Protein AF-D0IJY6-F1 (afdb_monomer_lite)

Secondary structure (DSSP, 8-state):
------S------EEEB--STT---SS--EEEEEEEE----SEEEEE---TTSTT---EEEEEPS--TTS-TT-EEEES----SSHHHHHHHHHHHHHHHTTTSEEEEEEE--TT--TT-EEEEES-SSGGGSSEEEEEEEEEEEE-TTSSTTS---S--EEEEEEEEEETTSPP-PPPPPPP---S-EEEEEE--TT-S--B-TTS-BEEE-TT-SS--SSTTSS--BEEP-SEE-SS-EE--PPPTT-EEEEEEGGG-TT-EEEEEE---SSS--SS-TTTTTTEEEEEEEPTTSS-EEEEEEE--TTS-EEEEE-SS------SS------SS------SS------SS------SS------SS------SS------SS------SS------SS------SS-EEEEETTEEEEEETTEEEEESS---SSSS----------PPPPPPPPPPPPP--PPPP----HHHHHHHHHTT-S-PPPPP----------------------------------------PPP-----PPPPPPP-EESS-EEEEEEEEEEEEEEEETT--SEEEEEEETTS-EEEEEEEEEEEEE----GGG--S---TTEEEEEEEEEEPPEETT-HHHHHHHHHHHHHHHHHHHHHHHHSTTBPPP--B-TTS-EEEEES--S-EEEETTS-SSS---PPPEEEEEEEEEEEEEEGGGTTS--SHHHHHHHT-TT--TTHHHHHHHHTTTS--S-HHHHHHHHHHHHHHHHHHHHHHHHHT--BTTB-GGGGT----SSSTTSHHHHHTTSEEE-S-GGGGGGGS-TTHHHHHHHHHHHHHHTTS-HHHHHHHHHHHHTT--SSSS---S-EEEETTEEEEEEEEEESS--TTTTTTS--PPPSS-----TTTTS-HHHHHHHHHHHHHHHHTTTTHHHHHHHHHHHHTT----TTHHHHS-HHHHHHHHHHH-HHHHHHHT-

Radius of gyration: 45.67 Å; chains: 1; bounding box: 125×81×156 Å

Structure (mmCIF, N/CA/C/O backbone):
data_AF-D0IJY6-F1
#
_entry.id   AF-D0IJY6-F1
#
loop_
_atom_site.group_PDB
_atom_site.id
_atom_site.type_symbol
_atom_site.label_atom_id
_atom_site.label_alt_id
_atom_site.label_comp_id
_atom_site.label_asym_id
_atom_site.label_entity_id
_atom_site.label_seq_id
_atom_site.pdbx_PDB_ins_code
_atom_site.Cartn_x
_atom_site.Cartn_y
_atom_site.Cartn_z
_atom_site.occupancy
_atom_site.B_iso_or_equiv
_atom_site.auth_seq_id
_atom_site.auth_comp_id
_atom_site.auth_asym_id
_atom_site.auth_atom_id
_atom_site.pdbx_PDB_model_num
ATOM 1 N N . MET A 1 1 ? 62.208 -6.677 -21.156 1.00 32.03 1 MET A N 1
ATOM 2 C CA . MET A 1 1 ? 63.082 -6.923 -22.325 1.00 32.03 1 MET A CA 1
ATOM 3 C C . MET A 1 1 ? 62.900 -5.742 -23.278 1.00 32.03 1 MET A C 1
ATOM 5 O O . MET A 1 1 ? 61.769 -5.513 -23.678 1.00 32.03 1 MET A O 1
ATOM 9 N N . ARG A 1 2 ? 63.928 -4.919 -23.541 1.00 29.22 2 ARG A N 1
ATOM 10 C CA . ARG A 1 2 ? 63.845 -3.768 -24.471 1.00 29.22 2 ARG A CA 1
ATOM 11 C C . ARG A 1 2 ? 64.694 -4.073 -25.705 1.00 29.22 2 ARG A C 1
ATOM 13 O O . ARG A 1 2 ? 65.908 -4.158 -25.560 1.00 29.22 2 ARG A O 1
ATOM 20 N N . LEU A 1 3 ? 64.082 -4.208 -26.882 1.00 25.38 3 LEU A N 1
ATOM 21 C CA . LEU A 1 3 ? 64.797 -4.351 -28.154 1.00 25.38 3 LEU A CA 1
ATOM 22 C C . LEU A 1 3 ? 64.101 -3.563 -29.277 1.00 25.38 3 LEU A C 1
ATOM 24 O O . LEU A 1 3 ? 63.063 -3.975 -29.777 1.00 25.38 3 LEU A O 1
ATOM 28 N N . TRP A 1 4 ? 64.708 -2.424 -29.623 1.00 24.73 4 TRP A N 1
ATOM 29 C CA . TRP A 1 4 ? 64.919 -1.929 -30.989 1.00 24.73 4 TRP A CA 1
ATOM 30 C C . TRP A 1 4 ? 63.857 -2.267 -32.056 1.00 24.73 4 TRP A C 1
ATOM 32 O O . TRP A 1 4 ? 64.030 -3.213 -32.816 1.00 24.73 4 TRP A O 1
ATOM 42 N N . TRP A 1 5 ? 62.834 -1.412 -32.178 1.00 24.69 5 TRP A N 1
ATOM 43 C CA . TRP A 1 5 ? 62.071 -1.194 -33.421 1.00 24.69 5 TRP A CA 1
ATOM 44 C C . TRP A 1 5 ? 61.737 0.301 -33.563 1.00 24.69 5 TRP A C 1
ATOM 46 O O . TRP A 1 5 ? 60.619 0.753 -33.330 1.00 24.69 5 TRP A O 1
ATOM 56 N N . SER A 1 6 ? 62.756 1.076 -33.921 1.00 28.02 6 SER A N 1
ATOM 57 C CA . SER A 1 6 ? 62.674 2.471 -34.366 1.00 28.02 6 SER A CA 1
ATOM 58 C C . SER A 1 6 ? 63.582 2.624 -35.589 1.00 28.02 6 SER A C 1
ATOM 60 O O . SER A 1 6 ? 64.562 1.893 -35.686 1.00 28.02 6 SER A O 1
ATOM 62 N N . GLU A 1 7 ? 63.265 3.556 -36.495 1.00 25.03 7 GLU A N 1
ATOM 63 C CA . GLU A 1 7 ? 64.001 3.797 -37.759 1.00 25.03 7 GLU A CA 1
ATOM 64 C C . GLU A 1 7 ? 63.821 2.721 -38.859 1.00 25.03 7 GLU A C 1
ATOM 66 O O . GLU A 1 7 ? 64.775 2.282 -39.490 1.00 25.03 7 GLU A O 1
ATOM 71 N N . ALA A 1 8 ? 62.566 2.332 -39.143 1.00 26.33 8 ALA A N 1
ATOM 72 C CA . ALA A 1 8 ? 62.206 1.530 -40.331 1.00 26.33 8 ALA A CA 1
ATOM 73 C C . ALA A 1 8 ? 60.798 1.845 -40.908 1.00 26.33 8 ALA A C 1
ATOM 75 O O . ALA A 1 8 ? 60.154 0.981 -41.496 1.00 26.33 8 ALA A O 1
ATOM 76 N N . LEU A 1 9 ? 60.286 3.068 -40.704 1.00 31.89 9 LEU A N 1
ATOM 77 C CA . LEU A 1 9 ? 58.928 3.503 -41.104 1.00 31.89 9 LEU A CA 1
ATOM 78 C C . LEU A 1 9 ? 58.935 4.809 -41.926 1.00 31.89 9 LEU A C 1
ATOM 80 O O . LEU A 1 9 ? 58.017 5.620 -41.837 1.00 31.89 9 LEU A O 1
ATOM 84 N N . ALA A 1 10 ? 59.999 5.027 -42.702 1.00 28.86 10 ALA A N 1
ATOM 85 C CA . ALA A 1 10 ? 60.221 6.246 -43.488 1.00 28.86 10 ALA A CA 1
ATOM 86 C C . ALA A 1 10 ? 60.391 5.992 -44.998 1.00 28.86 10 ALA A C 1
ATOM 88 O O . ALA A 1 10 ? 60.820 6.889 -45.716 1.00 28.86 10 ALA A O 1
ATOM 89 N N . ASP A 1 11 ? 60.020 4.803 -45.479 1.00 33.25 11 ASP A N 1
ATOM 90 C CA . ASP A 1 11 ? 59.832 4.540 -46.905 1.00 33.25 11 ASP A CA 1
ATOM 91 C C . ASP A 1 11 ? 58.396 4.048 -47.124 1.00 33.25 11 ASP A C 1
ATOM 93 O O . ASP A 1 11 ? 57.991 3.008 -46.594 1.00 33.25 11 ASP A O 1
ATOM 97 N N . ARG A 1 12 ? 57.590 4.851 -47.827 1.00 40.41 12 ARG A N 1
ATOM 98 C CA . ARG A 1 12 ? 56.222 4.479 -48.199 1.00 40.41 12 ARG A CA 1
ATOM 99 C C . ARG A 1 12 ? 56.287 3.804 -49.560 1.00 40.41 12 ARG A C 1
ATOM 101 O O . ARG A 1 12 ? 56.181 4.488 -50.574 1.00 40.41 12 ARG A O 1
ATOM 108 N N . SER A 1 13 ? 56.425 2.483 -49.597 1.00 47.72 13 SER A N 1
ATOM 109 C CA . SER A 1 13 ? 56.353 1.734 -50.855 1.00 47.72 13 SER A CA 1
ATOM 110 C C . SER A 1 13 ? 55.023 2.020 -51.562 1.00 47.72 13 SER A C 1
ATOM 112 O O . SER A 1 13 ? 53.955 1.683 -51.045 1.00 47.72 13 SER A O 1
ATOM 114 N N . HIS A 1 14 ? 55.091 2.673 -52.721 1.00 51.72 14 HIS A N 1
ATOM 115 C CA . HIS A 1 14 ? 53.935 2.927 -53.576 1.00 51.72 14 HIS A CA 1
ATOM 116 C C . HIS A 1 14 ? 53.610 1.631 -54.327 1.00 51.72 14 HIS A C 1
ATOM 118 O O . HIS A 1 14 ? 54.481 1.100 -55.015 1.00 51.72 14 HIS A O 1
ATOM 124 N N . SER A 1 15 ? 52.384 1.117 -54.209 1.00 53.22 15 SER A N 1
ATOM 125 C CA . SER A 1 15 ? 51.953 -0.071 -54.961 1.00 53.22 15 SER A CA 1
ATOM 126 C C . SER A 1 15 ? 51.129 0.354 -56.185 1.00 53.22 15 SER A C 1
ATOM 128 O O . SER A 1 15 ? 49.984 0.787 -56.003 1.00 53.22 15 SER A O 1
ATOM 130 N N . PRO A 1 16 ? 51.672 0.255 -57.416 1.00 57.25 16 PRO A N 1
ATOM 131 C CA . PRO A 1 16 ? 50.938 0.596 -58.630 1.00 57.25 16 PRO A CA 1
ATOM 132 C C . PRO A 1 16 ? 49.857 -0.448 -58.943 1.00 57.25 16 PRO A C 1
ATOM 134 O O . PRO A 1 16 ? 49.920 -1.605 -58.505 1.00 57.25 16 PRO A O 1
ATOM 137 N N . THR A 1 17 ? 48.862 -0.044 -59.734 1.00 50.62 17 THR A N 1
ATOM 138 C CA . THR A 1 17 ? 47.753 -0.909 -60.164 1.00 50.62 17 THR A CA 1
ATOM 139 C C . THR A 1 17 ? 47.715 -1.064 -61.682 1.00 50.62 17 THR A C 1
ATOM 141 O O . THR A 1 17 ? 47.723 -0.089 -62.430 1.00 50.62 17 THR A O 1
ATOM 144 N N . ALA A 1 18 ? 47.644 -2.307 -62.163 1.00 54.22 18 ALA A N 1
ATOM 145 C CA . ALA A 1 18 ? 47.592 -2.588 -63.597 1.00 54.22 18 ALA A CA 1
ATOM 146 C C . ALA A 1 18 ? 46.153 -2.503 -64.116 1.00 54.22 18 ALA A C 1
ATOM 148 O O . ALA A 1 18 ? 45.382 -3.456 -64.027 1.00 54.22 18 ALA A O 1
ATOM 149 N N . SER A 1 19 ? 45.790 -1.344 -64.660 1.00 49.22 19 SER A N 1
ATOM 150 C CA . SER A 1 19 ? 44.410 -1.017 -65.038 1.00 49.22 19 SER A CA 1
ATOM 151 C C . SER A 1 19 ? 44.080 -1.163 -66.533 1.00 49.22 19 SER A C 1
ATOM 153 O O . SER A 1 19 ? 42.944 -0.920 -66.941 1.00 49.22 19 SER A O 1
ATOM 155 N N . LEU A 1 20 ? 45.043 -1.594 -67.358 1.00 50.59 20 LEU A N 1
ATOM 156 C CA . LEU A 1 20 ? 44.884 -1.796 -68.803 1.00 50.59 20 LEU A CA 1
ATOM 157 C C . LEU A 1 20 ? 45.208 -3.239 -69.210 1.00 50.59 20 LEU A C 1
ATOM 159 O O . LEU A 1 20 ? 46.328 -3.719 -69.030 1.00 50.59 20 LEU A O 1
ATOM 163 N N . ALA A 1 21 ? 44.238 -3.917 -69.826 1.00 45.28 21 ALA A N 1
ATOM 164 C CA . ALA A 1 21 ? 44.430 -5.259 -70.366 1.00 45.28 21 ALA A CA 1
ATOM 165 C C . ALA A 1 21 ? 45.408 -5.237 -71.557 1.00 45.28 21 ALA A C 1
ATOM 167 O O . ALA A 1 21 ? 45.096 -4.681 -72.609 1.00 45.28 21 ALA A O 1
ATOM 168 N N . GLY A 1 22 ? 46.577 -5.867 -71.393 1.00 53.00 22 GLY A N 1
ATOM 169 C CA . GLY A 1 22 ? 47.596 -6.018 -72.443 1.00 53.00 22 GLY A CA 1
ATOM 170 C C . GLY A 1 22 ? 48.906 -5.249 -72.228 1.00 53.00 22 GLY A C 1
ATOM 171 O O . GLY A 1 22 ? 49.776 -5.316 -73.093 1.00 53.00 22 GLY A O 1
ATOM 172 N N . GLY A 1 23 ? 49.078 -4.541 -71.107 1.00 55.69 23 GLY A N 1
ATOM 173 C CA . GLY A 1 23 ? 50.369 -3.952 -70.729 1.00 55.69 23 GLY A CA 1
ATOM 174 C C . GLY A 1 23 ? 51.334 -4.979 -70.119 1.00 55.69 23 GLY A C 1
ATOM 175 O O . GLY A 1 23 ? 50.926 -5.796 -69.297 1.00 55.69 23 GLY A O 1
ATOM 176 N N . ALA A 1 24 ? 52.616 -4.910 -70.487 1.00 57.75 24 ALA A N 1
ATOM 177 C CA . ALA A 1 24 ? 53.706 -5.540 -69.739 1.00 57.75 24 ALA A CA 1
ATOM 178 C C . ALA A 1 24 ? 54.240 -4.545 -68.693 1.00 57.75 24 ALA A C 1
ATOM 180 O O . ALA A 1 24 ? 54.409 -3.365 -69.003 1.00 57.75 24 ALA A O 1
ATOM 181 N N . ILE A 1 25 ? 54.467 -5.015 -67.464 1.00 66.50 25 ILE A N 1
ATOM 182 C CA . ILE A 1 25 ? 54.899 -4.207 -66.315 1.00 66.50 25 ILE A CA 1
ATOM 183 C C . ILE A 1 25 ? 55.995 -4.989 -65.582 1.00 66.50 25 ILE A C 1
ATOM 185 O O . ILE A 1 25 ? 55.752 -6.112 -65.139 1.00 66.50 25 ILE A O 1
ATOM 189 N N . ASP A 1 26 ? 57.184 -4.393 -65.463 1.00 71.50 26 ASP A N 1
ATOM 190 C CA . ASP A 1 26 ? 58.387 -5.048 -64.918 1.00 71.50 26 ASP A CA 1
ATOM 191 C C . ASP A 1 26 ? 58.531 -4.919 -63.384 1.00 71.50 26 ASP A C 1
ATOM 193 O O . ASP A 1 26 ? 59.413 -5.528 -62.780 1.00 71.50 26 ASP A O 1
ATOM 197 N N . THR A 1 27 ? 57.670 -4.130 -62.735 1.00 79.19 27 THR A N 1
ATOM 198 C CA . THR A 1 27 ? 57.577 -3.992 -61.270 1.00 79.19 27 THR A CA 1
ATOM 199 C C . THR A 1 27 ? 56.429 -4.836 -60.711 1.00 79.19 27 THR A C 1
ATOM 201 O O . THR A 1 27 ? 55.465 -5.068 -61.437 1.00 79.19 27 THR A O 1
ATOM 204 N N . PRO A 1 28 ? 56.438 -5.245 -59.428 1.00 83.50 28 PRO A N 1
ATOM 205 C CA . PRO A 1 28 ? 55.251 -5.815 -58.793 1.00 83.50 28 PRO A CA 1
ATOM 206 C C . PRO A 1 28 ? 54.063 -4.838 -58.809 1.00 83.50 28 PRO A C 1
ATOM 208 O O . PRO A 1 28 ? 54.247 -3.620 -58.777 1.00 83.50 28 PRO A O 1
ATOM 211 N N . TYR A 1 29 ? 52.843 -5.370 -58.879 1.00 84.12 29 TYR A N 1
ATOM 212 C CA . TYR A 1 29 ? 51.612 -4.591 -58.992 1.00 84.12 29 TYR A CA 1
ATOM 213 C C . TYR A 1 29 ? 50.399 -5.323 -58.411 1.00 84.12 29 TYR A C 1
ATOM 215 O O . TYR A 1 29 ? 50.330 -6.556 -58.360 1.00 84.12 29 TYR A O 1
ATOM 223 N N . ILE A 1 30 ? 49.395 -4.544 -58.008 1.00 89.06 30 ILE A N 1
ATOM 224 C CA . ILE A 1 30 ? 48.069 -5.063 -57.661 1.00 89.06 30 ILE A CA 1
ATOM 225 C C . ILE A 1 30 ? 47.267 -5.192 -58.962 1.00 89.06 30 ILE A C 1
ATOM 227 O O . ILE A 1 30 ? 47.068 -4.217 -59.690 1.00 89.06 30 ILE A O 1
ATOM 231 N N . HIS A 1 31 ? 46.854 -6.420 -59.279 1.00 85.00 31 HIS A N 1
ATOM 232 C CA . HIS A 1 31 ? 46.244 -6.795 -60.564 1.00 85.00 31 HIS A CA 1
ATOM 233 C C . HIS A 1 31 ? 44.737 -7.062 -60.472 1.00 85.00 31 HIS A C 1
ATOM 235 O O . HIS A 1 31 ? 44.071 -7.274 -61.483 1.00 85.00 31 HIS A O 1
ATOM 241 N N . GLY A 1 32 ? 44.191 -7.060 -59.259 1.00 88.31 32 GLY A N 1
ATOM 242 C CA . GLY A 1 32 ? 42.760 -7.067 -59.001 1.00 88.31 32 GLY A CA 1
ATOM 243 C C . GLY A 1 32 ? 42.481 -6.447 -57.640 1.00 88.31 32 GLY A C 1
ATOM 244 O O . GLY A 1 32 ? 43.182 -6.744 -56.673 1.00 88.31 32 GLY A O 1
ATOM 245 N N . LEU A 1 33 ? 41.468 -5.588 -57.564 1.00 92.44 33 LEU A N 1
ATOM 246 C CA . LEU A 1 33 ? 40.976 -5.012 -56.318 1.00 92.44 33 LEU A CA 1
ATOM 247 C C . LEU A 1 33 ? 39.461 -4.817 -56.425 1.00 92.44 33 LEU A C 1
ATOM 249 O O . LEU A 1 33 ? 38.979 -4.191 -57.366 1.00 92.44 33 LEU A O 1
ATOM 253 N N . THR A 1 34 ? 38.720 -5.337 -55.451 1.00 93.81 34 THR A N 1
ATOM 254 C CA . THR A 1 34 ? 37.261 -5.226 -55.373 1.00 93.81 34 THR A CA 1
ATOM 255 C C . THR A 1 34 ? 36.879 -4.712 -53.993 1.00 93.81 34 THR A C 1
ATOM 257 O O . THR A 1 34 ? 37.037 -5.409 -52.987 1.00 93.81 34 THR A O 1
ATOM 260 N N . TYR A 1 35 ? 36.378 -3.481 -53.943 1.00 93.69 35 TYR A N 1
ATOM 261 C CA . TYR A 1 35 ? 35.873 -2.863 -52.721 1.00 93.69 35 TYR A CA 1
ATOM 262 C C . TYR A 1 35 ? 34.444 -3.326 -52.422 1.00 93.69 35 TYR A C 1
ATOM 264 O O . TYR A 1 35 ? 33.606 -3.413 -53.318 1.00 93.69 35 TYR A O 1
ATOM 272 N N . HIS A 1 36 ? 34.179 -3.607 -51.152 1.00 94.00 36 HIS A N 1
ATOM 273 C CA . HIS A 1 36 ? 32.912 -4.100 -50.637 1.00 94.00 36 HIS A CA 1
ATOM 274 C C . HIS A 1 36 ? 32.486 -3.243 -49.442 1.00 94.00 36 HIS A C 1
ATOM 276 O O . HIS A 1 36 ? 33.235 -3.085 -48.473 1.00 94.00 36 HIS A O 1
ATOM 282 N N . THR A 1 37 ? 31.257 -2.735 -49.490 1.00 93.62 37 THR A N 1
ATOM 283 C CA . THR A 1 37 ? 30.569 -2.181 -48.323 1.00 93.62 37 THR A CA 1
ATOM 284 C C . THR A 1 37 ? 29.449 -3.118 -47.891 1.00 93.62 37 THR A C 1
ATOM 286 O O . THR A 1 37 ? 28.717 -3.659 -48.721 1.00 93.62 37 THR A O 1
ATOM 289 N N . GLN A 1 38 ? 29.315 -3.317 -46.582 1.00 93.56 38 GLN A N 1
ATOM 290 C CA . GLN A 1 38 ? 28.288 -4.166 -45.979 1.00 93.56 38 GLN A CA 1
ATOM 291 C C . GLN A 1 38 ? 27.545 -3.372 -44.908 1.00 93.56 38 GLN A C 1
ATOM 293 O O . GLN A 1 38 ? 28.162 -2.683 -44.098 1.00 93.56 38 GLN A O 1
ATOM 298 N N . ALA A 1 39 ? 26.213 -3.457 -44.906 1.00 93.56 39 ALA A N 1
ATOM 299 C CA . ALA A 1 39 ? 25.389 -2.812 -43.893 1.00 93.56 39 ALA A CA 1
ATOM 300 C C . ALA A 1 39 ? 25.590 -3.504 -42.535 1.00 93.56 39 ALA A C 1
ATOM 302 O O . ALA A 1 39 ? 25.070 -4.592 -42.303 1.00 93.56 39 ALA A O 1
ATOM 303 N N . GLU A 1 40 ? 26.337 -2.847 -41.652 1.00 94.94 40 GLU A N 1
ATOM 304 C CA . GLU A 1 40 ? 26.637 -3.316 -40.298 1.00 94.94 40 GLU A CA 1
ATOM 305 C C . GLU A 1 40 ? 25.925 -2.462 -39.243 1.00 94.94 40 GLU A C 1
ATOM 307 O O . GLU A 1 40 ? 25.188 -1.524 -39.560 1.00 94.94 40 GLU A O 1
ATOM 312 N N . VAL A 1 41 ? 26.150 -2.768 -37.966 1.00 96.25 41 VAL A N 1
ATOM 313 C CA . VAL A 1 41 ? 25.686 -1.955 -36.832 1.00 96.25 41 VAL A CA 1
ATOM 314 C C . VAL A 1 41 ? 26.032 -0.475 -37.054 1.00 96.25 41 VAL A C 1
ATOM 316 O O . VAL A 1 41 ? 27.183 -0.128 -37.332 1.00 96.25 41 VAL A O 1
ATOM 319 N N . SER A 1 42 ? 25.031 0.404 -36.958 1.00 94.69 42 SER A N 1
ATOM 320 C CA . SER A 1 42 ? 25.189 1.858 -37.102 1.00 94.69 42 SER A CA 1
ATOM 321 C C . SER A 1 42 ? 25.430 2.572 -35.775 1.00 94.69 42 SER A C 1
ATOM 323 O O . SER A 1 42 ? 25.972 3.668 -35.778 1.00 94.69 42 SER A O 1
ATOM 325 N N . GLU A 1 43 ? 25.032 1.970 -34.655 1.00 95.94 43 GLU A N 1
ATOM 326 C CA . GLU A 1 43 ? 25.121 2.554 -33.314 1.00 95.94 43 GLU A CA 1
ATOM 327 C C . GLU A 1 43 ? 25.336 1.448 -32.276 1.00 95.94 43 GLU A C 1
ATOM 329 O O . GLU A 1 43 ? 24.656 0.425 -32.327 1.00 95.94 43 GLU A O 1
ATOM 334 N N . VAL A 1 44 ? 26.231 1.659 -31.312 1.00 97.19 44 VAL A N 1
ATOM 335 C CA . VAL A 1 44 ? 26.341 0.818 -30.110 1.00 97.19 44 VAL A CA 1
ATOM 336 C C . VAL A 1 44 ? 25.827 1.593 -28.906 1.00 97.19 44 VAL A C 1
ATOM 338 O O . VAL A 1 44 ? 26.271 2.714 -28.663 1.00 97.19 44 VAL A O 1
ATOM 341 N N . GLN A 1 45 ? 24.945 0.965 -28.130 1.00 96.81 45 GLN A N 1
ATOM 342 C CA . GLN A 1 45 ? 24.578 1.388 -26.781 1.00 96.81 45 GLN A CA 1
ATOM 343 C C . GLN A 1 45 ? 24.993 0.317 -25.771 1.00 96.81 45 GLN A C 1
ATOM 345 O O . GLN A 1 45 ? 24.479 -0.803 -25.797 1.00 96.81 45 GLN A O 1
ATOM 350 N N . LEU A 1 46 ? 25.904 0.658 -24.862 1.00 96.12 46 LEU A N 1
ATOM 351 C CA . LEU A 1 46 ? 26.195 -0.156 -23.682 1.00 96.12 46 LEU A CA 1
ATOM 352 C C . LEU A 1 46 ? 25.515 0.459 -22.458 1.00 96.12 46 LEU A C 1
ATOM 354 O O . LEU A 1 46 ? 25.434 1.684 -22.335 1.00 96.12 46 LEU A O 1
ATOM 358 N N . LYS A 1 47 ? 25.029 -0.380 -21.537 1.00 94.44 47 LYS A N 1
ATOM 359 C CA . LYS A 1 47 ? 24.468 0.086 -20.262 1.00 94.44 47 LYS A CA 1
ATOM 360 C C . LYS A 1 47 ? 24.910 -0.771 -19.084 1.00 94.44 47 LYS A C 1
ATOM 362 O O . LYS A 1 47 ? 24.922 -1.996 -19.164 1.00 94.44 47 LYS A O 1
ATOM 367 N N . ASP A 1 48 ? 25.235 -0.133 -17.967 1.00 93.44 48 ASP A N 1
ATOM 368 C CA . ASP A 1 48 ? 25.576 -0.801 -16.707 1.00 93.44 48 ASP A CA 1
ATOM 369 C C . ASP A 1 48 ? 24.858 -0.130 -15.513 1.00 93.44 48 ASP A C 1
ATOM 371 O O . ASP A 1 48 ? 23.996 0.730 -15.685 1.00 93.44 48 ASP A O 1
ATOM 375 N N . TYR A 1 49 ? 25.170 -0.551 -14.290 1.00 91.88 49 TYR A N 1
ATOM 376 C CA . TYR A 1 49 ? 24.620 -0.038 -13.040 1.00 91.88 49 TYR A CA 1
ATOM 377 C C . TYR A 1 49 ? 25.702 0.038 -11.952 1.00 91.88 49 TYR A C 1
ATOM 379 O O . TYR A 1 49 ? 26.591 -0.817 -11.859 1.00 91.88 49 TYR A O 1
ATOM 387 N N . SER A 1 50 ? 25.591 1.034 -11.069 1.00 90.25 50 SER A N 1
ATOM 388 C CA . SER A 1 50 ? 26.370 1.115 -9.832 1.00 90.25 50 SER A CA 1
ATOM 389 C C . SER A 1 50 ? 25.495 1.576 -8.673 1.00 90.25 50 SER A C 1
ATOM 391 O O . SER A 1 50 ? 24.923 2.663 -8.708 1.00 90.25 50 SER A O 1
ATOM 393 N N . PHE A 1 51 ? 25.456 0.788 -7.597 1.00 90.12 51 PHE A N 1
ATOM 394 C CA . PHE A 1 51 ? 24.688 1.123 -6.394 1.00 90.12 51 PHE A CA 1
ATOM 395 C C . PHE A 1 51 ? 25.209 2.377 -5.668 1.00 90.12 51 PHE A C 1
ATOM 397 O O . PHE A 1 51 ? 24.462 2.983 -4.910 1.00 90.12 51 PHE A O 1
ATOM 404 N N . LYS A 1 52 ? 26.460 2.801 -5.929 1.00 89.25 52 LYS A N 1
ATOM 405 C CA . LYS A 1 52 ? 27.023 4.069 -5.427 1.00 89.25 52 LYS A CA 1
ATOM 406 C C . LYS A 1 52 ? 26.603 5.302 -6.244 1.00 89.25 52 LYS A C 1
ATOM 408 O O . LYS A 1 52 ? 26.837 6.421 -5.804 1.00 89.25 52 LYS A O 1
ATOM 413 N N . LYS A 1 53 ? 25.999 5.119 -7.424 1.00 89.69 53 LYS A N 1
ATOM 414 C CA . LYS A 1 53 ? 25.431 6.187 -8.270 1.00 89.69 53 LYS A CA 1
ATOM 415 C C . LYS A 1 53 ? 24.115 5.699 -8.916 1.00 89.69 53 LYS A C 1
ATOM 417 O O . LYS A 1 53 ? 24.033 5.639 -10.139 1.00 89.69 53 LYS A O 1
ATOM 422 N N . PRO A 1 54 ? 23.086 5.314 -8.136 1.00 86.19 54 PRO A N 1
ATOM 423 C CA . PRO A 1 54 ? 21.960 4.518 -8.642 1.00 86.19 54 PRO A CA 1
ATOM 424 C C . PRO A 1 54 ? 21.034 5.278 -9.605 1.00 86.19 54 PRO A C 1
ATOM 426 O O . PRO A 1 54 ? 20.355 4.649 -10.408 1.00 86.19 54 PRO A O 1
ATOM 429 N N . ALA A 1 55 ? 21.020 6.614 -9.544 1.00 85.69 55 ALA A N 1
ATOM 430 C CA . ALA A 1 55 ? 20.300 7.474 -10.486 1.00 85.69 55 ALA A CA 1
ATOM 431 C C . ALA A 1 55 ? 21.106 7.800 -11.763 1.00 85.69 55 ALA A C 1
ATOM 433 O O . ALA A 1 55 ? 20.558 8.366 -12.706 1.00 85.69 55 ALA A O 1
ATOM 434 N N . TYR A 1 56 ? 22.402 7.469 -11.809 1.00 88.38 56 TYR A N 1
ATOM 435 C CA . TYR A 1 56 ? 23.226 7.685 -12.994 1.00 88.38 56 TYR A CA 1
ATOM 436 C C . TYR A 1 56 ? 23.026 6.525 -13.975 1.00 88.38 56 TYR A C 1
ATOM 438 O O . TYR A 1 56 ? 23.174 5.363 -13.605 1.00 88.38 56 TYR A O 1
ATOM 446 N N . SER A 1 57 ? 22.673 6.829 -15.226 1.00 87.56 57 SER A N 1
ATOM 447 C CA . SER A 1 57 ? 22.222 5.802 -16.181 1.00 87.56 57 SER A CA 1
ATOM 448 C C . SER A 1 57 ? 23.336 4.854 -16.649 1.00 87.56 57 SER A C 1
ATOM 450 O O . SER A 1 57 ? 23.017 3.770 -17.127 1.00 87.56 57 SER A O 1
ATOM 452 N N . PHE A 1 58 ? 24.615 5.261 -16.563 1.00 91.56 58 PHE A N 1
ATOM 453 C CA . PHE A 1 58 ? 25.767 4.550 -17.155 1.00 91.56 58 PHE A CA 1
ATOM 454 C C . PHE A 1 58 ? 25.509 4.085 -18.604 1.00 91.56 58 PHE A C 1
ATOM 456 O O . PHE A 1 58 ? 25.984 3.031 -19.023 1.00 91.56 58 PHE A O 1
ATOM 463 N N . LEU A 1 59 ? 24.722 4.855 -19.361 1.00 94.75 59 LEU A N 1
ATOM 464 C CA . LEU A 1 59 ? 24.426 4.601 -20.766 1.00 94.75 59 LEU A CA 1
ATOM 465 C C . LEU A 1 59 ? 25.508 5.274 -21.604 1.00 94.75 59 LEU A C 1
ATOM 467 O O . LEU A 1 59 ? 25.679 6.488 -21.509 1.00 94.75 59 LEU A O 1
ATOM 471 N N . GLN A 1 60 ? 26.217 4.487 -22.403 1.00 95.69 60 GLN A N 1
ATOM 472 C CA . GLN A 1 60 ? 27.271 4.956 -23.293 1.00 95.69 60 GLN A CA 1
ATOM 473 C C . GLN A 1 60 ? 26.872 4.636 -24.733 1.00 95.69 60 GLN A C 1
ATOM 475 O O . GLN A 1 60 ? 26.561 3.489 -25.053 1.00 95.69 60 GLN A O 1
ATOM 480 N N . THR A 1 61 ? 26.840 5.666 -25.580 1.00 95.38 61 THR A N 1
ATOM 481 C CA . THR A 1 61 ? 26.299 5.601 -26.945 1.00 95.38 61 THR A CA 1
ATOM 482 C C . THR A 1 61 ? 27.343 6.084 -27.939 1.00 95.38 61 THR A C 1
ATOM 484 O O . THR A 1 61 ? 27.780 7.230 -27.863 1.00 95.38 61 THR A O 1
ATOM 487 N N . VAL A 1 62 ? 27.707 5.238 -28.903 1.00 95.12 62 VAL A N 1
ATOM 488 C CA . VAL A 1 62 ? 28.703 5.558 -29.937 1.00 95.12 62 VAL A CA 1
ATOM 489 C C . VAL A 1 62 ? 28.108 5.308 -31.322 1.00 95.12 62 VAL A C 1
ATOM 491 O O . VAL A 1 62 ? 27.595 4.224 -31.608 1.00 95.12 62 VAL A O 1
ATOM 494 N N . GLN A 1 63 ? 28.168 6.328 -32.179 1.00 94.31 63 GLN A N 1
ATOM 495 C CA . GLN A 1 63 ? 27.648 6.305 -33.550 1.00 94.31 63 GLN A CA 1
ATOM 496 C C . GLN A 1 63 ? 28.734 5.893 -34.551 1.00 94.31 63 GLN A C 1
ATOM 498 O O . GLN A 1 63 ? 29.887 6.308 -34.443 1.00 94.31 63 GLN A O 1
ATOM 503 N N . GLY A 1 64 ? 28.357 5.100 -35.551 1.00 91.06 64 GLY A N 1
ATOM 504 C CA . GLY A 1 64 ? 29.230 4.695 -36.650 1.00 91.06 64 GLY A CA 1
ATOM 505 C C . GLY A 1 64 ? 29.528 5.834 -37.624 1.00 91.06 64 GLY A C 1
ATOM 506 O O . GLY A 1 64 ? 28.666 6.649 -37.947 1.00 91.06 64 GLY A O 1
ATOM 507 N N . THR A 1 65 ? 30.752 5.859 -38.147 1.00 90.06 65 THR A N 1
ATOM 508 C CA . THR A 1 65 ? 31.163 6.754 -39.235 1.00 90.06 65 THR A CA 1
ATOM 509 C C . THR A 1 65 ? 30.892 6.145 -40.618 1.00 90.06 65 THR A C 1
ATOM 511 O O . THR A 1 65 ? 30.644 4.944 -40.760 1.00 90.06 65 THR A O 1
ATOM 514 N N . GLU A 1 66 ? 30.929 7.006 -41.644 1.00 89.75 66 GLU A N 1
ATOM 515 C CA . GLU A 1 66 ? 30.870 6.658 -43.079 1.00 89.75 66 GLU A CA 1
ATOM 516 C C . GLU A 1 66 ? 29.626 5.866 -43.537 1.00 89.75 66 GLU A C 1
ATOM 518 O O . GLU A 1 66 ? 29.631 5.244 -44.595 1.00 89.75 66 GLU A O 1
ATOM 523 N N . LEU A 1 67 ? 28.515 5.966 -42.799 1.00 91.25 67 LEU A N 1
ATOM 524 C CA . LEU A 1 67 ? 27.258 5.218 -42.986 1.00 91.25 67 LEU A CA 1
ATOM 525 C C . LEU A 1 67 ? 26.500 5.447 -44.321 1.00 91.25 67 LEU A C 1
ATOM 527 O O . LEU A 1 67 ? 25.364 5.006 -44.447 1.00 91.25 67 LEU A O 1
ATOM 531 N N . GLY A 1 68 ? 27.077 6.108 -45.330 1.00 88.50 68 GLY A N 1
ATOM 532 C CA . GLY A 1 68 ? 26.376 6.571 -46.543 1.00 88.50 68 GLY A CA 1
ATOM 533 C C . GLY A 1 68 ? 25.754 5.486 -47.443 1.00 88.50 68 GLY A C 1
ATOM 534 O O . GLY A 1 68 ? 24.921 5.807 -48.284 1.00 88.50 68 GLY A O 1
ATOM 535 N N . TYR A 1 69 ? 26.124 4.216 -47.264 1.00 88.81 69 TYR A N 1
ATOM 536 C CA . TYR A 1 69 ? 25.554 3.049 -47.961 1.00 88.81 69 TYR A CA 1
ATOM 537 C C . TYR A 1 69 ? 24.468 2.318 -47.149 1.00 88.81 69 TYR A C 1
ATOM 539 O O . TYR A 1 69 ? 23.912 1.331 -47.628 1.00 88.81 69 TYR A O 1
ATOM 547 N N . GLN A 1 70 ? 24.172 2.751 -45.919 1.00 91.88 70 GLN A N 1
ATOM 548 C CA . GLN A 1 70 ? 23.244 2.065 -45.018 1.00 91.88 70 GLN A CA 1
ATOM 549 C C . GLN A 1 70 ? 22.301 3.029 -44.284 1.00 91.88 70 GLN A C 1
ATOM 551 O O . GLN A 1 70 ? 22.498 4.238 -44.236 1.00 91.88 70 GLN A O 1
ATOM 556 N N . GLN A 1 71 ? 21.245 2.481 -43.681 1.00 89.19 71 GLN A N 1
ATOM 557 C CA . GLN A 1 71 ? 20.360 3.244 -42.801 1.00 89.19 71 GLN A CA 1
ATOM 558 C C . GLN A 1 71 ? 20.981 3.372 -41.401 1.00 89.19 71 GLN A C 1
ATOM 560 O O . GLN A 1 71 ? 21.515 2.402 -40.858 1.00 89.19 71 GLN A O 1
ATOM 565 N N . THR A 1 72 ? 20.848 4.545 -40.781 1.00 88.69 72 THR A N 1
ATOM 566 C CA . THR A 1 72 ? 21.353 4.871 -39.430 1.00 88.69 72 THR A CA 1
ATOM 567 C C . THR A 1 72 ? 20.431 4.335 -38.321 1.00 88.69 72 THR A C 1
ATOM 569 O O . THR A 1 72 ? 20.089 5.047 -37.381 1.00 88.69 72 THR A O 1
ATOM 572 N N . ARG A 1 73 ? 19.906 3.114 -38.490 1.00 88.19 73 ARG A N 1
ATOM 573 C CA . ARG A 1 73 ? 18.819 2.544 -37.667 1.00 88.19 73 ARG A CA 1
ATOM 574 C C . ARG A 1 73 ? 19.130 1.167 -37.077 1.00 88.19 73 ARG A C 1
ATOM 576 O O . ARG A 1 73 ? 18.276 0.613 -36.389 1.00 88.19 73 ARG A O 1
ATOM 583 N N . TYR A 1 74 ? 20.303 0.600 -37.353 1.00 92.62 74 TYR A N 1
ATOM 584 C CA . TYR A 1 74 ? 20.690 -0.718 -36.851 1.00 92.62 74 TYR A CA 1
ATOM 585 C C . TYR A 1 74 ? 21.523 -0.562 -35.574 1.00 92.62 74 TYR A C 1
ATOM 587 O O . TYR A 1 74 ? 22.752 -0.547 -35.603 1.00 92.62 74 TYR A O 1
ATOM 595 N N . GLN A 1 75 ? 20.826 -0.380 -34.456 1.00 95.19 75 GLN A N 1
ATOM 596 C CA . GLN A 1 75 ? 21.428 -0.248 -33.133 1.00 95.19 75 GLN A CA 1
ATOM 597 C C . GLN A 1 75 ? 21.745 -1.627 -32.534 1.00 95.19 75 GLN A C 1
ATOM 599 O O . GLN A 1 75 ? 20.919 -2.539 -32.585 1.00 95.19 75 GLN A O 1
ATOM 604 N N . HIS A 1 76 ? 22.918 -1.754 -31.916 1.00 96.25 76 HIS A N 1
ATOM 605 C CA . HIS A 1 76 ? 23.302 -2.867 -31.048 1.00 96.25 76 HIS A CA 1
ATOM 606 C C . HIS A 1 76 ? 23.231 -2.409 -29.588 1.00 96.25 76 HIS A C 1
ATOM 608 O O . HIS A 1 76 ? 23.976 -1.511 -29.194 1.00 96.25 76 HIS A O 1
ATOM 614 N N . PHE A 1 77 ? 22.370 -3.032 -28.783 1.00 96.44 77 PHE A N 1
ATOM 615 C CA . PHE A 1 77 ? 22.267 -2.785 -27.340 1.00 96.44 77 PHE A CA 1
ATOM 616 C C . PHE A 1 77 ? 22.823 -3.978 -26.549 1.00 96.44 77 PHE A C 1
ATOM 618 O O . PHE A 1 77 ? 22.525 -5.124 -26.884 1.00 96.44 77 PHE A O 1
ATOM 625 N N . ASP A 1 78 ? 23.608 -3.725 -25.498 1.00 93.44 78 ASP A N 1
ATOM 626 C CA . ASP A 1 78 ? 24.155 -4.771 -24.619 1.00 93.44 78 ASP A CA 1
ATOM 627 C C . ASP A 1 78 ? 24.280 -4.295 -23.157 1.00 93.44 78 ASP A C 1
ATOM 629 O O . ASP A 1 78 ? 24.618 -3.140 -22.877 1.00 93.44 78 ASP A O 1
ATOM 633 N N . ALA A 1 79 ? 24.001 -5.200 -22.219 1.00 92.38 79 ALA A N 1
ATOM 634 C CA . ALA A 1 79 ? 24.044 -4.960 -20.781 1.00 92.38 79 ALA A CA 1
ATOM 635 C C . ALA A 1 79 ? 24.303 -6.278 -20.013 1.00 92.38 79 ALA A C 1
ATOM 637 O O . ALA A 1 79 ? 23.653 -7.282 -20.307 1.00 92.38 79 ALA A O 1
ATOM 638 N N . PRO A 1 80 ? 25.180 -6.294 -18.987 1.00 91.88 80 PRO A N 1
ATOM 639 C CA . PRO A 1 80 ? 25.913 -5.156 -18.432 1.00 91.88 80 PRO A CA 1
ATOM 640 C C . PRO A 1 80 ? 27.124 -4.734 -19.282 1.00 91.88 80 PRO A C 1
ATOM 642 O O . PRO A 1 80 ? 27.898 -5.568 -19.745 1.00 91.88 80 PRO A O 1
ATOM 645 N N . GLY A 1 81 ? 27.340 -3.422 -19.401 1.00 89.69 81 GLY A N 1
ATOM 646 C CA . GLY A 1 81 ? 28.484 -2.819 -20.097 1.00 89.69 81 GLY A CA 1
ATOM 647 C C . GLY A 1 81 ? 29.853 -3.059 -19.436 1.00 89.69 81 GLY A C 1
ATOM 648 O O . GLY A 1 81 ? 30.873 -2.960 -20.113 1.00 89.69 81 GLY A O 1
ATOM 649 N N . ARG A 1 82 ? 29.877 -3.443 -18.149 1.00 89.12 82 ARG A N 1
ATOM 650 C CA . ARG A 1 82 ? 31.065 -3.785 -17.334 1.00 89.12 82 ARG A CA 1
ATOM 651 C C . ARG A 1 82 ? 32.023 -2.615 -17.051 1.00 89.12 82 ARG A C 1
ATOM 653 O O . ARG A 1 82 ? 33.231 -2.812 -16.971 1.00 89.12 82 ARG A O 1
ATOM 660 N N . TYR A 1 83 ? 31.488 -1.419 -16.821 1.00 90.88 83 TYR A N 1
ATOM 661 C CA . TYR A 1 83 ? 32.235 -0.219 -16.411 1.00 90.88 83 TYR A CA 1
ATOM 662 C C . TYR A 1 83 ? 31.478 0.537 -15.310 1.00 90.88 83 TYR A C 1
ATOM 664 O O . TYR A 1 83 ? 30.255 0.449 -15.209 1.00 90.88 83 TYR A O 1
ATOM 672 N N . LYS A 1 84 ? 32.201 1.272 -14.454 1.00 89.38 84 LYS A N 1
ATOM 673 C CA . LYS A 1 84 ? 31.627 2.030 -13.315 1.00 89.38 84 LYS A CA 1
ATOM 674 C C . LYS A 1 84 ? 31.980 3.526 -13.355 1.00 89.38 84 LYS A C 1
ATOM 676 O O . LYS A 1 84 ? 31.754 4.251 -12.384 1.00 89.38 84 LYS A O 1
ATOM 681 N N . ASP A 1 85 ? 32.495 3.966 -14.496 1.00 90.19 85 ASP A N 1
ATOM 682 C CA . ASP A 1 85 ? 32.905 5.317 -14.864 1.00 90.19 85 ASP A CA 1
ATOM 683 C C . ASP A 1 85 ? 32.806 5.472 -16.391 1.00 90.19 85 ASP A C 1
ATOM 685 O O . ASP A 1 85 ? 32.739 4.480 -17.124 1.00 90.19 85 ASP A O 1
ATOM 689 N N . ASP A 1 86 ? 32.794 6.714 -16.862 1.00 89.25 86 ASP A N 1
ATOM 690 C CA . ASP A 1 86 ? 32.511 7.029 -18.263 1.00 89.25 86 ASP A CA 1
ATOM 691 C C . ASP A 1 86 ? 33.730 6.889 -19.181 1.00 89.25 86 ASP A C 1
ATOM 693 O O . ASP A 1 86 ? 33.562 6.585 -20.355 1.00 89.25 86 ASP A O 1
ATOM 697 N N . VAL A 1 87 ? 34.954 7.013 -18.652 1.00 92.38 87 VAL A N 1
ATOM 698 C CA . VAL A 1 87 ? 36.195 6.898 -19.442 1.00 92.38 87 VAL A CA 1
ATOM 699 C C . VAL A 1 87 ? 36.391 5.460 -19.923 1.00 92.38 87 VAL A C 1
ATOM 701 O O . VAL A 1 87 ? 36.672 5.220 -21.098 1.00 92.38 87 VAL A O 1
ATOM 704 N N . ASN A 1 88 ? 36.187 4.483 -19.035 1.00 93.31 88 ASN A N 1
ATOM 705 C CA . ASN A 1 88 ? 36.178 3.072 -19.420 1.00 93.31 88 ASN A CA 1
ATOM 706 C C . ASN A 1 88 ? 34.948 2.725 -20.277 1.00 93.31 88 ASN A C 1
ATOM 708 O O . ASN A 1 88 ? 35.054 1.922 -21.204 1.00 93.31 88 ASN A O 1
ATOM 712 N N . GLY A 1 89 ? 33.791 3.340 -20.006 1.00 93.44 89 GLY A N 1
ATOM 713 C CA . GLY A 1 89 ? 32.552 3.082 -20.741 1.00 93.44 89 GLY A CA 1
ATOM 714 C C . GLY A 1 89 ? 32.562 3.556 -22.197 1.00 93.44 89 GLY A C 1
ATOM 715 O O . GLY A 1 89 ? 32.154 2.804 -23.085 1.00 93.44 89 GLY A O 1
ATOM 716 N N . GLU A 1 90 ? 33.080 4.756 -22.462 1.00 93.50 90 GLU A N 1
ATOM 717 C CA . GLU A 1 90 ? 33.308 5.289 -23.810 1.00 93.50 90 GLU A CA 1
ATOM 718 C C . GLU A 1 90 ? 34.278 4.383 -24.584 1.00 93.50 90 GLU A C 1
ATOM 720 O O . GLU A 1 90 ? 33.955 3.899 -25.673 1.00 93.50 90 GLU A O 1
ATOM 725 N N . ALA A 1 91 ? 35.425 4.049 -23.978 1.00 93.88 91 ALA A N 1
ATOM 726 C CA . ALA A 1 91 ? 36.434 3.183 -24.586 1.00 93.88 91 ALA A CA 1
ATOM 727 C C . ALA A 1 91 ? 35.892 1.780 -24.925 1.00 93.88 91 ALA A C 1
ATOM 729 O O . ALA A 1 91 ? 36.127 1.274 -26.025 1.00 93.88 91 ALA A O 1
ATOM 730 N N . PHE A 1 92 ? 35.137 1.148 -24.019 1.00 94.19 92 PHE A N 1
ATOM 731 C CA . PHE A 1 92 ? 34.540 -0.172 -24.260 1.00 94.19 92 PHE A CA 1
ATOM 732 C C . PHE A 1 92 ? 33.458 -0.123 -25.348 1.00 94.19 92 PHE A C 1
ATOM 734 O O . PHE A 1 92 ? 33.373 -1.041 -26.168 1.00 94.19 92 PHE A O 1
ATOM 741 N N . SER A 1 93 ? 32.674 0.956 -25.400 1.00 95.06 93 SER A N 1
ATOM 742 C CA . SER A 1 93 ? 31.636 1.153 -26.419 1.00 95.06 93 SER A CA 1
ATOM 743 C C . SER A 1 93 ? 32.238 1.378 -27.809 1.00 95.06 93 SER A C 1
ATOM 745 O O . SER A 1 93 ? 31.794 0.751 -28.772 1.00 95.06 93 SER A O 1
ATOM 747 N N . GLN A 1 94 ? 33.310 2.173 -27.916 1.00 95.06 94 GLN A N 1
ATOM 748 C CA . GLN A 1 94 ? 34.051 2.358 -29.169 1.00 95.06 94 GLN A CA 1
ATOM 749 C C . GLN A 1 94 ? 34.705 1.050 -29.637 1.00 95.06 94 GLN A C 1
ATOM 751 O O . GLN A 1 94 ? 34.550 0.673 -30.794 1.00 95.06 94 GLN A O 1
ATOM 756 N N . ILE A 1 95 ? 35.372 0.301 -28.749 1.00 94.81 95 ILE A N 1
ATOM 757 C CA . ILE A 1 95 ? 35.981 -0.996 -29.103 1.00 94.81 95 ILE A CA 1
ATOM 758 C C . ILE A 1 95 ? 34.913 -2.000 -29.569 1.00 94.81 95 ILE A C 1
ATOM 760 O O . ILE A 1 95 ? 35.155 -2.762 -30.509 1.00 94.81 95 ILE A O 1
ATOM 764 N N . ARG A 1 96 ? 33.718 -1.991 -28.960 1.00 95.38 96 ARG A N 1
ATOM 765 C CA . ARG A 1 96 ? 32.587 -2.817 -29.408 1.00 95.38 96 ARG A CA 1
ATOM 766 C C . ARG A 1 96 ? 32.081 -2.393 -30.789 1.00 95.38 96 ARG A C 1
ATOM 768 O O . ARG A 1 96 ? 31.797 -3.269 -31.604 1.00 95.38 96 ARG A O 1
ATOM 775 N N . LEU A 1 97 ? 31.984 -1.093 -31.061 1.00 95.56 97 LEU A N 1
ATOM 776 C CA . LEU A 1 97 ? 31.569 -0.567 -32.364 1.00 95.56 97 LEU A CA 1
ATOM 777 C C . LEU A 1 97 ? 32.590 -0.900 -33.461 1.00 95.56 97 LEU A C 1
ATOM 779 O O . LEU A 1 97 ? 32.193 -1.409 -34.507 1.00 95.56 97 LEU A O 1
ATOM 783 N N . ASP A 1 98 ? 33.886 -0.702 -33.204 1.00 95.06 98 ASP A N 1
ATOM 784 C CA . ASP A 1 98 ? 34.975 -1.083 -34.115 1.00 95.06 98 ASP A CA 1
ATOM 785 C C . ASP A 1 98 ? 34.908 -2.585 -34.458 1.00 95.06 98 ASP A C 1
ATOM 787 O O . ASP A 1 98 ? 35.058 -2.978 -35.613 1.00 95.06 98 ASP A O 1
ATOM 791 N N . TYR A 1 99 ? 34.648 -3.440 -33.458 1.00 95.56 99 TYR A N 1
ATOM 792 C CA . TYR A 1 99 ? 34.483 -4.885 -33.649 1.00 95.56 99 TYR A CA 1
ATOM 793 C C . TYR A 1 99 ? 33.270 -5.232 -34.521 1.00 95.56 99 TYR A C 1
ATOM 795 O O . TYR A 1 99 ? 33.386 -6.042 -35.445 1.00 95.56 99 TYR A O 1
ATOM 803 N N . LEU A 1 100 ? 32.110 -4.630 -34.254 1.00 95.69 100 LEU A N 1
ATOM 804 C CA . LEU A 1 100 ? 30.885 -4.900 -35.010 1.00 95.69 100 LEU A CA 1
ATOM 805 C C . LEU A 1 100 ? 30.967 -4.350 -36.443 1.00 95.69 100 LEU A C 1
ATOM 807 O O . LEU A 1 100 ? 30.484 -4.990 -37.368 1.00 95.69 100 LEU A O 1
ATOM 811 N N . ARG A 1 101 ? 31.651 -3.220 -36.660 1.00 95.00 101 ARG A N 1
ATOM 812 C CA . ARG A 1 101 ? 31.832 -2.601 -37.987 1.00 95.00 101 ARG A CA 1
ATOM 813 C C . ARG A 1 101 ? 33.075 -3.083 -38.748 1.00 95.00 101 ARG A C 1
ATOM 815 O O . ARG A 1 101 ? 33.320 -2.604 -39.853 1.00 95.00 101 ARG A O 1
ATOM 822 N N . ARG A 1 102 ? 33.828 -4.064 -38.229 1.00 94.19 102 ARG A N 1
ATOM 823 C CA . ARG A 1 102 ? 35.107 -4.551 -38.802 1.00 94.19 102 ARG A CA 1
ATOM 824 C C . ARG A 1 102 ? 35.034 -5.087 -40.244 1.00 94.19 102 ARG A C 1
ATOM 826 O O . ARG A 1 102 ? 36.076 -5.260 -40.872 1.00 94.19 102 ARG A O 1
ATOM 833 N N . HIS A 1 103 ? 33.830 -5.377 -40.745 1.00 93.50 103 HIS A N 1
ATOM 834 C CA . HIS A 1 103 ? 33.561 -5.842 -42.113 1.00 93.50 103 HIS A CA 1
ATOM 835 C C . HIS A 1 103 ? 32.800 -4.816 -42.978 1.00 93.50 103 HIS A C 1
ATOM 837 O O . HIS A 1 103 ? 32.616 -5.045 -44.171 1.00 93.50 103 HIS A O 1
ATOM 843 N N . ALA A 1 104 ? 32.397 -3.669 -42.416 1.00 94.25 104 ALA A N 1
ATOM 844 C CA . ALA A 1 104 ? 31.526 -2.694 -43.079 1.00 94.25 104 ALA A CA 1
ATOM 845 C C . ALA A 1 104 ? 32.181 -1.999 -44.291 1.00 94.25 104 ALA A C 1
ATOM 847 O O . ALA A 1 104 ? 31.484 -1.580 -45.214 1.00 94.25 104 ALA A O 1
ATOM 848 N N . HIS A 1 105 ? 33.515 -1.898 -44.288 1.00 94.06 105 HIS A N 1
ATOM 849 C CA . HIS A 1 105 ? 34.344 -1.361 -45.368 1.00 94.06 105 HIS A CA 1
ATOM 850 C C . HIS A 1 105 ? 35.550 -2.278 -45.576 1.00 94.06 105 HIS A C 1
ATOM 852 O O . HIS A 1 105 ? 36.487 -2.243 -44.779 1.00 94.06 105 HIS A O 1
ATOM 858 N N . THR A 1 106 ? 35.556 -3.092 -46.629 1.00 95.81 106 THR A N 1
ATOM 859 C CA . THR A 1 106 ? 36.681 -3.994 -46.931 1.00 95.81 106 THR A CA 1
ATOM 860 C C . THR A 1 106 ? 37.037 -3.959 -48.411 1.00 95.81 106 THR A C 1
ATOM 862 O O . THR A 1 106 ? 36.206 -3.614 -49.246 1.00 95.81 106 THR A O 1
ATOM 865 N N . ALA A 1 107 ? 38.264 -4.327 -48.770 1.00 95.81 107 ALA A N 1
ATOM 866 C CA . ALA A 1 107 ? 38.614 -4.621 -50.159 1.00 95.81 107 ALA A CA 1
ATOM 867 C C . ALA A 1 107 ? 39.274 -5.996 -50.260 1.00 95.81 107 ALA A C 1
ATOM 869 O O . ALA A 1 107 ? 40.182 -6.297 -49.491 1.00 95.81 107 ALA A O 1
ATOM 870 N N . ALA A 1 108 ? 38.835 -6.817 -51.210 1.00 96.50 108 ALA A N 1
ATOM 871 C CA . ALA A 1 108 ? 39.521 -8.050 -51.577 1.00 96.50 108 ALA A CA 1
ATOM 872 C C . ALA A 1 108 ? 40.460 -7.740 -52.747 1.00 96.50 108 ALA A C 1
ATOM 874 O O . ALA A 1 108 ? 40.020 -7.145 -53.731 1.00 96.50 108 ALA A O 1
ATOM 875 N N . GLY A 1 109 ? 41.733 -8.115 -52.655 1.00 93.50 109 GLY A N 1
ATOM 876 C CA . GLY A 1 109 ? 42.715 -7.828 -53.697 1.00 93.50 109 GLY A CA 1
ATOM 877 C C . GLY A 1 109 ? 43.664 -8.982 -53.989 1.00 93.50 109 GLY A C 1
ATOM 878 O O . GLY A 1 109 ? 43.760 -9.949 -53.230 1.00 93.50 109 GLY A O 1
ATOM 879 N N . GLN A 1 110 ? 44.324 -8.879 -55.139 1.00 94.38 110 GLN A N 1
ATOM 880 C CA . GLN A 1 110 ? 45.250 -9.867 -55.681 1.00 94.38 110 GLN A CA 1
ATOM 881 C C . GLN A 1 110 ? 46.480 -9.158 -56.261 1.00 94.38 110 GLN A C 1
ATOM 883 O O . GLN A 1 110 ? 46.351 -8.137 -56.946 1.00 94.38 110 GLN A O 1
ATOM 888 N N . SER A 1 111 ? 47.675 -9.679 -55.980 1.00 92.00 111 SER A N 1
ATOM 889 C CA . SER A 1 111 ? 48.935 -9.101 -56.463 1.00 92.00 111 SER A CA 1
ATOM 890 C C . SER A 1 111 ? 50.034 -10.146 -56.634 1.00 92.00 111 SER A C 1
ATOM 892 O O . SER A 1 111 ? 49.930 -11.269 -56.137 1.00 92.00 111 SER A O 1
ATOM 894 N N . ASN A 1 112 ? 51.128 -9.726 -57.267 1.00 90.25 112 ASN A N 1
ATOM 895 C CA . ASN A 1 112 ? 52.420 -10.411 -57.247 1.00 90.25 112 ASN A CA 1
ATOM 896 C C . ASN A 1 112 ? 53.447 -9.718 -56.317 1.00 90.25 112 ASN A C 1
ATOM 898 O O . ASN A 1 112 ? 54.638 -9.989 -56.431 1.00 90.25 112 ASN A O 1
ATOM 902 N N . GLU A 1 113 ? 53.018 -8.852 -55.388 1.00 90.50 113 GLU A N 1
ATOM 903 C CA . GLU A 1 113 ? 53.898 -8.129 -54.450 1.00 90.50 113 GLU A CA 1
ATOM 904 C C . GLU A 1 113 ? 54.285 -9.008 -53.234 1.00 90.50 113 GLU A C 1
ATOM 906 O O . GLU A 1 113 ? 53.411 -9.370 -52.436 1.00 90.50 113 GLU A O 1
ATOM 911 N N . PRO A 1 114 ? 55.559 -9.422 -53.069 1.00 88.62 114 PRO A N 1
ATOM 912 C CA . PRO A 1 114 ? 55.993 -10.268 -51.952 1.00 88.62 114 PRO A CA 1
ATOM 913 C C . PRO A 1 114 ? 56.029 -9.581 -50.577 1.00 88.62 114 PRO A C 1
ATOM 915 O O . PRO A 1 114 ? 56.059 -10.283 -49.567 1.00 88.62 114 PRO A O 1
ATOM 918 N N . LEU A 1 115 ? 56.039 -8.247 -50.498 1.00 90.12 115 LEU A N 1
ATOM 919 C CA . LEU A 1 115 ? 56.225 -7.505 -49.242 1.00 90.12 115 LEU A CA 1
ATOM 920 C C . LEU A 1 115 ? 54.936 -7.281 -48.432 1.00 90.12 115 LEU A C 1
ATOM 922 O O . LEU A 1 115 ? 55.017 -6.938 -47.247 1.00 90.12 115 LEU A O 1
ATOM 926 N N . LEU A 1 116 ? 53.756 -7.492 -49.030 1.00 91.75 116 LEU A N 1
ATOM 927 C CA . LEU A 1 116 ? 52.477 -7.425 -48.314 1.00 91.75 116 LEU A CA 1
ATOM 928 C C . LEU A 1 116 ? 52.426 -8.478 -47.195 1.00 91.75 116 LEU A C 1
ATOM 930 O O . LEU A 1 116 ? 52.822 -9.623 -47.379 1.00 91.75 116 LEU A O 1
ATOM 934 N N . ARG A 1 117 ? 51.911 -8.102 -46.021 1.00 93.81 117 ARG A N 1
ATOM 935 C CA . ARG A 1 117 ? 51.747 -8.990 -44.855 1.00 93.81 117 ARG A CA 1
ATOM 936 C C . ARG A 1 117 ? 50.617 -8.488 -43.959 1.00 93.81 117 ARG A C 1
ATOM 938 O O . ARG A 1 117 ? 50.339 -7.293 -43.956 1.00 93.81 117 ARG A O 1
ATOM 945 N N . ALA A 1 118 ? 49.979 -9.360 -43.179 1.00 93.88 118 ALA A N 1
ATOM 946 C CA . ALA A 1 118 ? 48.938 -8.933 -42.238 1.00 93.88 118 ALA A CA 1
ATOM 947 C C . ALA A 1 118 ? 49.474 -7.882 -41.238 1.00 93.88 118 ALA A C 1
ATOM 949 O O . ALA A 1 118 ? 50.612 -7.970 -40.775 1.00 93.88 118 ALA A O 1
ATOM 950 N N . GLY A 1 119 ? 48.664 -6.863 -40.945 1.00 91.19 119 GLY A N 1
ATOM 951 C CA . GLY A 1 119 ? 49.043 -5.686 -40.158 1.00 91.19 119 GLY A CA 1
ATOM 952 C C . GLY A 1 119 ? 49.893 -4.645 -40.902 1.00 91.19 119 GLY A C 1
ATOM 953 O O . GLY A 1 119 ? 50.233 -3.621 -40.313 1.00 91.19 119 GLY A O 1
ATOM 954 N N . TYR A 1 120 ? 50.253 -4.869 -42.171 1.00 91.38 120 TYR A N 1
ATOM 955 C CA . TYR A 1 120 ? 50.988 -3.890 -42.978 1.00 91.38 120 TYR A CA 1
ATOM 956 C C . TYR A 1 120 ? 50.072 -2.792 -43.522 1.00 91.38 120 TYR A C 1
ATOM 958 O O . TYR A 1 120 ? 48.907 -3.051 -43.827 1.00 91.38 120 TYR A O 1
ATOM 966 N N . LYS A 1 121 ? 50.617 -1.580 -43.675 1.00 93.62 121 LYS A N 1
ATOM 967 C CA . LYS A 1 121 ? 49.928 -0.408 -44.222 1.00 93.62 121 LYS A CA 1
ATOM 968 C C . LYS A 1 121 ? 50.697 0.136 -45.425 1.00 93.62 121 LYS A C 1
ATOM 970 O O . LYS A 1 121 ? 51.902 0.342 -45.312 1.00 93.62 121 LYS A O 1
ATOM 975 N N . PHE A 1 122 ? 50.005 0.386 -46.534 1.00 91.62 122 PHE A N 1
ATOM 976 C CA . PHE A 1 122 ? 50.588 0.900 -47.780 1.00 91.62 122 PHE A CA 1
ATOM 977 C C . PHE A 1 122 ? 49.654 1.911 -48.463 1.00 91.62 122 PHE A C 1
ATOM 979 O O . PHE A 1 122 ? 48.457 1.943 -48.169 1.00 91.62 122 PHE A O 1
ATOM 986 N N . ASP A 1 123 ? 50.202 2.717 -49.375 1.00 92.31 123 ASP A N 1
ATOM 987 C CA . ASP A 1 123 ? 49.443 3.672 -50.190 1.00 92.31 123 ASP A CA 1
ATOM 988 C C . ASP A 1 123 ? 49.219 3.074 -51.595 1.00 92.31 123 ASP A C 1
ATOM 990 O O . ASP A 1 123 ? 50.182 2.773 -52.309 1.00 92.31 123 ASP A O 1
ATOM 994 N N . LEU A 1 124 ? 47.955 2.893 -51.996 1.00 90.56 124 LEU A N 1
ATOM 995 C CA . LEU A 1 124 ? 47.578 2.448 -53.345 1.00 90.56 124 LEU A CA 1
ATOM 996 C C . LEU A 1 124 ? 47.598 3.633 -54.315 1.00 90.56 124 LEU A C 1
ATOM 998 O O . LEU A 1 124 ? 47.102 4.709 -53.970 1.00 90.56 124 LEU A O 1
ATOM 1002 N N . GLN A 1 125 ? 48.127 3.439 -55.526 1.00 87.25 125 GLN A N 1
ATOM 1003 C CA . GLN A 1 125 ? 48.201 4.493 -56.543 1.00 87.25 125 GLN A CA 1
ATOM 1004 C C . GLN A 1 125 ? 47.837 3.997 -57.957 1.00 87.25 125 GLN A C 1
ATOM 1006 O O . GLN A 1 125 ? 47.737 2.796 -58.227 1.00 87.25 125 GLN A O 1
ATOM 1011 N N . GLU A 1 126 ? 47.625 4.963 -58.857 1.00 85.25 126 GLU A N 1
ATOM 1012 C CA . GLU A 1 126 ? 47.329 4.795 -60.294 1.00 85.25 126 GLU A CA 1
ATOM 1013 C C . GLU A 1 126 ? 46.016 4.056 -60.637 1.00 85.25 126 GLU A C 1
ATOM 1015 O O . GLU A 1 126 ? 45.731 3.773 -61.803 1.00 85.25 126 GLU A O 1
ATOM 1020 N N . HIS A 1 127 ? 45.156 3.816 -59.644 1.00 86.50 127 HIS A N 1
ATOM 1021 C CA . HIS A 1 127 ? 43.867 3.158 -59.835 1.00 86.50 127 HIS A CA 1
ATOM 1022 C C . HIS A 1 127 ? 42.864 4.080 -60.549 1.00 86.50 127 HIS A C 1
ATOM 1024 O O . HIS A 1 127 ? 42.782 5.271 -60.243 1.00 86.50 127 HIS A O 1
ATOM 1030 N N . LEU A 1 128 ? 42.067 3.529 -61.477 1.00 86.94 128 LEU A N 1
ATOM 1031 C CA . LEU A 1 128 ? 41.144 4.307 -62.325 1.00 86.94 128 LEU A CA 1
ATOM 1032 C C . LEU A 1 128 ? 40.003 4.978 -61.550 1.00 86.94 128 LEU A C 1
ATOM 1034 O O . LEU A 1 128 ? 39.543 6.042 -61.955 1.00 86.94 128 LEU A O 1
ATOM 1038 N N . ASP A 1 129 ? 39.550 4.367 -60.454 1.00 88.00 129 ASP A N 1
ATOM 1039 C CA . ASP A 1 129 ? 38.696 5.033 -59.467 1.00 88.00 129 ASP A CA 1
ATOM 1040 C C . ASP A 1 129 ? 39.582 5.780 -58.452 1.00 88.00 129 ASP A C 1
ATOM 1042 O O . ASP A 1 129 ? 40.292 5.112 -57.683 1.00 88.00 129 ASP A O 1
ATOM 1046 N N . PRO A 1 130 ? 39.530 7.130 -58.398 1.00 89.31 130 PRO A N 1
ATOM 1047 C CA . PRO A 1 130 ? 40.292 7.928 -57.443 1.00 89.31 130 PRO A CA 1
ATOM 1048 C C . PRO A 1 130 ? 40.007 7.594 -55.976 1.00 89.31 130 PRO A C 1
ATOM 1050 O O . PRO A 1 130 ? 40.887 7.798 -55.144 1.00 89.31 130 PRO A O 1
ATOM 1053 N N . ALA A 1 131 ? 38.826 7.062 -55.638 1.00 88.31 131 ALA A N 1
ATOM 1054 C CA . ALA A 1 131 ? 38.467 6.725 -54.258 1.00 88.31 131 ALA A CA 1
ATOM 1055 C C . ALA A 1 131 ? 39.291 5.559 -53.678 1.00 88.31 131 ALA A C 1
ATOM 1057 O O . ALA A 1 131 ? 39.377 5.420 -52.455 1.00 88.31 131 ALA A O 1
ATOM 1058 N N . MET A 1 132 ? 39.922 4.745 -54.535 1.00 89.94 132 MET A N 1
ATOM 1059 C CA . MET A 1 132 ? 40.808 3.654 -54.112 1.00 89.94 132 MET A CA 1
ATOM 1060 C C . MET A 1 132 ? 42.257 4.104 -53.894 1.00 89.94 132 MET A C 1
ATOM 1062 O O . MET A 1 132 ? 42.993 3.413 -53.189 1.00 89.94 132 MET A O 1
ATOM 1066 N N . ASN A 1 133 ? 42.667 5.246 -54.464 1.00 91.44 133 ASN A N 1
ATOM 1067 C CA . ASN A 1 133 ? 44.029 5.785 -54.365 1.00 91.44 133 ASN A CA 1
ATOM 1068 C C . ASN A 1 133 ? 44.253 6.434 -52.992 1.00 91.44 133 ASN A C 1
ATOM 1070 O O . ASN A 1 133 ? 44.192 7.654 -52.830 1.00 91.44 133 ASN A O 1
ATOM 1074 N N . ARG A 1 134 ? 44.426 5.585 -51.980 1.00 93.19 134 ARG A N 1
ATOM 1075 C CA . ARG A 1 134 ? 44.475 5.943 -50.562 1.00 93.19 134 ARG A CA 1
ATOM 1076 C C . ARG A 1 134 ? 45.340 4.966 -49.773 1.00 93.19 134 ARG A C 1
ATOM 1078 O O . ARG A 1 134 ? 45.849 3.983 -50.310 1.00 93.19 134 ARG A O 1
ATOM 1085 N N . ASP A 1 135 ? 45.450 5.224 -48.480 1.00 95.00 135 ASP A N 1
ATOM 1086 C CA . ASP A 1 135 ? 46.079 4.331 -47.524 1.00 95.00 135 ASP A CA 1
ATOM 1087 C C . ASP A 1 135 ? 45.176 3.131 -47.171 1.00 95.00 135 ASP A C 1
ATOM 1089 O O . ASP A 1 135 ? 43.980 3.281 -46.899 1.00 95.00 135 ASP A O 1
ATOM 1093 N N . TRP A 1 136 ? 45.759 1.933 -47.126 1.00 94.94 136 TRP A N 1
ATOM 1094 C CA . TRP A 1 136 ? 45.076 0.674 -46.802 1.00 94.94 136 TRP A CA 1
ATOM 1095 C C . TRP A 1 136 ? 45.881 -0.158 -45.802 1.00 94.94 136 TRP A C 1
ATOM 1097 O O . TRP A 1 136 ? 47.110 -0.170 -45.851 1.00 94.94 136 TRP A O 1
ATOM 1107 N N . VAL A 1 137 ? 45.195 -0.891 -44.920 1.00 95.94 137 VAL A N 1
ATOM 1108 C CA . VAL A 1 137 ? 45.795 -1.865 -43.989 1.00 95.94 137 VAL A CA 1
ATOM 1109 C C . VAL A 1 137 ? 45.378 -3.281 -44.375 1.00 95.94 137 VAL A C 1
ATOM 1111 O O . VAL A 1 137 ? 44.189 -3.562 -44.509 1.00 95.94 137 VAL A O 1
ATOM 1114 N N . VAL A 1 138 ? 46.349 -4.186 -44.501 1.00 95.69 138 VAL A N 1
ATOM 1115 C CA . VAL A 1 138 ? 46.126 -5.619 -44.743 1.00 95.69 138 VAL A CA 1
ATOM 1116 C C . VAL A 1 138 ? 45.629 -6.285 -43.456 1.00 95.69 138 VAL A C 1
ATOM 1118 O O . VAL A 1 138 ? 46.373 -6.394 -42.483 1.00 95.69 138 VAL A O 1
ATOM 1121 N N . VAL A 1 139 ? 44.391 -6.777 -43.446 1.00 95.25 139 VAL A N 1
ATOM 1122 C CA . VAL A 1 139 ? 43.812 -7.538 -42.320 1.00 95.25 139 VAL A CA 1
ATOM 1123 C C . VAL A 1 139 ? 44.223 -9.007 -42.386 1.00 95.25 139 VAL A C 1
ATOM 1125 O O . VAL A 1 139 ? 44.615 -9.594 -41.381 1.00 95.25 139 VAL A O 1
ATOM 1128 N N . SER A 1 140 ? 44.171 -9.599 -43.578 1.00 95.25 140 SER A N 1
ATOM 1129 C CA . SER A 1 140 ? 44.546 -10.993 -43.828 1.00 95.25 140 SER A CA 1
ATOM 1130 C C . SER A 1 140 ? 45.168 -11.136 -45.209 1.00 95.25 140 SER A C 1
ATOM 1132 O O . SER A 1 140 ? 44.783 -10.421 -46.132 1.00 95.25 140 SER A O 1
ATOM 1134 N N . ILE A 1 141 ? 46.090 -12.083 -45.366 1.00 96.06 141 ILE A N 1
ATOM 1135 C CA . ILE A 1 141 ? 46.718 -12.411 -46.647 1.00 96.06 141 ILE A CA 1
ATOM 1136 C C . ILE A 1 141 ? 47.019 -13.908 -46.718 1.00 96.06 141 ILE A C 1
ATOM 1138 O O . ILE A 1 141 ? 47.370 -14.527 -45.714 1.00 96.06 141 ILE A O 1
ATOM 1142 N N . ASN A 1 142 ? 46.867 -14.475 -47.908 1.00 96.88 142 ASN A N 1
ATOM 1143 C CA . ASN A 1 142 ? 47.298 -15.815 -48.274 1.00 96.88 142 ASN A CA 1
ATOM 1144 C C . ASN A 1 142 ? 48.317 -15.696 -49.417 1.00 96.88 142 ASN A C 1
ATOM 1146 O O . ASN A 1 142 ? 48.096 -14.931 -50.357 1.00 96.88 142 ASN A O 1
ATOM 1150 N N . HIS A 1 143 ? 49.421 -16.436 -49.331 1.00 94.75 143 HIS A N 1
ATOM 1151 C CA . HIS A 1 143 ? 50.539 -16.381 -50.273 1.00 94.75 143 HIS A CA 1
ATOM 1152 C C . HIS A 1 143 ? 50.673 -17.723 -50.994 1.00 94.75 143 HIS A C 1
ATOM 1154 O O . HIS A 1 143 ? 50.769 -18.762 -50.343 1.00 94.75 143 HIS A O 1
ATOM 1160 N N . GLN A 1 144 ? 50.732 -17.702 -52.324 1.00 93.81 144 GLN A N 1
ATOM 1161 C CA . GLN A 1 144 ? 50.871 -18.896 -53.153 1.00 93.81 144 GLN A CA 1
ATOM 1162 C C . GLN A 1 144 ? 52.007 -18.706 -54.163 1.00 93.81 144 GLN A C 1
ATOM 1164 O O . GLN A 1 144 ? 51.939 -17.849 -55.044 1.00 93.81 144 GLN A O 1
ATOM 1169 N N . GLY A 1 145 ? 53.048 -19.528 -54.035 1.00 90.69 145 GLY A N 1
ATOM 1170 C CA . GLY A 1 145 ? 54.131 -19.640 -55.009 1.00 90.69 145 GLY A CA 1
ATOM 1171 C C . GLY A 1 145 ? 54.145 -21.024 -55.649 1.00 90.69 145 GLY A C 1
ATOM 1172 O O . GLY A 1 145 ? 53.904 -22.020 -54.966 1.00 90.69 145 GLY A O 1
ATOM 1173 N N . GLU A 1 146 ? 54.447 -21.085 -56.941 1.00 85.62 146 GLU A N 1
ATOM 1174 C CA . GLU A 1 146 ? 54.579 -22.325 -57.706 1.00 85.62 146 GLU A CA 1
ATOM 1175 C C . GLU A 1 146 ? 55.895 -22.303 -58.495 1.00 85.62 146 GLU A C 1
ATOM 1177 O O . GLU A 1 146 ? 56.221 -21.322 -59.163 1.00 85.62 146 GLU A O 1
ATOM 1182 N N . GLN A 1 147 ? 56.673 -23.386 -58.414 1.00 84.88 147 GLN A N 1
ATOM 1183 C CA . GLN A 1 147 ? 57.971 -23.510 -59.083 1.00 84.88 147 GLN A CA 1
ATOM 1184 C C . GLN A 1 147 ? 58.046 -24.838 -59.858 1.00 84.88 147 GLN A C 1
ATOM 1186 O O . GLN A 1 147 ? 58.589 -25.817 -59.343 1.00 84.88 147 GLN A O 1
ATOM 1191 N N . PRO A 1 148 ? 57.543 -24.891 -61.109 1.00 73.75 148 PRO A N 1
ATOM 1192 C CA . PRO A 1 148 ? 57.506 -26.125 -61.905 1.00 73.75 148 PRO A CA 1
ATOM 1193 C C . PRO A 1 148 ? 58.884 -26.740 -62.203 1.00 73.75 148 PRO A C 1
ATOM 1195 O O . PRO A 1 148 ? 58.980 -27.924 -62.500 1.00 73.75 148 PRO A O 1
ATOM 1198 N N . GLN A 1 149 ? 59.956 -25.946 -62.111 1.00 69.69 149 GLN A N 1
ATOM 1199 C CA . GLN A 1 149 ? 61.332 -26.330 -62.459 1.00 69.69 149 GLN A CA 1
ATOM 1200 C C . GLN A 1 149 ? 62.193 -26.709 -61.233 1.00 69.69 149 GLN A C 1
ATOM 1202 O O . GLN A 1 149 ? 63.418 -26.613 -61.274 1.00 69.69 149 GLN A O 1
ATOM 1207 N N . ALA A 1 150 ? 61.577 -27.086 -60.105 1.00 64.94 150 ALA A N 1
ATOM 1208 C CA . ALA A 1 150 ? 62.295 -27.395 -58.860 1.00 64.94 150 ALA A CA 1
ATOM 1209 C C . ALA A 1 150 ? 63.083 -28.728 -58.884 1.00 64.94 150 ALA A C 1
ATOM 1211 O O . ALA A 1 150 ? 63.945 -28.943 -58.032 1.00 64.94 150 ALA A O 1
ATOM 1212 N N . LEU A 1 151 ? 62.813 -29.610 -59.853 1.00 60.38 151 LEU A N 1
ATOM 1213 C CA . LEU A 1 151 ? 63.519 -30.875 -60.086 1.00 60.38 151 LEU A CA 1
ATOM 1214 C C . LEU A 1 151 ? 64.217 -30.826 -61.451 1.00 60.38 151 LEU A C 1
ATOM 1216 O O . LEU A 1 151 ? 63.575 -30.553 -62.459 1.00 60.38 151 LEU A O 1
ATOM 1220 N N . GLN A 1 152 ? 65.521 -31.118 -61.496 1.00 57.56 152 GLN A N 1
ATOM 1221 C CA . GLN A 1 152 ? 66.318 -31.058 -62.735 1.00 57.56 152 GLN A CA 1
ATOM 1222 C C . GLN A 1 152 ? 66.017 -32.183 -63.742 1.00 57.56 152 GLN A C 1
ATOM 1224 O O . GLN A 1 152 ? 66.458 -32.100 -64.886 1.00 57.56 152 GLN A O 1
ATOM 1229 N N . GLU A 1 153 ? 65.315 -33.236 -63.319 1.00 58.50 153 GLU A N 1
ATOM 1230 C CA . GLU A 1 153 ? 65.118 -34.464 -64.103 1.00 58.50 153 GLU A CA 1
ATOM 1231 C C . GLU A 1 153 ? 63.719 -34.587 -64.732 1.00 58.50 153 GLU A C 1
ATOM 1233 O O . GLU A 1 153 ? 63.511 -35.480 -65.552 1.00 58.50 153 GLU A O 1
ATOM 1238 N N . ASP A 1 154 ? 62.774 -33.698 -64.393 1.00 53.69 154 ASP A N 1
ATOM 1239 C CA . ASP A 1 154 ? 61.405 -33.721 -64.931 1.00 53.69 154 ASP A CA 1
ATOM 1240 C C . ASP A 1 154 ? 61.112 -32.490 -65.808 1.00 53.69 154 ASP A C 1
ATOM 1242 O O . ASP A 1 154 ? 61.559 -31.373 -65.544 1.00 53.69 154 ASP A O 1
ATOM 1246 N N . GLY A 1 155 ? 60.366 -32.700 -66.892 1.00 57.16 155 GLY A N 1
ATOM 1247 C CA . GLY A 1 155 ? 60.191 -31.765 -68.008 1.00 57.16 155 GLY A CA 1
ATOM 1248 C C . GLY A 1 155 ? 59.172 -30.649 -67.760 1.00 57.16 155 GLY A C 1
ATOM 1249 O O . GLY A 1 155 ? 58.359 -30.372 -68.641 1.00 57.16 155 GLY A O 1
ATOM 1250 N N . GLY A 1 156 ? 59.183 -30.035 -66.574 1.00 57.44 156 GLY A N 1
ATOM 1251 C CA . GLY A 1 156 ? 58.175 -29.075 -66.107 1.00 57.44 156 GLY A CA 1
ATOM 1252 C C . GLY A 1 156 ? 58.037 -27.818 -66.976 1.00 57.44 156 GLY A C 1
ATOM 1253 O O . GLY A 1 156 ? 58.712 -26.811 -66.755 1.00 57.44 156 GLY A O 1
ATOM 1254 N N . SER A 1 157 ? 57.117 -27.841 -67.944 1.00 64.19 157 SER A N 1
ATOM 1255 C CA . SER A 1 157 ? 56.829 -26.708 -68.829 1.00 64.19 157 SER A CA 1
ATOM 1256 C C . SER A 1 157 ? 55.958 -25.649 -68.139 1.00 64.19 157 SER A C 1
ATOM 1258 O O . SER A 1 157 ? 54.735 -25.636 -68.284 1.00 64.19 157 SER A O 1
ATOM 1260 N N . GLY A 1 158 ? 56.594 -24.739 -67.406 1.00 66.94 158 GLY A N 1
ATOM 1261 C CA . GLY A 1 158 ? 55.941 -23.591 -66.779 1.00 66.94 158 GLY A CA 1
ATOM 1262 C C . GLY A 1 158 ? 56.947 -22.548 -66.296 1.00 66.94 158 GLY A C 1
ATOM 1263 O O . GLY A 1 158 ? 58.143 -22.827 -66.182 1.00 66.94 158 GLY A O 1
ATOM 1264 N N . ALA A 1 159 ? 56.459 -21.338 -66.027 1.00 73.81 159 ALA A N 1
ATOM 1265 C CA . ALA A 1 159 ? 57.225 -20.299 -65.346 1.00 73.81 159 ALA A CA 1
ATOM 1266 C C . ALA A 1 159 ? 57.108 -20.467 -63.823 1.00 73.81 159 ALA A C 1
ATOM 1268 O O . ALA A 1 159 ? 56.084 -20.937 -63.331 1.00 73.81 159 ALA A O 1
ATOM 1269 N N . THR A 1 160 ? 58.124 -20.037 -63.074 1.00 83.56 160 THR A N 1
ATOM 1270 C CA . THR A 1 160 ? 57.983 -19.822 -61.628 1.00 83.56 160 THR A CA 1
ATOM 1271 C C . THR A 1 160 ? 57.033 -18.650 -61.403 1.00 83.56 160 THR A C 1
ATOM 1273 O O . THR A 1 160 ? 57.268 -17.565 -61.936 1.00 83.56 160 THR A O 1
ATOM 1276 N N . THR A 1 161 ? 55.973 -18.848 -60.624 1.00 86.75 161 THR A N 1
ATOM 1277 C CA . THR A 1 161 ? 54.963 -17.822 -60.344 1.00 86.75 161 THR A CA 1
ATOM 1278 C C . THR A 1 161 ? 54.844 -17.561 -58.848 1.00 86.75 161 THR A C 1
ATOM 1280 O O . THR A 1 161 ? 55.044 -18.440 -58.009 1.00 86.75 161 THR A O 1
ATOM 1283 N N . TYR A 1 162 ? 54.510 -16.320 -58.509 1.00 90.19 162 TYR A N 1
ATOM 1284 C CA . TYR A 1 162 ? 54.112 -15.917 -57.168 1.00 90.19 162 TYR A CA 1
ATOM 1285 C C . TYR A 1 162 ? 52.852 -15.065 -57.273 1.00 90.19 162 TYR A C 1
ATOM 1287 O O . TYR A 1 162 ? 52.742 -14.200 -58.143 1.00 90.19 162 TYR A O 1
ATOM 1295 N N . SER A 1 163 ? 51.911 -15.322 -56.375 1.00 91.94 163 SER A N 1
ATOM 1296 C CA . SER A 1 163 ? 50.676 -14.567 -56.227 1.00 91.94 163 SER A CA 1
ATOM 1297 C C . SER A 1 163 ? 50.263 -14.515 -54.759 1.00 91.94 163 SER A C 1
ATOM 1299 O O . SER A 1 163 ? 50.690 -15.323 -53.929 1.00 91.94 163 SER A O 1
ATOM 1301 N N . ASN A 1 164 ? 49.403 -13.566 -54.427 1.00 94.75 164 ASN A N 1
ATOM 1302 C CA . ASN A 1 164 ? 48.733 -13.516 -53.139 1.00 94.75 164 ASN A CA 1
ATOM 1303 C C . ASN A 1 164 ? 47.290 -13.040 -53.287 1.00 94.75 164 ASN A C 1
ATOM 1305 O O . ASN A 1 164 ? 46.907 -12.431 -54.287 1.00 94.75 164 ASN A O 1
ATOM 1309 N N . GLN A 1 165 ? 46.496 -13.342 -52.265 1.00 96.56 165 GLN A N 1
ATOM 1310 C CA . GLN A 1 165 ? 45.118 -12.888 -52.116 1.00 96.56 165 GLN A CA 1
ATOM 1311 C C . GLN A 1 165 ? 44.971 -12.295 -50.718 1.00 96.56 165 GLN A C 1
ATOM 1313 O O . GLN A 1 165 ? 45.362 -12.931 -49.737 1.00 96.56 165 GLN A O 1
ATOM 1318 N N . PHE A 1 166 ? 44.435 -11.084 -50.607 1.00 95.81 166 PHE A N 1
ATOM 1319 C CA . PHE A 1 166 ? 44.379 -10.350 -49.342 1.00 95.81 166 PHE A CA 1
ATOM 1320 C C . PHE A 1 166 ? 43.063 -9.608 -49.133 1.00 95.81 166 PHE A C 1
ATOM 1322 O O . PHE A 1 166 ? 42.370 -9.240 -50.081 1.00 95.81 166 PHE A O 1
ATOM 1329 N N . SER A 1 167 ? 42.769 -9.344 -47.862 1.00 96.50 167 SER A N 1
ATOM 1330 C CA . SER A 1 167 ? 41.665 -8.498 -47.413 1.00 96.50 167 SER A CA 1
ATOM 1331 C C . SER A 1 167 ? 42.235 -7.237 -46.774 1.00 96.50 167 SER A C 1
ATOM 1333 O O . SER A 1 167 ? 43.056 -7.324 -45.857 1.00 96.50 167 SER A O 1
ATOM 1335 N N . LEU A 1 168 ? 41.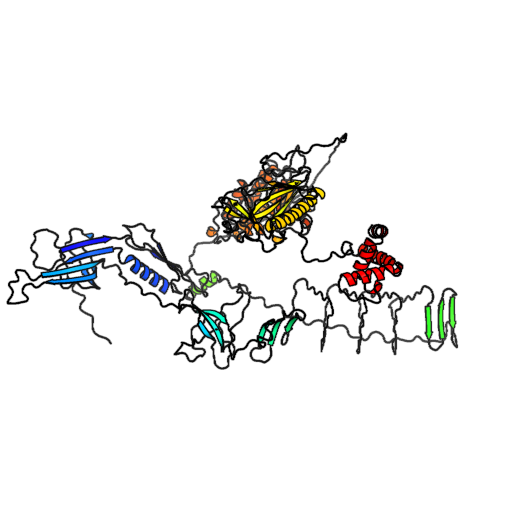790 -6.073 -47.237 1.00 96.25 168 LEU A N 1
ATOM 1336 C CA . LEU A 1 168 ? 42.171 -4.756 -46.734 1.00 96.25 168 LEU A CA 1
ATOM 1337 C C . LEU A 1 168 ? 41.018 -4.092 -45.976 1.00 96.25 168 LEU A C 1
ATOM 1339 O O . LEU A 1 168 ? 39.850 -4.350 -46.272 1.00 96.25 168 LEU A O 1
ATOM 1343 N N . ILE A 1 169 ? 41.356 -3.146 -45.100 1.00 96.00 169 ILE A N 1
ATOM 1344 C CA . ILE A 1 169 ? 40.467 -2.054 -44.673 1.00 96.00 169 ILE A CA 1
ATOM 1345 C C . ILE A 1 169 ? 41.109 -0.691 -44.995 1.00 96.00 169 ILE A C 1
ATOM 1347 O O . ILE A 1 169 ? 42.340 -0.612 -45.087 1.00 96.00 169 ILE A O 1
ATOM 1351 N N . PRO A 1 170 ? 40.321 0.389 -45.158 1.00 95.12 170 PRO A N 1
ATOM 1352 C CA . PRO A 1 170 ? 40.846 1.751 -45.249 1.00 95.12 170 PRO A CA 1
ATOM 1353 C C . PRO A 1 170 ? 41.765 2.098 -44.069 1.00 95.12 170 PRO A C 1
ATOM 1355 O O . PRO A 1 170 ? 41.451 1.796 -42.917 1.00 95.12 170 PRO A O 1
ATOM 1358 N N . GLY A 1 171 ? 42.900 2.741 -44.342 1.00 93.19 171 GLY A N 1
ATOM 1359 C CA . GLY A 1 171 ? 44.005 2.875 -43.388 1.00 93.19 171 GLY A CA 1
ATOM 1360 C C . GLY A 1 171 ? 43.771 3.804 -42.192 1.00 93.19 171 GLY A C 1
ATOM 1361 O O . GLY A 1 171 ? 44.643 3.895 -41.322 1.00 93.19 171 GLY A O 1
ATOM 1362 N N . HIS A 1 172 ? 42.621 4.475 -42.131 1.00 91.75 172 HIS A N 1
ATOM 1363 C CA . HIS A 1 172 ? 42.171 5.317 -41.020 1.00 91.75 172 HIS A CA 1
ATOM 1364 C C . HIS A 1 172 ? 41.134 4.633 -40.109 1.00 91.75 172 HIS A C 1
ATOM 1366 O O . HIS A 1 172 ? 40.762 5.212 -39.090 1.00 91.75 172 HIS A O 1
ATOM 1372 N N . LEU A 1 173 ? 40.661 3.429 -40.457 1.00 91.88 173 LEU A N 1
ATOM 1373 C CA . LEU A 1 173 ? 39.733 2.643 -39.638 1.00 91.88 173 LEU A CA 1
ATOM 1374 C C . LEU A 1 173 ? 40.482 1.659 -38.725 1.00 91.88 173 LEU A C 1
ATOM 1376 O O . LEU A 1 173 ? 41.578 1.193 -39.036 1.00 91.88 173 LEU A O 1
ATOM 1380 N N . HIS A 1 174 ? 39.863 1.301 -37.598 1.00 91.38 174 HIS A N 1
ATOM 1381 C CA . HIS A 1 174 ? 40.384 0.288 -36.681 1.00 91.38 174 HIS A CA 1
ATOM 1382 C C . HIS A 1 174 ? 39.715 -1.069 -36.918 1.00 91.38 174 HIS A C 1
ATOM 1384 O O . HIS A 1 174 ? 38.493 -1.182 -36.876 1.00 91.38 174 HIS A O 1
ATOM 1390 N N . TRP A 1 175 ? 40.519 -2.120 -37.085 1.00 92.50 175 TRP A N 1
ATOM 1391 C CA . TRP A 1 175 ? 40.038 -3.502 -37.052 1.00 92.50 175 TRP A CA 1
ATOM 1392 C C . TRP A 1 175 ? 40.176 -4.084 -35.638 1.00 92.50 175 TRP A C 1
ATOM 1394 O O . TRP A 1 175 ? 41.186 -3.854 -34.968 1.00 92.50 175 TRP A O 1
ATOM 1404 N N . ARG A 1 176 ? 39.192 -4.869 -35.182 1.00 94.56 176 ARG A N 1
ATOM 1405 C CA . ARG A 1 176 ? 39.254 -5.609 -33.908 1.00 94.56 176 ARG A CA 1
ATOM 1406 C C . ARG A 1 176 ? 38.985 -7.094 -34.138 1.00 94.56 176 ARG A C 1
ATOM 1408 O O . ARG A 1 176 ? 38.071 -7.451 -34.879 1.00 94.56 176 ARG A O 1
ATOM 1415 N N . ALA A 1 177 ? 39.751 -7.932 -33.445 1.00 91.62 177 ALA A N 1
ATOM 1416 C CA . ALA A 1 177 ? 39.522 -9.370 -33.373 1.00 91.62 177 ALA A CA 1
ATOM 1417 C C . ALA A 1 177 ? 38.255 -9.709 -32.567 1.00 91.62 177 ALA A C 1
ATOM 1419 O O . ALA A 1 177 ? 37.721 -8.870 -31.841 1.00 91.62 177 ALA A O 1
ATOM 1420 N N . GLU A 1 178 ? 37.798 -10.956 -32.680 1.00 91.44 178 GLU A N 1
ATOM 1421 C CA . GLU A 1 178 ? 36.619 -11.455 -31.974 1.00 91.44 178 GLU A CA 1
ATOM 1422 C C . GLU A 1 178 ? 36.849 -11.570 -30.452 1.00 91.44 178 GLU A C 1
ATOM 1424 O O . GLU A 1 178 ? 37.774 -12.272 -30.021 1.00 91.44 178 GLU A O 1
ATOM 1429 N N . PRO A 1 179 ? 36.034 -10.889 -29.616 1.00 88.81 179 PRO A N 1
ATOM 1430 C CA . PRO A 1 179 ? 36.141 -10.980 -28.165 1.00 88.81 179 PRO A CA 1
ATOM 1431 C C . PRO A 1 179 ? 35.908 -12.408 -27.673 1.00 88.81 179 PRO A C 1
ATOM 1433 O O . PRO A 1 179 ? 34.919 -13.046 -28.025 1.00 88.81 179 PRO A O 1
ATOM 1436 N N . GLN A 1 180 ? 36.794 -12.895 -26.805 1.00 91.38 180 GLN A N 1
ATOM 1437 C CA . GLN A 1 180 ? 36.590 -14.182 -26.145 1.00 91.38 180 GLN A CA 1
ATOM 1438 C C . GLN A 1 180 ? 35.434 -14.098 -25.128 1.00 91.38 180 GLN A C 1
ATOM 1440 O O . GLN A 1 180 ? 35.268 -13.051 -24.489 1.00 91.38 180 GLN A O 1
ATOM 1445 N N . PRO A 1 181 ? 34.653 -15.178 -24.930 1.00 87.44 181 PRO A N 1
ATOM 1446 C CA . PRO A 1 181 ? 33.653 -15.243 -23.868 1.00 87.44 181 PRO A CA 1
ATOM 1447 C C . PRO A 1 181 ? 34.266 -14.947 -22.491 1.00 87.44 181 PRO A C 1
ATOM 1449 O O . PRO A 1 181 ? 35.361 -15.415 -22.173 1.00 87.44 181 PRO A O 1
ATOM 1452 N N . LYS A 1 182 ? 33.558 -14.180 -21.653 1.00 87.94 182 LYS A N 1
ATOM 1453 C CA . LYS A 1 182 ? 33.985 -13.952 -20.264 1.00 87.94 182 LYS A CA 1
ATOM 1454 C C . LYS A 1 182 ? 33.768 -15.241 -19.449 1.00 87.94 182 LYS A C 1
ATOM 1456 O O . LYS A 1 182 ? 32.715 -15.852 -19.624 1.00 87.94 182 LYS A O 1
ATOM 1461 N N . PRO A 1 183 ? 34.687 -15.630 -18.543 1.00 93.44 183 PRO A N 1
ATOM 1462 C CA . PRO A 1 183 ? 34.427 -16.684 -17.565 1.00 93.44 183 PRO A CA 1
ATOM 1463 C C . PRO A 1 183 ? 33.137 -16.423 -16.777 1.00 93.44 183 PRO A C 1
ATOM 1465 O O . PRO A 1 183 ? 32.840 -15.274 -16.441 1.00 93.44 183 PRO A O 1
ATOM 1468 N N . GLN A 1 184 ? 32.395 -17.486 -16.475 1.00 94.31 184 GLN A N 1
ATOM 1469 C CA . GLN A 1 184 ? 31.144 -17.431 -15.718 1.00 94.31 184 GLN A CA 1
ATOM 1470 C C . GLN A 1 184 ? 31.197 -18.369 -14.508 1.00 94.31 184 GLN A C 1
ATOM 1472 O O . GLN A 1 184 ? 32.015 -19.287 -14.461 1.00 94.31 184 GLN A O 1
ATOM 1477 N N . VAL A 1 185 ? 30.318 -18.127 -13.537 1.00 95.31 185 VAL A N 1
ATOM 1478 C CA . VAL A 1 185 ? 30.063 -19.015 -12.398 1.00 95.31 185 VAL A CA 1
ATOM 1479 C C . VAL A 1 185 ? 28.671 -19.627 -12.553 1.00 95.31 185 VAL A C 1
ATOM 1481 O O . VAL A 1 185 ? 27.683 -18.894 -12.595 1.00 95.31 185 VAL A O 1
ATOM 1484 N N . ASP A 1 186 ? 28.592 -20.958 -12.618 1.00 93.00 186 ASP A N 1
ATOM 1485 C CA . ASP A 1 186 ? 27.353 -21.691 -12.937 1.00 93.00 186 ASP A CA 1
ATOM 1486 C C . ASP A 1 186 ? 26.264 -21.607 -11.849 1.00 93.00 186 ASP A C 1
ATOM 1488 O O . ASP A 1 186 ? 25.093 -21.883 -12.108 1.00 93.00 186 ASP A O 1
ATOM 1492 N N . GLY A 1 187 ? 26.625 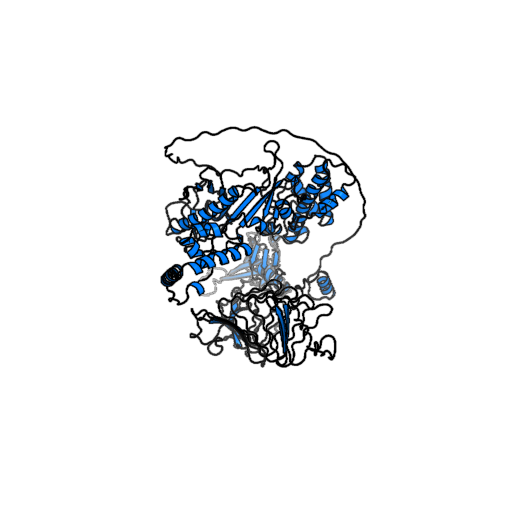-21.233 -10.617 1.00 94.06 187 GLY A N 1
ATOM 1493 C CA . GLY A 1 187 ? 25.688 -21.147 -9.500 1.00 94.06 187 GLY A CA 1
ATOM 1494 C C . GLY A 1 187 ? 26.282 -20.535 -8.226 1.00 94.06 187 GLY A C 1
ATOM 1495 O O . GLY A 1 187 ? 27.449 -20.137 -8.211 1.00 94.06 187 GLY A O 1
ATOM 1496 N N . PRO A 1 188 ? 25.481 -20.423 -7.149 1.00 96.81 188 PRO A N 1
ATOM 1497 C CA . PRO A 1 188 ? 25.935 -19.868 -5.878 1.00 96.81 188 PRO A CA 1
ATOM 1498 C C . PRO A 1 188 ? 27.001 -20.734 -5.192 1.00 96.81 188 PRO A C 1
ATOM 1500 O O . PRO A 1 188 ? 27.002 -21.957 -5.318 1.00 96.81 188 PRO A O 1
ATOM 1503 N N . MET A 1 189 ? 27.875 -20.095 -4.417 1.00 96.19 189 MET A N 1
ATOM 1504 C CA . MET A 1 189 ? 28.973 -20.730 -3.683 1.00 96.19 189 MET A CA 1
ATOM 1505 C C . MET A 1 189 ? 28.917 -20.390 -2.193 1.00 96.19 189 MET A C 1
ATOM 1507 O O . MET A 1 189 ? 28.444 -19.321 -1.816 1.00 96.19 189 MET A O 1
ATOM 1511 N N . ILE A 1 190 ? 29.436 -21.281 -1.349 1.00 96.81 190 ILE A N 1
ATOM 1512 C CA . ILE A 1 190 ? 29.642 -21.008 0.077 1.00 96.81 190 ILE A CA 1
ATOM 1513 C C . ILE A 1 190 ? 30.931 -20.201 0.273 1.00 96.81 190 ILE A C 1
ATOM 1515 O O . ILE A 1 190 ? 31.944 -20.467 -0.378 1.00 96.81 190 ILE A O 1
ATOM 1519 N N . ALA A 1 191 ? 30.892 -19.236 1.189 1.00 96.81 191 ALA A N 1
ATOM 1520 C CA . ALA A 1 191 ? 32.051 -18.510 1.695 1.00 96.81 191 ALA A CA 1
ATOM 1521 C C . ALA A 1 191 ? 31.898 -18.230 3.200 1.00 96.81 191 ALA A C 1
ATOM 1523 O O . ALA A 1 191 ? 30.785 -18.242 3.730 1.00 96.81 191 ALA A O 1
ATOM 1524 N N . THR A 1 192 ? 33.007 -17.931 3.875 1.00 96.31 192 THR A N 1
ATOM 1525 C CA . THR A 1 192 ? 33.020 -17.513 5.287 1.00 96.31 192 THR A CA 1
ATOM 1526 C 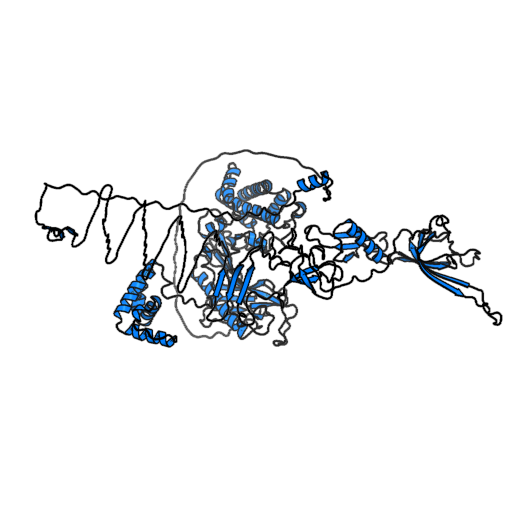C . THR A 1 192 ? 33.240 -16.007 5.376 1.00 96.31 192 THR A C 1
ATOM 1528 O O . THR A 1 192 ? 34.051 -15.461 4.629 1.00 96.31 192 THR A O 1
ATOM 1531 N N . VAL A 1 193 ? 32.536 -15.323 6.275 1.00 97.19 193 VAL A N 1
ATOM 1532 C CA . VAL A 1 193 ? 32.694 -13.880 6.530 1.00 97.19 193 VAL A CA 1
ATOM 1533 C C . VAL A 1 193 ? 33.949 -13.618 7.361 1.00 97.19 193 VAL A C 1
ATOM 1535 O O . VAL A 1 193 ? 34.193 -14.314 8.345 1.00 97.19 193 VAL A O 1
ATOM 1538 N N . VAL A 1 194 ? 34.742 -12.616 6.975 1.00 97.50 194 VAL A N 1
ATOM 1539 C CA . VAL A 1 194 ? 36.072 -12.349 7.553 1.00 97.50 194 VAL A CA 1
ATOM 1540 C C . VAL A 1 194 ? 36.329 -10.859 7.788 1.00 97.50 194 VAL A C 1
ATOM 1542 O O . VAL A 1 194 ? 35.743 -9.995 7.134 1.00 97.50 194 VAL A O 1
ATOM 1545 N N . GLY A 1 195 ? 37.234 -10.566 8.719 1.00 96.81 195 GLY A N 1
ATOM 1546 C CA . GLY A 1 195 ? 37.600 -9.218 9.149 1.00 96.81 195 GLY A CA 1
ATOM 1547 C C . GLY A 1 195 ? 38.845 -9.232 10.047 1.00 96.81 195 GLY A C 1
ATOM 1548 O O . GLY A 1 195 ? 39.602 -10.205 9.988 1.00 96.81 195 GLY A O 1
ATOM 1549 N N . PRO A 1 196 ? 39.095 -8.156 10.815 1.00 96.12 196 PRO A N 1
ATOM 1550 C CA . PRO A 1 196 ? 40.262 -8.041 11.687 1.00 96.12 196 PRO A CA 1
ATOM 1551 C C . PRO A 1 196 ? 40.248 -9.049 12.842 1.00 96.12 196 PRO A C 1
ATOM 1553 O O . PRO A 1 196 ? 39.193 -9.504 13.279 1.00 96.12 196 PRO A O 1
ATOM 1556 N N . GLU A 1 197 ? 41.429 -9.360 13.375 1.00 93.62 197 GLU A N 1
ATOM 1557 C CA . GLU A 1 197 ? 41.559 -10.156 14.598 1.00 93.62 197 GLU A CA 1
ATOM 1558 C C . GLU A 1 197 ? 40.988 -9.391 15.807 1.00 93.62 197 GLU A C 1
ATOM 1560 O O . GLU A 1 197 ? 41.278 -8.211 15.996 1.00 93.62 197 GLU A O 1
ATOM 1565 N N . GLY A 1 198 ? 40.173 -10.069 16.620 1.00 91.75 198 GLY A N 1
ATOM 1566 C CA . GLY A 1 198 ? 39.513 -9.489 17.797 1.00 91.75 198 GLY A CA 1
ATOM 1567 C C . GLY A 1 198 ? 38.182 -8.776 17.525 1.00 91.75 198 GLY A C 1
ATOM 1568 O O . GLY A 1 198 ? 37.499 -8.426 18.483 1.00 91.75 198 GLY A O 1
ATOM 1569 N N . GLU A 1 199 ? 37.782 -8.598 16.262 1.00 94.56 199 GLU A N 1
ATOM 1570 C CA . GLU A 1 199 ? 36.478 -8.028 15.902 1.00 94.56 199 GLU A CA 1
ATOM 1571 C C . GLU A 1 199 ? 35.387 -9.100 15.759 1.00 94.56 199 GLU A C 1
ATOM 1573 O O . GLU A 1 199 ? 35.626 -10.195 15.247 1.00 94.56 199 GLU A O 1
ATOM 1578 N N . GLU A 1 200 ? 34.153 -8.759 16.141 1.00 93.50 200 GLU A N 1
ATOM 1579 C CA . GLU A 1 200 ? 32.965 -9.589 15.875 1.00 93.50 200 GLU A CA 1
ATOM 1580 C C . GLU A 1 200 ? 32.284 -9.213 14.546 1.00 93.50 200 GLU A C 1
ATOM 1582 O O . GLU A 1 200 ? 31.734 -10.072 13.853 1.00 93.50 200 GLU A O 1
ATOM 1587 N N . ILE A 1 201 ? 32.272 -7.923 14.186 1.00 95.75 201 ILE A N 1
ATOM 1588 C CA . ILE A 1 201 ? 31.457 -7.382 13.087 1.00 95.75 201 ILE A CA 1
ATOM 1589 C C . ILE A 1 201 ? 32.294 -6.414 12.252 1.00 95.75 201 ILE A C 1
ATOM 1591 O O . ILE A 1 201 ? 32.620 -5.320 12.696 1.00 95.75 201 ILE A O 1
ATOM 1595 N N . PHE A 1 202 ? 32.587 -6.784 11.003 1.00 96.69 202 PHE A N 1
ATOM 1596 C CA . PHE A 1 202 ? 33.349 -5.938 10.084 1.00 96.69 202 PHE A CA 1
ATOM 1597 C C . PHE A 1 202 ? 32.546 -5.631 8.817 1.00 96.69 202 PHE A C 1
ATOM 1599 O O . PHE A 1 202 ? 32.466 -6.446 7.892 1.00 96.69 202 PHE A O 1
ATOM 1606 N N . CYS A 1 203 ? 31.942 -4.441 8.779 1.00 97.00 203 CYS A N 1
ATOM 1607 C CA . CYS A 1 203 ? 31.184 -3.954 7.631 1.00 97.00 203 CYS A CA 1
ATOM 1608 C C . CYS A 1 203 ? 31.453 -2.478 7.304 1.00 97.00 203 CYS A C 1
ATOM 1610 O O . CYS A 1 203 ? 31.956 -1.728 8.137 1.00 97.00 203 CYS A O 1
ATOM 1612 N N . ASP A 1 204 ? 31.105 -2.059 6.085 1.00 95.44 204 ASP A N 1
ATOM 1613 C CA . ASP A 1 204 ? 31.227 -0.666 5.637 1.00 95.44 204 ASP A CA 1
ATOM 1614 C C . ASP A 1 204 ? 29.926 0.153 5.776 1.00 95.44 204 ASP A C 1
ATOM 1616 O O . ASP A 1 204 ? 28.884 -0.351 6.194 1.00 95.44 204 ASP A O 1
ATOM 1620 N N . GLU A 1 205 ? 29.985 1.422 5.355 1.00 93.56 205 GLU A N 1
ATOM 1621 C CA . GLU A 1 205 ? 28.870 2.387 5.285 1.00 93.56 205 GLU A CA 1
ATOM 1622 C C . GLU A 1 205 ? 27.604 1.881 4.544 1.00 93.56 205 GLU A C 1
ATOM 1624 O O . GLU A 1 205 ? 26.540 2.484 4.665 1.00 93.56 205 GLU A O 1
ATOM 1629 N N . HIS A 1 206 ? 27.704 0.790 3.771 1.00 92.75 206 HIS A N 1
ATOM 1630 C CA . HIS A 1 206 ? 26.610 0.169 3.010 1.00 92.75 206 HIS A CA 1
ATOM 1631 C C . HIS A 1 206 ? 26.210 -1.212 3.566 1.00 92.75 206 HIS A C 1
ATOM 1633 O O . HIS A 1 206 ? 25.504 -1.962 2.887 1.00 92.75 206 HIS A O 1
ATOM 1639 N N . GLY A 1 207 ? 26.702 -1.601 4.748 1.00 94.69 207 GLY A N 1
ATOM 1640 C CA . GLY A 1 207 ? 26.474 -2.927 5.335 1.00 94.69 207 GLY A CA 1
ATOM 1641 C C . GLY A 1 207 ? 27.122 -4.075 4.550 1.00 94.69 207 GLY A C 1
ATOM 1642 O O . GLY A 1 207 ? 26.675 -5.221 4.644 1.00 94.69 207 GLY A O 1
ATOM 1643 N N . ARG A 1 208 ? 28.146 -3.789 3.733 1.00 97.56 208 ARG A N 1
ATOM 1644 C CA . ARG A 1 208 ? 28.907 -4.808 2.991 1.00 97.56 208 ARG A CA 1
ATOM 1645 C C . ARG A 1 208 ? 29.919 -5.461 3.909 1.00 97.56 208 ARG A C 1
ATOM 1647 O O . ARG A 1 208 ? 30.502 -4.776 4.738 1.00 97.56 208 ARG A O 1
ATOM 1654 N N . VAL A 1 209 ? 30.183 -6.746 3.704 1.00 98.25 209 VAL A N 1
ATOM 1655 C CA . VAL A 1 209 ? 31.205 -7.504 4.446 1.00 98.25 209 VAL A CA 1
ATOM 1656 C C . VAL A 1 209 ? 32.303 -7.996 3.506 1.00 98.25 209 VAL A C 1
ATOM 1658 O O . VAL A 1 209 ? 32.160 -7.931 2.280 1.00 98.25 209 VAL A O 1
ATOM 1661 N N . LYS A 1 210 ? 33.398 -8.495 4.076 1.00 98.12 210 LYS A N 1
ATOM 1662 C CA . LYS A 1 210 ? 34.411 -9.266 3.351 1.00 98.12 210 LYS A CA 1
ATOM 1663 C C . LYS A 1 210 ? 34.225 -10.761 3.585 1.00 98.12 210 LYS A C 1
ATOM 1665 O O . LYS A 1 210 ? 33.661 -11.177 4.596 1.00 98.12 210 LYS A O 1
ATOM 1670 N N . ILE A 1 211 ? 34.682 -11.558 2.625 1.00 97.69 211 ILE A N 1
ATOM 1671 C CA . ILE A 1 211 ? 34.549 -13.015 2.620 1.00 97.69 211 ILE A CA 1
ATOM 1672 C C . ILE A 1 211 ? 35.854 -13.716 2.224 1.00 97.69 211 ILE A C 1
ATOM 1674 O O . ILE A 1 211 ? 36.730 -13.137 1.582 1.00 97.69 211 ILE A O 1
ATOM 1678 N N . HIS A 1 212 ? 35.952 -14.993 2.569 1.00 97.44 212 HIS A N 1
ATOM 1679 C CA . HIS A 1 212 ? 36.970 -15.920 2.090 1.00 97.44 212 HIS A CA 1
ATOM 1680 C C . HIS A 1 212 ? 36.273 -17.153 1.494 1.00 97.44 212 HIS A C 1
ATOM 1682 O O . HIS A 1 212 ? 35.403 -17.755 2.130 1.00 97.44 212 HIS A O 1
ATOM 1688 N N . PHE A 1 213 ? 36.612 -17.501 0.250 1.00 96.88 213 PHE A N 1
ATOM 1689 C CA . PHE A 1 213 ? 36.056 -18.664 -0.447 1.00 96.88 213 PHE A CA 1
ATOM 1690 C C . PHE A 1 213 ? 36.923 -19.909 -0.198 1.00 96.88 213 PHE A C 1
ATOM 1692 O O . PHE A 1 213 ? 38.143 -19.784 -0.229 1.00 96.88 213 PHE A O 1
ATOM 1699 N N . PRO A 1 214 ? 36.353 -21.128 -0.107 1.00 94.56 214 PRO A N 1
ATOM 1700 C CA . PRO A 1 214 ? 37.130 -22.371 0.027 1.00 94.56 214 PRO A CA 1
ATOM 1701 C C . PRO A 1 214 ? 38.114 -22.668 -1.122 1.00 94.56 214 PRO A C 1
ATOM 1703 O O . PRO A 1 214 ? 38.952 -23.559 -1.004 1.00 94.56 214 PRO A O 1
ATOM 1706 N N . TRP A 1 215 ? 37.998 -21.958 -2.250 1.00 94.06 215 TRP A N 1
ATOM 1707 C CA . TRP A 1 215 ? 38.909 -22.032 -3.396 1.00 94.06 215 TRP A CA 1
ATOM 1708 C C . TRP A 1 215 ? 39.903 -20.860 -3.476 1.00 94.06 215 TRP A C 1
ATOM 1710 O O . TRP A 1 215 ? 40.743 -20.848 -4.379 1.00 94.06 215 TRP A O 1
ATOM 1720 N N . ASP A 1 216 ? 39.845 -19.885 -2.562 1.00 95.62 216 ASP A N 1
ATOM 1721 C CA . ASP A 1 216 ? 40.854 -18.830 -2.467 1.00 95.62 216 ASP A CA 1
ATOM 1722 C C . ASP A 1 216 ? 42.141 -19.410 -1.868 1.00 95.62 216 ASP A C 1
ATOM 1724 O O . ASP A 1 216 ? 42.231 -19.743 -0.689 1.00 95.62 216 ASP A O 1
ATOM 1728 N N . ARG A 1 217 ? 43.151 -19.557 -2.725 1.00 94.94 217 ARG A N 1
ATOM 1729 C CA . ARG A 1 217 ? 44.440 -20.173 -2.395 1.00 94.94 217 ARG A CA 1
ATOM 1730 C C . ARG A 1 217 ? 45.486 -19.178 -1.886 1.00 94.94 217 ARG A C 1
ATOM 1732 O O . ARG A 1 217 ? 46.629 -19.590 -1.684 1.00 94.94 217 ARG A O 1
ATOM 1739 N N . TYR A 1 218 ? 45.148 -17.891 -1.783 1.00 93.69 218 TYR A N 1
ATOM 1740 C CA . TYR A 1 218 ? 46.136 -16.813 -1.676 1.00 93.69 218 TYR A CA 1
ATOM 1741 C C . TYR A 1 218 ? 45.834 -15.763 -0.598 1.00 93.69 218 TYR A C 1
ATOM 1743 O O . TYR A 1 218 ? 46.770 -15.083 -0.179 1.00 93.69 218 TYR A O 1
ATOM 1751 N N . SER A 1 219 ? 44.586 -15.612 -0.138 1.00 92.56 219 SER A N 1
ATOM 1752 C CA . SER A 1 219 ? 44.283 -14.789 1.045 1.00 92.56 219 SER A CA 1
ATOM 1753 C C . SER A 1 219 ? 44.394 -15.575 2.357 1.00 92.56 219 SER A C 1
ATOM 1755 O O . SER A 1 219 ? 44.247 -16.795 2.392 1.00 92.56 219 SER A O 1
ATOM 1757 N N . ASN A 1 220 ? 44.639 -14.856 3.456 1.00 91.12 220 ASN A N 1
ATOM 1758 C CA . ASN A 1 220 ? 44.852 -15.435 4.788 1.00 91.12 220 ASN A CA 1
ATOM 1759 C C . ASN A 1 220 ? 43.551 -15.636 5.594 1.00 91.12 220 ASN A C 1
ATOM 1761 O O . ASN A 1 220 ? 43.620 -15.913 6.788 1.00 91.12 220 ASN A O 1
ATOM 1765 N N . GLY A 1 221 ? 42.372 -15.428 4.995 1.00 91.69 221 GLY A N 1
ATOM 1766 C CA . GLY A 1 221 ? 41.094 -15.467 5.720 1.00 91.69 221 GLY A CA 1
ATOM 1767 C C . GLY A 1 221 ? 40.874 -14.289 6.683 1.00 91.69 221 GLY A C 1
ATOM 1768 O O . GLY A 1 221 ? 40.071 -14.399 7.602 1.00 91.69 221 GLY A O 1
ATOM 1769 N N . ASN A 1 222 ? 41.577 -13.169 6.484 1.00 93.50 222 ASN A N 1
ATOM 1770 C CA . ASN A 1 222 ? 41.499 -11.952 7.301 1.00 93.50 222 ASN A CA 1
ATOM 1771 C C . ASN A 1 222 ? 40.849 -10.773 6.543 1.00 93.50 222 ASN A C 1
ATOM 1773 O O . ASN A 1 222 ? 40.315 -10.940 5.442 1.00 93.50 222 ASN A O 1
ATOM 1777 N N . GLU A 1 223 ? 40.950 -9.555 7.079 1.00 93.44 223 GLU A N 1
ATOM 1778 C CA . GLU A 1 223 ? 40.383 -8.316 6.530 1.00 93.44 223 GLU A CA 1
ATOM 1779 C C . GLU A 1 223 ? 40.945 -7.878 5.166 1.00 93.44 223 GLU A C 1
ATOM 1781 O O . GLU A 1 223 ? 40.391 -6.970 4.542 1.00 93.44 223 GLU A O 1
ATOM 1786 N N . GLN A 1 224 ? 41.999 -8.520 4.652 1.00 93.50 224 GLN A N 1
ATOM 1787 C CA . GLN A 1 224 ? 42.486 -8.298 3.282 1.00 93.50 224 GLN A CA 1
ATOM 1788 C C . GLN A 1 224 ? 41.847 -9.237 2.246 1.00 93.50 224 GLN A C 1
ATOM 1790 O O . GLN A 1 224 ? 41.951 -8.975 1.049 1.00 93.50 224 GLN A O 1
ATOM 1795 N N . SER A 1 225 ? 41.132 -10.279 2.675 1.00 92.12 225 SER A N 1
ATOM 1796 C CA . SER A 1 225 ? 40.474 -11.243 1.781 1.00 92.12 225 SER A CA 1
ATOM 1797 C C . SER A 1 225 ? 39.298 -10.605 1.037 1.00 92.12 225 SER A C 1
ATOM 1799 O O . SER A 1 225 ? 38.438 -9.975 1.652 1.00 92.12 225 SER A O 1
ATOM 1801 N N . SER A 1 226 ? 39.211 -10.818 -0.279 1.00 95.25 226 SER A N 1
ATOM 1802 C CA . SER A 1 226 ? 38.129 -10.336 -1.159 1.00 95.25 226 SER A CA 1
ATOM 1803 C C . SER A 1 226 ? 37.880 -8.810 -1.203 1.00 95.25 226 SER A C 1
ATOM 1805 O O . SER A 1 226 ? 38.504 -7.989 -0.519 1.00 95.25 226 SER A O 1
ATOM 1807 N N . CYS A 1 227 ? 36.936 -8.428 -2.067 1.00 94.19 227 CYS A N 1
ATOM 1808 C CA . CYS A 1 227 ? 36.354 -7.092 -2.120 1.00 94.19 227 CYS A CA 1
ATOM 1809 C C . CYS A 1 227 ? 35.166 -6.954 -1.143 1.00 94.19 227 CYS A C 1
ATOM 1811 O O . CYS A 1 227 ? 34.707 -7.922 -0.550 1.00 94.19 227 CYS A O 1
ATOM 1813 N N . TRP A 1 228 ? 34.638 -5.739 -0.989 1.00 97.25 228 TRP A N 1
ATOM 1814 C CA . TRP A 1 228 ? 33.441 -5.487 -0.180 1.00 97.25 228 TRP A CA 1
ATOM 1815 C C . TRP A 1 228 ? 32.159 -5.982 -0.876 1.00 97.25 228 TRP A C 1
ATOM 1817 O O . TRP A 1 228 ? 31.629 -5.302 -1.768 1.00 97.25 228 TRP A O 1
ATOM 1827 N N . VAL A 1 229 ? 31.643 -7.134 -0.439 1.00 97.94 229 VAL A N 1
ATOM 1828 C CA . VAL A 1 229 ? 30.480 -7.830 -1.012 1.00 97.94 229 VAL A CA 1
ATOM 1829 C C . VAL A 1 229 ? 29.177 -7.347 -0.370 1.00 97.94 229 VAL A C 1
ATOM 1831 O O . VAL A 1 229 ? 29.058 -7.262 0.852 1.00 97.94 229 VAL A O 1
ATOM 1834 N N . ARG A 1 230 ? 28.169 -7.031 -1.196 1.00 97.19 230 ARG A N 1
ATOM 1835 C CA . ARG A 1 230 ? 26.838 -6.628 -0.707 1.00 97.19 230 ARG A CA 1
ATOM 1836 C C . ARG A 1 230 ? 26.089 -7.805 -0.094 1.00 97.19 230 ARG A C 1
ATOM 1838 O O . ARG A 1 230 ? 26.110 -8.900 -0.648 1.00 97.19 230 ARG A O 1
ATOM 1845 N N . VAL A 1 231 ? 25.392 -7.543 1.008 1.00 97.56 231 VAL A N 1
ATOM 1846 C CA . VAL A 1 231 ? 24.532 -8.506 1.701 1.00 97.56 231 VAL A CA 1
ATOM 1847 C C . VAL A 1 231 ? 23.080 -8.222 1.337 1.00 97.56 231 VAL A C 1
ATOM 1849 O O . VAL A 1 231 ? 22.591 -7.116 1.558 1.00 97.56 231 VAL A O 1
ATOM 1852 N N . SER A 1 232 ? 22.394 -9.212 0.769 1.00 95.75 232 SER A N 1
ATOM 1853 C CA . SER A 1 232 ? 20.949 -9.163 0.557 1.00 95.75 232 SER A CA 1
ATOM 1854 C C . SER A 1 232 ? 20.224 -9.156 1.904 1.00 95.75 232 SER A C 1
ATOM 1856 O O . SER A 1 232 ? 20.599 -9.884 2.825 1.00 95.75 232 SER A O 1
ATOM 1858 N N . GLN A 1 233 ? 19.189 -8.330 2.012 1.00 93.56 233 GLN A N 1
ATOM 1859 C CA . GLN A 1 233 ? 18.375 -8.162 3.214 1.00 93.56 233 GLN A CA 1
ATOM 1860 C C . GLN A 1 233 ? 16.923 -8.527 2.896 1.00 93.56 233 GLN A C 1
ATOM 1862 O O . GLN A 1 233 ? 16.462 -8.288 1.781 1.00 93.56 233 GLN A O 1
ATOM 1867 N N . GLY A 1 234 ? 16.192 -9.077 3.871 1.00 90.38 234 GLY A N 1
ATOM 1868 C CA . GLY A 1 234 ? 14.807 -9.529 3.668 1.00 90.38 234 GLY A CA 1
ATOM 1869 C C . GLY A 1 234 ? 13.831 -8.416 3.259 1.00 90.38 234 GLY A C 1
ATOM 1870 O O . GLY A 1 234 ? 12.843 -8.685 2.585 1.00 90.38 234 GLY A O 1
ATOM 1871 N N . TRP A 1 235 ? 14.126 -7.165 3.626 1.00 92.81 235 TRP A N 1
ATOM 1872 C CA . TRP A 1 235 ? 13.373 -5.979 3.220 1.00 92.81 235 TRP A CA 1
ATOM 1873 C C . TRP A 1 235 ? 14.295 -4.755 3.260 1.00 92.81 235 TRP A C 1
ATOM 1875 O O . TRP A 1 235 ? 14.893 -4.484 4.296 1.00 92.81 235 TRP A O 1
ATOM 1885 N N . ALA A 1 236 ? 14.417 -4.010 2.158 1.00 88.94 236 ALA A N 1
ATOM 1886 C CA . ALA A 1 236 ? 15.257 -2.812 2.079 1.00 88.94 236 ALA A CA 1
ATOM 1887 C C . ALA A 1 236 ? 14.503 -1.657 1.400 1.00 88.94 236 ALA A C 1
ATOM 1889 O O . ALA A 1 236 ? 14.341 -1.638 0.180 1.00 88.94 236 ALA A O 1
ATOM 1890 N N . GLY A 1 237 ? 14.024 -0.708 2.203 1.00 85.12 237 GLY A N 1
ATOM 1891 C CA . GLY A 1 237 ? 13.410 0.545 1.767 1.00 85.12 237 GLY A CA 1
ATOM 1892 C C . GLY A 1 237 ? 14.326 1.754 1.980 1.00 85.12 237 GLY A C 1
ATOM 1893 O O . GLY A 1 237 ? 15.445 1.648 2.482 1.00 85.12 237 GLY A O 1
ATOM 1894 N N . SER A 1 238 ? 13.843 2.940 1.608 1.00 86.00 238 SER A N 1
ATOM 1895 C CA . SER A 1 238 ? 14.568 4.195 1.842 1.00 86.00 238 SER A CA 1
ATOM 1896 C C . SER A 1 238 ? 14.493 4.581 3.321 1.00 86.00 238 SER A C 1
ATOM 1898 O O . SER A 1 238 ? 13.509 5.182 3.735 1.00 86.00 238 SER A O 1
ATOM 1900 N N . GLN A 1 239 ? 15.539 4.257 4.091 1.00 82.62 239 GLN A N 1
ATOM 1901 C CA . GLN A 1 239 ? 15.639 4.477 5.548 1.00 82.62 239 GLN A CA 1
ATOM 1902 C C . GLN A 1 239 ? 14.674 3.630 6.409 1.00 82.62 239 GLN A C 1
ATOM 1904 O O . GLN A 1 239 ? 14.439 3.950 7.568 1.00 82.62 239 GLN A O 1
ATOM 1909 N N . TYR A 1 240 ? 14.151 2.522 5.873 1.00 85.12 240 TYR A N 1
ATOM 1910 C CA . TYR A 1 240 ? 13.347 1.541 6.616 1.00 85.12 240 TYR A CA 1
ATOM 1911 C C . TYR A 1 240 ? 13.545 0.124 6.061 1.00 85.12 240 TYR A C 1
ATOM 1913 O O . TYR A 1 240 ? 14.016 -0.049 4.936 1.00 85.12 240 TYR A O 1
ATOM 1921 N N . GLY A 1 241 ? 13.160 -0.896 6.829 1.00 91.50 241 GLY A N 1
ATOM 1922 C CA . GLY A 1 241 ? 13.232 -2.304 6.433 1.00 91.50 241 GLY A CA 1
ATOM 1923 C C . GLY A 1 241 ? 13.862 -3.175 7.517 1.00 91.50 241 GLY A C 1
ATOM 1924 O O . GLY A 1 241 ? 13.785 -2.862 8.702 1.00 91.50 241 GLY A O 1
ATOM 1925 N N . PHE A 1 242 ? 14.496 -4.266 7.099 1.00 92.81 242 PHE A N 1
ATOM 1926 C CA . PHE A 1 242 ? 15.211 -5.207 7.954 1.00 92.81 242 PHE A CA 1
ATOM 1927 C C . PHE A 1 242 ? 16.705 -5.147 7.636 1.00 92.81 242 PHE A C 1
ATOM 1929 O O . PHE A 1 242 ? 17.090 -5.291 6.477 1.00 92.81 242 PHE A O 1
ATOM 1936 N N . ILE A 1 243 ? 17.553 -4.980 8.651 1.00 93.56 243 ILE A N 1
ATOM 1937 C CA . ILE A 1 243 ? 19.006 -5.057 8.492 1.00 93.56 243 ILE A CA 1
ATOM 1938 C C . ILE A 1 243 ? 19.601 -6.015 9.521 1.00 93.56 243 ILE A C 1
ATOM 1940 O O . ILE A 1 243 ? 19.556 -5.782 10.724 1.00 93.56 243 ILE A O 1
ATOM 1944 N N . ALA A 1 244 ? 20.191 -7.099 9.027 1.00 94.44 244 ALA A N 1
ATOM 1945 C CA . ALA A 1 244 ? 21.060 -7.965 9.807 1.00 94.44 244 ALA A CA 1
ATOM 1946 C C . ALA A 1 244 ? 22.431 -7.998 9.131 1.00 94.44 244 ALA A C 1
ATOM 1948 O O . ALA A 1 244 ? 22.539 -8.365 7.959 1.00 94.44 244 ALA A O 1
ATOM 1949 N N . ILE A 1 245 ? 23.496 -7.663 9.852 1.00 96.06 245 ILE A N 1
ATOM 1950 C CA . ILE A 1 245 ? 24.868 -7.801 9.348 1.00 96.06 245 ILE A CA 1
ATOM 1951 C C . ILE A 1 245 ? 25.367 -9.230 9.655 1.00 96.06 245 ILE A C 1
ATOM 1953 O O . ILE A 1 245 ? 25.017 -9.782 10.701 1.00 96.06 245 ILE A O 1
ATOM 1957 N N . PRO A 1 246 ? 26.088 -9.910 8.747 1.00 95.56 246 PRO A N 1
ATOM 1958 C CA . PRO A 1 246 ? 26.808 -11.140 9.080 1.00 95.56 246 PRO A CA 1
ATOM 1959 C C . PRO A 1 246 ? 27.977 -10.844 10.036 1.00 95.56 246 PRO A C 1
ATOM 1961 O O . PRO A 1 246 ? 28.754 -9.932 9.759 1.00 95.56 246 PRO A O 1
ATOM 1964 N N . ARG A 1 247 ? 28.129 -11.610 11.126 1.00 95.12 247 ARG A N 1
ATOM 1965 C CA . ARG A 1 247 ? 29.326 -11.536 11.986 1.00 95.12 247 ARG A CA 1
ATOM 1966 C C . ARG A 1 247 ? 30.490 -12.300 11.343 1.00 95.12 247 ARG A C 1
ATOM 1968 O O . ARG A 1 247 ? 30.280 -13.123 10.447 1.00 95.12 247 ARG A O 1
ATOM 1975 N N . ILE A 1 248 ? 31.715 -12.029 11.780 1.00 95.50 248 ILE A N 1
ATOM 1976 C CA . ILE A 1 248 ? 32.911 -12.776 11.367 1.00 95.50 248 ILE A CA 1
ATOM 1977 C C . ILE A 1 248 ? 32.737 -14.259 11.742 1.00 95.50 248 ILE A C 1
ATOM 1979 O O . ILE A 1 248 ? 32.120 -14.594 12.750 1.00 95.50 248 ILE A O 1
ATOM 1983 N N . GLY A 1 249 ? 33.198 -15.164 10.877 1.00 92.62 249 GLY A N 1
ATOM 1984 C CA . GLY A 1 249 ? 32.985 -16.609 11.012 1.00 92.62 249 GLY A CA 1
ATOM 1985 C C . GLY A 1 249 ? 31.618 -17.120 10.532 1.00 92.62 249 GLY A C 1
ATOM 1986 O O . GLY A 1 249 ? 31.444 -18.332 10.412 1.00 92.62 249 GLY A O 1
ATOM 1987 N N . HIS A 1 250 ? 30.655 -16.250 10.197 1.00 94.75 250 HIS A N 1
ATOM 1988 C CA . HIS A 1 250 ? 29.380 -16.695 9.623 1.00 94.75 250 HIS A CA 1
ATOM 1989 C C . HIS A 1 250 ? 29.569 -17.311 8.230 1.00 94.75 250 HIS A C 1
ATOM 1991 O O . HIS A 1 250 ? 30.275 -16.765 7.380 1.00 94.75 250 HIS A O 1
ATOM 1997 N N . GLU A 1 251 ? 28.858 -18.408 7.972 1.00 97.06 251 GLU A N 1
ATOM 1998 C CA . GLU A 1 251 ? 28.761 -19.025 6.649 1.00 97.06 251 GLU A CA 1
ATOM 1999 C C . GLU A 1 251 ? 27.686 -18.318 5.805 1.00 97.06 251 GLU A C 1
ATOM 2001 O O . GLU A 1 251 ? 26.557 -18.084 6.259 1.00 97.06 251 GLU A O 1
ATOM 2006 N N . VAL A 1 252 ? 28.042 -17.952 4.573 1.00 97.69 252 VAL A N 1
ATOM 2007 C CA . VAL A 1 252 ? 27.192 -17.191 3.650 1.00 97.69 252 VAL A CA 1
ATOM 2008 C C . VAL A 1 252 ? 27.123 -17.837 2.269 1.00 97.69 252 VAL A C 1
ATOM 2010 O O . VAL A 1 252 ? 28.109 -18.351 1.743 1.00 97.69 252 VAL A O 1
ATOM 2013 N N . ILE A 1 253 ? 25.941 -17.755 1.657 1.00 98.00 253 ILE A N 1
ATOM 2014 C CA . ILE A 1 253 ? 25.699 -18.147 0.266 1.00 98.00 253 ILE A CA 1
ATOM 2015 C C . ILE A 1 253 ? 25.942 -16.918 -0.610 1.00 98.00 253 ILE A C 1
ATOM 2017 O O . ILE A 1 253 ? 25.282 -15.892 -0.436 1.00 98.00 253 ILE A O 1
ATOM 2021 N N . VAL A 1 254 ? 26.872 -17.024 -1.557 1.00 98.25 254 VAL A N 1
ATOM 2022 C CA . VAL A 1 254 ? 27.276 -15.956 -2.479 1.00 98.25 254 VAL A CA 1
ATOM 2023 C C . VAL A 1 254 ? 26.825 -16.302 -3.894 1.00 98.25 254 VAL A C 1
ATOM 2025 O O . VAL A 1 254 ? 27.245 -17.306 -4.464 1.00 98.25 254 VAL A O 1
ATOM 2028 N N . SER A 1 255 ? 25.979 -15.460 -4.476 1.00 97.88 255 SER A N 1
ATOM 2029 C CA . SER A 1 255 ? 25.583 -15.508 -5.886 1.00 97.88 255 SER A CA 1
ATOM 2030 C C . SER A 1 255 ? 26.393 -14.506 -6.714 1.00 97.88 255 SER A C 1
ATOM 2032 O O . SER A 1 255 ? 26.933 -13.539 -6.180 1.00 97.88 255 SER A O 1
ATOM 2034 N N . PHE A 1 256 ? 26.433 -14.700 -8.033 1.00 96.44 256 PHE A N 1
ATOM 2035 C CA . PHE A 1 256 ? 27.166 -13.847 -8.974 1.00 96.44 256 PHE A CA 1
ATOM 2036 C C . PHE A 1 256 ? 26.195 -13.246 -9.997 1.00 96.44 256 PHE A C 1
ATOM 2038 O O . PHE A 1 256 ? 25.468 -13.975 -10.677 1.00 96.44 256 PHE A O 1
ATOM 2045 N N . LEU A 1 257 ? 26.128 -11.915 -10.090 1.00 93.62 257 LEU A N 1
ATOM 2046 C CA . LEU A 1 257 ? 25.147 -11.236 -10.946 1.00 93.62 257 LEU A CA 1
ATOM 2047 C C . LEU A 1 257 ? 25.450 -11.503 -12.427 1.00 93.62 257 LEU A C 1
ATOM 2049 O O . LEU A 1 257 ? 26.547 -11.225 -12.901 1.00 93.62 257 LEU A O 1
ATOM 2053 N N . ASN A 1 258 ? 24.472 -12.035 -13.168 1.00 91.25 258 ASN A N 1
ATOM 2054 C CA . ASN A 1 258 ? 24.638 -12.522 -14.550 1.00 91.25 258 ASN A CA 1
ATOM 2055 C C . ASN A 1 258 ? 25.702 -13.639 -14.698 1.00 91.25 258 ASN A C 1
ATOM 2057 O O . ASN A 1 258 ? 26.280 -13.812 -15.772 1.00 91.25 258 ASN A O 1
ATOM 2061 N N . GLY A 1 259 ? 26.000 -14.362 -13.610 1.00 93.44 259 GLY A N 1
ATOM 2062 C CA . GLY A 1 259 ? 27.096 -15.333 -13.546 1.00 93.44 259 GLY A CA 1
ATOM 2063 C C . GLY A 1 259 ? 28.491 -14.698 -13.587 1.00 93.44 259 GLY A C 1
ATOM 2064 O O . GLY A 1 259 ? 29.463 -15.412 -13.797 1.00 93.44 259 GLY A O 1
ATOM 2065 N N . ASP A 1 260 ? 28.611 -13.376 -13.430 1.00 93.12 260 ASP A N 1
ATOM 2066 C CA . ASP A 1 260 ? 29.872 -12.641 -13.556 1.00 93.12 260 ASP A CA 1
ATOM 2067 C C . ASP A 1 260 ? 30.711 -12.736 -12.257 1.00 93.12 260 ASP A C 1
ATOM 2069 O O . ASP A 1 260 ? 30.264 -12.217 -11.226 1.00 93.12 260 ASP A O 1
ATOM 2073 N N . PRO A 1 261 ? 31.923 -13.339 -12.276 1.00 94.38 261 PRO A N 1
ATOM 2074 C CA . PRO A 1 261 ? 32.784 -13.459 -11.093 1.00 94.38 261 PRO A CA 1
ATOM 2075 C C . PRO A 1 261 ? 33.104 -12.121 -10.410 1.00 94.38 261 PRO A C 1
ATOM 2077 O O . PRO A 1 261 ? 33.278 -12.082 -9.193 1.00 94.38 261 PRO A O 1
ATOM 2080 N N . ASP A 1 262 ? 33.130 -11.020 -11.170 1.00 93.12 262 ASP A N 1
ATOM 2081 C CA . ASP A 1 262 ? 33.444 -9.679 -10.656 1.00 93.12 262 ASP A CA 1
ATOM 2082 C C . ASP A 1 262 ? 32.255 -9.027 -9.922 1.00 93.12 262 ASP A C 1
ATOM 2084 O O . ASP A 1 262 ? 32.373 -7.914 -9.404 1.00 93.12 262 ASP A O 1
ATOM 2088 N N . GLN A 1 263 ? 31.086 -9.681 -9.892 1.00 93.69 263 GLN A N 1
ATOM 2089 C CA . GLN A 1 263 ? 29.846 -9.134 -9.329 1.00 93.69 263 GLN A CA 1
ATOM 2090 C C . GLN A 1 263 ? 29.208 -10.043 -8.253 1.00 93.69 263 GLN A C 1
ATOM 2092 O O . GLN A 1 263 ? 28.036 -10.417 -8.385 1.00 93.69 263 GLN A O 1
ATOM 2097 N N . PRO A 1 264 ? 29.939 -10.387 -7.170 1.00 96.75 264 PRO A N 1
ATOM 2098 C CA . PRO A 1 264 ? 29.407 -11.178 -6.065 1.00 96.75 264 PRO A CA 1
ATOM 2099 C C . PRO A 1 264 ? 28.359 -10.411 -5.243 1.00 96.75 264 PRO A C 1
ATOM 2101 O O . PRO A 1 264 ? 28.450 -9.197 -5.023 1.00 96.75 264 PRO A O 1
ATOM 2104 N N . ILE A 1 265 ? 27.380 -11.148 -4.724 1.00 97.56 265 ILE A N 1
ATOM 2105 C CA . ILE A 1 265 ? 26.374 -10.682 -3.767 1.00 97.56 265 ILE A CA 1
ATOM 2106 C C . ILE A 1 265 ? 25.989 -11.833 -2.828 1.00 97.56 265 ILE A C 1
ATOM 2108 O O . ILE A 1 265 ? 25.672 -12.932 -3.275 1.00 97.56 265 ILE A O 1
ATOM 2112 N N . ILE A 1 266 ? 26.014 -11.596 -1.518 1.00 98.38 266 ILE A N 1
ATOM 2113 C CA . ILE A 1 266 ? 25.561 -12.569 -0.518 1.00 98.38 266 ILE A CA 1
ATOM 2114 C C . ILE A 1 266 ? 24.032 -12.611 -0.552 1.00 98.38 266 ILE A C 1
ATOM 2116 O O . ILE A 1 266 ? 23.383 -11.591 -0.326 1.00 98.38 266 ILE A O 1
ATOM 2120 N N . THR A 1 267 ? 23.456 -13.775 -0.835 1.00 97.25 267 THR A N 1
ATOM 2121 C CA . THR A 1 267 ? 22.008 -13.987 -1.007 1.00 97.25 267 THR A CA 1
ATOM 2122 C C . THR A 1 267 ? 21.365 -14.782 0.125 1.00 97.25 267 THR A C 1
ATOM 2124 O O . THR A 1 267 ? 20.149 -14.718 0.282 1.00 97.25 267 THR A O 1
ATOM 2127 N N . GLY A 1 268 ? 22.154 -15.480 0.947 1.00 95.19 268 GLY A N 1
ATOM 2128 C CA . GLY A 1 268 ? 21.660 -16.283 2.067 1.00 95.19 268 GLY A CA 1
ATOM 2129 C C . GLY A 1 268 ? 22.737 -16.611 3.101 1.00 95.19 268 GLY A C 1
ATOM 2130 O O . GLY A 1 268 ? 23.885 -16.180 2.980 1.00 95.19 268 GLY A O 1
ATOM 2131 N N . ARG A 1 269 ? 22.352 -17.363 4.136 1.00 94.19 269 ARG A N 1
ATOM 2132 C CA . ARG A 1 269 ? 23.206 -17.819 5.249 1.00 94.19 269 ARG A CA 1
ATOM 2133 C C . ARG A 1 269 ? 22.794 -19.226 5.658 1.00 94.19 269 ARG A C 1
ATOM 2135 O O . ARG A 1 269 ? 21.636 -19.594 5.459 1.00 94.19 269 ARG A O 1
ATOM 2142 N N . THR A 1 270 ? 23.706 -19.964 6.273 1.00 92.00 270 THR A N 1
ATOM 2143 C CA . THR A 1 270 ? 23.486 -21.355 6.688 1.00 92.00 270 THR A CA 1
ATOM 2144 C C . THR A 1 270 ? 24.062 -21.620 8.080 1.00 92.00 270 THR A C 1
ATOM 2146 O O . THR A 1 270 ? 25.076 -21.048 8.483 1.00 92.00 270 THR A O 1
ATOM 2149 N N . TYR A 1 271 ? 23.376 -22.486 8.830 1.00 91.88 271 TYR A N 1
ATOM 2150 C CA . TYR A 1 271 ? 23.923 -23.145 10.016 1.00 91.88 271 TYR A CA 1
ATOM 2151 C C . TYR A 1 271 ? 24.682 -24.406 9.578 1.00 91.88 271 TYR A C 1
ATOM 2153 O O . TYR A 1 271 ? 24.274 -25.080 8.631 1.00 91.88 271 TYR A O 1
ATOM 2161 N N . HIS A 1 272 ? 25.761 -24.737 10.282 1.00 87.75 272 HIS A N 1
ATOM 2162 C CA . HIS A 1 272 ? 26.624 -25.889 10.009 1.00 87.75 272 HIS A CA 1
ATOM 2163 C C . HIS A 1 272 ? 27.005 -26.590 11.329 1.00 87.75 272 HIS A C 1
ATOM 2165 O O . HIS A 1 272 ? 26.489 -26.254 12.390 1.00 87.75 272 HIS A O 1
ATOM 2171 N N . ALA A 1 273 ? 27.886 -27.594 11.294 1.00 88.12 273 ALA A N 1
ATOM 2172 C CA . ALA A 1 273 ? 28.139 -28.468 12.451 1.00 88.12 273 ALA A CA 1
ATOM 2173 C C . ALA A 1 273 ? 28.658 -27.756 13.726 1.00 88.12 273 ALA A C 1
ATOM 2175 O O . ALA A 1 273 ? 28.452 -28.266 14.823 1.00 88.12 273 ALA A O 1
ATOM 2176 N N . THR A 1 274 ? 29.322 -26.605 13.584 1.00 87.50 274 THR A N 1
ATOM 2177 C CA . THR A 1 274 ? 29.856 -25.777 14.683 1.00 87.50 274 THR A CA 1
ATOM 2178 C C . THR A 1 274 ? 29.062 -24.491 14.926 1.00 87.50 274 THR A C 1
ATOM 2180 O O . THR A 1 274 ? 28.937 -24.080 16.073 1.00 87.50 274 THR A O 1
ATOM 2183 N N . ASN A 1 275 ? 28.481 -23.878 13.889 1.00 88.81 275 ASN A N 1
ATOM 2184 C CA . ASN A 1 275 ? 27.492 -22.806 14.031 1.00 88.81 275 ASN A CA 1
ATOM 2185 C C . ASN A 1 275 ? 26.079 -23.408 13.995 1.00 88.81 275 ASN A C 1
ATOM 2187 O O . ASN A 1 275 ? 25.504 -23.568 12.917 1.00 88.81 275 ASN A O 1
ATOM 2191 N N . THR A 1 276 ? 25.541 -23.778 15.157 1.00 92.62 276 THR A N 1
ATOM 2192 C CA . THR A 1 276 ? 24.239 -24.453 15.301 1.00 92.62 276 THR A CA 1
ATOM 2193 C C . THR A 1 276 ? 23.074 -23.475 15.522 1.00 92.62 276 THR A C 1
ATOM 2195 O O . THR A 1 276 ? 23.290 -22.382 16.044 1.00 92.62 276 THR A O 1
ATOM 2198 N N . PRO A 1 277 ? 21.821 -23.851 15.189 1.00 94.00 277 PRO A N 1
ATOM 2199 C CA . PRO A 1 277 ? 20.648 -23.017 15.463 1.00 94.00 277 PRO A CA 1
ATOM 2200 C C . PRO A 1 277 ? 20.429 -22.751 16.972 1.00 94.00 277 PRO A C 1
ATOM 2202 O O . PRO A 1 277 ? 20.898 -23.531 17.801 1.00 94.00 277 PRO A O 1
ATOM 2205 N N . PRO A 1 278 ? 19.665 -21.701 17.358 1.00 94.44 278 PRO A N 1
ATOM 2206 C CA . PRO A 1 278 ? 19.532 -21.255 18.757 1.00 94.44 278 PRO A CA 1
ATOM 2207 C C . PRO A 1 278 ? 18.792 -22.217 19.708 1.00 94.44 278 PRO A C 1
ATOM 2209 O O . PRO A 1 278 ? 18.711 -21.943 20.909 1.00 94.44 278 PRO A O 1
ATOM 2212 N N . TYR A 1 279 ? 18.233 -23.302 19.164 1.00 95.38 279 TYR A N 1
ATOM 2213 C CA . TYR A 1 279 ? 17.555 -24.400 19.853 1.00 95.38 279 TYR A CA 1
ATOM 2214 C C . TYR A 1 279 ? 17.893 -25.729 19.162 1.00 95.38 279 TYR A C 1
ATOM 2216 O O . TYR A 1 279 ? 18.143 -25.765 17.954 1.00 95.38 279 TYR A O 1
ATOM 2224 N N . THR A 1 280 ? 17.867 -26.831 19.914 1.00 94.69 280 THR A N 1
ATOM 2225 C CA . THR A 1 280 ? 18.139 -28.184 19.407 1.00 94.69 280 THR A CA 1
ATOM 2226 C C . THR A 1 280 ? 17.110 -28.625 18.362 1.00 94.69 280 THR A C 1
ATOM 2228 O O . THR A 1 280 ? 15.899 -28.562 18.574 1.00 94.69 280 THR A O 1
ATOM 2231 N N . LEU A 1 281 ? 17.592 -29.130 17.224 1.00 94.25 281 LEU A N 1
ATOM 2232 C CA . LEU A 1 281 ? 16.776 -29.771 16.189 1.00 94.25 281 LEU A CA 1
ATOM 2233 C C . LEU A 1 281 ? 17.110 -31.272 16.121 1.00 94.25 281 LEU A C 1
ATOM 2235 O O . LEU A 1 281 ? 18.271 -31.635 16.304 1.00 94.25 281 LEU A O 1
ATOM 2239 N N . PRO A 1 282 ? 16.129 -32.161 15.860 1.00 95.31 282 PRO A N 1
ATOM 2240 C CA . PRO A 1 282 ? 14.744 -31.888 15.454 1.00 95.31 282 PRO A CA 1
ATOM 2241 C C . PRO A 1 282 ? 13.753 -31.681 16.619 1.00 95.31 282 PRO A C 1
ATOM 2243 O O . PRO A 1 282 ? 12.546 -31.721 16.395 1.00 95.31 282 PRO A O 1
ATOM 2246 N N . GLU A 1 283 ? 14.236 -31.498 17.850 1.00 96.56 283 GLU A N 1
ATOM 2247 C CA . GLU A 1 283 ? 13.414 -31.341 19.059 1.00 96.56 283 GLU A CA 1
ATOM 2248 C C . GLU A 1 283 ? 12.479 -30.121 18.975 1.00 96.56 283 GLU A C 1
ATOM 2250 O O . GLU A 1 283 ? 11.260 -30.283 18.988 1.00 96.56 283 GLU A O 1
ATOM 2255 N N . HIS A 1 284 ? 13.028 -28.925 18.751 1.00 96.25 284 HIS A N 1
ATOM 2256 C CA . HIS A 1 284 ? 12.278 -27.668 18.619 1.00 96.25 284 HIS A CA 1
ATOM 2257 C C . HIS A 1 284 ? 11.877 -27.338 17.169 1.00 96.25 284 HIS A C 1
ATOM 2259 O O . HIS A 1 284 ? 11.853 -26.180 16.758 1.00 96.25 284 HIS A O 1
ATOM 2265 N N . LYS A 1 285 ? 11.548 -28.354 16.361 1.00 96.38 285 LYS A N 1
ATOM 2266 C CA . LYS A 1 285 ? 11.169 -28.205 14.936 1.00 96.38 285 LYS A CA 1
ATOM 2267 C C . LYS A 1 285 ? 9.918 -27.346 14.669 1.00 96.38 285 LYS A C 1
ATOM 2269 O O . LYS A 1 285 ? 9.657 -27.022 13.517 1.00 96.38 285 LYS A O 1
ATOM 2274 N N . THR A 1 286 ? 9.125 -27.056 15.699 1.00 97.12 286 THR A N 1
ATOM 2275 C CA . THR A 1 286 ? 7.911 -26.220 15.669 1.00 97.12 286 THR A CA 1
ATOM 2276 C C . THR A 1 286 ? 8.157 -24.793 16.163 1.00 97.12 286 THR A C 1
ATOM 2278 O O . THR A 1 286 ? 7.208 -24.018 16.245 1.00 97.12 286 THR A O 1
ATOM 2281 N N . LYS A 1 287 ? 9.409 -24.430 16.489 1.00 97.44 287 LYS A N 1
ATOM 2282 C CA . LYS A 1 287 ? 9.748 -23.111 17.027 1.00 97.44 287 LYS A CA 1
ATOM 2283 C C . LYS A 1 287 ? 10.415 -22.209 15.981 1.00 97.44 287 LYS A C 1
ATOM 2285 O O . LYS A 1 287 ? 11.535 -22.467 15.542 1.00 97.44 287 LYS A O 1
ATOM 2290 N N . THR A 1 288 ? 9.754 -21.106 15.636 1.00 98.06 288 THR A N 1
ATOM 2291 C CA . THR A 1 288 ? 10.289 -20.028 14.787 1.00 98.06 288 THR A CA 1
ATOM 2292 C C . THR A 1 288 ? 10.953 -18.965 15.665 1.00 98.06 288 THR A C 1
ATOM 2294 O O . THR A 1 288 ? 10.357 -18.516 16.642 1.00 98.06 288 THR A O 1
ATOM 2297 N N . VAL A 1 289 ? 12.192 -18.557 15.358 1.00 97.19 289 VAL A N 1
ATOM 2298 C CA . VAL A 1 289 ? 13.028 -17.759 16.280 1.00 97.19 289 VAL A CA 1
ATOM 2299 C C . VAL A 1 289 ? 13.773 -16.629 15.570 1.00 97.19 289 VAL A C 1
ATOM 2301 O O . VAL A 1 289 ? 14.530 -16.870 14.631 1.00 97.19 289 VAL A O 1
ATOM 2304 N N . LEU A 1 290 ? 13.636 -15.412 16.096 1.00 96.75 290 LEU A N 1
ATOM 2305 C CA . LEU A 1 290 ? 14.504 -14.265 15.838 1.00 96.75 290 LEU A CA 1
ATOM 2306 C C . LEU A 1 290 ? 15.261 -13.938 17.136 1.00 96.75 290 LEU A C 1
ATOM 2308 O O . LEU A 1 290 ? 14.746 -13.221 17.991 1.00 96.75 290 LEU A O 1
ATOM 2312 N N . ARG A 1 291 ? 16.478 -14.478 17.291 1.00 96.62 291 ARG A N 1
ATOM 2313 C CA . ARG A 1 291 ? 17.379 -14.188 18.422 1.00 96.62 291 ARG A CA 1
ATOM 2314 C C . ARG A 1 291 ? 18.573 -13.356 17.949 1.00 96.62 291 ARG A C 1
ATOM 2316 O O . ARG A 1 291 ? 19.161 -13.664 16.914 1.00 96.62 291 ARG A O 1
ATOM 2323 N N . THR A 1 292 ? 18.954 -12.343 18.724 1.00 96.06 292 THR A N 1
ATOM 2324 C CA . THR A 1 292 ? 20.182 -11.550 18.535 1.00 96.06 292 THR A CA 1
ATOM 2325 C C . THR A 1 292 ? 21.076 -11.662 19.763 1.00 96.06 292 THR A C 1
ATOM 2327 O O . THR A 1 292 ? 20.592 -11.499 20.879 1.00 96.06 292 THR A O 1
ATOM 2330 N N . GLU A 1 293 ? 22.368 -11.872 19.556 1.00 94.38 293 GLU A N 1
ATOM 2331 C CA . GLU A 1 293 ? 23.400 -11.953 20.597 1.00 94.38 293 GLU A CA 1
ATOM 2332 C C . GLU A 1 293 ? 23.915 -10.556 20.992 1.00 94.38 293 GLU A C 1
ATOM 2334 O O . GLU A 1 293 ? 24.106 -9.699 20.119 1.00 94.38 293 GLU A O 1
ATOM 2339 N N . THR A 1 294 ? 24.154 -10.322 22.287 1.00 95.69 294 THR A N 1
ATOM 2340 C CA . THR A 1 294 ? 24.826 -9.105 22.779 1.00 95.69 294 THR A CA 1
ATOM 2341 C C . THR A 1 294 ? 26.171 -8.921 22.059 1.00 95.69 294 THR A C 1
ATOM 2343 O O . THR A 1 294 ? 26.906 -9.876 21.837 1.00 95.69 294 THR A O 1
ATOM 2346 N N . HIS A 1 295 ? 26.492 -7.700 21.632 1.00 92.94 295 HIS A N 1
ATOM 2347 C CA . HIS A 1 295 ? 27.806 -7.381 21.060 1.00 92.94 295 HIS A CA 1
ATOM 2348 C C . HIS A 1 295 ? 28.756 -6.975 22.192 1.00 92.94 295 HIS A C 1
ATOM 2350 O O . HIS A 1 295 ? 28.356 -6.169 23.033 1.00 92.94 295 HIS A O 1
ATOM 2356 N N . GLN A 1 296 ? 29.981 -7.514 22.228 1.00 91.69 296 GLN A N 1
ATOM 2357 C CA . GLN A 1 296 ? 30.977 -7.241 23.280 1.00 91.69 296 GLN A CA 1
ATOM 2358 C C . GLN A 1 296 ? 30.482 -7.538 24.715 1.00 91.69 296 GLN A C 1
ATOM 2360 O O . GLN A 1 296 ? 30.888 -6.885 25.678 1.00 91.69 296 GLN A O 1
ATOM 2365 N N . GLY A 1 297 ? 29.602 -8.530 24.880 1.00 90.88 297 GLY A N 1
ATOM 2366 C CA . GLY A 1 297 ? 29.047 -8.922 26.176 1.00 90.88 297 GLY A CA 1
ATOM 2367 C C . GLY A 1 297 ? 28.192 -10.186 26.096 1.00 90.88 297 GLY A C 1
ATOM 2368 O O . GLY A 1 297 ? 27.987 -10.740 25.021 1.00 90.88 297 GLY A O 1
ATOM 2369 N N . GLU A 1 298 ? 27.683 -10.643 27.238 1.00 93.19 298 GLU A N 1
ATOM 2370 C CA . GLU A 1 298 ? 26.841 -11.843 27.321 1.00 93.19 298 GLU A CA 1
ATOM 2371 C C . GLU A 1 298 ? 25.343 -11.517 27.153 1.00 93.19 298 GLU A C 1
ATOM 2373 O O . GLU A 1 298 ? 24.905 -10.374 27.319 1.00 93.19 298 GLU A O 1
ATOM 2378 N N . GLY A 1 299 ? 24.537 -12.533 26.834 1.00 96.06 299 GLY A N 1
ATOM 2379 C CA . GLY A 1 299 ? 23.077 -12.420 26.752 1.00 96.06 299 GLY A CA 1
ATOM 2380 C C . GLY A 1 299 ? 22.504 -12.283 25.337 1.00 96.06 299 GLY A C 1
ATOM 2381 O O . GLY A 1 299 ? 23.213 -12.375 24.331 1.00 96.06 299 GLY A O 1
ATOM 2382 N N . PHE A 1 300 ? 21.179 -12.131 25.256 1.00 97.44 300 PHE A N 1
ATOM 2383 C CA . PHE A 1 300 ? 20.450 -12.087 23.988 1.00 97.44 300 PHE A CA 1
ATOM 2384 C C . PHE A 1 300 ? 19.094 -11.374 24.082 1.00 97.44 300 PHE A C 1
ATOM 2386 O O . PHE A 1 300 ? 18.410 -11.423 25.102 1.00 97.44 300 PHE A O 1
ATOM 2393 N N . ASN A 1 301 ? 18.645 -10.806 22.962 1.00 98.12 301 ASN A N 1
ATOM 2394 C CA . ASN A 1 301 ? 17.236 -10.453 22.750 1.00 98.12 301 ASN A CA 1
ATOM 2395 C C . ASN A 1 301 ? 16.573 -11.536 21.891 1.00 98.12 301 ASN A C 1
ATOM 2397 O O . ASN A 1 301 ? 17.223 -12.101 21.007 1.00 98.12 301 ASN A O 1
ATOM 2401 N N . GLU A 1 302 ? 15.296 -11.833 22.121 1.00 98.12 302 GLU A N 1
ATOM 2402 C CA . GLU A 1 302 ? 14.547 -12.831 21.348 1.00 98.12 302 GLU A CA 1
ATOM 2403 C C . GLU A 1 302 ? 13.094 -12.408 21.123 1.00 98.12 302 GLU A C 1
ATOM 2405 O O . GLU A 1 302 ? 12.408 -12.003 22.056 1.00 98.12 302 GLU A O 1
ATOM 2410 N N . LEU A 1 303 ? 12.610 -12.599 19.895 1.00 98.31 303 LEU A N 1
ATOM 2411 C CA . LEU A 1 303 ? 11.198 -12.824 19.603 1.00 98.31 303 LEU A CA 1
ATOM 2412 C C . LEU A 1 303 ? 11.062 -14.228 19.011 1.00 98.31 303 LEU A C 1
ATOM 2414 O O . LEU A 1 303 ? 11.745 -14.563 18.039 1.00 98.31 303 LEU A O 1
ATOM 2418 N N . SER A 1 304 ? 10.184 -15.056 19.566 1.00 98.12 304 SER A N 1
ATOM 2419 C CA . SER A 1 304 ? 9.934 -16.391 19.029 1.00 98.12 304 SER A CA 1
ATOM 2420 C C . SER A 1 304 ? 8.496 -16.867 19.181 1.00 98.12 304 SER A C 1
ATOM 2422 O O . SER A 1 304 ? 7.736 -16.384 20.018 1.00 98.12 304 SER A O 1
ATOM 2424 N N . PHE A 1 305 ? 8.146 -17.825 18.327 1.00 98.44 305 PHE A N 1
ATOM 2425 C CA . PHE A 1 305 ? 6.826 -18.420 18.178 1.00 98.44 305 PHE A CA 1
ATOM 2426 C C . PHE A 1 305 ? 6.976 -19.938 18.288 1.00 98.44 305 PHE A C 1
ATOM 2428 O O . PHE A 1 305 ? 7.806 -20.519 17.592 1.00 98.44 305 PHE A O 1
ATOM 2435 N N . GLU A 1 306 ? 6.212 -20.570 19.169 1.00 98.00 306 GLU A N 1
ATOM 2436 C CA . GLU A 1 306 ? 6.070 -22.023 19.274 1.00 98.00 306 GLU A CA 1
ATOM 2437 C C . GLU A 1 306 ? 4.703 -22.413 18.706 1.00 98.00 306 GLU A C 1
ATOM 2439 O O . GLU A 1 306 ? 3.676 -22.006 19.250 1.00 98.00 306 GLU A O 1
ATOM 2444 N N . ASP A 1 307 ? 4.699 -23.197 17.627 1.00 97.88 307 ASP A N 1
ATOM 2445 C CA . ASP A 1 307 ? 3.492 -23.594 16.887 1.00 97.88 307 ASP A CA 1
ATOM 2446 C C . ASP A 1 307 ? 2.979 -24.999 17.285 1.00 97.88 307 ASP A C 1
ATOM 2448 O O . ASP A 1 307 ? 2.053 -25.543 16.676 1.00 97.88 307 ASP A O 1
ATOM 2452 N N . GLN A 1 308 ? 3.575 -25.635 18.303 1.00 97.50 308 GLN A N 1
ATOM 2453 C CA . GLN A 1 308 ? 3.119 -26.932 18.808 1.00 97.50 308 GLN A CA 1
ATOM 2454 C C . GLN A 1 308 ? 1.731 -26.825 19.463 1.00 97.50 308 GLN A C 1
ATOM 2456 O O . GLN A 1 308 ? 1.586 -26.335 20.581 1.00 97.50 308 GLN A O 1
ATOM 2461 N N . ALA A 1 309 ? 0.727 -27.399 18.793 1.00 96.81 309 ALA A N 1
ATOM 2462 C CA . ALA A 1 309 ? -0.667 -27.444 19.235 1.00 96.81 309 ALA A CA 1
ATOM 2463 C C . ALA A 1 309 ? -0.844 -27.827 20.720 1.00 96.81 309 ALA A C 1
ATOM 2465 O O . ALA A 1 309 ? -0.313 -28.852 21.169 1.00 96.81 309 ALA A O 1
ATOM 2466 N N . GLY A 1 310 ? -1.615 -27.022 21.458 1.00 95.81 310 GLY A N 1
ATOM 2467 C CA . GLY A 1 310 ? -1.837 -27.136 22.905 1.00 95.81 310 GLY A CA 1
ATOM 2468 C C . GLY A 1 310 ? -0.698 -26.601 23.785 1.00 95.81 310 GLY A C 1
ATOM 2469 O O . GLY A 1 310 ? -0.724 -26.819 24.999 1.00 95.81 310 GLY A O 1
ATOM 2470 N N . LYS A 1 311 ? 0.315 -25.960 23.192 1.00 96.25 311 LYS A N 1
ATOM 2471 C CA . LYS A 1 311 ? 1.483 -25.337 23.843 1.00 96.25 311 LYS A CA 1
ATOM 2472 C C . LYS A 1 311 ? 1.909 -24.034 23.149 1.00 96.25 311 LYS A C 1
ATOM 2474 O O . LYS A 1 311 ? 3.047 -23.599 23.312 1.00 96.25 311 LYS A O 1
ATOM 2479 N N . GLU A 1 312 ? 1.016 -23.441 22.364 1.00 98.12 312 GLU A N 1
ATOM 2480 C CA . GLU A 1 312 ? 1.298 -22.296 21.509 1.00 98.12 312 GLU A CA 1
ATOM 2481 C C . GLU A 1 312 ? 1.770 -21.096 22.343 1.00 98.12 312 GLU A C 1
ATOM 2483 O O . GLU A 1 312 ? 1.103 -20.683 23.296 1.00 98.12 312 GLU A O 1
ATOM 2488 N N . GLN A 1 313 ? 2.926 -20.528 21.997 1.00 97.88 313 GLN A N 1
ATOM 2489 C CA . GLN A 1 313 ? 3.550 -19.448 22.764 1.00 97.88 313 GLN A CA 1
ATOM 2490 C C . GLN A 1 313 ? 4.185 -18.410 21.841 1.00 97.88 313 GLN A C 1
ATOM 2492 O O . GLN A 1 313 ? 4.949 -18.754 20.945 1.00 97.88 313 GLN A O 1
ATOM 2497 N N . ILE A 1 314 ? 3.942 -17.132 22.136 1.00 98.25 314 ILE A N 1
ATOM 2498 C CA . ILE A 1 314 ? 4.814 -16.035 21.708 1.00 98.25 314 ILE A CA 1
ATOM 2499 C C . ILE A 1 314 ? 5.700 -15.689 22.905 1.00 98.25 314 ILE A C 1
ATOM 2501 O O . ILE A 1 314 ? 5.187 -15.431 23.995 1.00 98.25 314 ILE A O 1
ATOM 2505 N N . TYR A 1 315 ? 7.015 -15.708 22.714 1.00 97.94 315 TYR A N 1
ATOM 2506 C CA . TYR A 1 315 ? 7.998 -15.329 23.724 1.00 97.94 315 TYR A CA 1
ATOM 2507 C C . TYR A 1 315 ? 8.764 -14.093 23.253 1.00 97.94 315 TYR A C 1
ATOM 2509 O O . TYR A 1 315 ? 9.255 -14.054 22.125 1.00 97.94 315 TYR A O 1
ATOM 2517 N N . LEU A 1 316 ? 8.851 -13.088 24.124 1.00 98.12 316 LEU A N 1
ATOM 2518 C CA . LEU A 1 316 ? 9.581 -11.845 23.904 1.00 98.12 316 LEU A CA 1
ATOM 2519 C C . LEU A 1 316 ? 10.546 -11.638 25.075 1.00 98.12 316 LEU A C 1
ATOM 2521 O O . LEU A 1 316 ? 10.123 -11.643 26.230 1.00 98.12 316 LEU A O 1
ATOM 2525 N N . HIS A 1 317 ? 11.827 -11.457 24.769 1.00 98.19 317 HIS A N 1
ATOM 2526 C CA . HIS A 1 317 ? 12.894 -11.206 25.733 1.00 98.19 317 HIS A CA 1
ATOM 2527 C C . HIS A 1 317 ? 13.727 -10.007 25.287 1.00 98.19 317 HIS A C 1
ATOM 2529 O O . HIS A 1 317 ? 14.311 -10.024 24.200 1.00 98.19 317 HIS A O 1
ATOM 2535 N N . ALA A 1 318 ? 13.809 -8.997 26.149 1.00 97.62 318 ALA A N 1
ATOM 2536 C CA . ALA A 1 318 ? 14.755 -7.898 26.036 1.00 97.62 318 ALA A CA 1
ATOM 2537 C C . ALA A 1 318 ? 15.824 -8.058 27.122 1.00 97.62 318 ALA A C 1
ATOM 2539 O O . ALA A 1 318 ? 15.501 -8.305 28.281 1.00 97.62 318 ALA A O 1
ATOM 2540 N N . GLN A 1 319 ? 17.097 -7.918 26.755 1.00 97.38 319 GLN A N 1
ATOM 2541 C CA . GLN A 1 319 ? 18.228 -8.172 27.651 1.00 97.38 319 GLN A CA 1
ATOM 2542 C C . GLN A 1 319 ? 18.442 -7.065 28.703 1.00 97.38 319 GLN A C 1
ATOM 2544 O O . GLN A 1 319 ? 19.169 -7.279 29.676 1.00 97.38 319 GLN A O 1
ATOM 2549 N N . LYS A 1 320 ? 17.846 -5.882 28.505 1.00 95.44 320 LYS A N 1
ATOM 2550 C CA . LYS A 1 320 ? 17.961 -4.735 29.416 1.00 95.44 320 LYS A CA 1
ATOM 2551 C C . LYS A 1 320 ? 16.695 -3.872 29.413 1.00 95.44 320 LYS A C 1
ATOM 2553 O O . LYS A 1 320 ? 15.924 -3.935 30.362 1.00 95.44 320 LYS A O 1
ATOM 2558 N N . ASP A 1 321 ? 16.481 -3.099 28.350 1.00 94.25 321 ASP A N 1
ATOM 2559 C CA . ASP A 1 321 ? 15.387 -2.125 28.239 1.00 94.25 321 ASP A CA 1
ATOM 2560 C C . ASP A 1 321 ? 14.345 -2.590 27.206 1.00 94.25 321 ASP A C 1
ATOM 2562 O O . ASP A 1 321 ? 14.697 -3.218 26.204 1.00 94.25 321 ASP A O 1
ATOM 2566 N N . PHE A 1 322 ? 13.067 -2.274 27.431 1.00 95.25 322 PHE A N 1
ATOM 2567 C CA . PHE A 1 322 ? 11.982 -2.494 26.470 1.00 95.25 322 PHE A CA 1
ATOM 2568 C C . PHE A 1 322 ? 11.069 -1.265 26.427 1.00 95.25 322 PHE A C 1
ATOM 2570 O O . PHE A 1 322 ? 10.218 -1.081 27.298 1.00 95.25 322 PHE A O 1
ATOM 2577 N N . ASP A 1 323 ? 11.239 -0.445 25.393 1.00 92.31 323 ASP A N 1
ATOM 2578 C CA . ASP A 1 323 ? 10.457 0.770 25.177 1.00 92.31 323 ASP A CA 1
ATOM 2579 C C . ASP A 1 323 ? 9.353 0.547 24.137 1.00 92.31 323 ASP A C 1
ATOM 2581 O O . ASP A 1 323 ? 9.594 0.063 23.029 1.00 92.31 323 ASP A O 1
ATOM 2585 N N . GLY A 1 324 ? 8.123 0.928 24.490 1.00 91.75 324 GLY A N 1
ATOM 2586 C CA . GLY A 1 324 ? 6.944 0.807 23.633 1.00 91.75 324 GLY A CA 1
ATOM 2587 C C . GLY A 1 324 ? 6.225 2.141 23.465 1.00 91.75 324 GLY A C 1
ATOM 2588 O O . GLY A 1 324 ? 5.357 2.477 24.268 1.00 91.75 324 GLY A O 1
ATOM 2589 N N . LEU A 1 325 ? 6.550 2.884 22.404 1.00 90.62 325 LEU A N 1
ATOM 2590 C CA . LEU A 1 325 ? 5.821 4.094 22.012 1.00 90.62 325 LEU A CA 1
ATOM 2591 C C . LEU A 1 325 ? 4.657 3.734 21.076 1.00 90.62 325 LEU A C 1
ATOM 2593 O O . LEU A 1 325 ? 4.863 3.165 20.005 1.00 90.62 325 LEU A O 1
ATOM 2597 N N . ILE A 1 326 ? 3.432 4.087 21.474 1.00 94.00 326 ILE A N 1
ATOM 2598 C CA . ILE A 1 326 ? 2.223 3.945 20.657 1.00 94.00 326 ILE A CA 1
ATOM 2599 C C . ILE A 1 326 ? 1.633 5.341 20.432 1.00 94.00 326 ILE A C 1
ATOM 2601 O O . ILE A 1 326 ? 1.100 5.948 21.353 1.00 94.00 326 ILE A O 1
ATOM 2605 N N . GLU A 1 327 ? 1.711 5.827 19.192 1.00 86.62 327 GLU A N 1
ATOM 2606 C CA . GLU A 1 327 ? 1.305 7.187 18.780 1.00 86.62 327 GLU A CA 1
ATOM 2607 C C . GLU A 1 327 ? -0.222 7.418 18.733 1.00 86.62 327 GLU A C 1
ATOM 2609 O O . GLU A 1 327 ? -0.674 8.530 18.468 1.00 86.62 327 GLU A O 1
ATOM 2614 N N . ASN A 1 328 ? -1.034 6.373 18.933 1.00 91.12 328 ASN A N 1
ATOM 2615 C CA . ASN A 1 328 ? -2.497 6.456 18.873 1.00 91.12 328 ASN A CA 1
ATOM 2616 C C . ASN A 1 328 ? -3.169 5.564 19.938 1.00 91.12 328 ASN A C 1
ATOM 2618 O O . ASN A 1 328 ? -3.328 5.991 21.075 1.00 91.12 328 ASN A O 1
ATOM 2622 N N . ASP A 1 329 ? -3.521 4.317 19.602 1.00 90.44 329 ASP A N 1
ATOM 2623 C CA . ASP A 1 329 ? -4.307 3.424 20.466 1.00 90.44 329 ASP A CA 1
ATOM 2624 C C . ASP A 1 329 ? -3.541 2.133 20.784 1.00 90.44 329 ASP A C 1
ATOM 2626 O O . ASP A 1 329 ? -3.126 1.409 19.877 1.00 90.44 329 ASP A O 1
ATOM 2630 N N . HIS A 1 330 ? -3.418 1.793 22.071 1.00 95.56 330 HIS A N 1
ATOM 2631 C CA . HIS A 1 330 ? -3.015 0.459 22.521 1.00 95.56 330 HIS A CA 1
ATOM 2632 C C . HIS A 1 330 ? -4.233 -0.293 23.073 1.00 95.56 330 HIS A C 1
ATOM 2634 O O . HIS A 1 330 ? -4.983 0.234 23.891 1.00 95.56 330 HIS A O 1
ATOM 2640 N N . THR A 1 331 ? -4.435 -1.542 22.650 1.00 92.38 331 THR A N 1
ATOM 2641 C CA . THR A 1 331 ? -5.523 -2.407 23.133 1.00 92.38 331 THR A CA 1
ATOM 2642 C C . THR A 1 331 ? -4.999 -3.816 23.382 1.00 92.38 331 THR A C 1
ATOM 2644 O O . THR A 1 331 ? -4.445 -4.441 22.482 1.00 92.38 331 THR A O 1
ATOM 2647 N N . THR A 1 332 ? -5.238 -4.333 24.587 1.00 95.62 332 THR A N 1
ATOM 2648 C CA . THR A 1 332 ? -4.887 -5.698 25.002 1.00 95.62 332 THR A CA 1
ATOM 2649 C C . THR A 1 332 ? -6.147 -6.429 25.466 1.00 95.62 332 THR A C 1
ATOM 2651 O O . THR A 1 332 ? -6.938 -5.884 26.233 1.00 95.62 332 THR A O 1
ATOM 2654 N N . VAL A 1 333 ? -6.350 -7.668 24.999 1.00 93.50 333 VAL A N 1
ATOM 2655 C CA . VAL A 1 333 ? -7.511 -8.507 25.350 1.00 93.50 333 VAL A CA 1
ATOM 2656 C C . VAL A 1 333 ? -7.033 -9.885 25.795 1.00 93.50 333 VAL A C 1
ATOM 2658 O O . VAL A 1 333 ? -6.684 -10.734 24.975 1.00 93.50 333 VAL A O 1
ATOM 2661 N N . ILE A 1 334 ? -7.048 -10.116 27.105 1.00 95.81 334 ILE A N 1
ATOM 2662 C CA . ILE A 1 334 ? -6.611 -11.366 27.733 1.00 95.81 334 ILE A CA 1
ATOM 2663 C C . ILE A 1 334 ? -7.850 -12.196 28.092 1.00 95.81 334 ILE A C 1
ATOM 2665 O O . ILE A 1 334 ? -8.807 -11.684 28.667 1.00 95.81 334 ILE A O 1
ATOM 2669 N N . ARG A 1 335 ? -7.867 -13.474 27.685 1.00 94.81 335 ARG A N 1
ATOM 2670 C CA . ARG A 1 335 ? -9.045 -14.364 27.800 1.00 94.81 335 ARG A CA 1
ATOM 2671 C C . ARG A 1 335 ? -9.043 -15.280 29.028 1.00 94.81 335 ARG A C 1
ATOM 2673 O O . ARG A 1 335 ? -10.054 -15.933 29.273 1.00 94.81 335 ARG A O 1
ATOM 2680 N N . HIS A 1 336 ? -7.920 -15.366 29.736 1.00 94.81 336 HIS A N 1
ATOM 2681 C CA . HIS A 1 336 ? -7.759 -16.160 30.954 1.00 94.81 336 HIS A CA 1
ATOM 2682 C C . HIS A 1 336 ? -7.136 -15.261 32.033 1.00 94.81 336 HIS A C 1
ATOM 2684 O O . HIS A 1 336 ? -7.805 -14.325 32.462 1.00 94.81 336 HIS A O 1
ATOM 2690 N N . ASP A 1 337 ? -5.865 -15.454 32.392 1.00 93.69 337 ASP A N 1
ATOM 2691 C CA . ASP A 1 337 ? -5.179 -14.660 33.417 1.00 93.69 337 ASP A CA 1
ATOM 2692 C C . ASP A 1 337 ? -4.134 -13.706 32.825 1.00 93.69 337 ASP A C 1
ATOM 2694 O O . ASP A 1 337 ? -3.501 -14.002 31.809 1.00 93.69 337 ASP A O 1
ATOM 2698 N N . GLN A 1 338 ? -3.916 -12.581 33.508 1.00 96.12 338 GLN A N 1
ATOM 2699 C CA . GLN A 1 338 ? -2.739 -11.733 33.341 1.00 96.12 338 GLN A CA 1
ATOM 2700 C C . GLN A 1 338 ? -1.902 -11.814 34.618 1.00 96.12 338 GLN A C 1
ATOM 2702 O O . GLN A 1 338 ? -2.408 -11.552 35.709 1.00 96.12 338 GLN A O 1
ATOM 2707 N N . HIS A 1 339 ? -0.617 -12.128 34.478 1.00 94.12 339 HIS A N 1
ATOM 2708 C CA . HIS A 1 339 ? 0.353 -12.029 35.564 1.00 94.12 339 HIS A CA 1
ATOM 2709 C C . HIS A 1 339 ? 1.357 -10.926 35.235 1.00 94.12 339 HIS A C 1
ATOM 2711 O O . HIS A 1 339 ? 1.901 -10.887 34.133 1.00 94.12 339 HIS A O 1
ATOM 2717 N N . LEU A 1 340 ? 1.581 -10.033 36.196 1.00 95.62 340 LEU A N 1
ATOM 2718 C CA . LEU A 1 340 ? 2.594 -8.988 36.148 1.00 95.62 340 LEU A CA 1
ATOM 2719 C C . LEU A 1 340 ? 3.400 -9.075 37.443 1.00 95.62 340 LEU A C 1
ATOM 2721 O O . LEU A 1 340 ? 2.824 -9.052 38.529 1.00 95.62 340 LEU A O 1
ATOM 2725 N N . THR A 1 341 ? 4.719 -9.158 37.307 1.00 93.75 341 THR A N 1
ATOM 2726 C CA . THR A 1 341 ? 5.669 -9.067 38.414 1.00 93.75 341 THR A CA 1
ATOM 2727 C C . THR A 1 341 ? 6.593 -7.899 38.117 1.00 93.75 341 THR A C 1
ATOM 2729 O O . THR A 1 341 ? 7.191 -7.848 37.045 1.00 93.75 341 THR A O 1
ATOM 2732 N N . VAL A 1 342 ? 6.702 -6.971 39.063 1.00 95.75 342 VAL A N 1
ATOM 2733 C CA . VAL A 1 342 ? 7.668 -5.872 39.039 1.00 95.75 342 VAL A CA 1
ATOM 2734 C C . VAL A 1 342 ? 8.449 -5.982 40.344 1.00 95.75 342 VAL A C 1
ATOM 2736 O O . VAL A 1 342 ? 7.848 -5.978 41.415 1.00 95.75 342 VAL A O 1
ATOM 2739 N N . GLU A 1 343 ? 9.766 -6.175 40.261 1.00 93.75 343 GLU A N 1
ATOM 2740 C CA . GLU A 1 343 ? 10.617 -6.396 41.447 1.00 93.75 343 GLU A CA 1
ATOM 2741 C C . GLU A 1 343 ? 11.047 -5.088 42.135 1.00 93.75 343 GLU A C 1
ATOM 2743 O O . GLU A 1 343 ? 11.512 -5.108 43.272 1.00 93.75 343 GLU A O 1
ATOM 2748 N N . ASN A 1 344 ? 10.870 -3.960 41.443 1.00 93.25 344 ASN A N 1
ATOM 2749 C CA . ASN A 1 344 ? 11.119 -2.603 41.923 1.00 93.25 344 ASN A CA 1
ATOM 2750 C C . ASN A 1 344 ? 9.849 -1.743 41.687 1.00 93.25 344 ASN A C 1
ATOM 2752 O O . ASN A 1 344 ? 8.735 -2.222 41.890 1.00 93.25 344 ASN A O 1
ATOM 2756 N N . ASP A 1 345 ? 9.981 -0.489 41.256 1.00 87.69 345 ASP A N 1
ATOM 2757 C CA . ASP A 1 345 ? 8.871 0.455 41.106 1.00 87.69 345 ASP A CA 1
ATOM 2758 C C . ASP A 1 345 ? 8.020 0.237 39.839 1.00 87.69 345 ASP A C 1
ATOM 2760 O O . ASP A 1 345 ? 8.546 0.037 38.742 1.00 87.69 345 ASP A O 1
ATOM 2764 N N . GLN A 1 346 ? 6.696 0.393 39.966 1.00 92.00 346 GLN A N 1
ATOM 2765 C CA . GLN A 1 346 ? 5.780 0.595 38.838 1.00 92.00 346 GLN A CA 1
ATOM 2766 C C . GLN A 1 346 ? 5.247 2.035 38.854 1.00 92.00 346 GLN A C 1
ATOM 2768 O O . GLN A 1 346 ? 4.652 2.475 39.836 1.00 92.00 346 GLN A O 1
ATOM 2773 N N . PHE A 1 347 ? 5.399 2.751 37.738 1.00 87.38 347 PHE A N 1
ATOM 2774 C CA . PHE A 1 347 ? 4.836 4.088 37.534 1.00 87.38 347 PHE A CA 1
ATOM 2775 C C . PHE A 1 347 ? 3.700 4.063 36.496 1.00 87.38 347 PHE A C 1
ATOM 2777 O O . PHE A 1 347 ? 3.694 3.231 35.588 1.00 87.38 347 PHE A O 1
ATOM 2784 N N . THR A 1 348 ? 2.716 4.963 36.606 1.00 90.19 348 THR A N 1
ATOM 2785 C CA . THR A 1 348 ? 1.631 5.128 35.619 1.00 90.19 348 THR A CA 1
ATOM 2786 C C . THR A 1 348 ? 1.060 6.552 35.676 1.00 90.19 348 THR A C 1
ATOM 2788 O O . THR A 1 348 ? 0.521 6.962 36.700 1.00 90.19 348 THR A O 1
ATOM 2791 N N . GLU A 1 349 ? 1.131 7.293 34.566 1.00 87.19 349 GLU A N 1
ATOM 2792 C CA . GLU A 1 349 ? 0.476 8.600 34.384 1.00 87.19 349 GLU A CA 1
ATOM 2793 C C . GLU A 1 349 ? -0.713 8.451 33.422 1.00 87.19 349 GLU A C 1
ATOM 2795 O O . GLU A 1 349 ? -0.570 7.897 32.334 1.00 87.19 349 GLU A O 1
ATOM 2800 N N . ILE A 1 350 ? -1.888 8.974 33.793 1.00 91.44 350 ILE A N 1
ATOM 2801 C CA . ILE A 1 350 ? -3.088 8.975 32.941 1.00 91.44 350 ILE A CA 1
ATOM 2802 C C . ILE A 1 350 ? -3.623 10.407 32.859 1.00 91.44 350 ILE A C 1
ATOM 2804 O O . ILE A 1 350 ? -4.239 10.909 33.792 1.00 91.44 350 ILE A O 1
ATOM 2808 N N . LYS A 1 351 ? -3.394 11.068 31.718 1.00 87.56 351 LYS A N 1
ATOM 2809 C CA . LYS A 1 351 ? -3.668 12.510 31.518 1.00 87.56 351 LYS A CA 1
ATOM 2810 C C . LYS A 1 351 ? -5.152 12.869 31.370 1.00 87.56 351 LYS A C 1
ATOM 2812 O O . LYS A 1 351 ? -5.496 14.049 31.349 1.00 87.56 351 LYS A O 1
ATOM 2817 N N . HIS A 1 352 ? -6.022 11.866 31.248 1.00 90.81 352 HIS A N 1
ATOM 2818 C CA . HIS A 1 352 ? -7.467 12.034 31.083 1.00 90.81 352 HIS A CA 1
ATOM 2819 C C . HIS A 1 352 ? -8.257 11.141 32.050 1.00 90.81 352 HIS A C 1
ATOM 2821 O O . HIS A 1 352 ? -8.409 11.502 33.211 1.00 90.81 352 HIS A O 1
ATOM 2827 N N . ASN A 1 353 ? -8.777 9.996 31.597 1.00 88.31 353 ASN A N 1
ATOM 2828 C CA . ASN A 1 353 ? -9.690 9.163 32.382 1.00 88.31 353 ASN A CA 1
ATOM 2829 C C . ASN A 1 353 ? -9.131 7.751 32.571 1.00 88.31 353 ASN A C 1
ATOM 2831 O O . ASN A 1 353 ? -8.766 7.100 31.595 1.00 88.31 353 ASN A O 1
ATOM 2835 N N . GLN A 1 354 ? -9.153 7.251 33.808 1.00 94.19 354 GLN A N 1
ATOM 2836 C CA . GLN A 1 354 ? -8.993 5.828 34.103 1.00 94.19 354 GLN A CA 1
ATOM 2837 C C . GLN A 1 354 ? -10.357 5.234 34.472 1.00 94.19 354 GLN A C 1
ATOM 2839 O O . GLN A 1 354 ? -11.089 5.785 35.298 1.00 94.19 354 GLN A O 1
ATOM 2844 N N . HIS A 1 355 ? -10.702 4.093 33.877 1.00 86.38 355 HIS A N 1
ATOM 2845 C CA . HIS A 1 355 ? -11.926 3.359 34.190 1.00 86.38 355 HIS A CA 1
ATOM 2846 C C . HIS A 1 355 ? -11.591 1.893 34.463 1.00 86.38 355 HIS A C 1
ATOM 2848 O O . HIS A 1 355 ? -11.253 1.146 33.550 1.00 86.38 355 HIS A O 1
ATOM 2854 N N . LEU A 1 356 ? -11.711 1.484 35.727 1.00 93.31 356 LEU A N 1
ATOM 2855 C CA . LEU A 1 356 ? -11.579 0.094 36.155 1.00 93.31 356 LEU A CA 1
ATOM 2856 C C . LEU A 1 356 ? -12.965 -0.460 36.501 1.00 93.31 356 LEU A C 1
ATOM 2858 O O . LEU A 1 356 ? -13.722 0.159 37.246 1.00 93.31 356 LEU A O 1
ATOM 2862 N N . THR A 1 357 ? -13.304 -1.630 35.965 1.00 87.00 357 THR A N 1
ATOM 2863 C CA . THR A 1 357 ? -14.506 -2.390 36.334 1.00 87.00 357 THR A CA 1
ATOM 2864 C C . THR A 1 357 ? -14.098 -3.826 36.622 1.00 87.00 357 THR A C 1
ATOM 2866 O O . THR A 1 357 ? -13.523 -4.486 35.764 1.00 87.00 357 THR A O 1
ATOM 2869 N N . VAL A 1 358 ? -14.408 -4.307 37.826 1.00 93.62 358 VAL A N 1
ATOM 2870 C CA . VAL A 1 358 ? -14.146 -5.684 38.260 1.00 93.62 358 VAL A CA 1
ATOM 2871 C C . VAL A 1 358 ? -15.487 -6.317 38.621 1.00 93.62 358 VAL A C 1
ATOM 2873 O O . VAL A 1 358 ? -16.130 -5.894 39.577 1.00 93.62 358 VAL A O 1
ATOM 2876 N N . GLU A 1 359 ? -15.932 -7.306 37.842 1.00 90.50 359 GLU A N 1
ATOM 2877 C CA . GLU A 1 359 ? -17.217 -7.993 38.078 1.00 90.50 359 GLU A CA 1
ATOM 2878 C C . GLU A 1 359 ? -17.154 -9.018 39.225 1.00 90.50 359 GLU A C 1
ATOM 2880 O O . GLU A 1 359 ? -18.183 -9.375 39.799 1.00 90.50 359 GLU A O 1
ATOM 2885 N N . GLY A 1 360 ? -15.950 -9.509 39.537 1.00 92.19 360 GLY A N 1
ATOM 2886 C CA . GLY A 1 360 ? -15.687 -10.495 40.583 1.00 92.19 360 GLY A CA 1
ATOM 2887 C C . GLY A 1 360 ? -15.295 -9.856 41.915 1.00 92.19 360 GLY A C 1
ATOM 2888 O O . GLY A 1 360 ? -16.123 -9.289 42.623 1.00 92.19 360 GLY A O 1
ATOM 2889 N N . GLU A 1 361 ? -14.021 -9.989 42.273 1.00 90.50 361 GLU A N 1
ATOM 2890 C CA . GLU A 1 361 ? -13.439 -9.466 43.508 1.00 90.50 361 GLU A CA 1
ATOM 2891 C C . GLU A 1 361 ? -12.154 -8.704 43.171 1.00 90.50 361 GLU A C 1
ATOM 2893 O O . GLU A 1 361 ? -11.360 -9.171 42.357 1.00 90.50 361 GLU A O 1
ATOM 2898 N N . SER A 1 362 ? -11.948 -7.546 43.799 1.00 92.88 362 SER A N 1
ATOM 2899 C CA . SER A 1 362 ? -10.658 -6.852 43.806 1.00 92.88 362 SER A CA 1
ATOM 2900 C C . SER A 1 362 ? -10.081 -6.926 45.216 1.00 92.88 362 SER A C 1
ATOM 2902 O O . SER A 1 362 ? -10.810 -6.704 46.186 1.00 92.88 362 SER A O 1
ATOM 2904 N N . ARG A 1 363 ? -8.791 -7.248 45.332 1.00 90.25 363 ARG A N 1
ATOM 2905 C CA . ARG A 1 363 ? -8.048 -7.238 46.596 1.00 90.25 363 ARG A CA 1
ATOM 2906 C C . ARG A 1 363 ? -6.758 -6.462 46.404 1.00 90.25 363 ARG A C 1
ATOM 2908 O O . ARG A 1 363 ? -5.960 -6.799 45.538 1.00 90.25 363 ARG A O 1
ATOM 2915 N N . GLU A 1 364 ? -6.557 -5.476 47.261 1.00 92.69 364 GLU A N 1
ATOM 2916 C CA . GLU A 1 364 ? -5.320 -4.719 47.389 1.00 92.69 364 GLU A CA 1
ATOM 2917 C C . GLU A 1 364 ? -4.763 -4.973 48.795 1.00 92.69 364 GLU A C 1
ATOM 2919 O O . GLU A 1 364 ? -5.528 -5.097 49.754 1.00 92.69 364 GLU A O 1
ATOM 2924 N N . ALA A 1 365 ? -3.444 -5.110 48.918 1.00 89.25 365 ALA A N 1
ATOM 2925 C CA . ALA A 1 365 ? -2.775 -5.421 50.178 1.00 89.25 365 ALA A CA 1
ATOM 2926 C C . ALA A 1 365 ? -1.466 -4.629 50.279 1.00 89.25 365 ALA A C 1
ATOM 2928 O O . ALA A 1 365 ? -0.384 -5.144 50.003 1.00 89.25 365 ALA A O 1
ATOM 2929 N N . VAL A 1 366 ? -1.579 -3.354 50.653 1.00 90.69 366 VAL A N 1
ATOM 2930 C CA . VAL A 1 366 ? -0.425 -2.476 50.874 1.00 90.69 366 VAL A CA 1
ATOM 2931 C C . VAL A 1 366 ? 0.177 -2.782 52.248 1.00 90.69 366 VAL A C 1
ATOM 2933 O O . VAL A 1 366 ? -0.506 -2.694 53.264 1.00 90.69 366 VAL A O 1
ATOM 2936 N N . THR A 1 367 ? 1.454 -3.167 52.283 1.00 89.38 367 THR A N 1
ATOM 2937 C CA . THR A 1 367 ? 2.202 -3.440 53.528 1.00 89.38 367 THR A CA 1
ATOM 2938 C C . THR A 1 367 ? 2.909 -2.205 54.094 1.00 89.38 367 THR A C 1
ATOM 2940 O O . THR A 1 367 ? 3.298 -2.210 55.261 1.00 89.38 367 THR A O 1
ATOM 2943 N N . GLY A 1 368 ? 3.083 -1.166 53.271 1.00 88.12 368 GLY A N 1
ATOM 2944 C CA . GLY A 1 368 ? 3.577 0.159 53.650 1.00 88.12 368 GLY A CA 1
ATOM 2945 C C . GLY A 1 368 ? 2.447 1.181 53.823 1.00 88.12 368 GLY A C 1
ATOM 2946 O O . GLY A 1 368 ? 1.358 0.852 54.287 1.00 88.12 368 GLY A O 1
ATOM 2947 N N . GLU A 1 369 ? 2.704 2.431 53.437 1.00 86.06 369 GLU A N 1
ATOM 2948 C CA . GLU A 1 369 ? 1.708 3.511 53.436 1.00 86.06 369 GLU A CA 1
ATOM 2949 C C . GLU A 1 369 ? 0.882 3.509 52.135 1.00 86.06 369 GLU A C 1
ATOM 2951 O O . GLU A 1 369 ? 1.430 3.313 51.051 1.00 86.06 369 GLU A O 1
ATOM 2956 N N . GLN A 1 370 ? -0.426 3.775 52.229 1.00 90.00 370 GLN A N 1
ATOM 2957 C CA . GLN A 1 370 ? -1.294 4.050 51.078 1.00 90.00 370 GLN A CA 1
ATOM 2958 C C . GLN A 1 370 ? -1.808 5.494 51.180 1.00 90.00 370 GLN A C 1
ATOM 2960 O O . GLN A 1 370 ? -2.525 5.834 52.122 1.00 90.00 370 GLN A O 1
ATOM 2965 N N . VAL A 1 371 ? -1.456 6.348 50.212 1.00 85.50 371 VAL A N 1
ATOM 2966 C CA . VAL A 1 371 ? -1.853 7.767 50.185 1.00 85.50 371 VAL A CA 1
ATOM 2967 C C . VAL A 1 371 ? -2.828 8.017 49.037 1.00 85.50 371 VAL A C 1
ATOM 2969 O O . VAL A 1 371 ? -2.485 7.824 47.874 1.00 85.50 371 VAL A O 1
ATOM 2972 N N . LEU A 1 372 ? -4.032 8.501 49.355 1.00 88.81 372 LEU A N 1
ATOM 2973 C CA . LEU A 1 372 ? -5.039 8.905 48.370 1.00 88.81 372 LEU A CA 1
ATOM 2974 C C . LEU A 1 372 ? -5.265 10.422 48.438 1.00 88.81 372 LEU A C 1
ATOM 2976 O O . LEU A 1 372 ? -5.900 10.919 49.367 1.00 88.81 372 LEU A O 1
ATOM 2980 N N . SER A 1 373 ? -4.759 11.150 47.440 1.00 85.06 373 SER A N 1
ATOM 2981 C CA . SER A 1 373 ? -4.968 12.596 47.282 1.00 85.06 373 SER A CA 1
ATOM 2982 C C . SER A 1 373 ? -5.918 12.870 46.116 1.00 85.06 373 SER A C 1
ATOM 2984 O O . SER A 1 373 ? -5.728 12.335 45.025 1.00 85.06 373 SER A O 1
ATOM 2986 N N . ILE A 1 374 ? -6.961 13.672 46.346 1.00 86.75 374 ILE A N 1
ATOM 2987 C CA . ILE A 1 374 ? -7.992 14.011 45.354 1.00 86.75 374 ILE A CA 1
ATOM 2988 C C . ILE A 1 374 ? -8.330 15.498 45.501 1.00 86.75 374 ILE A C 1
ATOM 2990 O O . ILE A 1 374 ? -8.924 15.901 46.497 1.00 86.75 374 ILE A O 1
ATOM 2994 N N . GLU A 1 375 ? -7.986 16.306 44.495 1.00 86.69 375 GLU A N 1
ATOM 2995 C CA . GLU A 1 375 ? -8.333 17.740 44.447 1.00 86.69 375 GLU A CA 1
ATOM 2996 C C . GLU A 1 375 ? -9.816 17.985 44.112 1.00 86.69 375 GLU A C 1
ATOM 2998 O O . GLU A 1 375 ? -10.386 19.017 44.465 1.00 86.69 375 GLU A O 1
ATOM 3003 N N . GLY A 1 376 ? -10.435 17.033 43.404 1.00 87.50 376 GLY A N 1
ATOM 3004 C CA . GLY A 1 376 ? -11.840 17.059 43.003 1.00 87.50 376 GLY A CA 1
ATOM 3005 C C . GLY A 1 376 ? -12.791 16.493 44.065 1.00 87.50 376 GLY A C 1
ATOM 3006 O O . GLY A 1 376 ? -12.652 16.731 45.260 1.00 87.50 376 GLY A O 1
ATOM 3007 N N . SER A 1 377 ? -13.800 15.733 43.627 1.00 85.62 377 SER A N 1
ATOM 3008 C CA . SER A 1 377 ? -14.786 15.100 44.519 1.00 85.62 377 SER A CA 1
ATOM 3009 C C . SER A 1 377 ? -14.616 13.582 44.574 1.00 85.62 377 SER A C 1
ATOM 3011 O O . SER A 1 377 ? -14.746 12.901 43.559 1.00 85.62 377 SER A O 1
ATOM 3013 N N . LEU A 1 378 ? -14.391 13.044 45.776 1.00 91.62 378 LEU A N 1
ATOM 3014 C CA . LEU A 1 378 ? -14.435 11.605 46.042 1.00 91.62 378 LEU A CA 1
ATOM 3015 C C . LEU A 1 378 ? -15.881 11.155 46.296 1.00 91.62 378 LEU A C 1
ATOM 3017 O O . LEU A 1 378 ? -16.519 11.597 47.251 1.00 91.62 378 LEU A O 1
ATOM 3021 N N . HIS A 1 379 ? -16.381 10.229 45.477 1.00 85.44 379 HIS A N 1
ATOM 3022 C CA . HIS A 1 379 ? -17.708 9.629 45.633 1.00 85.44 379 HIS A CA 1
ATOM 3023 C C . HIS A 1 379 ? -17.603 8.123 45.907 1.00 85.44 379 HIS A C 1
ATOM 3025 O O . HIS A 1 379 ? -17.454 7.325 44.985 1.00 85.44 379 HIS A O 1
ATOM 3031 N N . VAL A 1 380 ? -17.733 7.719 47.174 1.00 90.62 380 VAL A N 1
ATOM 3032 C CA . VAL A 1 380 ? -17.800 6.301 47.571 1.00 90.62 380 VAL A CA 1
ATOM 3033 C C . VAL A 1 380 ? -19.262 5.867 47.698 1.00 90.62 380 VAL A C 1
ATOM 3035 O O . VAL A 1 380 ? -20.038 6.486 48.425 1.00 90.62 380 VAL A O 1
ATOM 3038 N N . LYS A 1 381 ? -19.649 4.781 47.016 1.00 86.94 381 LYS A N 1
ATOM 3039 C CA . LYS A 1 381 ? -20.994 4.186 47.105 1.00 86.94 381 LYS A CA 1
ATOM 3040 C C . LYS A 1 381 ? -20.917 2.675 47.323 1.00 86.94 381 LYS A C 1
ATOM 3042 O O . LYS A 1 381 ? -20.860 1.903 46.369 1.00 86.94 381 LYS A O 1
ATOM 3047 N N . ALA A 1 382 ? -20.975 2.248 48.581 1.00 88.69 382 ALA A N 1
ATOM 3048 C CA . ALA A 1 382 ? -21.073 0.835 48.935 1.00 88.69 382 ALA A CA 1
ATOM 3049 C C . ALA A 1 382 ? -22.530 0.337 48.871 1.00 88.69 382 ALA A C 1
ATOM 3051 O O . ALA A 1 382 ? -23.446 0.996 49.356 1.00 88.69 382 ALA A O 1
ATOM 3052 N N . GLY A 1 383 ? -22.749 -0.848 48.290 1.00 85.12 383 GLY A N 1
ATOM 3053 C CA . GLY A 1 383 ? -24.087 -1.440 48.129 1.00 85.12 383 GLY A CA 1
ATOM 3054 C C . GLY A 1 383 ? -24.582 -2.304 49.298 1.00 85.12 383 GLY A C 1
ATOM 3055 O O . GLY A 1 383 ? -25.709 -2.789 49.244 1.00 85.12 383 GLY A O 1
ATOM 3056 N N . LYS A 1 384 ? -23.746 -2.549 50.318 1.00 89.19 384 LYS A N 1
ATOM 3057 C CA . LYS A 1 384 ? -24.082 -3.371 51.500 1.00 89.19 384 LYS A CA 1
ATOM 3058 C C . LYS A 1 384 ? -23.469 -2.822 52.787 1.00 89.19 384 LYS A C 1
ATOM 3060 O O . LYS A 1 384 ? -24.196 -2.492 53.712 1.00 89.19 384 LYS A O 1
ATOM 3065 N N . VAL A 1 385 ? -22.138 -2.748 52.839 1.00 85.00 385 VAL A N 1
ATOM 3066 C CA . VAL A 1 385 ? -21.363 -2.306 54.008 1.00 85.00 385 VAL A CA 1
ATOM 3067 C C . VAL A 1 385 ? -20.146 -1.523 53.516 1.00 85.00 385 VAL A C 1
ATOM 3069 O O . VAL A 1 385 ? -19.554 -1.890 52.503 1.00 85.00 385 VAL A O 1
ATOM 3072 N N . TRP A 1 386 ? -19.778 -0.470 54.239 1.00 90.25 386 TRP A N 1
ATOM 3073 C CA . TRP A 1 386 ? -18.490 0.218 54.148 1.00 90.25 386 TRP A CA 1
ATOM 3074 C C . TRP A 1 386 ? -17.880 0.187 55.552 1.00 90.25 386 TRP A C 1
ATOM 3076 O O . TRP A 1 386 ? -18.547 0.590 56.505 1.00 90.25 386 TRP A O 1
ATOM 3086 N N . VAL A 1 387 ? -16.666 -0.345 55.696 1.00 87.81 387 VAL A N 1
ATOM 3087 C CA . VAL A 1 387 ? -15.976 -0.491 56.989 1.00 87.81 387 VAL A CA 1
ATOM 3088 C C . VAL A 1 387 ? -14.691 0.317 56.934 1.00 87.81 387 VAL A C 1
ATOM 3090 O O . VAL A 1 387 ? -13.986 0.274 55.933 1.00 87.81 387 VAL A O 1
ATOM 3093 N N . ASN A 1 388 ? -14.401 1.051 58.004 1.00 89.25 388 ASN A N 1
ATOM 3094 C CA . ASN A 1 388 ? -13.101 1.672 58.231 1.00 89.25 388 ASN A CA 1
ATOM 3095 C C . ASN A 1 388 ? -12.673 1.230 59.629 1.00 89.25 388 ASN A C 1
ATOM 3097 O O . ASN A 1 388 ? -13.398 1.471 60.594 1.00 89.25 388 ASN A O 1
ATOM 3101 N N . GLU A 1 389 ? -11.537 0.553 59.720 1.00 88.38 389 GLU A N 1
ATOM 3102 C CA . GLU A 1 389 ? -10.944 0.081 60.967 1.00 88.38 389 GLU A CA 1
ATOM 3103 C C . GLU A 1 389 ? -9.486 0.537 60.979 1.00 88.38 389 GLU A C 1
ATOM 3105 O O . GLU A 1 389 ? -8.773 0.365 59.993 1.00 88.38 389 GLU A O 1
ATOM 3110 N N . ALA A 1 390 ? -9.058 1.165 62.072 1.00 86.94 390 ALA A N 1
ATOM 3111 C CA . ALA A 1 390 ? -7.703 1.669 62.240 1.00 86.94 390 ALA A CA 1
ATOM 3112 C C . ALA A 1 390 ? -7.249 1.419 63.679 1.00 86.94 390 ALA A C 1
ATOM 3114 O O . ALA A 1 390 ? -8.019 1.616 64.619 1.00 86.94 390 ALA A O 1
ATOM 3115 N N . GLY A 1 391 ? -5.990 1.014 63.859 1.00 86.81 391 GLY A N 1
ATOM 3116 C CA . GLY A 1 391 ? -5.441 0.683 65.179 1.00 86.81 391 GLY A CA 1
ATOM 3117 C C . GLY A 1 391 ? -5.200 1.885 66.103 1.00 86.81 391 GLY A C 1
ATOM 3118 O O . GLY A 1 391 ? -4.882 1.686 67.273 1.00 86.81 391 GLY A O 1
ATOM 3119 N N . THR A 1 392 ? -5.320 3.117 65.595 1.00 87.12 392 THR A N 1
ATOM 3120 C CA . THR A 1 392 ? -4.984 4.358 66.317 1.00 87.12 392 THR A CA 1
ATOM 3121 C C . THR A 1 392 ? -6.043 5.452 66.164 1.00 87.12 392 THR A C 1
ATOM 3123 O O . THR A 1 392 ? -6.610 5.887 67.164 1.00 87.12 392 THR A O 1
ATOM 3126 N N . GLU A 1 393 ? -6.322 5.911 64.940 1.00 84.25 393 GLU A N 1
ATOM 3127 C CA . GLU A 1 393 ? -7.198 7.060 64.673 1.00 84.25 393 GLU A CA 1
ATOM 3128 C C . GLU A 1 393 ? -7.961 6.914 63.343 1.00 84.25 393 GLU A C 1
ATOM 3130 O O . GLU A 1 393 ? -7.419 6.419 62.359 1.00 84.25 393 GLU A O 1
ATOM 3135 N N . ILE A 1 394 ? -9.204 7.412 63.297 1.00 88.62 394 ILE A N 1
ATOM 3136 C CA . ILE A 1 394 ? -9.925 7.730 62.053 1.00 88.62 394 ILE A CA 1
ATOM 3137 C C . ILE A 1 394 ? -10.320 9.211 62.118 1.00 88.62 394 ILE A C 1
ATOM 3139 O O . ILE A 1 394 ? -11.236 9.586 62.852 1.00 88.62 394 ILE A O 1
ATOM 3143 N N . HIS A 1 395 ? -9.623 10.062 61.364 1.00 84.81 395 HIS A N 1
ATOM 3144 C CA . HIS A 1 395 ? -9.784 11.518 61.411 1.00 84.81 395 HIS A CA 1
ATOM 3145 C C . HIS A 1 395 ? -10.599 12.034 60.217 1.00 84.81 395 HIS A C 1
ATOM 3147 O O . HIS A 1 395 ? -10.117 12.069 59.088 1.00 84.81 395 HIS A O 1
ATOM 3153 N N . VAL A 1 396 ? -11.834 12.482 60.466 1.00 87.25 396 VAL A N 1
ATOM 3154 C CA . VAL A 1 396 ? -12.705 13.076 59.436 1.00 87.25 396 VAL A CA 1
ATOM 3155 C C . VAL A 1 396 ? -12.807 14.585 59.654 1.00 87.25 396 VAL A C 1
ATOM 3157 O O . VAL A 1 396 ? -13.473 15.045 60.581 1.00 87.25 396 VAL A O 1
ATOM 3160 N N . LYS A 1 397 ? -12.163 15.365 58.779 1.00 83.94 397 LYS A N 1
ATOM 3161 C CA . LYS A 1 397 ? -12.126 16.834 58.833 1.00 83.94 397 LYS A CA 1
ATOM 3162 C C . LYS A 1 397 ? -12.693 17.440 57.549 1.00 83.94 397 LYS A C 1
ATOM 3164 O O . LYS A 1 397 ? -12.254 17.099 56.458 1.00 83.94 397 LYS A O 1
ATOM 3169 N N . ALA A 1 398 ? -13.613 18.394 57.685 1.00 83.88 398 ALA A N 1
ATOM 3170 C CA . ALA A 1 398 ? -14.130 19.202 56.579 1.00 83.88 398 ALA A CA 1
ATOM 3171 C C . ALA A 1 398 ? -14.024 20.697 56.914 1.00 83.88 398 ALA A C 1
ATOM 3173 O O . ALA A 1 398 ? -14.178 21.086 58.070 1.00 83.88 398 ALA A O 1
ATOM 3174 N N . GLY A 1 399 ? -13.779 21.543 55.908 1.00 82.75 399 GLY A N 1
ATOM 3175 C CA . GLY A 1 399 ? -13.521 22.976 56.117 1.00 82.75 399 GLY A CA 1
ATOM 3176 C C . GLY A 1 399 ? -14.738 23.824 56.516 1.00 82.75 399 GLY A C 1
ATOM 3177 O O . GLY A 1 399 ? -14.558 24.917 57.039 1.00 82.75 399 GLY A O 1
ATOM 3178 N N . GLN A 1 400 ? -15.964 23.342 56.274 1.00 87.12 400 GLN A N 1
ATOM 3179 C CA . GLN A 1 400 ? -17.205 24.062 56.612 1.00 87.12 400 GLN A CA 1
ATOM 3180 C C . GLN A 1 400 ? -18.289 23.171 57.230 1.00 87.12 400 GLN A C 1
ATOM 3182 O O . GLN A 1 400 ? -18.947 23.578 58.183 1.00 87.12 400 GLN A O 1
ATOM 3187 N N . LYS A 1 401 ? -18.520 21.972 56.677 1.00 82.12 401 LYS A N 1
ATOM 3188 C CA . LYS A 1 401 ? -19.648 21.116 57.063 1.00 82.12 401 LYS A CA 1
ATOM 3189 C C . LYS A 1 401 ? -19.289 19.638 56.945 1.00 82.12 401 LYS A C 1
ATOM 3191 O O . LYS A 1 401 ? -18.792 19.214 55.908 1.00 82.12 401 LYS A O 1
ATOM 3196 N N . VAL A 1 402 ? -19.625 18.863 57.972 1.00 88.12 402 VAL A N 1
ATOM 3197 C CA . VAL A 1 402 ? -19.795 17.406 57.888 1.00 88.12 402 VAL A CA 1
ATOM 3198 C C . VAL A 1 402 ? -21.296 17.123 57.974 1.00 88.12 402 VAL A C 1
ATOM 3200 O O . VAL A 1 402 ? -22.006 17.787 58.730 1.00 88.12 402 VAL A O 1
ATOM 3203 N N . VAL A 1 403 ? -21.792 16.167 57.190 1.00 84.12 403 VAL A N 1
ATOM 3204 C CA . VAL A 1 403 ? -23.162 15.645 57.296 1.00 84.12 403 VAL A CA 1
ATOM 3205 C C . VAL A 1 403 ? -23.067 14.134 57.411 1.00 84.12 403 VAL A C 1
ATOM 3207 O O . VAL A 1 403 ? -22.386 13.502 56.610 1.00 84.12 403 VAL A O 1
ATOM 3210 N N . ILE A 1 404 ? -23.752 13.572 58.402 1.00 88.12 404 ILE A N 1
ATOM 3211 C CA . ILE A 1 404 ? -23.953 12.134 58.551 1.00 88.12 404 ILE A CA 1
ATOM 3212 C C . ILE A 1 404 ? -25.464 11.938 58.628 1.00 88.12 404 ILE A C 1
ATOM 3214 O O . ILE A 1 404 ? -26.124 12.548 59.467 1.00 88.12 404 ILE A O 1
ATOM 3218 N N . GLU A 1 405 ? -26.001 11.128 57.725 1.00 82.06 405 GLU A N 1
ATOM 3219 C CA . GLU A 1 405 ? -27.428 10.842 57.602 1.00 82.06 405 GLU A CA 1
ATOM 3220 C C . GLU A 1 405 ? -27.605 9.331 57.432 1.00 82.06 405 GLU A C 1
ATOM 3222 O O . GLU A 1 405 ? -26.844 8.689 56.707 1.00 82.06 405 GLU A O 1
ATOM 3227 N N . ALA A 1 406 ? -28.598 8.759 58.109 1.00 83.62 406 ALA A N 1
ATOM 3228 C CA . ALA A 1 406 ? -28.970 7.358 57.974 1.00 83.62 406 ALA A CA 1
ATOM 3229 C C . ALA A 1 406 ? -30.490 7.223 58.108 1.00 83.62 406 ALA A C 1
ATOM 3231 O O . ALA A 1 406 ? -31.099 7.858 58.966 1.00 83.62 406 ALA A O 1
ATOM 3232 N N . GLY A 1 407 ? -31.104 6.375 57.280 1.00 83.00 407 GLY A N 1
ATOM 3233 C CA . GLY A 1 407 ? -32.565 6.253 57.211 1.00 83.00 407 GLY A CA 1
ATOM 3234 C C . GLY A 1 407 ? -33.234 5.549 58.401 1.00 83.00 407 GLY A C 1
ATOM 3235 O O . GLY A 1 407 ? -34.459 5.476 58.432 1.00 83.00 407 GLY A O 1
ATOM 3236 N N . SER A 1 408 ? -32.467 5.002 59.351 1.00 88.75 408 SER A N 1
ATOM 3237 C CA . SER A 1 408 ? -33.000 4.228 60.485 1.00 88.75 408 SER A CA 1
ATOM 3238 C C . SER A 1 408 ? -32.260 4.436 61.809 1.00 88.75 408 SER A C 1
ATOM 3240 O O . SER A 1 408 ? -32.916 4.518 62.842 1.00 88.75 408 SER A O 1
ATOM 3242 N N . GLU A 1 409 ? -30.927 4.513 61.814 1.00 89.12 409 GLU A N 1
ATOM 3243 C CA . GLU A 1 409 ? -30.147 4.721 63.039 1.00 89.12 409 GLU A CA 1
ATOM 3244 C C . GLU A 1 409 ? -28.788 5.378 62.747 1.00 89.12 409 GLU A C 1
ATOM 3246 O O . GLU A 1 409 ? -28.072 4.950 61.842 1.00 89.12 409 GLU A O 1
ATOM 3251 N N . ILE A 1 410 ? -28.400 6.366 63.559 1.00 91.31 410 ILE A N 1
ATOM 3252 C CA . ILE A 1 410 ? -27.006 6.815 63.713 1.00 91.31 410 ILE A CA 1
ATOM 3253 C C . ILE A 1 410 ? -26.587 6.521 65.153 1.00 91.31 410 ILE A C 1
ATOM 3255 O O . ILE A 1 410 ? -27.216 7.019 66.083 1.00 91.31 410 ILE A O 1
ATOM 3259 N N . THR A 1 411 ? -25.510 5.759 65.349 1.00 88.75 411 THR A N 1
ATOM 3260 C CA . THR A 1 411 ? -25.015 5.375 66.681 1.00 88.75 411 THR A CA 1
ATOM 3261 C C . THR A 1 411 ? -23.511 5.611 66.795 1.00 88.75 411 THR A C 1
ATOM 3263 O O . THR A 1 411 ? -22.728 5.064 66.022 1.00 88.75 411 THR A O 1
ATOM 3266 N N . VAL A 1 412 ? -23.105 6.384 67.803 1.00 88.06 412 VAL A N 1
ATOM 3267 C CA . VAL A 1 412 ? -21.708 6.657 68.176 1.00 88.06 412 VAL A CA 1
ATOM 3268 C C . VAL A 1 412 ? -21.459 6.070 69.566 1.00 88.06 412 VAL A C 1
ATOM 3270 O O . VAL A 1 412 ? -22.223 6.331 70.495 1.00 88.06 412 VAL A O 1
ATOM 3273 N N . LYS A 1 413 ? -20.403 5.265 69.722 1.00 84.38 413 LYS A N 1
ATOM 3274 C CA . LYS A 1 413 ? -20.064 4.552 70.968 1.00 84.38 413 LYS A CA 1
ATOM 3275 C C . LYS A 1 413 ? -18.609 4.801 71.353 1.00 84.38 413 LYS A C 1
ATOM 3277 O O . LYS A 1 413 ? -17.733 4.681 70.505 1.00 84.38 413 LYS A O 1
ATOM 3282 N N . ALA A 1 414 ? -18.353 5.089 72.628 1.00 83.94 414 ALA A N 1
ATOM 3283 C CA . ALA A 1 414 ? -17.005 5.249 73.176 1.00 83.94 414 ALA A CA 1
ATOM 3284 C C . ALA A 1 414 ? -16.986 4.894 74.673 1.00 83.94 414 ALA A C 1
ATOM 3286 O O . ALA A 1 414 ? -17.830 5.365 75.432 1.00 83.94 414 ALA A O 1
ATOM 3287 N N . GLY A 1 415 ? -16.035 4.060 75.112 1.00 78.19 415 GLY A N 1
ATOM 3288 C CA . GLY A 1 415 ? -15.816 3.769 76.541 1.00 78.19 415 GLY A CA 1
ATOM 3289 C C . GLY A 1 415 ? -17.043 3.247 77.309 1.00 78.19 415 GLY A C 1
ATOM 3290 O O . GLY A 1 415 ? -17.210 3.566 78.481 1.00 78.19 415 GLY A O 1
ATOM 3291 N N . GLY A 1 416 ? -17.945 2.514 76.647 1.00 78.75 416 GLY A N 1
ATOM 3292 C CA . GLY A 1 416 ? -19.214 2.044 77.227 1.00 78.75 416 GLY A CA 1
ATOM 3293 C C . GLY A 1 416 ? -20.353 3.077 77.248 1.00 78.75 416 GLY A C 1
ATOM 3294 O O . GLY A 1 416 ? -21.491 2.707 77.525 1.00 78.75 416 GLY A O 1
ATOM 3295 N N . SER A 1 417 ? -20.080 4.338 76.903 1.00 87.00 417 SER A N 1
ATOM 3296 C CA . SER A 1 417 ? -21.091 5.386 76.698 1.00 87.00 417 SER A CA 1
ATOM 3297 C C . SER A 1 417 ? -21.521 5.452 75.226 1.00 87.00 417 SER A C 1
ATOM 3299 O O . SER A 1 417 ? -20.776 5.029 74.333 1.00 87.00 417 SER A O 1
ATOM 3301 N N . PHE A 1 418 ? -22.718 5.977 74.949 1.00 88.38 418 PHE A N 1
ATOM 3302 C CA . PHE A 1 418 ? -23.223 6.124 73.583 1.00 88.38 418 PHE A CA 1
ATOM 3303 C C . PHE A 1 418 ? -24.142 7.331 73.362 1.00 88.38 418 PHE A C 1
ATOM 3305 O O . PHE A 1 418 ? -24.868 7.775 74.254 1.00 88.38 418 PHE A O 1
ATOM 3312 N N . VAL A 1 419 ? -24.141 7.791 72.111 1.00 88.50 419 VAL A N 1
ATOM 3313 C CA . VAL A 1 419 ? -25.157 8.657 71.507 1.00 88.50 419 VAL A CA 1
ATOM 3314 C C . VAL A 1 419 ? -25.831 7.846 70.408 1.00 88.50 419 VAL A C 1
ATOM 3316 O O . VAL A 1 419 ? -25.143 7.293 69.550 1.00 88.50 419 VAL A O 1
ATOM 3319 N N . LYS A 1 420 ? -27.160 7.766 70.415 1.00 90.00 420 LYS A N 1
ATOM 3320 C CA . LYS A 1 420 ? -27.940 7.118 69.356 1.00 90.00 420 LYS A CA 1
ATOM 3321 C C . LYS A 1 420 ? -29.070 8.040 68.895 1.00 90.00 420 LYS A C 1
ATOM 3323 O O . LYS A 1 420 ? -29.730 8.659 69.722 1.00 90.00 420 LYS A O 1
ATOM 3328 N N . VAL A 1 421 ? -29.317 8.091 67.592 1.00 89.44 421 VAL A N 1
ATOM 3329 C CA . VAL A 1 421 ? -30.431 8.809 66.960 1.00 89.44 421 VAL A CA 1
ATOM 3330 C C . VAL A 1 421 ? -31.227 7.819 66.117 1.00 89.44 421 VAL A C 1
ATOM 3332 O O . VAL A 1 421 ? -30.650 7.158 65.255 1.00 89.44 421 VAL A O 1
ATOM 3335 N N . ASP A 1 422 ? -32.529 7.700 66.368 1.00 91.00 422 ASP A N 1
ATOM 3336 C CA . ASP A 1 422 ? -33.462 6.841 65.623 1.00 91.00 422 ASP A CA 1
ATOM 3337 C C . ASP A 1 422 ? -34.873 7.479 65.557 1.00 91.00 422 ASP A C 1
ATOM 3339 O O . ASP A 1 422 ? -35.076 8.562 66.115 1.00 91.00 422 ASP A O 1
ATOM 3343 N N . PRO A 1 423 ? -35.875 6.859 64.898 1.00 90.25 423 PRO A N 1
ATOM 3344 C CA . PRO A 1 423 ? -37.236 7.399 64.829 1.00 90.25 423 PRO A CA 1
ATOM 3345 C C . PRO A 1 423 ? -37.963 7.581 66.174 1.00 90.25 423 PRO A C 1
ATOM 3347 O O . PRO A 1 423 ? -39.032 8.189 66.185 1.00 90.25 423 PRO A O 1
ATOM 3350 N N . ALA A 1 424 ? -37.429 7.074 67.293 1.00 88.62 424 ALA A N 1
ATOM 3351 C CA . ALA A 1 424 ? -37.956 7.334 68.633 1.00 88.62 424 ALA A CA 1
ATOM 3352 C C . ALA A 1 424 ? -37.288 8.544 69.319 1.00 88.62 424 ALA A C 1
ATOM 3354 O O . ALA A 1 424 ? -37.828 9.049 70.303 1.00 88.62 424 ALA A O 1
ATOM 3355 N N . GLY A 1 425 ? -36.153 9.038 68.806 1.00 88.19 425 GLY A N 1
ATOM 3356 C CA . GLY A 1 425 ? -35.528 10.289 69.238 1.00 88.19 425 GLY A CA 1
ATOM 3357 C C . GLY A 1 425 ? -34.004 10.229 69.365 1.00 88.19 425 GLY A C 1
ATOM 3358 O O . GLY A 1 425 ? -33.323 9.450 68.698 1.00 88.19 425 GLY A O 1
ATOM 3359 N N . VAL A 1 426 ? -33.467 11.090 70.235 1.00 91.19 426 VAL A N 1
ATOM 3360 C CA . VAL A 1 426 ? -32.041 11.139 70.589 1.00 91.19 426 VAL A CA 1
ATOM 3361 C C . VAL A 1 426 ? -31.851 10.519 71.971 1.00 91.19 426 VAL A C 1
ATOM 3363 O O . VAL A 1 426 ? -32.377 11.018 72.964 1.00 91.19 426 VAL A O 1
ATOM 3366 N N . HIS A 1 427 ? -31.071 9.446 72.030 1.00 87.94 427 HIS A N 1
ATOM 3367 C CA . HIS A 1 427 ? -30.789 8.662 73.228 1.00 87.94 427 HIS A CA 1
ATOM 3368 C C . HIS A 1 427 ? -29.339 8.897 73.659 1.00 87.94 427 HIS A C 1
ATOM 3370 O O . HIS A 1 427 ? -28.412 8.747 72.858 1.00 87.94 427 HIS A O 1
ATOM 3376 N N . LEU A 1 428 ? -29.140 9.249 74.929 1.00 87.88 428 LEU A N 1
ATOM 3377 C CA . LEU A 1 428 ? -27.833 9.520 75.533 1.00 87.88 428 LEU A CA 1
ATOM 3378 C C . LEU A 1 428 ? -27.641 8.598 76.737 1.00 87.88 428 LEU A C 1
ATOM 3380 O O . LEU A 1 428 ? -28.515 8.534 77.601 1.00 87.88 428 LEU A O 1
ATOM 3384 N N . SER A 1 429 ? -26.511 7.894 76.807 1.00 85.38 429 SER A N 1
ATOM 3385 C CA . SER A 1 429 ? -26.212 6.985 77.918 1.00 85.38 429 SER A CA 1
ATOM 3386 C C . SER A 1 429 ? -24.724 6.970 78.254 1.00 85.38 429 SER A C 1
ATOM 3388 O O . SER A 1 429 ? -23.877 6.905 77.364 1.00 85.38 429 SER A O 1
ATOM 3390 N N . GLY A 1 430 ? -24.408 7.019 79.545 1.00 85.00 430 GLY A N 1
ATOM 3391 C CA . GLY A 1 430 ? -23.052 7.034 80.088 1.00 85.00 430 GLY A CA 1
ATOM 3392 C C . GLY A 1 430 ? -23.080 7.227 81.605 1.00 85.00 430 GLY A C 1
ATOM 3393 O O . GLY A 1 430 ? -24.129 7.525 82.175 1.00 85.00 430 GLY A O 1
ATOM 3394 N N . ALA A 1 431 ? -21.934 7.064 82.272 1.00 81.06 431 ALA A N 1
ATOM 3395 C CA . ALA A 1 431 ? -21.842 7.196 83.733 1.00 81.06 431 ALA A CA 1
ATOM 3396 C C . ALA A 1 431 ? -22.095 8.633 84.240 1.00 81.06 431 ALA A C 1
ATOM 3398 O O . ALA A 1 431 ? -22.493 8.826 85.387 1.00 81.06 431 ALA A O 1
ATOM 3399 N N . LEU A 1 432 ? -21.873 9.633 83.382 1.00 79.06 432 LEU A N 1
ATOM 3400 C CA . LEU A 1 432 ? -22.197 11.038 83.609 1.00 79.06 432 LEU A CA 1
ATOM 3401 C C . LEU A 1 432 ? -22.531 11.678 82.251 1.00 79.06 432 LEU A C 1
ATOM 3403 O O . LEU A 1 432 ? -21.836 11.415 81.270 1.00 79.06 432 LEU A O 1
ATOM 3407 N N . VAL A 1 433 ? -23.578 12.505 82.179 1.00 81.44 433 VAL A N 1
ATOM 3408 C CA . VAL A 1 433 ? -24.004 13.180 80.938 1.00 81.44 433 VAL A CA 1
ATOM 3409 C C . VAL A 1 433 ? -24.003 14.689 81.169 1.00 81.44 433 VAL A C 1
ATOM 3411 O O . VAL A 1 433 ? -24.983 15.263 81.644 1.00 81.44 433 VAL A O 1
ATOM 3414 N N . ASN A 1 434 ? -22.883 15.338 80.848 1.00 75.19 434 ASN A N 1
ATOM 3415 C CA . ASN A 1 434 ? -22.739 16.783 81.004 1.00 75.19 434 ASN A CA 1
ATOM 3416 C C . ASN A 1 434 ? -23.328 17.511 79.789 1.00 75.19 434 ASN A C 1
ATOM 3418 O O . ASN A 1 434 ? -22.730 17.538 78.715 1.00 75.19 434 ASN A O 1
ATOM 3422 N N . LEU A 1 435 ? -24.487 18.145 79.962 1.00 75.06 435 LEU A N 1
ATOM 3423 C CA . LEU A 1 435 ? -25.029 19.077 78.975 1.00 75.06 435 LEU A CA 1
ATOM 3424 C C . LEU A 1 435 ? -24.475 20.485 79.250 1.00 75.06 435 LEU A C 1
ATOM 3426 O O . LEU A 1 435 ? -24.551 20.983 80.373 1.00 75.06 435 LEU A O 1
ATOM 3430 N N . ASN A 1 436 ? -23.913 21.122 78.219 1.00 65.88 436 ASN A N 1
ATOM 3431 C CA . ASN A 1 436 ? -23.414 22.508 78.225 1.00 65.88 436 ASN A CA 1
ATOM 3432 C C . ASN A 1 436 ? -22.357 22.857 79.302 1.00 65.88 436 ASN A C 1
ATOM 3434 O O . ASN A 1 436 ? -22.198 24.026 79.651 1.00 65.88 436 ASN A O 1
ATOM 3438 N N . SER A 1 437 ? -21.610 21.880 79.826 1.00 66.06 437 SER A N 1
ATOM 3439 C CA . SER A 1 437 ? -20.505 22.119 80.770 1.00 66.06 437 SER A CA 1
ATOM 3440 C C . SER A 1 437 ? -19.452 21.002 80.734 1.00 66.06 437 SER A C 1
ATOM 3442 O O . SER A 1 437 ? -19.747 19.884 80.329 1.00 66.06 437 SER A O 1
ATOM 3444 N N . GLY A 1 438 ? -18.220 21.303 81.160 1.00 58.25 438 GLY A N 1
ATOM 3445 C CA . GLY A 1 438 ? -17.193 20.303 81.492 1.00 58.25 438 GLY A CA 1
ATOM 3446 C C . GLY A 1 438 ? -16.712 19.393 80.351 1.00 58.25 438 GLY A C 1
ATOM 3447 O O . GLY A 1 438 ? -17.035 18.207 80.342 1.00 58.25 438 GLY A O 1
ATOM 3448 N N . GLY A 1 439 ? -15.868 19.917 79.454 1.00 63.19 439 GLY A N 1
ATOM 3449 C CA . GLY A 1 439 ? -15.127 19.127 78.463 1.00 63.19 439 GLY A CA 1
ATOM 3450 C C . GLY A 1 439 ? -14.223 19.980 77.563 1.00 63.19 439 GLY A C 1
ATOM 3451 O O . GLY A 1 439 ? -14.457 21.176 77.401 1.00 63.19 439 GLY A O 1
ATOM 3452 N N . SER A 1 440 ? -13.199 19.362 76.971 1.00 69.75 440 SER A N 1
ATOM 3453 C CA . SER A 1 440 ? -12.316 19.955 75.954 1.00 69.75 440 SER A CA 1
ATOM 3454 C C . SER A 1 440 ? -12.300 19.074 74.705 1.00 69.75 440 SER A C 1
ATOM 3456 O O . SER A 1 440 ? -12.247 17.851 74.829 1.00 69.75 440 SER A O 1
ATOM 3458 N N . ALA A 1 441 ? -12.324 19.673 73.513 1.00 69.62 441 ALA A N 1
ATOM 3459 C CA . ALA A 1 441 ? -12.243 18.920 72.263 1.00 69.62 441 ALA A CA 1
ATOM 3460 C C . ALA A 1 441 ? -10.870 18.240 72.095 1.00 69.62 441 ALA A C 1
ATOM 3462 O O . ALA A 1 441 ? -9.845 18.801 72.482 1.00 69.62 441 ALA A O 1
ATOM 3463 N N . GLY A 1 442 ? -10.861 17.050 71.491 1.00 70.62 442 GLY A N 1
ATOM 3464 C CA . GLY A 1 442 ? -9.640 16.421 70.988 1.00 70.62 442 GLY A CA 1
ATOM 3465 C C . GLY A 1 442 ? -9.220 17.013 69.638 1.00 70.62 442 GLY A C 1
ATOM 3466 O O . GLY A 1 442 ? -10.063 17.503 68.885 1.00 70.62 442 GLY A O 1
ATOM 3467 N N . SER A 1 443 ? -7.927 16.933 69.329 1.00 78.38 443 SER A N 1
ATOM 3468 C CA . SER A 1 443 ? -7.349 17.343 68.043 1.00 78.38 443 SER A CA 1
ATOM 3469 C C . SER A 1 443 ? -6.843 16.116 67.296 1.00 78.38 443 SER A C 1
ATOM 3471 O O . SER A 1 443 ? -6.065 15.354 67.866 1.00 78.38 443 SER A O 1
ATOM 3473 N N . GLY A 1 444 ? -7.262 15.942 66.041 1.00 79.56 444 GLY A N 1
ATOM 3474 C CA . GLY A 1 444 ? -6.782 14.853 65.192 1.00 79.56 444 GLY A CA 1
ATOM 3475 C C . GLY A 1 444 ? -5.475 15.170 64.464 1.00 79.56 444 GLY A C 1
ATOM 3476 O O . GLY A 1 444 ? -5.142 16.341 64.256 1.00 79.56 444 GLY A O 1
ATOM 3477 N N . SER A 1 445 ? -4.743 14.127 64.069 1.00 82.75 445 SER A N 1
ATOM 3478 C CA . SER A 1 445 ? -3.356 14.203 63.561 1.00 82.75 445 SER A CA 1
ATOM 3479 C C . SER A 1 445 ? -3.156 15.046 62.291 1.00 82.75 445 SER A C 1
ATOM 3481 O O . SER A 1 445 ? -2.125 15.700 62.140 1.00 82.75 445 SER A O 1
ATOM 3483 N N . GLY A 1 446 ? -4.149 15.087 61.401 1.00 77.81 446 GLY A N 1
ATOM 3484 C CA . GLY A 1 446 ? -4.096 15.836 60.136 1.00 77.81 446 GLY A CA 1
ATOM 3485 C C . GLY A 1 446 ? -3.690 14.980 58.932 1.00 77.81 446 GLY A C 1
ATOM 3486 O O . GLY A 1 446 ? -3.923 13.778 58.928 1.00 77.81 446 GLY A O 1
ATOM 3487 N N . PHE A 1 447 ? -3.141 15.613 57.892 1.00 79.19 447 PHE A N 1
ATOM 3488 C CA . PHE A 1 447 ? -2.561 14.934 56.727 1.00 79.19 447 PHE A CA 1
ATOM 3489 C C . PHE A 1 447 ? -1.039 15.102 56.760 1.00 79.19 447 PHE A C 1
ATOM 3491 O O . PHE A 1 447 ? -0.565 16.217 56.984 1.00 79.19 447 PHE A O 1
ATOM 3498 N N . GLY A 1 448 ? -0.295 14.018 56.530 1.00 76.06 448 GLY A N 1
ATOM 3499 C CA . GLY A 1 448 ? 1.174 14.010 56.573 1.00 76.06 448 GLY A CA 1
ATOM 3500 C C . GLY A 1 448 ? 1.863 13.159 55.501 1.00 76.06 448 GLY A C 1
ATOM 3501 O O . GLY A 1 448 ? 3.079 13.016 55.567 1.00 76.06 448 GLY A O 1
ATOM 3502 N N . GLY A 1 449 ? 1.113 12.603 54.543 1.00 76.62 449 GLY A N 1
ATOM 3503 C CA . GLY A 1 449 ? 1.662 11.761 53.475 1.00 76.62 449 GLY A CA 1
ATOM 3504 C C . GLY A 1 449 ? 2.377 12.564 52.380 1.00 76.62 449 GLY A C 1
ATOM 3505 O O . GLY A 1 449 ? 2.148 13.766 52.209 1.00 76.62 449 GLY A O 1
ATOM 3506 N N . ALA A 1 450 ? 3.234 11.895 51.609 1.00 76.06 450 ALA A N 1
ATOM 3507 C CA . ALA A 1 450 ? 3.908 12.492 50.455 1.00 76.06 450 ALA A CA 1
ATOM 3508 C C . ALA A 1 450 ? 2.971 12.641 49.236 1.00 76.06 450 ALA A C 1
ATOM 3510 O O . ALA A 1 450 ? 1.963 11.946 49.117 1.00 76.06 450 ALA A O 1
ATOM 3511 N N . MET A 1 451 ? 3.314 13.544 48.312 1.00 76.12 451 MET A N 1
ATOM 3512 C CA . MET A 1 451 ? 2.653 13.653 47.001 1.00 76.12 451 MET A CA 1
ATOM 3513 C C . MET A 1 451 ? 3.341 12.753 45.955 1.00 76.12 451 MET A C 1
ATOM 3515 O O . MET A 1 451 ? 4.536 12.484 46.101 1.00 76.12 451 MET A O 1
ATOM 3519 N N . PRO A 1 452 ? 2.633 12.314 44.894 1.00 69.50 452 PRO A N 1
ATOM 3520 C CA . PRO A 1 452 ? 3.220 11.515 43.817 1.00 69.50 452 PRO A CA 1
ATOM 3521 C C . PRO A 1 452 ? 4.406 12.197 43.119 1.00 69.50 452 PRO A C 1
ATOM 3523 O O . PRO A 1 452 ? 4.430 13.418 42.953 1.00 69.50 452 PRO A O 1
ATOM 3526 N N . ALA A 1 453 ? 5.371 11.392 42.672 1.00 69.88 453 ALA A N 1
ATOM 3527 C CA . ALA A 1 453 ? 6.499 11.851 41.864 1.00 69.88 453 ALA A CA 1
ATOM 3528 C C . ALA A 1 453 ? 6.102 12.086 40.392 1.00 69.88 453 ALA A C 1
ATOM 3530 O O . ALA A 1 453 ? 5.112 11.541 39.904 1.00 69.88 453 ALA A O 1
ATOM 3531 N N . LEU A 1 454 ? 6.902 12.884 39.678 1.00 62.00 454 LEU A N 1
ATOM 3532 C CA . LEU A 1 454 ? 6.761 13.103 38.234 1.00 62.00 454 LEU A CA 1
ATOM 3533 C C . LEU A 1 454 ? 7.485 12.004 37.428 1.00 62.00 454 LEU A C 1
ATOM 3535 O O . LEU A 1 454 ? 8.504 11.493 37.899 1.00 62.00 454 LEU A O 1
ATOM 3539 N N . PRO A 1 455 ? 7.011 11.666 36.213 1.00 63.03 455 PRO A N 1
ATOM 3540 C CA . PRO A 1 455 ? 7.675 10.692 35.350 1.00 63.03 455 PRO A CA 1
ATOM 3541 C C . PRO A 1 455 ? 9.051 11.164 34.864 1.00 63.03 455 PRO A C 1
ATOM 3543 O O . PRO A 1 455 ? 9.257 12.344 34.571 1.00 63.03 455 PRO A O 1
ATOM 3546 N N . GLY A 1 456 ? 9.961 10.206 34.670 1.00 60.53 456 GLY A N 1
ATOM 3547 C CA . GLY A 1 456 ? 11.082 10.373 33.746 1.00 60.53 456 GLY A CA 1
ATOM 3548 C C . GLY A 1 456 ? 10.579 10.353 32.299 1.00 60.53 456 GLY A C 1
ATOM 3549 O O . GLY A 1 456 ? 9.686 9.577 31.964 1.00 60.53 456 GLY A O 1
ATOM 3550 N N . GLY A 1 457 ? 11.122 11.221 31.445 1.00 53.81 457 GLY A N 1
ATOM 3551 C CA . GLY A 1 457 ? 10.793 11.231 30.018 1.00 53.81 457 GLY A CA 1
ATOM 3552 C C . GLY A 1 457 ? 11.547 10.142 29.252 1.00 53.81 457 GLY A C 1
ATOM 3553 O O . GLY A 1 457 ? 12.728 9.925 29.509 1.00 53.81 457 GLY A O 1
ATOM 3554 N N . LEU A 1 458 ? 10.875 9.503 28.292 1.00 55.16 458 LEU A N 1
ATOM 3555 C CA . LEU A 1 458 ? 11.527 8.666 27.280 1.00 55.16 458 LEU A CA 1
ATOM 3556 C C . LEU A 1 458 ? 12.320 9.547 26.303 1.00 55.16 458 LEU A C 1
ATOM 3558 O O . LEU A 1 458 ? 11.884 10.659 25.983 1.00 55.16 458 LEU A O 1
ATOM 3562 N N . GLU A 1 459 ? 13.448 9.052 25.791 1.00 55.16 459 GLU A N 1
ATOM 3563 C CA . GLU A 1 459 ? 14.125 9.726 24.680 1.00 55.16 459 GLU A CA 1
ATOM 3564 C C . GLU A 1 459 ? 13.290 9.584 23.391 1.00 55.16 459 GLU A C 1
ATOM 3566 O O . GLU A 1 459 ? 12.803 8.491 23.085 1.00 55.16 459 GLU A O 1
ATOM 3571 N N . PRO A 1 460 ? 13.079 10.669 22.623 1.00 49.34 460 PRO A N 1
ATOM 3572 C CA . PRO A 1 460 ? 12.315 10.602 21.385 1.00 49.34 460 PRO A CA 1
ATOM 3573 C C . PRO A 1 460 ? 13.075 9.801 20.323 1.00 49.34 460 PRO A C 1
ATOM 3575 O O . PRO A 1 460 ? 14.296 9.912 20.201 1.00 49.34 460 PRO A O 1
ATOM 3578 N N . ALA A 1 461 ? 12.340 9.039 19.508 1.00 51.91 461 ALA A N 1
ATOM 3579 C CA . ALA A 1 461 ? 12.918 8.266 18.413 1.00 51.91 461 ALA A CA 1
ATOM 3580 C C . ALA A 1 461 ? 13.791 9.152 17.506 1.00 51.91 461 ALA A C 1
ATOM 3582 O O . ALA A 1 461 ? 13.377 10.239 17.097 1.00 51.91 461 ALA A O 1
ATOM 3583 N N . VAL A 1 462 ? 15.003 8.683 17.189 1.00 64.25 462 VAL A N 1
ATOM 3584 C CA . VAL A 1 462 ? 15.991 9.456 16.424 1.00 64.25 462 VAL A CA 1
ATOM 3585 C C . VAL A 1 462 ? 15.418 9.837 15.060 1.00 64.25 462 VAL A C 1
ATOM 3587 O O . VAL A 1 462 ? 15.279 8.994 14.173 1.00 64.25 462 VAL A O 1
ATOM 3590 N N . THR A 1 463 ? 15.123 11.125 14.877 1.00 54.28 463 THR A N 1
ATOM 3591 C CA . THR A 1 463 ? 14.662 11.675 13.601 1.00 54.28 463 THR A CA 1
ATOM 3592 C C . THR A 1 463 ? 15.756 11.513 12.552 1.00 54.28 463 THR A C 1
ATOM 3594 O O . THR A 1 463 ? 16.688 12.317 12.474 1.00 54.28 463 THR A O 1
ATOM 3597 N N . LEU A 1 464 ? 15.646 10.465 11.734 1.00 57.00 464 LEU A N 1
ATOM 3598 C CA . LEU A 1 464 ? 16.542 10.248 10.606 1.00 57.00 464 LEU A CA 1
ATOM 3599 C C . LEU A 1 464 ? 16.458 11.459 9.674 1.00 57.00 464 LEU A C 1
ATOM 3601 O O . LEU A 1 464 ? 15.381 11.815 9.191 1.00 57.00 464 LEU A O 1
ATOM 3605 N N . ALA A 1 465 ? 17.599 12.104 9.426 1.00 52.91 465 ALA A N 1
ATOM 3606 C CA . ALA A 1 465 ? 17.658 13.203 8.476 1.00 52.91 465 ALA A CA 1
ATOM 3607 C C . ALA A 1 465 ? 17.175 12.699 7.101 1.00 52.91 465 ALA A C 1
ATOM 3609 O O . ALA A 1 465 ? 17.642 11.640 6.665 1.00 52.91 465 ALA A O 1
ATOM 3610 N N . PRO A 1 466 ? 16.269 13.419 6.408 1.00 51.09 466 PRO A N 1
ATOM 3611 C CA . PRO A 1 466 ? 15.795 12.997 5.095 1.00 51.09 466 PRO A CA 1
ATOM 3612 C C . PRO A 1 466 ? 16.991 12.821 4.149 1.00 51.09 466 PRO A C 1
ATOM 3614 O O . PRO A 1 466 ? 17.965 13.577 4.257 1.00 51.09 466 PRO A O 1
ATOM 3617 N N . PRO A 1 467 ? 16.954 11.832 3.235 1.00 43.94 467 PRO A N 1
ATOM 3618 C CA . PRO A 1 467 ? 18.114 11.468 2.432 1.00 43.94 467 PRO A CA 1
ATOM 3619 C C . PRO A 1 467 ? 18.596 12.695 1.658 1.00 43.94 467 PRO A C 1
ATOM 3621 O O . PRO A 1 467 ? 17.822 13.301 0.911 1.00 43.94 467 PRO A O 1
ATOM 3624 N N . GLN A 1 468 ? 19.858 13.088 1.874 1.00 42.03 468 GLN A N 1
ATOM 3625 C CA . GLN A 1 468 ? 20.383 14.341 1.337 1.00 42.03 468 GLN A CA 1
ATOM 3626 C C . GLN A 1 468 ? 20.336 14.329 -0.190 1.00 42.03 468 GLN A C 1
ATOM 3628 O O . GLN A 1 468 ? 21.193 13.767 -0.873 1.00 42.03 468 GLN A O 1
ATOM 3633 N N . THR A 1 469 ? 19.319 14.997 -0.726 1.00 44.16 469 THR A N 1
ATOM 3634 C CA . THR A 1 469 ? 19.223 15.306 -2.145 1.00 44.16 469 THR A CA 1
ATOM 3635 C C . THR A 1 469 ? 20.291 16.354 -2.421 1.00 44.16 469 THR A C 1
ATOM 3637 O O . THR A 1 469 ? 20.137 17.508 -2.020 1.00 44.16 469 THR A O 1
ATOM 3640 N N . ILE A 1 470 ? 21.407 15.934 -3.029 1.00 51.97 470 ILE A N 1
ATOM 3641 C CA . ILE A 1 470 ? 22.554 16.807 -3.305 1.00 51.97 470 ILE A CA 1
ATOM 3642 C C . ILE A 1 470 ? 22.047 18.023 -4.079 1.00 51.97 470 ILE A C 1
ATOM 3644 O O . ILE A 1 470 ? 21.523 17.893 -5.186 1.00 51.97 470 ILE A O 1
ATOM 3648 N N . SER A 1 471 ? 22.166 19.207 -3.478 1.00 50.09 471 SER A N 1
ATOM 3649 C CA . SER A 1 471 ? 21.622 20.415 -4.082 1.00 50.09 471 SER A CA 1
ATOM 3650 C C . SER A 1 471 ? 22.420 20.799 -5.328 1.00 50.09 471 SER A C 1
ATOM 3652 O O . SER A 1 471 ? 23.628 20.577 -5.426 1.00 50.09 471 SER A O 1
ATOM 3654 N N . TYR A 1 472 ? 21.750 21.453 -6.273 1.00 56.03 472 TYR A N 1
ATOM 3655 C CA . TYR A 1 472 ? 22.388 22.025 -7.459 1.00 56.03 472 TYR A CA 1
ATOM 3656 C C . TYR A 1 472 ? 23.531 22.998 -7.098 1.00 56.03 472 TYR A C 1
ATOM 3658 O O . TYR A 1 472 ? 24.547 23.057 -7.784 1.00 56.03 472 TYR A O 1
ATOM 3666 N N . GLN A 1 473 ? 23.419 23.697 -5.961 1.00 58.84 473 GLN A N 1
ATOM 3667 C CA . GLN A 1 473 ? 24.490 24.538 -5.419 1.00 58.84 473 GLN A CA 1
ATOM 3668 C C . GLN A 1 473 ? 25.683 23.728 -4.884 1.00 58.84 473 GLN A C 1
ATOM 3670 O O . GLN A 1 473 ? 26.819 24.154 -5.071 1.00 58.84 473 GLN A O 1
ATOM 3675 N N . ALA A 1 474 ? 25.461 22.558 -4.276 1.00 56.38 474 ALA A N 1
ATOM 3676 C CA . ALA A 1 474 ? 26.544 21.671 -3.847 1.00 56.38 474 ALA A CA 1
ATOM 3677 C C . ALA A 1 474 ? 27.297 21.060 -5.045 1.00 56.38 474 ALA A C 1
ATOM 3679 O O . ALA A 1 474 ? 28.519 20.940 -5.000 1.00 56.38 474 ALA A O 1
ATOM 3680 N N . LEU A 1 475 ? 26.596 20.750 -6.145 1.00 56.44 475 LEU A N 1
ATOM 3681 C CA . LEU A 1 475 ? 27.226 20.349 -7.412 1.00 56.44 475 LEU A CA 1
ATOM 3682 C C . LEU A 1 475 ? 28.095 21.477 -7.994 1.00 56.44 475 LEU A C 1
ATOM 3684 O O . LEU A 1 475 ? 29.257 21.240 -8.315 1.00 56.44 475 LEU A O 1
ATOM 3688 N N . LEU A 1 476 ? 27.580 22.712 -8.036 1.00 56.97 476 LEU A N 1
ATOM 3689 C CA . LEU A 1 476 ? 28.340 23.894 -8.471 1.00 56.97 476 LEU A CA 1
ATOM 3690 C C . LEU A 1 476 ? 29.568 24.181 -7.586 1.00 56.97 476 LEU A C 1
ATOM 3692 O O . LEU A 1 476 ? 30.616 24.571 -8.096 1.00 56.97 476 LEU A O 1
ATOM 3696 N N . GLN A 1 477 ? 29.474 23.974 -6.268 1.00 61.19 477 GLN A N 1
ATOM 3697 C CA . GLN A 1 477 ? 30.620 24.116 -5.362 1.00 61.19 477 GLN A CA 1
ATOM 3698 C C . GLN A 1 477 ? 31.659 23.002 -5.551 1.00 61.19 477 GLN A C 1
ATOM 3700 O O . GLN A 1 477 ? 32.854 23.284 -5.503 1.00 61.19 477 GLN A O 1
ATOM 3705 N N . ALA A 1 478 ? 31.238 21.762 -5.822 1.00 54.12 478 ALA A N 1
ATOM 3706 C CA . ALA A 1 478 ? 32.153 20.670 -6.157 1.00 54.12 478 ALA A CA 1
ATOM 3707 C C . ALA A 1 478 ? 32.891 20.921 -7.487 1.00 54.12 478 ALA A C 1
ATOM 3709 O O . ALA A 1 478 ? 34.100 20.697 -7.564 1.00 54.12 478 ALA A O 1
ATOM 3710 N N . GLU A 1 479 ? 32.193 21.460 -8.494 1.00 55.78 479 GLU A N 1
ATOM 3711 C CA . GLU A 1 479 ? 32.774 21.892 -9.774 1.00 55.78 479 GLU A CA 1
ATOM 3712 C C . GLU A 1 479 ? 33.812 23.014 -9.572 1.00 55.78 479 GLU A C 1
ATOM 3714 O O . GLU A 1 479 ? 34.929 22.919 -10.080 1.00 55.78 479 GLU A O 1
ATOM 3719 N N . GLN A 1 480 ? 33.512 24.029 -8.750 1.00 61.00 480 GLN A N 1
ATOM 3720 C CA . GLN A 1 480 ? 34.471 25.092 -8.397 1.00 61.00 480 GLN A CA 1
ATOM 3721 C C . GLN A 1 480 ? 35.667 24.595 -7.567 1.00 61.00 480 GLN A C 1
ATOM 3723 O O . GLN A 1 480 ? 36.764 25.140 -7.689 1.00 61.00 480 GLN A O 1
ATOM 3728 N N . ALA A 1 481 ? 35.482 23.558 -6.747 1.00 56.41 481 ALA A N 1
ATOM 3729 C CA . ALA A 1 481 ? 36.546 22.921 -5.969 1.00 56.41 481 ALA A CA 1
ATOM 3730 C C . ALA A 1 481 ? 37.390 21.914 -6.780 1.00 56.41 481 ALA A C 1
ATOM 3732 O O . ALA A 1 481 ? 38.315 21.316 -6.230 1.00 56.41 481 ALA A O 1
ATOM 3733 N N . ASN A 1 482 ? 37.086 21.719 -8.072 1.00 49.44 482 ASN A N 1
ATOM 3734 C CA . ASN A 1 482 ? 37.735 20.750 -8.964 1.00 49.44 482 ASN A CA 1
ATOM 3735 C C . ASN A 1 482 ? 37.672 19.291 -8.445 1.00 49.44 482 ASN A C 1
ATOM 3737 O O . ASN A 1 482 ? 38.545 18.466 -8.723 1.00 49.44 482 ASN A O 1
ATOM 3741 N N . VAL A 1 483 ? 36.626 18.980 -7.673 1.00 45.88 483 VAL A N 1
ATOM 3742 C CA . VAL A 1 483 ? 36.269 17.629 -7.212 1.00 45.88 483 VAL A CA 1
ATOM 3743 C C . VAL A 1 483 ? 35.473 16.948 -8.338 1.00 45.88 483 VAL A C 1
ATOM 3745 O O . VAL A 1 483 ? 34.668 17.627 -8.974 1.00 45.88 483 VAL A O 1
ATOM 3748 N N . PRO A 1 484 ? 35.650 15.639 -8.624 1.00 41.59 484 PRO A N 1
ATOM 3749 C CA . PRO A 1 484 ? 35.018 14.980 -9.776 1.00 41.59 484 PRO A CA 1
ATOM 3750 C C . PRO A 1 484 ? 33.485 14.841 -9.648 1.00 41.59 484 PRO A C 1
ATOM 3752 O O . PRO A 1 484 ? 32.953 13.786 -9.292 1.00 41.59 484 PRO A O 1
ATOM 3755 N N . ALA A 1 485 ? 32.784 15.921 -9.988 1.00 43.09 485 ALA A N 1
ATOM 3756 C CA . ALA A 1 485 ? 31.337 16.051 -10.126 1.00 43.09 485 ALA A CA 1
ATOM 3757 C C . ALA A 1 485 ? 30.959 16.438 -11.572 1.00 43.09 485 ALA A C 1
ATOM 3759 O O . ALA A 1 485 ? 31.812 16.804 -12.380 1.00 43.09 485 ALA A O 1
ATOM 3760 N N . VAL A 1 486 ? 29.675 16.309 -11.923 1.00 41.97 486 VAL A N 1
ATOM 3761 C CA . VAL A 1 486 ? 29.193 16.519 -13.300 1.00 41.97 486 VAL A CA 1
ATOM 3762 C C . VAL A 1 486 ? 29.041 18.011 -13.614 1.00 41.97 486 VAL A C 1
ATOM 3764 O O . VAL A 1 486 ? 28.456 18.756 -12.834 1.00 41.97 486 VAL A O 1
ATOM 3767 N N . LYS A 1 487 ? 29.545 18.402 -14.789 1.00 33.88 487 LYS A N 1
ATOM 3768 C CA . LYS A 1 487 ? 29.583 19.771 -15.321 1.00 33.88 487 LYS A CA 1
ATOM 3769 C C . LYS A 1 487 ? 28.187 20.388 -15.481 1.00 33.88 487 LYS A C 1
ATOM 3771 O O . LYS A 1 487 ? 27.298 19.738 -16.034 1.00 33.88 487 LYS A O 1
ATOM 3776 N N . VAL A 1 488 ? 28.000 21.642 -15.069 1.00 40.56 488 VAL A N 1
ATOM 3777 C CA . VAL A 1 488 ? 26.678 22.298 -15.061 1.00 40.56 488 VAL A CA 1
ATOM 3778 C C . VAL A 1 488 ? 26.443 23.185 -16.299 1.00 40.56 488 VAL A C 1
ATOM 3780 O O . VAL A 1 488 ? 27.307 23.962 -16.702 1.00 40.56 488 VAL A O 1
ATOM 3783 N N . CYS A 1 489 ? 25.251 23.100 -16.908 1.00 35.31 489 CYS A N 1
ATOM 3784 C CA . CYS A 1 489 ? 24.839 23.939 -18.047 1.00 35.31 489 CYS A CA 1
ATOM 3785 C C . CYS A 1 489 ? 23.954 25.130 -17.602 1.00 35.31 489 CYS A C 1
ATOM 3787 O O . CYS A 1 489 ? 22.957 24.900 -16.919 1.00 35.31 489 CYS A O 1
ATOM 3789 N N . PRO A 1 490 ? 24.260 26.386 -17.994 1.00 44.09 490 PRO A N 1
ATOM 3790 C CA . PRO A 1 490 ? 23.534 27.573 -17.525 1.00 44.09 490 PRO A CA 1
ATOM 3791 C C . PRO A 1 490 ? 22.550 28.167 -18.553 1.00 44.09 490 PRO A C 1
ATOM 3793 O O . PRO A 1 490 ? 22.894 28.267 -19.729 1.00 44.09 490 PRO A O 1
ATOM 3796 N N . LEU A 1 491 ? 21.396 28.697 -18.102 1.00 32.31 491 LEU A N 1
ATOM 3797 C CA . LEU A 1 491 ? 20.691 29.796 -18.797 1.00 32.31 491 LEU A CA 1
ATOM 3798 C C . LEU A 1 491 ? 19.606 30.519 -17.951 1.00 32.31 491 LEU A C 1
ATOM 3800 O O . LEU A 1 491 ? 18.515 29.999 -17.762 1.00 32.31 491 LEU A O 1
ATOM 3804 N N . ALA A 1 492 ? 19.919 31.767 -17.561 1.00 34.28 492 ALA A N 1
ATOM 3805 C CA . ALA A 1 492 ? 19.029 32.902 -17.221 1.00 34.28 492 ALA A CA 1
ATOM 3806 C C . ALA A 1 492 ? 18.012 32.824 -16.041 1.00 34.28 492 ALA A C 1
ATOM 3808 O O . ALA A 1 492 ? 17.637 31.765 -15.552 1.00 34.28 492 ALA A O 1
ATOM 3809 N N . ALA A 1 493 ? 17.597 34.010 -15.561 1.00 35.28 493 ALA A N 1
ATOM 3810 C CA . ALA A 1 493 ? 16.708 34.261 -14.410 1.00 35.28 493 ALA A CA 1
ATOM 3811 C C . ALA A 1 493 ? 15.948 35.614 -14.573 1.00 35.28 493 ALA A C 1
ATOM 3813 O O . ALA A 1 493 ? 16.040 36.194 -15.652 1.00 35.28 493 ALA A O 1
ATOM 3814 N N . GLN A 1 494 ? 15.305 36.120 -13.493 1.00 30.28 494 GLN A N 1
ATOM 3815 C CA . GLN A 1 494 ? 14.560 37.408 -13.302 1.00 30.28 494 GLN A CA 1
ATOM 3816 C C . GLN A 1 494 ? 13.015 37.350 -13.451 1.00 30.28 494 GLN A C 1
ATOM 3818 O O . GLN A 1 494 ? 12.521 36.635 -14.314 1.00 30.28 494 GLN A O 1
ATOM 3823 N N . GLU A 1 495 ? 12.171 38.097 -12.703 1.00 29.91 495 GLU A N 1
ATOM 3824 C CA . GLU A 1 495 ? 12.244 38.691 -11.334 1.00 29.91 495 GLU A CA 1
ATOM 3825 C C . GLU A 1 495 ? 10.804 39.036 -10.814 1.00 29.91 495 GLU A C 1
ATOM 3827 O O . GLU A 1 495 ? 9.836 38.537 -11.386 1.00 29.91 495 GLU A O 1
ATOM 3832 N N . ALA A 1 496 ? 10.609 39.783 -9.705 1.00 29.56 496 ALA A N 1
ATOM 3833 C CA . ALA A 1 496 ? 9.450 39.590 -8.792 1.00 29.56 496 ALA A CA 1
ATOM 3834 C C . ALA A 1 496 ? 8.479 40.782 -8.473 1.00 29.56 496 ALA A C 1
ATOM 3836 O O . ALA A 1 496 ? 8.896 41.935 -8.457 1.00 29.56 496 ALA A O 1
ATOM 3837 N N . MET A 1 497 ? 7.248 40.437 -8.002 1.00 25.84 497 MET A N 1
ATOM 3838 C CA . MET A 1 497 ? 6.355 41.161 -7.026 1.00 25.84 497 MET A CA 1
ATOM 3839 C C . MET A 1 497 ? 5.576 42.464 -7.443 1.00 25.84 497 MET A C 1
ATOM 3841 O O . MET A 1 497 ? 5.872 43.005 -8.503 1.00 25.84 497 MET A O 1
ATOM 3845 N N . PRO A 1 498 ? 4.641 43.065 -6.626 1.00 48.62 498 PRO A N 1
ATOM 3846 C CA . PRO A 1 498 ? 3.537 42.509 -5.771 1.00 48.62 498 PRO A CA 1
ATOM 3847 C C . PRO A 1 498 ? 2.192 43.346 -5.620 1.00 48.62 498 PRO A C 1
ATOM 3849 O O . PRO A 1 498 ? 2.186 44.554 -5.819 1.00 48.62 498 PRO A O 1
ATOM 3852 N N . ALA A 1 499 ? 1.118 42.723 -5.063 1.00 28.14 499 ALA A N 1
ATOM 3853 C CA . ALA A 1 499 ? -0.010 43.271 -4.216 1.00 28.14 499 ALA A CA 1
ATOM 3854 C C . ALA A 1 499 ? -0.968 44.405 -4.771 1.00 28.14 499 ALA A C 1
ATOM 3856 O O . ALA A 1 499 ? -0.769 44.830 -5.899 1.00 28.14 499 ALA A O 1
ATOM 3857 N N . VAL A 1 500 ? -2.094 44.905 -4.175 1.00 28.52 500 VAL A N 1
ATOM 3858 C CA . VAL A 1 500 ? -2.700 45.025 -2.798 1.00 28.52 500 VAL A CA 1
ATOM 3859 C C . VAL A 1 500 ? -4.280 45.134 -2.814 1.00 28.52 500 VAL A C 1
ATOM 3861 O O . VAL A 1 500 ? -4.822 45.660 -3.775 1.00 28.52 500 VAL A O 1
ATOM 3864 N N . ASN A 1 501 ? -4.978 44.676 -1.739 1.00 29.11 501 ASN A N 1
ATOM 3865 C CA . ASN A 1 501 ? -6.301 45.010 -1.072 1.00 29.11 501 ASN A CA 1
ATOM 3866 C C . ASN A 1 501 ? -7.285 46.129 -1.590 1.00 29.11 501 ASN A C 1
ATOM 3868 O O . ASN A 1 501 ? -6.830 47.051 -2.250 1.00 29.11 501 ASN A O 1
ATOM 3872 N N . SER A 1 502 ? -8.587 46.272 -1.200 1.00 28.75 502 SER A N 1
ATOM 3873 C CA . SER A 1 502 ? -9.666 45.461 -0.528 1.00 28.75 502 SER A CA 1
ATOM 3874 C C . SER A 1 502 ? -11.025 46.260 -0.405 1.00 28.75 502 SER A C 1
ATOM 3876 O O . SER A 1 502 ? -11.100 47.369 -0.924 1.00 28.75 502 SER A O 1
ATOM 3878 N N . ILE A 1 503 ? -12.040 45.737 0.341 1.00 28.64 503 ILE A N 1
ATOM 3879 C CA . ILE A 1 503 ? -13.266 46.384 0.950 1.00 28.64 503 ILE A CA 1
ATOM 3880 C C . ILE A 1 503 ? -14.659 46.162 0.270 1.00 28.64 503 ILE A C 1
ATOM 3882 O O . ILE A 1 503 ? -14.782 46.093 -0.946 1.00 28.64 503 ILE A O 1
ATOM 3886 N N . ALA A 1 504 ? -15.709 46.039 1.112 1.00 27.53 504 ALA A N 1
ATOM 3887 C CA . ALA A 1 504 ? -17.164 45.833 0.861 1.00 27.53 504 ALA A CA 1
ATOM 3888 C C . ALA A 1 504 ? -17.984 46.768 1.822 1.00 27.53 504 ALA A C 1
ATOM 3890 O O . ALA A 1 504 ? -17.327 47.644 2.394 1.00 27.53 504 ALA A O 1
ATOM 3891 N N . PRO A 1 505 ? -19.311 46.647 2.143 1.00 47.84 505 PRO A N 1
ATOM 3892 C CA . PRO A 1 505 ? -20.450 45.794 1.701 1.00 47.84 505 PRO A CA 1
ATOM 3893 C C . PRO A 1 505 ? -21.651 46.719 1.242 1.00 47.84 505 PRO A C 1
ATOM 3895 O O . PRO A 1 505 ? -21.325 47.602 0.451 1.00 47.84 505 PRO A O 1
ATOM 3898 N N . PRO A 1 506 ? -22.961 46.714 1.670 1.00 38.28 506 PRO A N 1
ATOM 3899 C CA . PRO A 1 506 ? -23.853 45.758 2.370 1.00 38.28 506 PRO A CA 1
ATOM 3900 C C . PRO A 1 506 ? -25.213 45.364 1.658 1.00 38.28 506 PRO A C 1
ATOM 3902 O O . PRO A 1 506 ? -25.097 44.512 0.781 1.00 38.28 506 PRO A O 1
ATOM 3905 N N . PRO A 1 507 ? -26.481 45.739 2.040 1.00 33.41 507 PRO A N 1
ATOM 3906 C CA . PRO A 1 507 ? -27.502 44.694 2.326 1.00 33.41 507 PRO A CA 1
ATOM 3907 C C . PRO A 1 507 ? -28.931 44.920 1.662 1.00 33.41 507 PRO A C 1
ATOM 3909 O O . PRO A 1 507 ? -28.942 45.453 0.556 1.00 33.41 507 PRO A O 1
ATOM 3912 N N . PRO A 1 508 ? -30.125 44.478 2.180 1.00 41.44 508 PRO A N 1
ATOM 3913 C CA . PRO A 1 508 ? -31.159 43.719 1.407 1.00 41.44 508 PRO A CA 1
ATOM 3914 C C . PRO A 1 508 ? -32.588 44.379 1.495 1.00 41.44 508 PRO A C 1
ATOM 3916 O O . PRO A 1 508 ? -32.598 45.595 1.704 1.00 41.44 508 PRO A O 1
ATOM 3919 N N . PRO A 1 509 ? -33.799 43.725 1.466 1.00 48.59 509 PRO A N 1
ATOM 3920 C CA . PRO A 1 509 ? -34.317 42.371 1.091 1.00 48.59 509 PRO A CA 1
ATOM 3921 C C . PRO A 1 509 ? -35.444 42.506 -0.015 1.00 48.59 509 PRO A C 1
ATOM 3923 O O . PRO A 1 509 ? -35.108 43.174 -0.990 1.00 48.59 509 PRO A O 1
ATOM 3926 N N . PRO A 1 510 ? -36.748 42.057 0.020 1.00 43.00 510 PRO A N 1
ATOM 3927 C CA . PRO A 1 510 ? -37.489 40.943 0.683 1.00 43.00 510 PRO A CA 1
ATOM 3928 C C . PRO A 1 510 ? -38.610 40.162 -0.118 1.00 43.00 510 PRO A C 1
ATOM 3930 O O . PRO A 1 510 ? -39.508 40.756 -0.700 1.00 43.00 510 PRO A O 1
ATOM 3933 N N . ILE A 1 511 ? -38.676 38.826 0.068 1.00 32.88 511 ILE A N 1
ATOM 3934 C CA . ILE A 1 511 ? -39.861 37.993 0.481 1.00 32.88 511 ILE A CA 1
ATOM 3935 C C . ILE A 1 511 ? -41.160 37.843 -0.401 1.00 32.88 511 ILE A C 1
ATOM 3937 O O . ILE A 1 511 ? -42.052 38.680 -0.332 1.00 32.88 511 ILE A O 1
ATOM 3941 N N . ALA A 1 512 ? -41.344 36.624 -0.978 1.00 33.06 512 ALA A N 1
ATOM 3942 C CA . ALA A 1 512 ? -42.566 35.740 -1.029 1.00 33.06 512 ALA A CA 1
ATOM 3943 C C . ALA A 1 512 ? -43.882 36.218 -1.760 1.00 33.06 512 ALA A C 1
ATOM 3945 O O . ALA A 1 512 ? -43.863 37.333 -2.276 1.00 33.06 512 ALA A O 1
ATOM 3946 N N . PRO A 1 513 ? -45.032 35.456 -1.858 1.00 38.47 513 PRO A N 1
ATOM 3947 C CA . PRO A 1 513 ? -45.443 34.162 -1.239 1.00 38.47 513 PRO A CA 1
ATOM 3948 C C . PRO A 1 513 ? -46.210 33.158 -2.224 1.00 38.47 513 PRO A C 1
ATOM 3950 O O . PRO A 1 513 ? -45.770 33.107 -3.369 1.00 38.47 513 PRO A O 1
ATOM 3953 N N . PRO A 1 514 ? -47.197 32.254 -1.879 1.00 47.12 514 PRO A N 1
ATOM 3954 C CA . PRO A 1 514 ? -47.099 30.816 -2.280 1.00 47.12 514 PRO A CA 1
ATOM 3955 C C . PRO A 1 514 ? -48.410 30.016 -2.676 1.00 47.12 514 PRO A C 1
ATOM 3957 O O . PRO A 1 514 ? -49.490 30.581 -2.803 1.00 47.12 514 PRO A O 1
ATOM 3960 N N . MET A 1 515 ? -48.303 28.665 -2.737 1.00 31.91 515 MET A N 1
ATOM 3961 C CA . MET A 1 515 ? -49.321 27.584 -2.494 1.00 31.91 515 MET A CA 1
ATOM 3962 C C . MET A 1 515 ? -50.436 27.172 -3.503 1.00 31.91 515 MET A C 1
ATOM 3964 O O . MET A 1 515 ? -51.299 27.971 -3.843 1.00 31.91 515 MET A O 1
ATOM 3968 N N . ALA A 1 516 ? -50.553 25.842 -3.752 1.00 27.61 516 ALA A N 1
ATOM 3969 C CA . ALA A 1 516 ? -51.810 25.039 -3.811 1.00 27.61 516 ALA A CA 1
ATOM 3970 C C . ALA A 1 516 ? -51.551 23.484 -3.754 1.00 27.61 516 ALA A C 1
ATOM 3972 O O . ALA A 1 516 ? -50.448 23.082 -4.124 1.00 27.61 516 ALA A O 1
ATOM 3973 N N . PRO A 1 517 ? -52.493 22.598 -3.305 1.00 32.88 517 PRO A N 1
ATOM 3974 C CA . PRO A 1 517 ? -52.265 21.143 -3.062 1.00 32.88 517 PRO A CA 1
ATOM 3975 C C . PRO A 1 517 ? -53.186 20.131 -3.847 1.00 32.88 517 PRO A C 1
ATOM 3977 O O . PRO A 1 517 ? -54.059 20.578 -4.589 1.00 32.88 517 PRO A O 1
ATOM 3980 N N . PRO A 1 518 ? -53.017 18.778 -3.724 1.00 53.66 518 PRO A N 1
ATOM 3981 C CA . PRO A 1 518 ? -53.510 17.766 -4.702 1.00 53.66 518 PRO A CA 1
ATOM 3982 C C . PRO A 1 518 ? -54.696 16.833 -4.278 1.00 53.66 518 PRO A C 1
ATOM 3984 O O . PRO A 1 518 ? -55.299 16.999 -3.216 1.00 53.66 518 PRO A O 1
ATOM 3987 N N . GLN A 1 519 ? -55.019 15.819 -5.114 1.00 25.48 519 GLN A N 1
ATOM 3988 C CA . GLN A 1 519 ? -56.041 14.753 -4.918 1.00 25.48 519 GLN A CA 1
ATOM 3989 C C . GLN A 1 519 ? -55.571 13.344 -5.425 1.00 25.48 519 GLN A C 1
ATOM 3991 O O . GLN A 1 519 ? -54.696 13.309 -6.291 1.00 25.48 519 GLN A O 1
ATOM 3996 N N . PRO A 1 520 ? -56.124 12.199 -4.937 1.00 46.22 520 PRO A N 1
ATOM 3997 C CA . PRO A 1 520 ? -55.727 10.805 -5.288 1.00 46.22 520 PRO A CA 1
ATOM 3998 C C . PRO A 1 520 ? -56.855 9.961 -5.963 1.00 46.22 520 PRO A C 1
ATOM 4000 O O . PRO A 1 520 ? -57.904 10.543 -6.219 1.00 46.22 520 PRO A O 1
ATOM 4003 N N . ILE A 1 521 ? -56.688 8.621 -6.185 1.00 27.30 521 ILE A N 1
ATOM 4004 C CA . ILE A 1 521 ? -57.689 7.518 -5.913 1.00 27.30 521 ILE A CA 1
ATOM 4005 C C . ILE A 1 521 ? -57.358 6.079 -6.470 1.00 27.30 521 ILE A C 1
ATOM 4007 O O . ILE A 1 521 ? -57.023 5.921 -7.636 1.00 27.30 521 ILE A O 1
ATOM 4011 N N . MET A 1 522 ? -57.588 5.052 -5.614 1.00 24.92 522 MET A N 1
ATOM 4012 C CA . MET A 1 522 ? -57.939 3.598 -5.794 1.00 24.92 522 MET A CA 1
ATOM 4013 C C . MET A 1 522 ? -57.060 2.490 -6.454 1.00 24.92 522 MET A C 1
ATOM 4015 O O . MET A 1 522 ? -56.411 2.663 -7.475 1.00 24.92 522 MET A O 1
ATOM 4019 N N . ASN A 1 523 ? -57.227 1.277 -5.879 1.00 32.56 523 ASN A N 1
ATOM 4020 C CA . ASN A 1 523 ? -56.886 -0.084 -6.359 1.00 32.56 523 ASN A CA 1
ATOM 4021 C C . ASN A 1 523 ? -58.172 -0.921 -6.610 1.00 32.56 523 ASN A C 1
ATOM 4023 O O . ASN A 1 523 ? -59.217 -0.605 -6.035 1.00 32.56 523 ASN A O 1
ATOM 4027 N N . PRO A 1 524 ? -58.077 -2.064 -7.324 1.00 30.64 524 PRO A N 1
ATOM 4028 C CA . PRO A 1 524 ? -58.782 -3.297 -6.921 1.00 30.64 524 PRO A CA 1
ATOM 4029 C C . PRO A 1 524 ? -57.888 -4.570 -6.932 1.00 30.64 524 PRO A C 1
ATOM 4031 O O . PRO A 1 524 ? -56.689 -4.493 -7.181 1.00 30.64 524 PRO A O 1
ATOM 4034 N N . GLN A 1 525 ? -58.463 -5.735 -6.588 1.00 24.69 525 GLN A N 1
ATOM 4035 C CA . GLN A 1 525 ? -57.753 -6.976 -6.192 1.00 24.69 525 GLN A CA 1
ATOM 4036 C C . GLN A 1 525 ? -58.103 -8.200 -7.119 1.00 24.69 525 GLN A C 1
ATOM 4038 O O . GLN A 1 525 ? -58.495 -7.943 -8.256 1.00 24.69 525 GLN A O 1
ATOM 4043 N N . PRO A 1 526 ? -57.871 -9.504 -6.800 1.00 48.12 526 PRO A N 1
ATOM 4044 C CA . PRO A 1 526 ? -57.054 -10.375 -7.663 1.00 48.12 526 PRO A CA 1
ATOM 4045 C C . PRO A 1 526 ? -57.788 -11.551 -8.355 1.00 48.12 526 PRO A C 1
ATOM 4047 O O . PRO A 1 526 ? -58.875 -11.960 -7.951 1.00 48.12 526 PRO A O 1
ATOM 4050 N N . THR A 1 527 ? -57.121 -12.191 -9.325 1.00 24.06 527 THR A N 1
ATOM 4051 C CA . THR A 1 527 ? -57.464 -13.524 -9.878 1.00 24.06 527 THR A CA 1
ATOM 4052 C C . THR A 1 527 ? -56.201 -14.377 -10.103 1.00 24.06 527 THR A C 1
ATOM 4054 O O . THR A 1 527 ? -55.085 -13.869 -10.007 1.00 24.06 527 THR A O 1
ATOM 4057 N N . ALA A 1 528 ? -56.358 -15.692 -10.314 1.00 27.19 528 ALA A N 1
ATOM 4058 C CA . ALA A 1 528 ? -55.289 -16.689 -10.145 1.00 27.19 528 ALA A CA 1
ATOM 4059 C C . ALA A 1 528 ? -54.915 -17.486 -11.417 1.00 27.19 528 ALA A C 1
ATOM 4061 O O . ALA A 1 528 ? -55.670 -17.537 -12.382 1.00 27.19 528 ALA A O 1
ATOM 4062 N N . ASN A 1 529 ? -53.781 -18.196 -11.321 1.00 31.27 529 ASN A N 1
ATOM 4063 C CA . ASN A 1 529 ? -53.300 -19.295 -12.174 1.00 31.27 529 ASN A CA 1
ATOM 4064 C C . ASN A 1 529 ? -53.003 -19.016 -13.662 1.00 31.27 529 ASN A C 1
ATOM 4066 O O . ASN A 1 529 ? -53.823 -19.273 -14.539 1.00 31.27 529 ASN A O 1
ATOM 4070 N N . ALA A 1 530 ? -51.731 -18.716 -13.951 1.00 23.78 530 ALA A N 1
ATOM 4071 C CA . ALA A 1 530 ? -51.058 -19.149 -15.179 1.00 23.78 530 ALA A CA 1
ATOM 4072 C C . ALA A 1 530 ? -49.549 -19.337 -14.926 1.00 23.78 530 ALA A C 1
ATOM 4074 O O . ALA A 1 530 ? -48.903 -18.436 -14.396 1.00 23.78 530 ALA A O 1
ATOM 4075 N N . GLN A 1 531 ? -48.973 -20.478 -15.324 1.00 36.09 531 GLN A N 1
ATOM 4076 C CA . GLN A 1 531 ? -47.516 -20.637 -15.438 1.00 36.09 531 GLN A CA 1
ATOM 4077 C C . GLN A 1 531 ? -47.048 -20.034 -16.776 1.00 36.09 531 GLN A C 1
ATOM 4079 O O . GLN A 1 531 ? -47.522 -20.490 -17.821 1.00 36.09 531 GLN A O 1
ATOM 4084 N N . PRO A 1 532 ? -46.119 -19.061 -16.805 1.00 31.42 532 PRO A N 1
ATOM 4085 C CA . PRO A 1 532 ? -45.556 -18.559 -18.055 1.00 31.42 532 PRO A CA 1
ATOM 4086 C C . PRO A 1 532 ? -44.328 -19.375 -18.477 1.00 31.42 532 PRO A C 1
ATOM 4088 O O . PRO A 1 532 ? -43.379 -19.529 -17.710 1.00 31.42 532 PRO A O 1
ATOM 4091 N N . ASN A 1 533 ? -44.293 -19.825 -19.734 1.00 30.88 533 ASN A N 1
ATOM 4092 C CA . ASN A 1 533 ? -43.049 -20.285 -20.355 1.00 30.88 533 ASN A CA 1
ATOM 4093 C C . ASN A 1 533 ? -42.040 -19.124 -20.418 1.00 30.88 533 ASN A C 1
ATOM 4095 O O . ASN A 1 533 ? -42.326 -18.096 -21.037 1.00 30.88 533 ASN A O 1
ATOM 4099 N N . LEU A 1 534 ? -40.842 -19.299 -19.853 1.00 31.36 534 LEU A N 1
ATOM 4100 C CA . LEU A 1 534 ? -39.745 -18.336 -19.994 1.00 31.36 534 LEU A CA 1
ATOM 4101 C C . LEU A 1 534 ? -39.119 -18.428 -21.396 1.00 31.36 534 LEU A C 1
ATOM 4103 O O . LEU A 1 534 ? -38.110 -19.092 -21.630 1.00 31.36 534 LEU A O 1
ATOM 4107 N N . GLY A 1 535 ? -39.760 -17.751 -22.350 1.00 26.78 535 GLY A N 1
ATOM 4108 C CA . GLY A 1 535 ? -39.272 -17.605 -23.719 1.00 26.78 535 GLY A CA 1
ATOM 4109 C C . GLY A 1 535 ? -37.906 -16.911 -23.777 1.00 26.78 535 GLY A C 1
ATOM 4110 O O . GLY A 1 535 ? -37.658 -15.921 -23.087 1.00 26.78 535 GLY A O 1
ATOM 4111 N N . ARG A 1 536 ? -37.017 -17.428 -24.632 1.00 35.50 536 ARG A N 1
ATOM 4112 C CA . ARG A 1 536 ? -35.607 -17.022 -24.750 1.00 35.50 536 ARG A CA 1
ATOM 4113 C C . ARG A 1 536 ? -35.441 -15.644 -25.413 1.00 35.50 536 ARG A C 1
ATOM 4115 O O . ARG A 1 536 ? -35.066 -15.550 -26.577 1.00 35.50 536 ARG A O 1
ATOM 4122 N N . SER A 1 537 ? -35.710 -14.579 -24.663 1.00 31.22 537 SER A N 1
ATOM 4123 C CA . SER A 1 537 ? -35.458 -13.189 -25.064 1.00 31.22 537 SER A CA 1
ATOM 4124 C C . SER A 1 537 ? -34.082 -12.724 -24.576 1.00 31.22 537 SER A C 1
ATOM 4126 O O . SER A 1 537 ? -33.829 -12.687 -23.373 1.00 31.22 537 SER A O 1
ATOM 4128 N N . THR A 1 538 ? -33.192 -12.354 -25.500 1.00 36.16 538 THR A N 1
ATOM 4129 C CA . THR A 1 538 ? -31.910 -11.702 -25.187 1.00 36.16 538 THR A CA 1
ATOM 4130 C C . THR A 1 538 ? -32.148 -10.238 -24.827 1.00 36.16 538 THR A C 1
ATOM 4132 O O . THR A 1 538 ? -32.141 -9.365 -25.697 1.00 36.16 538 THR A O 1
ATOM 4135 N N . LYS A 1 539 ? -32.391 -9.973 -23.544 1.00 59.06 539 LYS A N 1
ATOM 4136 C CA . LYS A 1 539 ? -32.547 -8.615 -23.011 1.00 59.06 539 LYS A CA 1
ATOM 4137 C C . LYS A 1 539 ? -31.176 -7.942 -22.915 1.00 59.06 539 LYS A C 1
ATOM 4139 O O . LYS A 1 539 ? -30.207 -8.569 -22.491 1.00 59.06 539 LYS A O 1
ATOM 4144 N N . ALA A 1 540 ? -31.095 -6.666 -23.281 1.00 79.19 540 ALA A N 1
ATOM 4145 C CA . ALA A 1 540 ? -29.944 -5.841 -22.925 1.00 79.19 540 ALA A CA 1
ATOM 4146 C C . ALA A 1 540 ? -29.953 -5.564 -21.411 1.00 79.19 540 ALA A C 1
ATOM 4148 O O . ALA A 1 540 ? -31.016 -5.566 -20.789 1.00 79.19 540 ALA A O 1
ATOM 4149 N N . THR A 1 541 ? -28.790 -5.282 -20.816 1.00 78.31 541 THR A N 1
ATOM 4150 C CA . THR A 1 541 ? -28.762 -4.647 -19.489 1.00 78.31 541 THR A CA 1
ATOM 4151 C C . THR A 1 541 ? -29.427 -3.279 -19.607 1.00 78.31 541 THR A C 1
ATOM 4153 O O . THR A 1 541 ? -28.999 -2.520 -20.482 1.00 78.31 541 THR A O 1
ATOM 4156 N N . PRO A 1 542 ? -30.397 -2.930 -18.748 1.00 86.69 542 PRO A N 1
ATOM 4157 C CA . PRO A 1 542 ? -30.849 -1.551 -18.629 1.00 86.69 542 PRO A CA 1
ATOM 4158 C C . PRO A 1 542 ? -29.670 -0.590 -18.406 1.00 86.69 542 PRO A C 1
ATOM 4160 O O . PRO A 1 542 ? -28.628 -0.962 -17.856 1.00 86.69 542 PRO A O 1
ATOM 4163 N N . ASP A 1 543 ? -29.824 0.658 -18.830 1.00 86.50 543 ASP A N 1
ATOM 4164 C CA . ASP A 1 543 ? -28.912 1.724 -18.423 1.00 86.50 543 ASP A CA 1
ATOM 4165 C C . ASP A 1 543 ? -29.367 2.349 -17.102 1.00 86.50 543 ASP A C 1
ATOM 4167 O O . ASP A 1 543 ? -30.467 2.084 -16.610 1.00 86.50 543 ASP A O 1
ATOM 4171 N N . PHE A 1 544 ? -28.482 3.122 -16.472 1.00 89.62 544 PHE A N 1
ATOM 4172 C CA . PHE A 1 544 ? -28.761 3.691 -15.158 1.00 89.62 544 PHE A CA 1
ATOM 4173 C C . PHE A 1 544 ? -29.931 4.690 -15.212 1.00 89.62 544 PHE A C 1
ATOM 4175 O O . PHE A 1 544 ? -29.975 5.514 -16.128 1.00 89.62 544 PHE A O 1
ATOM 4182 N N . PRO A 1 545 ? -30.849 4.684 -14.224 1.00 90.44 545 PRO A N 1
ATOM 4183 C CA . PRO A 1 545 ? -31.800 5.776 -14.054 1.00 90.44 545 PRO A CA 1
ATOM 4184 C C . PRO A 1 545 ? -31.045 7.091 -13.813 1.00 90.44 545 PRO A C 1
ATOM 4186 O O . PRO A 1 545 ? -30.187 7.181 -12.936 1.00 90.44 545 PRO A O 1
ATOM 4189 N N . THR A 1 546 ? -31.362 8.111 -14.608 1.00 90.75 546 THR A N 1
ATOM 4190 C CA . THR A 1 546 ? -30.632 9.389 -14.659 1.00 90.75 546 THR A CA 1
ATOM 4191 C C . THR A 1 546 ? -31.268 10.510 -13.835 1.00 90.75 546 THR A C 1
ATOM 4193 O O . THR A 1 546 ? -30.787 11.641 -13.890 1.00 90.75 546 THR A O 1
ATOM 4196 N N . HIS A 1 547 ? -32.348 10.245 -13.096 1.00 95.31 547 HIS A N 1
ATOM 4197 C CA . HIS A 1 547 ? -33.076 11.276 -12.358 1.00 95.31 547 HIS A CA 1
ATOM 4198 C C . HIS A 1 547 ? -33.581 10.794 -10.994 1.00 95.31 547 HIS A C 1
ATOM 4200 O O . HIS A 1 547 ? -34.288 9.787 -10.918 1.00 95.31 547 HIS A O 1
ATOM 4206 N N . PHE A 1 548 ? -33.303 11.579 -9.948 1.00 95.06 548 PHE A N 1
ATOM 4207 C CA . PHE A 1 548 ? -33.755 11.357 -8.569 1.00 95.06 548 PHE A CA 1
ATOM 4208 C C . PHE A 1 548 ? -34.270 12.665 -7.941 1.00 95.06 548 PHE A C 1
ATOM 4210 O O . PHE A 1 548 ? -33.715 13.721 -8.211 1.00 95.06 548 PHE A O 1
ATOM 4217 N N . PRO A 1 549 ? -35.288 12.660 -7.066 1.00 91.75 549 PRO A N 1
ATOM 4218 C CA . PRO A 1 549 ? -35.799 13.897 -6.466 1.00 91.75 549 PRO A CA 1
ATOM 4219 C C . PRO A 1 549 ? -34.798 14.579 -5.511 1.00 91.75 549 PRO A C 1
ATOM 4221 O O . PRO A 1 549 ? -34.936 15.769 -5.231 1.00 91.75 549 PRO A O 1
ATOM 4224 N N . LYS A 1 550 ? -33.796 13.844 -5.006 1.00 93.00 550 LYS A N 1
ATOM 4225 C CA . LYS A 1 550 ? -32.756 14.307 -4.068 1.00 93.00 550 LYS A CA 1
ATOM 4226 C C . LYS A 1 550 ? -31.396 13.675 -4.405 1.00 93.00 550 LYS A C 1
ATOM 4228 O O . LYS A 1 550 ? -31.185 13.210 -5.522 1.00 93.00 550 LYS A O 1
ATOM 4233 N N . SER A 1 551 ? -30.481 13.655 -3.434 1.00 96.00 551 SER A N 1
ATOM 4234 C CA . SER A 1 551 ? -29.227 12.912 -3.495 1.00 96.00 551 SER A CA 1
ATOM 4235 C C . SER A 1 551 ? -29.442 11.416 -3.746 1.00 96.00 551 SER A C 1
ATOM 4237 O O . SER A 1 551 ? -30.380 10.794 -3.237 1.00 96.00 551 SER A O 1
ATOM 4239 N N . SER A 1 552 ? -28.545 10.836 -4.539 1.00 97.56 552 SER A N 1
ATOM 4240 C CA . SER A 1 552 ? -28.565 9.428 -4.922 1.00 97.56 552 SER A CA 1
ATOM 4241 C C . SER A 1 552 ? -27.236 8.750 -4.617 1.00 97.56 552 SER A C 1
ATOM 4243 O O . SER A 1 552 ? -26.189 9.394 -4.598 1.00 97.56 552 SER A O 1
ATOM 4245 N N . ILE A 1 553 ? -27.269 7.441 -4.383 1.00 97.56 553 ILE A N 1
ATOM 4246 C CA . ILE A 1 553 ? -26.079 6.616 -4.183 1.00 97.56 553 ILE A CA 1
ATOM 4247 C C . ILE A 1 553 ? -26.127 5.372 -5.066 1.00 97.56 553 ILE A C 1
ATOM 4249 O O . ILE A 1 553 ? -27.154 4.694 -5.170 1.00 97.56 553 ILE A O 1
ATOM 4253 N N . GLY A 1 554 ? -24.990 5.081 -5.689 1.00 96.31 554 GLY A N 1
ATOM 4254 C CA . GLY A 1 554 ? -24.623 3.764 -6.187 1.00 96.31 554 GLY A CA 1
ATOM 4255 C C . GLY A 1 554 ? -23.413 3.225 -5.419 1.00 96.31 554 GLY A C 1
ATOM 4256 O O . GLY A 1 554 ? -22.613 3.989 -4.883 1.00 96.31 554 GLY A O 1
ATOM 4257 N N . ILE A 1 555 ? -23.285 1.905 -5.363 1.00 95.38 555 ILE A N 1
ATOM 4258 C CA . ILE A 1 555 ? -22.137 1.184 -4.813 1.00 95.38 555 ILE A CA 1
ATOM 4259 C C . ILE A 1 555 ? -21.505 0.293 -5.887 1.00 95.38 555 ILE A C 1
ATOM 4261 O O . ILE A 1 555 ? -22.201 -0.264 -6.742 1.00 95.38 555 ILE A O 1
ATOM 4265 N N . GLU A 1 556 ? -20.189 0.165 -5.809 1.00 94.19 556 GLU A N 1
ATOM 4266 C CA . GLU A 1 556 ? -19.307 -0.582 -6.707 1.00 94.19 556 GLU A CA 1
ATOM 4267 C C . GLU A 1 556 ? -18.479 -1.533 -5.826 1.00 94.19 556 GLU A C 1
ATOM 4269 O O . GLU A 1 556 ? -18.044 -1.149 -4.736 1.00 94.19 556 GLU A O 1
ATOM 4274 N N . ASN A 1 557 ? -18.374 -2.810 -6.199 1.00 93.31 557 ASN A N 1
ATOM 4275 C CA . ASN A 1 557 ? -17.933 -3.853 -5.267 1.00 93.31 557 ASN A CA 1
ATOM 4276 C C . ASN A 1 557 ? -17.276 -5.036 -5.995 1.00 93.31 557 ASN A C 1
ATOM 4278 O O . ASN A 1 557 ? -17.968 -5.878 -6.575 1.00 93.31 557 ASN A O 1
ATOM 4282 N N . GLU A 1 558 ? -15.945 -5.079 -5.971 1.00 92.25 558 GLU A N 1
ATOM 4283 C CA . GLU A 1 558 ? -15.128 -6.151 -6.545 1.00 92.25 558 GLU A CA 1
ATOM 4284 C C . GLU A 1 558 ? -15.188 -7.429 -5.685 1.00 92.25 558 GLU A C 1
ATOM 4286 O O . GLU A 1 558 ? -15.049 -7.395 -4.459 1.00 92.25 558 GLU A O 1
ATOM 4291 N N . LEU A 1 559 ? -15.407 -8.576 -6.333 1.00 93.00 559 LEU A N 1
ATOM 4292 C CA . LEU A 1 559 ? -15.521 -9.884 -5.688 1.00 93.00 559 LEU A CA 1
ATOM 4293 C C . LEU A 1 559 ? -14.165 -10.580 -5.573 1.00 93.00 559 LEU A C 1
ATOM 4295 O O . LEU A 1 559 ? -13.477 -10.806 -6.570 1.00 93.00 559 LEU A O 1
ATOM 4299 N N . ALA A 1 560 ? -13.837 -11.038 -4.367 1.00 90.31 560 ALA A N 1
ATOM 4300 C CA . ALA A 1 560 ? -12.676 -11.881 -4.121 1.00 90.31 560 ALA A CA 1
ATOM 4301 C C . ALA A 1 560 ? -13.033 -13.376 -4.213 1.00 90.31 560 ALA A C 1
ATOM 4303 O O . ALA A 1 560 ? -14.068 -13.822 -3.709 1.00 90.31 560 ALA A O 1
ATOM 4304 N N . GLY A 1 561 ? -12.131 -14.162 -4.813 1.00 91.56 561 GLY A N 1
ATOM 4305 C CA . GLY A 1 561 ? -12.205 -15.630 -4.873 1.00 91.56 561 GLY A CA 1
ATOM 4306 C C . GLY A 1 561 ? -12.602 -16.230 -6.229 1.00 91.56 561 GLY A C 1
ATOM 4307 O O . GLY A 1 561 ? -12.575 -17.454 -6.358 1.00 91.56 561 GLY A O 1
ATOM 4308 N N . LEU A 1 562 ? -12.923 -15.411 -7.237 1.00 96.62 562 LEU A N 1
ATOM 4309 C CA . LEU A 1 562 ? -13.229 -15.857 -8.603 1.00 96.62 562 LEU A CA 1
ATOM 4310 C C . LEU A 1 562 ? -12.797 -14.848 -9.678 1.00 96.62 562 LEU A C 1
ATOM 4312 O O . LEU A 1 562 ? -12.507 -13.689 -9.387 1.00 96.62 562 LEU A O 1
ATOM 4316 N N . VAL A 1 563 ? -12.834 -15.291 -10.934 1.00 97.44 563 VAL A N 1
ATOM 4317 C CA . VAL A 1 563 ? -12.723 -14.459 -12.141 1.00 97.44 563 VAL A CA 1
ATOM 4318 C C . VAL A 1 563 ? -13.843 -14.774 -13.131 1.00 97.44 563 VAL A C 1
ATOM 4320 O O . VAL A 1 563 ? -14.372 -15.889 -13.171 1.00 97.44 563 VAL A O 1
ATOM 4323 N N . VAL A 1 564 ? -14.161 -13.806 -13.990 1.00 98.25 564 VAL A N 1
ATOM 4324 C CA . VAL A 1 564 ? -14.910 -14.029 -15.233 1.00 98.25 564 VAL A CA 1
ATOM 4325 C C . VAL A 1 564 ? -13.936 -14.056 -16.407 1.00 98.25 564 VAL A C 1
ATOM 4327 O O . VAL A 1 564 ? -13.083 -13.181 -16.535 1.00 98.25 564 VAL A O 1
ATOM 4330 N N . ALA A 1 565 ? -14.065 -15.035 -17.298 1.00 97.75 565 ALA A N 1
ATOM 4331 C CA . ALA A 1 565 ? -13.379 -15.018 -18.585 1.00 97.75 565 ALA A CA 1
ATOM 4332 C C . ALA A 1 565 ? -14.362 -14.711 -19.720 1.00 97.75 565 ALA A C 1
ATOM 4334 O O . ALA A 1 565 ? -15.459 -15.269 -19.764 1.00 97.75 565 ALA A O 1
ATOM 4335 N N . MET A 1 566 ? -13.957 -13.844 -20.651 1.00 97.06 566 MET A N 1
ATOM 4336 C CA . MET A 1 566 ? -14.729 -13.448 -21.841 1.00 97.06 566 MET A CA 1
ATOM 4337 C C . MET A 1 566 ? -13.811 -13.234 -23.055 1.00 97.06 566 MET A C 1
ATOM 4339 O O . MET A 1 566 ? -12.621 -12.980 -22.868 1.00 97.06 566 MET A O 1
ATOM 4343 N N . PRO A 1 567 ? -14.324 -13.269 -24.302 1.00 97.12 567 PRO A N 1
ATOM 4344 C CA . PRO A 1 567 ? -13.560 -12.861 -25.483 1.00 97.12 567 PRO A CA 1
ATOM 4345 C C . PRO A 1 567 ? -12.954 -11.456 -25.330 1.00 97.12 567 PRO A C 1
ATOM 4347 O O . PRO A 1 567 ? -13.616 -10.556 -24.798 1.00 97.12 567 PRO A O 1
ATOM 4350 N N . ALA A 1 568 ? -11.741 -11.233 -25.845 1.00 89.62 568 ALA A N 1
ATOM 4351 C CA . ALA A 1 568 ? -11.148 -9.897 -25.920 1.00 89.62 568 ALA A CA 1
ATOM 4352 C C . ALA A 1 568 ? -12.098 -8.888 -26.596 1.00 89.62 568 ALA A C 1
ATOM 4354 O O . ALA A 1 568 ? -12.879 -9.237 -27.483 1.00 89.62 568 ALA A O 1
ATOM 4355 N N . ASN A 1 569 ? -12.039 -7.630 -26.154 1.00 89.00 569 ASN A N 1
ATOM 4356 C CA . ASN A 1 569 ? -12.925 -6.535 -26.574 1.00 89.00 569 ASN A CA 1
ATOM 4357 C C . ASN A 1 569 ? -14.435 -6.753 -26.315 1.00 89.00 569 ASN A C 1
ATOM 4359 O O . ASN A 1 569 ? -15.255 -5.978 -26.806 1.00 89.00 569 ASN A O 1
ATOM 4363 N N . SER A 1 570 ? -14.828 -7.744 -25.500 1.00 89.00 570 SER A N 1
ATOM 4364 C CA . SER A 1 570 ? -16.199 -7.817 -24.965 1.00 89.00 570 SER A CA 1
ATOM 4365 C C . SER A 1 570 ? -16.536 -6.578 -24.127 1.00 89.00 570 SER A C 1
ATOM 4367 O O . SER A 1 570 ? -15.665 -6.026 -23.445 1.00 89.00 570 SER A O 1
ATOM 4369 N N . ALA A 1 571 ? -17.814 -6.185 -24.124 1.00 89.00 571 ALA A N 1
ATOM 4370 C CA . ALA A 1 571 ? -18.342 -5.146 -23.240 1.00 89.00 571 ALA A CA 1
ATOM 4371 C C . ALA A 1 571 ? -18.122 -5.492 -21.752 1.00 89.00 571 ALA A C 1
ATOM 4373 O O . ALA A 1 571 ? -17.983 -6.664 -21.399 1.00 89.00 571 ALA A O 1
ATOM 4374 N N . GLN A 1 572 ? -18.101 -4.478 -20.876 1.00 89.06 572 GLN A N 1
ATOM 4375 C CA . GLN A 1 572 ? -17.898 -4.689 -19.435 1.00 89.06 572 GLN A CA 1
ATOM 4376 C C . GLN A 1 572 ? -19.059 -5.474 -18.800 1.00 89.06 572 GLN A C 1
ATOM 4378 O O . GLN A 1 572 ? -18.821 -6.417 -18.052 1.00 89.06 572 GLN A O 1
ATOM 4383 N N . LYS A 1 573 ? -20.308 -5.106 -19.124 1.00 93.69 573 LYS A N 1
ATOM 4384 C CA . LYS A 1 573 ? -21.536 -5.727 -18.600 1.00 93.69 573 LYS A CA 1
ATOM 4385 C C . LYS A 1 573 ? -21.766 -7.108 -19.243 1.00 93.69 573 LYS A C 1
ATOM 4387 O O . LYS A 1 573 ? -21.803 -7.195 -20.472 1.00 93.69 573 LYS A O 1
ATOM 4392 N N . PHE A 1 574 ? -21.993 -8.159 -18.447 1.00 95.31 574 PHE A N 1
ATOM 4393 C CA . PHE A 1 574 ? -22.357 -9.503 -18.949 1.00 95.31 574 PHE A CA 1
ATOM 4394 C C . PHE A 1 574 ? -23.666 -10.079 -18.376 1.00 95.31 574 PHE A C 1
ATOM 4396 O O . PHE A 1 574 ? -24.230 -11.023 -18.939 1.00 95.31 574 PHE A O 1
ATOM 4403 N N . GLY A 1 575 ? -24.196 -9.473 -17.313 1.00 95.75 575 GLY A N 1
ATOM 4404 C CA . GLY A 1 575 ? -25.513 -9.770 -16.752 1.00 95.75 575 GLY A CA 1
ATOM 4405 C C . GLY A 1 575 ? -25.996 -8.658 -15.822 1.00 95.75 575 GLY A C 1
ATOM 4406 O O . GLY A 1 575 ? -25.326 -7.636 -15.660 1.00 95.75 575 GLY A O 1
ATOM 4407 N N . TYR A 1 576 ? -27.155 -8.848 -15.199 1.00 97.19 576 TYR A N 1
ATOM 4408 C CA . TYR A 1 576 ? -27.630 -8.024 -14.085 1.00 97.19 576 TYR A CA 1
ATOM 4409 C C . TYR A 1 576 ? -28.548 -8.825 -13.152 1.00 97.19 576 TYR A C 1
ATOM 4411 O O . TYR A 1 576 ? -29.128 -9.831 -13.561 1.00 97.19 576 TYR A O 1
ATOM 4419 N N . VAL A 1 577 ? -28.686 -8.370 -11.906 1.00 97.38 577 VAL A N 1
ATOM 4420 C CA . VAL A 1 577 ? -29.678 -8.870 -10.944 1.00 97.38 577 VAL A CA 1
ATOM 4421 C C . VAL A 1 577 ? -30.776 -7.832 -10.758 1.00 97.38 577 VAL A C 1
ATOM 4423 O O . VAL A 1 577 ? -30.522 -6.624 -10.703 1.00 97.38 577 VAL A O 1
ATOM 4426 N N . LYS A 1 578 ? -32.010 -8.315 -10.646 1.00 96.00 578 LYS A N 1
ATOM 4427 C CA . LYS A 1 578 ? -33.214 -7.522 -10.388 1.00 96.00 578 LYS A CA 1
ATOM 4428 C C . LYS A 1 578 ? -34.060 -8.132 -9.267 1.00 96.00 578 LYS A C 1
ATOM 4430 O O . LYS A 1 578 ? -33.902 -9.312 -8.946 1.00 96.00 578 LYS A O 1
ATOM 4435 N N . SER A 1 579 ? -34.978 -7.347 -8.711 1.00 95.44 579 SER A N 1
ATOM 4436 C CA . SER A 1 579 ? -36.063 -7.855 -7.868 1.00 95.44 579 SER A CA 1
ATOM 4437 C C . SER A 1 579 ? -37.025 -8.732 -8.687 1.00 95.44 579 SER A C 1
ATOM 4439 O O . SER A 1 579 ? -37.112 -8.623 -9.916 1.00 95.44 579 SER A O 1
ATOM 4441 N N . ALA A 1 580 ? -37.801 -9.578 -8.011 1.00 88.25 580 ALA A N 1
ATOM 4442 C CA . ALA A 1 580 ? -38.905 -10.315 -8.628 1.00 88.25 580 ALA A CA 1
ATOM 4443 C C . ALA A 1 580 ? -40.012 -9.394 -9.179 1.00 88.25 580 ALA A C 1
ATOM 4445 O O . ALA A 1 580 ? -40.719 -9.762 -10.116 1.00 88.25 580 ALA A O 1
ATOM 4446 N N . GLN A 1 581 ? -40.133 -8.187 -8.622 1.00 89.12 581 GLN A N 1
ATOM 4447 C CA . GLN A 1 581 ? -41.041 -7.125 -9.056 1.00 89.12 581 GLN A CA 1
ATOM 4448 C C . GLN A 1 581 ? -40.567 -6.456 -10.361 1.00 89.12 581 GLN A C 1
ATOM 4450 O O . GLN A 1 581 ? -41.387 -5.928 -11.109 1.00 89.12 581 GLN A O 1
ATOM 4455 N N . GLY A 1 582 ? -39.270 -6.550 -10.680 1.00 90.12 582 GLY A N 1
ATOM 4456 C CA . GLY A 1 582 ? -38.669 -6.129 -11.950 1.00 90.12 582 GLY A CA 1
ATOM 4457 C C . GLY A 1 582 ? -37.562 -5.078 -11.826 1.00 90.12 582 GLY A C 1
ATOM 4458 O O . GLY A 1 582 ? -36.860 -4.833 -12.808 1.00 90.12 582 GLY A O 1
ATOM 4459 N N . ASP A 1 583 ? -37.377 -4.493 -10.643 1.00 92.12 583 ASP A N 1
ATOM 4460 C CA . ASP A 1 583 ? -36.442 -3.396 -10.372 1.00 92.12 583 ASP A CA 1
ATOM 4461 C C . ASP A 1 583 ? -34.992 -3.854 -10.539 1.00 92.12 583 ASP A C 1
ATOM 4463 O O . ASP A 1 583 ? -34.545 -4.778 -9.860 1.00 92.12 583 ASP A O 1
ATOM 4467 N N . ALA A 1 584 ? -34.227 -3.209 -11.418 1.00 94.94 584 ALA A N 1
ATOM 4468 C CA . ALA A 1 584 ? -32.814 -3.530 -11.593 1.00 94.94 584 ALA A CA 1
ATOM 4469 C C . ALA A 1 584 ? -32.008 -3.088 -10.353 1.00 94.94 584 ALA A C 1
ATOM 4471 O O . ALA A 1 584 ? -32.070 -1.928 -9.946 1.00 94.94 584 ALA A O 1
ATOM 4472 N N . LEU A 1 585 ? -31.262 -4.017 -9.743 1.00 95.88 585 LEU A N 1
ATOM 4473 C CA . LEU A 1 585 ? -30.550 -3.800 -8.476 1.00 95.88 585 LEU A CA 1
ATOM 4474 C C . LEU A 1 585 ? -29.064 -3.528 -8.711 1.00 95.88 585 LEU A C 1
ATOM 4476 O O . LEU A 1 585 ? -28.546 -2.508 -8.258 1.00 95.88 585 LEU A O 1
ATOM 4480 N N . PHE A 1 586 ? -28.384 -4.396 -9.466 1.00 97.44 586 PHE A N 1
ATOM 4481 C CA . PHE A 1 586 ? -26.985 -4.209 -9.864 1.00 97.44 586 PHE A CA 1
ATOM 4482 C C . PHE A 1 586 ? -26.633 -4.972 -11.148 1.00 97.44 586 PHE A C 1
ATOM 4484 O O . PHE A 1 586 ? -27.302 -5.932 -11.526 1.00 97.44 586 PHE A O 1
ATOM 4491 N N . MET A 1 587 ? -25.587 -4.525 -11.836 1.00 97.19 587 MET A N 1
ATOM 4492 C CA . MET A 1 587 ? -24.990 -5.160 -13.011 1.00 97.19 587 MET A CA 1
ATOM 4493 C C . MET A 1 587 ? -23.876 -6.121 -12.588 1.00 97.19 587 MET A C 1
ATOM 4495 O O . MET A 1 587 ? -23.204 -5.884 -11.588 1.00 97.19 587 MET A O 1
ATOM 4499 N N . LEU A 1 588 ? -23.657 -7.170 -13.379 1.00 97.31 588 LEU A N 1
ATOM 4500 C CA . LEU A 1 588 ? -22.449 -7.989 -13.318 1.00 97.31 588 LEU A CA 1
ATOM 4501 C C . LEU A 1 588 ? -21.481 -7.469 -14.385 1.00 97.31 588 LEU A C 1
ATOM 4503 O O . LEU A 1 588 ? -21.786 -7.543 -15.586 1.00 97.31 588 LEU A O 1
ATOM 4507 N N . THR A 1 589 ? -20.338 -6.945 -13.953 1.00 95.31 589 THR A N 1
ATOM 4508 C CA . THR A 1 589 ? -19.279 -6.419 -14.821 1.00 95.31 589 THR A CA 1
ATOM 4509 C C . THR A 1 589 ? -17.983 -7.205 -14.667 1.00 95.31 589 THR A C 1
ATOM 4511 O O . THR A 1 589 ? -17.702 -7.797 -13.627 1.00 95.31 589 THR A O 1
ATOM 4514 N N . LYS A 1 590 ? -17.178 -7.217 -15.732 1.00 94.62 590 LYS A N 1
ATOM 4515 C CA . LYS A 1 590 ? -15.731 -7.405 -15.604 1.00 94.62 590 LYS A CA 1
ATOM 4516 C C . LYS A 1 590 ? -15.064 -6.072 -15.270 1.00 94.62 590 LYS A C 1
ATOM 4518 O O . LYS A 1 590 ? -15.450 -5.061 -15.863 1.00 94.62 590 LYS A O 1
ATOM 4523 N N . ASP A 1 591 ? -14.035 -6.100 -14.431 1.00 90.94 591 ASP A N 1
ATOM 4524 C CA . ASP A 1 591 ? -13.139 -4.958 -14.221 1.00 90.94 591 ASP A CA 1
ATOM 4525 C C . ASP A 1 591 ? -11.677 -5.302 -14.572 1.00 90.94 591 ASP A C 1
ATOM 4527 O O . ASP A 1 591 ? -11.362 -5.462 -15.761 1.00 90.94 591 ASP A O 1
ATOM 4531 N N . MET A 1 592 ? -10.788 -5.429 -13.583 1.00 85.12 592 MET A N 1
ATOM 4532 C CA . MET A 1 592 ? -9.342 -5.544 -13.770 1.00 85.12 592 MET A CA 1
ATOM 4533 C C . MET A 1 592 ? -8.963 -6.791 -14.582 1.00 85.12 592 MET A C 1
ATOM 4535 O O . MET A 1 592 ? -9.453 -7.889 -14.327 1.00 85.12 592 MET A O 1
ATOM 4539 N N . ASN A 1 593 ? -8.108 -6.624 -15.599 1.00 89.44 593 ASN A N 1
ATOM 4540 C CA . ASN A 1 593 ? -7.664 -7.713 -16.478 1.00 89.44 593 ASN A CA 1
ATOM 4541 C C . ASN A 1 593 ? -6.573 -8.551 -15.787 1.00 89.44 593 ASN A C 1
ATOM 4543 O O . ASN A 1 593 ? -5.486 -8.049 -15.510 1.00 89.44 593 ASN A O 1
ATOM 4547 N N . GLN A 1 594 ? -6.863 -9.836 -15.578 1.00 88.56 594 GLN A N 1
ATOM 4548 C CA . GLN A 1 594 ? -6.014 -10.814 -14.891 1.00 88.56 594 GLN A CA 1
ATOM 4549 C C . GLN A 1 594 ? -5.177 -11.675 -15.862 1.00 88.56 594 GLN A C 1
ATOM 4551 O O . GLN A 1 594 ? -4.544 -12.645 -15.443 1.00 88.56 594 GLN A O 1
ATOM 4556 N N . GLY A 1 595 ? -5.172 -11.344 -17.157 1.00 90.69 595 GLY A N 1
ATOM 4557 C CA . GLY A 1 595 ? -4.377 -11.991 -18.198 1.00 90.69 595 GLY A CA 1
ATOM 4558 C C . GLY A 1 595 ? -5.205 -12.695 -19.276 1.00 90.69 595 GLY A C 1
ATOM 4559 O O . GLY A 1 595 ? -6.401 -12.470 -19.459 1.00 90.69 595 GLY A O 1
ATOM 4560 N N . SER A 1 596 ? -4.545 -13.567 -20.042 1.00 94.81 596 SER A N 1
ATOM 4561 C CA . SER A 1 596 ? -5.211 -14.364 -21.079 1.00 94.81 596 SER A CA 1
ATOM 4562 C C . SER A 1 596 ? -5.772 -15.658 -20.502 1.00 94.81 596 SER A C 1
ATOM 4564 O O . SER A 1 596 ? -5.042 -16.429 -19.882 1.00 94.81 596 SER A O 1
ATOM 4566 N N . TYR A 1 597 ? -7.057 -15.919 -20.745 1.00 96.69 597 TYR A N 1
ATOM 4567 C CA . TYR A 1 597 ? -7.716 -17.130 -20.266 1.00 96.69 597 TYR A CA 1
ATOM 4568 C C . TYR A 1 597 ? -7.186 -18.368 -20.997 1.00 96.69 597 TYR A C 1
ATOM 4570 O O . TYR A 1 597 ? -7.076 -18.377 -22.223 1.00 96.69 597 TYR A O 1
ATOM 4578 N N . GLN A 1 598 ? -6.919 -19.429 -20.238 1.00 93.94 598 GLN A N 1
ATOM 4579 C CA . GLN A 1 598 ? -6.609 -20.755 -20.759 1.00 93.94 598 GLN A CA 1
ATOM 4580 C C . GLN A 1 598 ? -7.645 -21.743 -20.232 1.00 93.94 598 GLN A C 1
ATOM 4582 O O . GLN A 1 598 ? -7.912 -21.800 -19.033 1.00 93.94 598 GLN A O 1
ATOM 4587 N N . ARG A 1 599 ? -8.245 -22.528 -21.131 1.00 96.06 599 ARG A N 1
ATOM 4588 C CA . ARG A 1 599 ? -9.190 -23.580 -20.744 1.00 96.06 599 ARG A CA 1
ATOM 4589 C C . ARG A 1 599 ? -8.404 -24.726 -20.089 1.00 96.06 599 ARG A C 1
ATOM 4591 O O . ARG A 1 599 ? -7.515 -25.256 -20.757 1.00 96.06 599 ARG A O 1
ATOM 4598 N N . PRO A 1 600 ? -8.711 -25.147 -18.846 1.00 95.31 600 PRO A N 1
ATOM 4599 C CA . PRO A 1 600 ? -8.012 -26.271 -18.228 1.00 95.31 600 PRO A CA 1
ATOM 4600 C C . PRO A 1 600 ? -8.152 -27.536 -19.093 1.00 95.31 600 PRO A C 1
ATOM 4602 O O . PRO A 1 600 ? -9.274 -27.828 -19.519 1.00 95.31 600 PRO A O 1
ATOM 4605 N N . PRO A 1 601 ? -7.074 -28.302 -19.363 1.00 92.12 601 PRO A N 1
ATOM 4606 C CA . PRO A 1 601 ? -7.125 -29.432 -20.297 1.00 92.12 601 PRO A CA 1
ATOM 4607 C C . PRO A 1 601 ? -8.164 -30.506 -19.942 1.00 92.12 601 PRO A C 1
ATOM 4609 O O . PRO A 1 601 ? -8.801 -31.060 -20.832 1.00 92.12 601 PRO A O 1
ATOM 4612 N N . SER A 1 602 ? -8.396 -30.752 -18.649 1.00 91.19 602 SER A N 1
ATOM 4613 C CA . SER A 1 602 ? -9.423 -31.681 -18.149 1.00 91.19 602 SER A CA 1
ATOM 4614 C C . SER A 1 602 ? -10.867 -31.208 -18.370 1.00 91.19 602 SER A C 1
ATOM 4616 O O . SER A 1 602 ? -11.786 -32.016 -18.285 1.00 91.19 602 SER A O 1
ATOM 4618 N N . LEU A 1 603 ? -11.081 -29.924 -18.679 1.00 93.25 603 LEU A N 1
ATOM 4619 C CA . LEU A 1 603 ? -12.394 -29.317 -18.931 1.00 93.25 603 LEU A CA 1
ATOM 4620 C C . LEU A 1 603 ? -12.606 -28.958 -20.412 1.00 93.25 603 LEU A C 1
ATOM 4622 O O . LEU A 1 603 ? -13.459 -28.120 -20.730 1.00 93.25 603 LEU A O 1
ATOM 4626 N N . GLN A 1 604 ? -11.820 -29.536 -21.325 1.00 91.81 604 GLN A N 1
ATOM 4627 C CA . GLN A 1 604 ? -11.932 -29.294 -22.763 1.00 91.81 604 GLN A CA 1
ATOM 4628 C C . GLN A 1 604 ? -13.273 -29.824 -23.305 1.00 91.81 604 GLN A C 1
ATOM 4630 O O . GLN A 1 604 ? -13.557 -31.015 -23.257 1.00 91.81 604 GLN A O 1
ATOM 4635 N N . ASP A 1 605 ? -14.104 -28.926 -23.838 1.00 91.06 605 ASP A N 1
ATOM 4636 C CA . ASP A 1 605 ? -15.524 -29.173 -24.141 1.00 91.06 605 ASP A CA 1
ATOM 4637 C C . ASP A 1 605 ? -15.901 -28.901 -25.614 1.00 91.06 605 ASP A C 1
ATOM 4639 O O . ASP A 1 605 ? -17.076 -28.739 -25.953 1.00 91.06 605 ASP A O 1
ATOM 4643 N N . GLY A 1 606 ? -14.892 -28.791 -26.483 1.00 87.00 606 GLY A N 1
ATOM 4644 C CA . GLY A 1 606 ? -15.041 -28.481 -27.907 1.00 87.00 606 GLY A CA 1
ATOM 4645 C C . GLY A 1 606 ? -15.373 -27.018 -28.239 1.00 87.00 606 GLY A C 1
ATOM 4646 O O . GLY A 1 606 ? -15.502 -26.695 -29.421 1.00 87.00 606 GLY A O 1
ATOM 4647 N N . LYS A 1 607 ? -15.505 -26.114 -27.256 1.00 91.75 607 LYS A N 1
ATOM 4648 C CA . LYS A 1 607 ? -15.758 -24.684 -27.511 1.00 91.75 607 LYS A CA 1
ATOM 4649 C C . LYS A 1 607 ? -14.459 -23.911 -27.774 1.00 91.75 607 LYS A C 1
ATOM 4651 O O . LYS A 1 607 ? -13.381 -24.276 -27.312 1.00 91.75 607 LYS A O 1
ATOM 4656 N N . ASN A 1 608 ? -14.570 -22.800 -28.509 1.00 90.31 608 ASN A N 1
ATOM 4657 C CA . ASN A 1 608 ? -13.433 -21.931 -28.812 1.00 90.31 608 ASN A CA 1
ATOM 4658 C C . ASN A 1 608 ? -13.232 -20.846 -27.732 1.00 90.31 608 ASN A C 1
ATOM 4660 O O . ASN A 1 608 ? -14.036 -19.916 -27.622 1.00 90.31 608 ASN A O 1
ATOM 4664 N N . TYR A 1 609 ? -12.121 -20.954 -26.998 1.00 93.81 609 TYR A N 1
ATOM 4665 C CA . TYR A 1 609 ? -11.666 -20.010 -25.968 1.00 93.81 609 TYR A CA 1
ATOM 4666 C C . TYR A 1 609 ? -10.463 -19.143 -26.402 1.00 93.81 609 TYR A C 1
ATOM 4668 O O . TYR A 1 609 ? -9.870 -18.438 -25.587 1.00 93.81 609 TYR A O 1
ATOM 4676 N N . GLN A 1 610 ? -10.087 -19.169 -27.684 1.00 91.06 610 GLN A N 1
ATOM 4677 C CA . GLN A 1 610 ? -8.954 -18.413 -28.220 1.00 91.06 610 GLN A CA 1
ATOM 4678 C C . GLN A 1 610 ? -9.155 -16.898 -28.058 1.00 91.06 610 GLN A C 1
ATOM 4680 O O . GLN A 1 610 ? -10.222 -16.364 -28.361 1.00 91.06 610 GLN A O 1
ATOM 4685 N N . ASN A 1 611 ? -8.109 -16.203 -27.602 1.00 93.00 611 ASN A N 1
ATOM 4686 C CA . ASN A 1 611 ? -8.101 -14.761 -27.319 1.00 93.00 611 ASN A CA 1
ATOM 4687 C C . ASN A 1 611 ? -9.155 -14.315 -26.281 1.00 93.00 611 ASN A C 1
ATOM 4689 O O . ASN A 1 611 ? -9.615 -13.172 -26.312 1.00 93.00 611 ASN A O 1
ATOM 4693 N N . TRP A 1 612 ? -9.556 -15.191 -25.356 1.00 97.69 612 TRP A N 1
ATOM 4694 C CA . TRP A 1 612 ? -10.306 -14.780 -24.167 1.00 97.69 612 TRP A CA 1
ATOM 4695 C C . TRP A 1 612 ? -9.359 -14.155 -23.127 1.00 97.69 612 TRP A C 1
ATOM 4697 O O . TRP A 1 612 ? -8.165 -14.455 -23.083 1.00 97.69 612 TRP A O 1
ATOM 4707 N N . GLN A 1 613 ? -9.883 -13.263 -22.293 1.00 95.44 613 GLN A N 1
ATOM 4708 C CA . GLN A 1 613 ? -9.183 -12.615 -21.181 1.00 95.44 613 GLN A CA 1
ATOM 4709 C C . GLN A 1 613 ? -9.889 -12.972 -19.873 1.00 95.44 613 GLN A C 1
ATOM 4711 O O . GLN A 1 613 ? -11.122 -13.028 -19.849 1.00 95.44 613 GLN A O 1
ATOM 4716 N N . THR A 1 614 ? -9.128 -13.215 -18.809 1.00 96.12 614 THR A N 1
ATOM 4717 C CA . THR A 1 614 ? -9.643 -13.285 -17.436 1.00 96.12 614 THR A CA 1
ATOM 4718 C C . THR A 1 614 ? -9.756 -11.879 -16.863 1.00 96.12 614 THR A C 1
ATOM 4720 O O . THR A 1 614 ? -8.920 -11.017 -17.118 1.00 96.12 614 THR A O 1
ATOM 4723 N N . HIS A 1 615 ? -10.788 -11.641 -16.066 1.00 96.06 615 HIS A N 1
ATOM 4724 C CA . HIS A 1 615 ? -10.992 -10.396 -15.341 1.00 96.06 615 HIS A CA 1
ATOM 4725 C C . HIS A 1 615 ? -11.553 -10.674 -13.946 1.00 96.06 615 HIS A C 1
ATOM 4727 O O . HIS A 1 615 ? -12.256 -11.670 -13.751 1.00 96.06 615 HIS A O 1
ATOM 4733 N N . THR A 1 616 ? -11.311 -9.777 -12.993 1.00 94.56 616 THR A N 1
ATOM 4734 C CA . THR A 1 616 ? -12.089 -9.750 -11.748 1.00 94.56 616 THR A CA 1
ATOM 4735 C C . THR A 1 616 ? -13.555 -9.406 -12.041 1.00 94.56 616 THR A C 1
ATOM 4737 O O . THR A 1 616 ? -13.887 -8.844 -13.094 1.00 94.56 616 THR A O 1
ATOM 4740 N N . VAL A 1 617 ? -14.457 -9.817 -11.144 1.00 96.19 617 VAL A N 1
ATOM 4741 C CA . VAL A 1 617 ? -15.897 -9.534 -11.250 1.00 96.19 617 VAL A CA 1
ATOM 4742 C C . VAL A 1 617 ? -16.251 -8.417 -10.289 1.00 96.19 617 VAL A C 1
ATOM 4744 O O . VAL A 1 617 ? -15.980 -8.518 -9.098 1.00 96.19 617 VAL A O 1
ATOM 4747 N N . GLU A 1 618 ? -16.926 -7.397 -10.797 1.00 96.06 618 GLU A N 1
ATOM 4748 C CA . GLU A 1 618 ? -17.455 -6.293 -10.007 1.00 96.06 618 GLU A CA 1
ATOM 4749 C C . GLU A 1 618 ? -18.990 -6.305 -10.060 1.00 96.06 618 GLU A C 1
ATOM 4751 O O . GLU A 1 618 ? -19.602 -6.649 -11.079 1.00 96.06 618 GLU A O 1
ATOM 4756 N N . LEU A 1 619 ? -19.626 -5.964 -8.937 1.00 97.00 619 LEU A N 1
ATOM 4757 C CA . LEU A 1 619 ? -21.071 -5.773 -8.843 1.00 97.00 619 LEU A CA 1
ATOM 4758 C C . LEU A 1 619 ? -21.385 -4.278 -8.714 1.00 97.00 619 LEU A C 1
ATOM 4760 O O . LEU A 1 619 ? -21.199 -3.682 -7.653 1.00 97.00 619 LEU A O 1
ATOM 4764 N N . VAL A 1 620 ? -21.890 -3.681 -9.795 1.00 96.12 620 VAL A N 1
ATOM 4765 C CA . VAL A 1 620 ? -22.140 -2.231 -9.903 1.00 96.12 620 VAL A CA 1
ATOM 4766 C C . VAL A 1 620 ? -23.631 -1.948 -9.759 1.00 96.12 620 VAL A C 1
ATOM 4768 O O . VAL A 1 620 ? -24.426 -2.314 -10.628 1.00 96.12 620 VAL A O 1
ATOM 4771 N N . SER A 1 621 ? -24.053 -1.317 -8.665 1.00 97.00 621 SER A N 1
ATOM 4772 C CA . SER A 1 621 ? -25.479 -1.080 -8.407 1.00 97.00 621 SER A CA 1
ATOM 4773 C C . SER A 1 621 ? -26.104 -0.077 -9.376 1.00 97.00 621 SER A C 1
ATOM 4775 O O . SER A 1 621 ? -25.482 0.925 -9.726 1.00 97.00 621 SER A O 1
ATOM 4777 N N . TYR A 1 622 ? -27.379 -0.271 -9.715 1.00 95.75 622 TYR A N 1
ATOM 4778 C CA . TYR A 1 622 ? -28.186 0.829 -10.241 1.00 95.75 622 TYR A CA 1
ATOM 4779 C C . TYR A 1 622 ? -28.438 1.818 -9.096 1.00 95.75 622 TYR A C 1
ATOM 4781 O O . TYR A 1 622 ? -28.868 1.367 -8.030 1.00 95.75 622 TYR A O 1
ATOM 4789 N N . PRO A 1 623 ? -28.206 3.131 -9.267 1.00 95.69 623 PRO A N 1
ATOM 4790 C CA . PRO A 1 623 ? -28.340 4.083 -8.170 1.00 95.69 623 PRO A CA 1
ATOM 4791 C C . PRO A 1 623 ? -29.766 4.135 -7.594 1.00 95.69 623 PRO A C 1
ATOM 4793 O O . PRO A 1 623 ? -30.740 3.739 -8.241 1.00 95.69 623 PRO A O 1
ATOM 4796 N N . CYS A 1 624 ? -29.875 4.608 -6.355 1.00 96.00 624 CYS A N 1
ATOM 4797 C CA . CYS A 1 624 ? -31.125 4.799 -5.612 1.00 96.00 624 CYS A CA 1
ATOM 4798 C C . CYS A 1 624 ? -31.062 6.070 -4.751 1.00 96.00 624 CYS A C 1
ATOM 4800 O O . CYS A 1 624 ? -29.984 6.632 -4.570 1.00 96.00 624 CYS A O 1
ATOM 4802 N N . GLU A 1 625 ? -32.203 6.542 -4.243 1.00 96.75 625 GLU A N 1
ATOM 4803 C CA . GLU A 1 625 ? -32.258 7.691 -3.323 1.00 96.75 625 GLU A CA 1
ATOM 4804 C C . GLU A 1 625 ? -31.568 7.349 -1.996 1.00 96.75 625 GLU A C 1
ATOM 4806 O O . GLU A 1 625 ? -31.742 6.248 -1.471 1.00 96.75 625 GLU A O 1
ATOM 4811 N N . MET A 1 626 ? -30.782 8.275 -1.437 1.00 95.06 626 MET A N 1
ATOM 4812 C CA . MET A 1 626 ? -29.980 7.982 -0.238 1.00 95.06 626 MET A CA 1
ATOM 4813 C C . MET A 1 626 ? -30.822 7.732 1.020 1.00 95.06 626 MET A C 1
ATOM 4815 O O . MET A 1 626 ? -30.399 6.988 1.902 1.00 95.06 626 MET A O 1
ATOM 4819 N N . ASP A 1 627 ? -32.025 8.301 1.108 1.00 93.50 627 ASP A N 1
ATOM 4820 C CA . ASP A 1 627 ? -32.963 8.037 2.198 1.00 93.50 627 ASP A CA 1
ATOM 4821 C C . ASP A 1 627 ? -33.914 6.845 1.951 1.00 93.50 627 ASP A C 1
ATOM 4823 O O . ASP A 1 627 ? -34.617 6.432 2.881 1.00 93.50 627 ASP A O 1
ATOM 4827 N N . ASP A 1 628 ? -33.870 6.198 0.775 1.00 95.44 628 ASP A N 1
ATOM 4828 C CA . ASP A 1 628 ? -34.590 4.941 0.518 1.00 95.44 628 ASP A CA 1
ATOM 4829 C C . ASP A 1 628 ? -33.836 3.725 1.085 1.00 95.44 628 ASP A C 1
ATOM 4831 O O . ASP A 1 628 ? -33.141 2.962 0.404 1.00 95.44 628 ASP A O 1
ATOM 4835 N N . LYS A 1 629 ? -34.047 3.510 2.384 1.00 90.94 629 LYS A N 1
ATOM 4836 C CA . LYS A 1 629 ? -33.531 2.350 3.123 1.00 90.94 629 LYS A CA 1
ATOM 4837 C C . LYS A 1 629 ? -33.956 1.006 2.523 1.00 90.94 629 LYS A C 1
ATOM 4839 O O . LYS A 1 629 ? -33.225 0.035 2.700 1.00 90.94 629 LYS A O 1
ATOM 4844 N N . ALA A 1 630 ? -35.104 0.920 1.846 1.00 92.00 630 ALA A N 1
ATOM 4845 C CA . ALA A 1 630 ? -35.567 -0.331 1.253 1.00 92.00 630 ALA A CA 1
ATOM 4846 C C . ALA A 1 630 ? -34.772 -0.642 -0.022 1.00 92.00 630 ALA A C 1
ATOM 4848 O O . ALA A 1 630 ? -34.202 -1.726 -0.130 1.00 92.00 630 ALA A O 1
ATOM 4849 N N . ALA A 1 631 ? -34.633 0.324 -0.934 1.00 93.12 631 ALA A N 1
ATOM 4850 C CA . ALA A 1 631 ? -33.827 0.169 -2.145 1.00 93.12 631 ALA A CA 1
ATOM 4851 C C . ALA A 1 631 ? -32.350 -0.144 -1.846 1.00 93.12 631 ALA A C 1
ATOM 4853 O O . ALA A 1 631 ? -31.757 -0.980 -2.541 1.00 93.12 631 ALA A O 1
ATOM 4854 N N . VAL A 1 632 ? -31.774 0.485 -0.816 1.00 94.31 632 VAL A N 1
ATOM 4855 C CA . VAL A 1 632 ? -30.404 0.223 -0.339 1.00 94.31 632 VAL A CA 1
ATOM 4856 C C . VAL A 1 632 ? -30.278 -1.192 0.234 1.00 94.31 632 VAL A C 1
ATOM 4858 O O . VAL A 1 632 ? -29.414 -1.960 -0.190 1.00 94.31 632 VAL A O 1
ATOM 4861 N N . GLU A 1 633 ? -31.154 -1.582 1.160 1.00 94.31 633 GLU A N 1
ATOM 4862 C CA . GLU A 1 633 ? -31.068 -2.889 1.820 1.00 94.31 633 GLU A CA 1
ATOM 4863 C C . GLU A 1 633 ? -31.349 -4.053 0.852 1.00 94.31 633 GLU A C 1
ATOM 4865 O O . GLU A 1 633 ? -30.649 -5.067 0.880 1.00 94.31 633 GLU A O 1
ATOM 4870 N N . THR A 1 634 ? -32.282 -3.890 -0.093 1.00 95.31 634 THR A N 1
ATOM 4871 C CA . THR A 1 634 ? -32.528 -4.878 -1.157 1.00 95.31 634 THR A CA 1
ATOM 4872 C C . THR A 1 634 ? -31.297 -5.091 -2.047 1.00 95.31 634 THR A C 1
ATOM 4874 O O . THR A 1 634 ? -31.005 -6.234 -2.398 1.00 95.31 634 THR A O 1
ATOM 4877 N N . ARG A 1 635 ? -30.526 -4.039 -2.371 1.00 97.62 635 ARG A N 1
ATOM 4878 C CA . ARG A 1 635 ? -29.260 -4.169 -3.127 1.00 97.62 635 ARG A CA 1
ATOM 4879 C C . ARG A 1 635 ? -28.220 -4.967 -2.349 1.00 97.62 635 ARG A C 1
ATOM 4881 O O . ARG A 1 635 ? -27.648 -5.906 -2.898 1.00 97.62 635 ARG A O 1
ATOM 4888 N N . LYS A 1 636 ? -28.022 -4.637 -1.070 1.00 95.94 636 LYS A N 1
ATOM 4889 C CA . LYS A 1 636 ? -27.070 -5.324 -0.182 1.00 95.94 636 LYS A CA 1
ATOM 4890 C C . LYS A 1 636 ? -27.382 -6.817 -0.072 1.00 95.94 636 LYS A C 1
ATOM 4892 O O . LYS A 1 636 ? -26.499 -7.648 -0.264 1.00 95.94 636 LYS A O 1
ATOM 4897 N N . GLN A 1 637 ? -28.645 -7.164 0.169 1.00 95.06 637 GLN A N 1
ATOM 4898 C CA . GLN A 1 637 ? -29.074 -8.558 0.308 1.00 95.06 637 GLN A CA 1
ATOM 4899 C C . GLN A 1 637 ? -28.989 -9.338 -1.010 1.00 95.06 637 GLN A C 1
ATOM 4901 O O . GLN A 1 637 ? -28.581 -10.497 -0.998 1.00 95.06 637 GLN A O 1
ATOM 4906 N N . ALA A 1 638 ? -29.300 -8.709 -2.148 1.00 96.19 638 ALA A N 1
ATOM 4907 C CA . ALA A 1 638 ? -29.141 -9.329 -3.463 1.00 96.19 638 ALA A CA 1
ATOM 4908 C C . ALA A 1 638 ? -27.663 -9.577 -3.821 1.00 96.19 638 ALA A C 1
ATOM 4910 O O . ALA A 1 638 ? -27.341 -10.596 -4.429 1.00 96.19 638 ALA A O 1
ATOM 4911 N N . MET A 1 639 ? -26.760 -8.666 -3.437 1.00 97.31 639 MET A N 1
ATOM 4912 C CA . MET A 1 639 ? -25.314 -8.829 -3.623 1.00 97.31 639 MET A CA 1
ATOM 4913 C C . MET A 1 639 ? -24.754 -9.980 -2.776 1.00 97.31 639 MET A C 1
ATOM 4915 O O . MET A 1 639 ? -24.015 -10.814 -3.297 1.00 97.31 639 MET A O 1
ATOM 4919 N N . LEU A 1 640 ? -25.149 -10.069 -1.500 1.00 95.06 640 LEU A N 1
ATOM 4920 C CA . LEU A 1 640 ? -24.760 -11.171 -0.611 1.00 95.06 640 LEU A CA 1
ATOM 4921 C C . LEU A 1 640 ? -25.297 -12.519 -1.110 1.00 95.06 640 LEU A C 1
ATOM 4923 O O . LEU A 1 640 ? -24.537 -13.480 -1.200 1.00 95.06 640 LEU A O 1
ATOM 4927 N N . TRP A 1 641 ? -26.570 -12.575 -1.519 1.00 96.50 641 TRP A N 1
ATOM 4928 C CA . TRP A 1 641 ? -27.152 -13.766 -2.144 1.00 96.50 641 TRP A CA 1
ATOM 4929 C C . TRP A 1 641 ? -26.374 -14.204 -3.391 1.00 96.50 641 TRP A C 1
ATOM 4931 O O . TRP A 1 641 ? -26.094 -15.393 -3.551 1.00 96.50 641 TRP A O 1
ATOM 4941 N N . LEU A 1 642 ? -25.979 -13.264 -4.259 1.00 96.94 642 LEU A N 1
ATOM 4942 C CA . LEU A 1 642 ? -25.209 -13.612 -5.451 1.00 96.94 642 LEU A CA 1
ATOM 4943 C C . LEU A 1 642 ? -23.804 -14.128 -5.100 1.00 96.94 642 LEU A C 1
ATOM 4945 O O . LEU A 1 642 ? -23.331 -15.038 -5.770 1.00 96.94 642 LEU A O 1
ATOM 4949 N N . ALA A 1 643 ? -23.154 -13.627 -4.044 1.00 94.94 643 ALA A N 1
ATOM 4950 C CA . ALA A 1 643 ? -21.886 -14.186 -3.563 1.00 94.94 643 ALA A CA 1
ATOM 4951 C C . ALA A 1 643 ? -22.047 -15.638 -3.059 1.00 94.94 643 ALA A C 1
ATOM 4953 O O . ALA A 1 643 ? -21.232 -16.506 -3.387 1.00 94.94 643 ALA A O 1
ATOM 4954 N N . THR A 1 644 ? -23.141 -15.951 -2.352 1.00 93.50 644 THR A N 1
ATOM 4955 C CA . THR A 1 644 ? -23.487 -17.340 -1.997 1.00 93.50 644 THR A CA 1
ATOM 4956 C C . THR A 1 644 ? -23.728 -18.193 -3.247 1.00 93.50 644 THR A C 1
ATOM 4958 O O . THR A 1 644 ? -23.151 -19.271 -3.368 1.00 93.50 644 THR A O 1
ATOM 4961 N N . HIS A 1 645 ? -24.499 -17.697 -4.221 1.00 95.94 645 HIS A N 1
ATOM 4962 C CA . HIS A 1 645 ? -24.751 -18.416 -5.473 1.00 95.94 645 HIS A CA 1
ATOM 4963 C C . HIS A 1 645 ? -23.467 -18.648 -6.288 1.00 95.94 645 HIS A C 1
ATOM 4965 O O . HIS A 1 645 ? -23.249 -19.753 -6.780 1.00 95.94 645 HIS A O 1
ATOM 4971 N N . PHE A 1 646 ? -22.579 -17.652 -6.381 1.00 97.06 646 PHE A N 1
ATOM 4972 C CA . PHE A 1 646 ? -21.264 -17.798 -7.005 1.00 97.06 646 PHE A CA 1
ATOM 4973 C C . PHE A 1 646 ? -20.401 -18.849 -6.300 1.00 97.06 646 PHE A C 1
ATOM 4975 O O . PHE A 1 646 ? -19.715 -19.604 -6.982 1.00 97.06 646 PHE A O 1
ATOM 4982 N N . THR A 1 647 ? -20.457 -18.928 -4.966 1.00 94.44 647 THR A N 1
ATOM 4983 C CA . THR A 1 647 ? -19.748 -19.955 -4.181 1.00 94.44 647 THR A CA 1
ATOM 4984 C C . THR A 1 647 ? -20.205 -21.358 -4.590 1.00 94.44 647 THR A C 1
ATOM 4986 O O . THR A 1 647 ? -19.377 -22.204 -4.916 1.00 94.44 647 THR A O 1
ATOM 4989 N N . THR A 1 648 ? -21.518 -21.594 -4.690 1.00 93.38 648 THR A N 1
ATOM 4990 C CA . THR A 1 648 ? -22.067 -22.860 -5.213 1.00 93.38 648 THR A CA 1
ATOM 4991 C C . THR A 1 648 ? -21.713 -23.086 -6.689 1.00 93.38 648 THR A C 1
ATOM 4993 O O . THR A 1 648 ? -21.432 -24.212 -7.095 1.00 93.38 648 THR A O 1
ATOM 4996 N N . HIS A 1 649 ? -21.688 -22.027 -7.505 1.00 95.75 649 HIS A N 1
ATOM 4997 C CA . HIS A 1 649 ? -21.363 -22.114 -8.933 1.00 95.75 649 HIS A CA 1
ATOM 4998 C C . HIS A 1 649 ? -19.906 -22.515 -9.183 1.00 95.75 649 HIS A C 1
ATOM 5000 O O . HIS A 1 649 ? -19.661 -23.352 -10.046 1.00 95.75 649 HIS A O 1
ATOM 5006 N N . ILE A 1 650 ? -18.931 -21.977 -8.441 1.00 94.56 650 ILE A N 1
ATOM 5007 C CA . ILE A 1 650 ? -17.519 -22.373 -8.609 1.00 94.56 650 ILE A CA 1
ATOM 5008 C 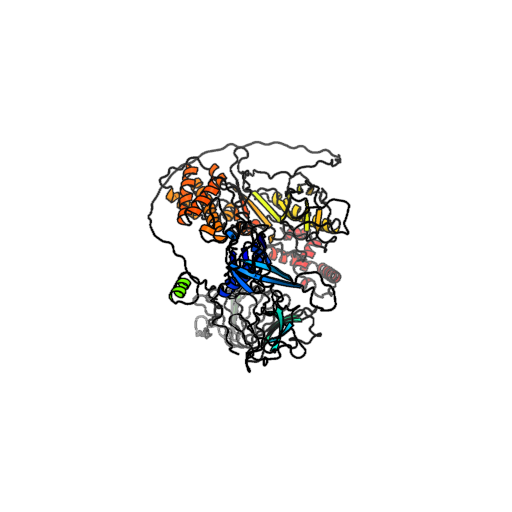C . ILE A 1 650 ? -17.186 -23.742 -7.997 1.00 94.56 650 ILE A C 1
ATOM 5010 O O . ILE A 1 650 ? -16.166 -24.324 -8.353 1.00 94.56 650 ILE A O 1
ATOM 5014 N N . ASP A 1 651 ? -18.040 -24.266 -7.118 1.00 91.06 651 ASP A N 1
ATOM 5015 C CA . ASP A 1 651 ? -17.957 -25.631 -6.590 1.00 91.06 651 ASP A CA 1
ATOM 5016 C C . ASP A 1 651 ? -18.518 -26.653 -7.599 1.00 91.06 651 ASP A C 1
ATOM 5018 O O . ASP A 1 651 ? -17.821 -27.565 -8.039 1.00 91.06 651 ASP A O 1
ATOM 5022 N N . GLN A 1 652 ? -19.759 -26.450 -8.054 1.00 91.56 652 GLN A N 1
ATOM 5023 C CA . GLN A 1 652 ? -20.521 -27.448 -8.823 1.00 91.56 652 GLN A CA 1
ATOM 5024 C C . GLN A 1 652 ? -20.514 -27.215 -10.342 1.00 91.56 652 GLN A C 1
ATOM 5026 O O . GLN A 1 652 ? -20.981 -28.051 -11.116 1.00 91.56 652 GLN A O 1
ATOM 5031 N N . SER A 1 653 ? -20.061 -26.048 -10.800 1.00 94.94 653 SER A N 1
ATOM 5032 C CA . SER A 1 653 ? -20.133 -25.602 -12.201 1.00 94.94 653 SER A CA 1
ATOM 5033 C C . SER A 1 653 ? -18.936 -24.724 -12.592 1.00 94.94 653 SER A C 1
ATOM 5035 O O . SER A 1 653 ? -19.055 -23.798 -13.401 1.00 94.94 653 SER A O 1
ATOM 5037 N N . ASN A 1 654 ? -17.757 -25.037 -12.045 1.00 96.62 654 ASN A N 1
ATOM 5038 C CA . ASN A 1 654 ? -16.524 -24.304 -12.320 1.00 96.62 654 ASN A CA 1
ATOM 5039 C C . ASN A 1 654 ? -16.232 -24.216 -13.833 1.00 96.62 654 ASN A C 1
ATOM 5041 O O . ASN A 1 654 ? -16.430 -25.170 -14.590 1.00 96.62 654 ASN A O 1
ATOM 5045 N N . HIS A 1 655 ? -15.769 -23.052 -14.289 1.00 97.06 655 HIS A N 1
ATOM 5046 C CA . HIS A 1 655 ? -15.583 -22.711 -15.705 1.00 97.06 655 HIS A CA 1
ATOM 5047 C C . HIS A 1 655 ? -16.832 -22.857 -16.602 1.00 97.06 655 HIS A C 1
ATOM 5049 O O . HIS A 1 655 ? -16.700 -23.059 -17.817 1.00 97.06 655 HIS A O 1
ATOM 5055 N N . GLN A 1 656 ? -18.042 -22.709 -16.059 1.00 96.62 656 GLN A N 1
ATOM 5056 C CA . GLN A 1 656 ? -19.283 -22.574 -16.839 1.00 96.62 656 GLN A CA 1
ATOM 5057 C C . GLN A 1 656 ? -19.825 -21.130 -16.784 1.00 96.62 656 GLN A C 1
ATOM 5059 O O . GLN A 1 656 ? -19.510 -20.399 -15.839 1.00 96.62 656 GLN A O 1
ATOM 5064 N N . PRO A 1 657 ? -20.609 -20.670 -17.783 1.00 96.56 657 PRO A N 1
ATOM 5065 C CA . PRO A 1 657 ? -21.375 -19.425 -17.664 1.00 96.56 657 PRO A CA 1
ATOM 5066 C C . PRO A 1 657 ? -22.393 -19.517 -16.522 1.00 96.56 657 PRO A C 1
ATOM 5068 O O . PRO A 1 657 ? -22.939 -20.593 -16.277 1.00 96.56 657 PRO A O 1
ATOM 5071 N N . LEU A 1 658 ? -22.722 -18.387 -15.892 1.00 95.81 658 LEU A N 1
ATOM 5072 C CA . LEU A 1 658 ? -23.921 -18.297 -15.055 1.00 95.81 658 LEU A CA 1
ATOM 5073 C C . LEU A 1 658 ? -25.179 -18.606 -15.875 1.00 95.81 658 LEU A C 1
ATOM 5075 O O . LEU A 1 658 ? -25.301 -18.216 -17.042 1.00 95.81 658 LEU A O 1
ATOM 5079 N N . ALA A 1 659 ? -26.152 -19.236 -15.222 1.00 91.75 659 ALA A N 1
ATOM 5080 C CA . ALA A 1 659 ? -27.502 -19.397 -15.741 1.00 91.75 659 ALA A CA 1
ATOM 5081 C C . ALA A 1 659 ? -28.417 -18.246 -15.266 1.00 91.75 659 ALA A C 1
ATOM 5083 O O . ALA A 1 659 ? -28.271 -17.770 -14.139 1.00 91.75 659 ALA A O 1
ATOM 5084 N N . PRO A 1 660 ? -29.390 -17.799 -16.082 1.00 92.88 660 PRO A N 1
ATOM 5085 C CA . PRO A 1 660 ? -30.426 -16.878 -15.627 1.00 92.88 660 PRO A CA 1
ATOM 5086 C C . PRO A 1 660 ? -31.436 -17.624 -14.738 1.00 92.88 660 PRO A C 1
ATOM 5088 O O . PRO A 1 660 ? -32.328 -18.307 -15.242 1.00 92.88 660 PRO A O 1
ATOM 5091 N N . ILE A 1 661 ? -31.267 -17.519 -13.418 1.00 92.81 661 ILE A N 1
ATOM 5092 C CA . ILE A 1 661 ? -32.107 -18.178 -12.404 1.00 92.81 661 ILE A CA 1
ATOM 5093 C C . ILE A 1 661 ? -32.825 -17.172 -11.495 1.00 92.81 661 ILE A C 1
ATOM 5095 O O . ILE A 1 661 ? -32.471 -15.994 -11.441 1.00 92.81 661 ILE A O 1
ATOM 5099 N N . GLN A 1 662 ? -33.810 -17.663 -10.743 1.00 94.44 662 GLN A N 1
ATOM 5100 C CA . GLN A 1 662 ? -34.423 -16.972 -9.608 1.00 94.44 662 GLN A CA 1
ATOM 5101 C C . GLN A 1 662 ? -33.863 -17.544 -8.293 1.00 94.44 662 GLN A C 1
ATOM 5103 O O . GLN A 1 662 ? -33.494 -18.717 -8.246 1.00 94.44 662 GLN A O 1
ATOM 5108 N N . SER A 1 663 ? -33.783 -16.730 -7.239 1.00 93.31 663 SER A N 1
ATOM 5109 C CA . SER A 1 663 ? -33.403 -17.176 -5.894 1.00 93.31 663 SER A CA 1
ATOM 5110 C C . SER A 1 663 ? -34.440 -18.135 -5.294 1.00 93.31 663 SER A C 1
ATOM 5112 O O . SER A 1 663 ? -35.624 -18.067 -5.621 1.00 93.31 663 SER A O 1
ATOM 5114 N N . GLU A 1 664 ? -34.013 -19.013 -4.382 1.00 89.38 664 GLU A N 1
ATOM 5115 C CA . GLU A 1 664 ? -34.892 -20.005 -3.731 1.00 89.38 664 GLU A CA 1
ATOM 5116 C C . GLU A 1 664 ? -36.012 -19.356 -2.901 1.00 89.38 664 GLU A C 1
ATOM 5118 O O . GLU A 1 664 ? -37.136 -19.850 -2.862 1.00 89.38 664 GLU A O 1
ATOM 5123 N N . ASP A 1 665 ? -35.724 -18.201 -2.293 1.00 87.94 665 ASP A N 1
ATOM 5124 C CA . ASP A 1 665 ? -36.696 -17.356 -1.587 1.00 87.94 665 ASP A CA 1
ATOM 5125 C C . ASP A 1 665 ? -37.590 -16.519 -2.530 1.00 87.94 665 ASP A C 1
ATOM 5127 O O . ASP A 1 665 ? -38.418 -15.725 -2.080 1.00 87.94 665 ASP A O 1
ATOM 5131 N N . GLY A 1 666 ? -37.409 -16.669 -3.844 1.00 91.44 666 GLY A N 1
ATOM 5132 C CA . GLY A 1 666 ? -38.167 -16.000 -4.891 1.00 91.44 666 GLY A CA 1
ATOM 5133 C C . GLY A 1 666 ? -37.867 -14.512 -5.084 1.00 91.44 666 GLY A C 1
ATOM 5134 O O . GLY A 1 666 ? -38.451 -13.928 -5.994 1.00 91.44 666 GLY A O 1
ATOM 5135 N N . ARG A 1 667 ? -37.003 -13.873 -4.283 1.00 92.19 667 ARG A N 1
ATOM 5136 C CA . ARG A 1 667 ? -36.830 -12.404 -4.256 1.00 92.19 667 ARG A CA 1
ATOM 5137 C C . ARG A 1 667 ? -36.006 -11.813 -5.399 1.00 92.19 667 ARG A C 1
ATOM 5139 O O . ARG A 1 667 ? -36.268 -10.673 -5.789 1.00 92.19 667 ARG A O 1
ATOM 5146 N N . PHE A 1 668 ? -35.020 -12.540 -5.916 1.00 97.38 668 PHE A N 1
ATOM 5147 C CA . PHE A 1 668 ? -34.013 -12.022 -6.849 1.00 97.38 668 PHE A CA 1
ATOM 5148 C C . PHE A 1 668 ? -33.963 -12.843 -8.137 1.00 97.38 668 PHE A C 1
ATOM 5150 O O . PHE A 1 668 ? -34.184 -14.051 -8.115 1.00 97.38 668 PHE A O 1
ATOM 5157 N N . VAL A 1 669 ? -33.653 -12.202 -9.265 1.00 95.69 669 VAL A N 1
ATOM 5158 C CA . VAL A 1 669 ? -33.526 -12.863 -10.575 1.00 95.69 669 VAL A CA 1
ATOM 5159 C C . VAL A 1 669 ? -32.253 -12.399 -11.278 1.00 95.69 669 VAL A C 1
ATOM 5161 O O . VAL A 1 669 ? -32.046 -11.196 -11.440 1.00 95.69 669 VAL A O 1
ATOM 5164 N N . ILE A 1 670 ? -31.433 -13.349 -11.733 1.00 96.94 670 ILE A N 1
ATOM 5165 C CA . ILE A 1 670 ? -30.284 -13.123 -12.619 1.00 96.94 670 ILE A CA 1
ATOM 5166 C C . ILE A 1 670 ? -30.774 -13.105 -14.071 1.00 96.94 670 ILE A C 1
ATOM 5168 O O . ILE A 1 670 ? -31.430 -14.035 -14.535 1.00 96.94 670 ILE A O 1
ATOM 5172 N N . GLU A 1 671 ? -30.406 -12.069 -14.818 1.00 95.62 671 GLU A N 1
ATOM 5173 C CA . GLU A 1 671 ? -30.632 -11.951 -16.260 1.00 95.62 671 GLU A CA 1
ATOM 5174 C C . GLU A 1 671 ? -29.267 -11.867 -16.964 1.00 95.62 671 GLU A C 1
ATOM 5176 O O . GLU A 1 671 ? -28.487 -10.938 -16.737 1.00 95.62 671 GLU A O 1
ATOM 5181 N N . ILE A 1 672 ? -28.955 -12.852 -17.812 1.00 96.00 672 ILE A N 1
ATOM 5182 C CA . ILE A 1 672 ? -27.673 -12.941 -18.528 1.00 96.00 672 ILE A CA 1
ATOM 5183 C C . ILE A 1 672 ? -27.798 -12.281 -19.899 1.00 96.00 672 ILE A C 1
ATOM 5185 O O . ILE A 1 672 ? -28.613 -12.689 -20.726 1.00 96.00 672 ILE A O 1
ATOM 5189 N N . THR A 1 673 ? -26.961 -11.275 -20.145 1.00 91.81 673 THR A N 1
ATOM 5190 C CA . THR A 1 673 ? -27.035 -10.413 -21.335 1.00 91.81 673 THR A CA 1
ATOM 5191 C C . THR A 1 673 ? -25.922 -10.725 -22.336 1.00 91.81 673 THR A C 1
ATOM 5193 O O . THR A 1 673 ? -26.131 -10.609 -23.542 1.00 91.81 673 THR A O 1
ATOM 5196 N N . ASN A 1 674 ? -24.777 -11.233 -21.862 1.00 92.38 674 ASN A N 1
ATOM 5197 C CA . ASN A 1 674 ? -23.744 -11.853 -22.688 1.00 92.38 674 ASN A CA 1
ATOM 5198 C C . ASN A 1 674 ? -23.491 -13.304 -22.246 1.00 92.38 674 ASN A C 1
ATOM 5200 O O . ASN A 1 674 ? -22.796 -13.567 -21.267 1.00 92.38 674 ASN A O 1
ATOM 5204 N N . ALA A 1 675 ? -24.001 -14.268 -23.016 1.00 92.31 675 ALA A N 1
ATOM 5205 C CA . ALA A 1 675 ? -23.779 -15.695 -22.766 1.00 92.31 675 ALA A CA 1
ATOM 5206 C C . ALA A 1 675 ? -22.360 -16.194 -23.134 1.00 92.31 675 ALA A C 1
ATOM 5208 O O . ALA A 1 675 ? -22.041 -17.352 -22.876 1.00 92.31 675 ALA A O 1
ATOM 5209 N N . LYS A 1 676 ? -21.498 -15.358 -23.738 1.00 94.62 676 LYS A N 1
ATOM 5210 C CA . LYS A 1 676 ? -20.086 -15.683 -24.012 1.00 94.62 676 LYS A CA 1
ATOM 5211 C C . LYS A 1 676 ? -19.194 -15.274 -22.837 1.00 94.62 676 LYS A C 1
ATOM 5213 O O . LYS A 1 676 ? -18.329 -14.414 -22.982 1.00 94.62 676 LYS A O 1
ATOM 5218 N N . HIS A 1 677 ? -19.420 -15.902 -21.689 1.00 97.62 677 HIS A N 1
ATOM 5219 C CA . HIS A 1 677 ? -18.554 -15.806 -20.518 1.00 97.62 677 HIS A CA 1
ATOM 5220 C C . HIS A 1 677 ? -18.403 -17.179 -19.846 1.00 97.62 677 HIS A C 1
ATOM 5222 O O . HIS A 1 677 ? -19.165 -18.099 -20.138 1.00 97.62 677 HIS A O 1
ATOM 5228 N N . VAL A 1 678 ? -17.433 -17.321 -18.946 1.00 97.62 678 VAL A N 1
ATOM 5229 C CA . VAL A 1 678 ? -17.385 -18.397 -17.940 1.00 97.62 678 VAL A CA 1
ATOM 5230 C C . VAL A 1 678 ? -16.930 -17.814 -16.606 1.00 97.62 678 VAL A C 1
ATOM 5232 O O . VAL A 1 678 ? -16.129 -16.882 -16.597 1.00 97.62 678 VAL A O 1
ATOM 5235 N N . ILE A 1 679 ? -17.426 -18.352 -15.495 1.00 98.19 679 ILE A N 1
ATOM 5236 C CA . ILE A 1 679 ? -16.973 -18.011 -14.139 1.00 98.19 679 ILE A CA 1
ATOM 5237 C C . ILE A 1 679 ? -16.046 -19.117 -13.645 1.00 98.19 679 ILE A C 1
ATOM 5239 O O . ILE A 1 679 ? -16.349 -20.293 -13.852 1.00 98.19 679 ILE A O 1
ATOM 5243 N N . ALA A 1 680 ? -14.928 -18.764 -13.014 1.00 97.00 680 ALA A N 1
ATOM 5244 C CA . ALA A 1 680 ? -13.947 -19.731 -12.532 1.00 97.00 680 ALA A CA 1
ATOM 5245 C C . ALA A 1 680 ? -13.359 -19.360 -11.164 1.00 97.00 680 ALA A C 1
ATOM 5247 O O . ALA A 1 680 ? -13.150 -18.182 -10.880 1.00 97.00 680 ALA A O 1
ATOM 5248 N N . ALA A 1 681 ? -13.065 -20.369 -10.343 1.00 95.62 681 ALA A N 1
ATOM 5249 C CA . ALA A 1 681 ? -12.458 -20.216 -9.022 1.00 95.62 681 ALA A CA 1
ATOM 5250 C C . ALA A 1 681 ? -11.051 -19.588 -9.069 1.00 95.62 681 ALA A C 1
ATOM 5252 O O . ALA A 1 681 ? -10.248 -19.860 -9.970 1.00 95.62 681 ALA A O 1
ATOM 5253 N N . GLY A 1 682 ? -10.727 -18.783 -8.053 1.00 92.75 682 GLY A N 1
ATOM 5254 C CA . GLY A 1 682 ? -9.437 -18.105 -7.921 1.00 92.75 682 GLY A CA 1
ATOM 5255 C C . GLY A 1 682 ? -9.089 -17.296 -9.172 1.00 92.75 682 GLY A C 1
ATOM 5256 O O . GLY A 1 682 ? -9.912 -16.545 -9.680 1.00 92.75 682 GLY A O 1
ATOM 5257 N N . ASN A 1 683 ? -7.880 -17.497 -9.704 1.00 92.94 683 ASN A N 1
ATOM 5258 C CA . ASN A 1 683 ? -7.404 -16.833 -10.925 1.00 92.94 683 ASN A CA 1
ATOM 5259 C C . ASN A 1 683 ? -7.878 -17.508 -12.233 1.00 92.94 683 ASN A C 1
ATOM 5261 O O . ASN A 1 683 ? -7.435 -17.122 -13.314 1.00 92.94 683 ASN A O 1
ATOM 5265 N N . GLY A 1 684 ? -8.735 -18.535 -12.167 1.00 92.00 684 GLY A N 1
ATOM 5266 C CA . GLY A 1 684 ? -9.290 -19.205 -13.349 1.00 92.00 684 GLY A CA 1
ATOM 5267 C C . GLY A 1 684 ? -8.290 -20.026 -14.169 1.00 92.00 684 GLY A C 1
ATOM 5268 O O . GLY A 1 684 ? -8.460 -20.146 -15.382 1.00 92.00 684 GLY A O 1
ATOM 5269 N N . ILE A 1 685 ? -7.260 -20.579 -13.519 1.00 92.44 685 ILE A N 1
ATOM 5270 C CA . ILE A 1 685 ? -6.239 -21.453 -14.132 1.00 92.44 685 ILE A CA 1
ATOM 5271 C C . ILE A 1 685 ? -6.502 -22.937 -13.806 1.00 92.44 685 ILE A C 1
ATOM 5273 O O . ILE A 1 685 ? -6.354 -23.799 -14.672 1.00 92.44 685 ILE A O 1
ATOM 5277 N N . SER A 1 686 ? -6.898 -23.240 -12.567 1.00 92.00 686 SER A N 1
ATOM 5278 C CA . SER A 1 686 ? -7.162 -24.603 -12.084 1.00 92.00 686 SER A CA 1
ATOM 5279 C C . SER A 1 686 ? -8.570 -25.074 -12.443 1.00 92.00 686 SER A C 1
ATOM 5281 O O . SER A 1 686 ? -9.524 -24.328 -12.265 1.00 92.00 686 SER A O 1
ATOM 5283 N N . ALA A 1 687 ? -8.708 -26.334 -12.868 1.00 90.75 687 ALA A N 1
ATOM 5284 C CA . ALA A 1 687 ? -10.002 -26.939 -13.208 1.00 90.75 687 ALA A CA 1
ATOM 5285 C C . ALA A 1 687 ? -10.983 -27.036 -12.023 1.00 90.75 687 ALA A C 1
ATOM 5287 O O . ALA A 1 687 ? -12.196 -26.979 -12.216 1.00 90.75 687 ALA A O 1
ATOM 5288 N N . GLU A 1 688 ? -10.462 -27.168 -10.807 1.00 88.44 688 GLU A N 1
ATOM 5289 C CA . GLU A 1 688 ? -11.220 -27.330 -9.565 1.00 88.44 688 GLU A CA 1
ATOM 5290 C C . GLU A 1 688 ? -11.043 -26.099 -8.665 1.00 88.44 688 GLU A C 1
ATOM 5292 O O . GLU A 1 688 ? -10.060 -25.358 -8.787 1.00 88.44 688 GLU A O 1
ATOM 5297 N N . SER A 1 689 ? -12.007 -25.870 -7.770 1.00 87.62 689 SER A N 1
ATOM 5298 C CA . SER A 1 689 ? -11.891 -24.847 -6.729 1.00 87.62 689 SER A CA 1
ATOM 5299 C C . SER A 1 689 ? -10.950 -25.309 -5.606 1.00 87.62 689 SER A C 1
ATOM 5301 O O . SER A 1 689 ? -10.544 -26.466 -5.536 1.00 87.62 689 SER A O 1
ATOM 5303 N N . GLN A 1 690 ? -10.612 -24.398 -4.695 1.00 82.75 690 GLN A N 1
ATOM 5304 C CA . GLN A 1 690 ? -9.980 -24.725 -3.410 1.00 82.75 690 GLN A CA 1
ATOM 5305 C C . GLN A 1 690 ? -10.987 -24.549 -2.257 1.00 82.75 690 GLN A C 1
ATOM 5307 O O . GLN A 1 690 ? -10.599 -24.203 -1.144 1.00 82.75 690 GLN A O 1
ATOM 5312 N N . GLY A 1 691 ? -12.289 -24.702 -2.536 1.00 80.69 691 GLY A N 1
ATOM 5313 C CA . GLY A 1 691 ? -13.361 -24.427 -1.576 1.00 80.69 691 GLY A CA 1
ATOM 5314 C C . GLY A 1 691 ? -13.503 -22.944 -1.212 1.00 80.69 691 GLY A C 1
ATOM 5315 O O . GLY A 1 691 ? -13.896 -22.629 -0.088 1.00 80.69 691 GLY A O 1
ATOM 5316 N N . GLN A 1 692 ? -13.154 -22.016 -2.115 1.00 85.00 692 GLN A N 1
ATOM 5317 C CA . GLN A 1 692 ? -13.263 -20.582 -1.831 1.00 85.00 692 GLN A CA 1
ATOM 5318 C C . GLN A 1 692 ? -14.721 -20.181 -1.565 1.00 85.00 692 GLN A C 1
ATOM 5320 O O . GLN A 1 692 ? -15.579 -20.311 -2.434 1.00 85.00 692 GLN A O 1
ATOM 5325 N N . THR A 1 693 ? -14.986 -19.597 -0.396 1.00 89.12 693 THR A N 1
ATOM 5326 C CA . THR A 1 693 ? -16.178 -18.757 -0.217 1.00 89.12 693 THR A CA 1
ATOM 5327 C C . THR A 1 693 ? -15.951 -17.451 -0.971 1.00 89.12 693 THR A C 1
ATOM 5329 O O . THR A 1 693 ? -14.910 -16.816 -0.796 1.00 89.12 693 THR A O 1
ATOM 5332 N N . ILE A 1 694 ? -16.902 -17.045 -1.810 1.00 90.44 694 ILE A N 1
ATOM 5333 C CA . ILE A 1 694 ? -16.821 -15.776 -2.540 1.00 90.44 694 ILE A CA 1
ATOM 5334 C C . ILE A 1 694 ? -17.185 -14.641 -1.592 1.00 90.44 694 ILE A C 1
ATOM 5336 O O . ILE A 1 694 ? -18.210 -14.690 -0.912 1.00 90.44 694 ILE A O 1
ATOM 5340 N N . THR A 1 695 ? -16.324 -13.627 -1.521 1.00 88.25 695 THR A N 1
ATOM 5341 C CA . THR A 1 695 ? -16.420 -12.573 -0.504 1.00 88.25 695 THR A CA 1
ATOM 5342 C C . THR A 1 695 ? -16.320 -11.177 -1.105 1.00 88.25 695 THR A C 1
ATOM 5344 O O . THR A 1 695 ? -15.759 -10.963 -2.178 1.00 88.25 695 THR A O 1
ATOM 5347 N N . MET A 1 696 ? -16.886 -10.223 -0.373 1.00 88.06 696 MET A N 1
ATOM 5348 C CA . MET A 1 696 ? -16.821 -8.787 -0.622 1.00 88.06 696 MET A CA 1
ATOM 5349 C C . MET A 1 696 ? -15.969 -8.161 0.480 1.00 88.06 696 MET A C 1
ATOM 5351 O O . MET A 1 696 ? -16.273 -8.355 1.665 1.00 88.06 696 MET A O 1
ATOM 5355 N N . THR A 1 697 ? -14.906 -7.445 0.112 1.00 79.12 697 THR A N 1
ATOM 5356 C CA . THR A 1 697 ? -13.937 -6.863 1.055 1.00 79.12 697 THR A CA 1
ATOM 5357 C C . THR A 1 697 ? -13.930 -5.332 0.966 1.00 79.12 697 THR A C 1
ATOM 5359 O O . THR A 1 697 ? -14.111 -4.791 -0.125 1.00 79.12 697 THR A O 1
ATOM 5362 N N . PRO A 1 698 ? -13.665 -4.597 2.066 1.00 79.38 698 PRO A N 1
ATOM 5363 C CA . PRO A 1 698 ? -13.649 -3.131 2.042 1.00 79.38 698 PRO A CA 1
ATOM 5364 C C . PRO A 1 698 ? -12.652 -2.509 1.052 1.00 79.38 698 PRO A C 1
ATOM 5366 O O . PRO A 1 698 ? -12.845 -1.372 0.639 1.00 79.38 698 PRO A O 1
ATOM 5369 N N . SER A 1 699 ? -11.603 -3.238 0.654 1.00 75.81 699 SER A N 1
ATOM 5370 C CA . SER A 1 699 ? -10.624 -2.797 -0.350 1.00 75.81 699 SER A CA 1
ATOM 5371 C C . SER A 1 699 ? -11.149 -2.826 -1.788 1.00 75.81 699 SER A C 1
ATOM 5373 O O . SER A 1 699 ? -10.634 -2.089 -2.620 1.00 75.81 699 SER A O 1
ATOM 5375 N N . GLY A 1 700 ? -12.147 -3.668 -2.080 1.00 83.75 700 GLY A N 1
ATOM 5376 C CA . GLY A 1 700 ? -12.835 -3.724 -3.376 1.00 83.75 700 GLY A CA 1
ATOM 5377 C C . GLY A 1 700 ? -14.104 -2.864 -3.429 1.00 83.75 700 GLY A C 1
ATOM 5378 O O . GLY A 1 700 ? -14.802 -2.862 -4.441 1.00 83.75 700 GLY A O 1
ATOM 5379 N N . GLN A 1 701 ? -14.436 -2.162 -2.340 1.00 91.94 701 GLN A N 1
ATOM 5380 C CA . GLN A 1 701 ? -15.691 -1.428 -2.181 1.00 91.94 701 GLN A CA 1
ATOM 5381 C C . GLN A 1 701 ? -15.510 0.075 -2.402 1.00 91.94 701 GLN A C 1
ATOM 5383 O O . GLN A 1 701 ? -14.698 0.730 -1.750 1.00 91.94 701 GLN A O 1
ATOM 5388 N N . GLN A 1 702 ? -16.325 0.618 -3.301 1.00 93.81 702 GLN A N 1
ATOM 5389 C CA . GLN A 1 702 ? -16.380 2.022 -3.703 1.00 93.81 702 GLN A CA 1
ATOM 5390 C C . GLN A 1 702 ? -17.847 2.490 -3.658 1.00 93.81 702 GLN A C 1
ATOM 5392 O O . GLN A 1 702 ? -18.782 1.683 -3.710 1.00 93.81 702 GLN A O 1
ATOM 5397 N N . ALA A 1 703 ? -18.073 3.796 -3.520 1.00 96.12 703 ALA A N 1
ATOM 5398 C CA . ALA A 1 703 ? -19.421 4.363 -3.480 1.00 96.12 703 ALA A CA 1
ATOM 5399 C C . ALA A 1 703 ? -19.485 5.657 -4.287 1.00 96.12 703 ALA A C 1
ATOM 5401 O O . ALA A 1 703 ? -18.704 6.575 -4.050 1.00 96.12 703 ALA A O 1
ATOM 5402 N N . THR A 1 704 ? -20.444 5.753 -5.203 1.00 97.31 704 THR A N 1
ATOM 5403 C CA . THR A 1 704 ? -20.658 6.934 -6.038 1.00 97.31 704 THR A CA 1
ATOM 5404 C C . THR A 1 704 ? -21.915 7.678 -5.581 1.00 97.31 704 THR A C 1
ATOM 5406 O O . THR A 1 704 ? -23.029 7.167 -5.699 1.00 97.31 704 THR A O 1
ATOM 5409 N N . VAL A 1 705 ? -21.744 8.897 -5.062 1.00 98.00 705 VAL A N 1
ATOM 5410 C CA . VAL A 1 705 ? -22.819 9.771 -4.558 1.00 98.00 705 VAL A CA 1
ATOM 5411 C C . VAL A 1 705 ? -23.106 10.893 -5.555 1.00 98.00 705 VAL A C 1
ATOM 5413 O O . VAL A 1 705 ? -22.193 11.612 -5.957 1.00 98.00 705 VAL A O 1
ATOM 5416 N N . GLY A 1 706 ? -24.372 11.070 -5.931 1.00 97.44 706 GLY A N 1
ATOM 5417 C CA . GLY A 1 706 ? -24.872 12.177 -6.746 1.00 97.44 706 GLY A CA 1
ATOM 5418 C C . GLY A 1 706 ? -25.622 13.216 -5.916 1.00 97.44 706 GLY A C 1
ATOM 5419 O O . GLY A 1 706 ? -26.466 12.865 -5.094 1.00 97.44 706 GLY A O 1
ATOM 5420 N N . VAL A 1 707 ? -25.348 14.501 -6.148 1.00 97.50 707 VAL A N 1
ATOM 5421 C CA . VAL A 1 707 ? -26.015 15.637 -5.480 1.00 97.50 707 VAL A CA 1
ATOM 5422 C C . VAL A 1 707 ? -26.387 16.740 -6.472 1.00 97.50 707 VAL A C 1
ATOM 5424 O O . VAL A 1 707 ? -25.813 16.837 -7.556 1.00 97.50 707 VAL A O 1
ATOM 5427 N N . ALA A 1 708 ? -27.330 17.608 -6.092 1.00 97.12 708 ALA A N 1
ATOM 5428 C CA . ALA A 1 708 ? -27.673 18.800 -6.868 1.00 97.12 708 ALA A CA 1
ATOM 5429 C C . ALA A 1 708 ? -26.453 19.719 -7.020 1.00 97.12 708 ALA A C 1
ATOM 5431 O O . ALA A 1 708 ? -25.875 20.152 -6.022 1.00 97.12 708 ALA A O 1
ATOM 5432 N N . ALA A 1 709 ? -26.099 20.077 -8.256 1.00 95.50 709 ALA A N 1
ATOM 5433 C CA . ALA A 1 709 ? -24.906 20.871 -8.549 1.00 95.50 709 ALA A CA 1
ATOM 5434 C C . ALA A 1 709 ? -24.905 22.244 -7.856 1.00 95.50 709 ALA A C 1
ATOM 5436 O O . ALA A 1 709 ? -23.881 22.668 -7.326 1.00 95.50 709 ALA A O 1
ATOM 5437 N N . LYS A 1 710 ? -26.076 22.887 -7.750 1.00 94.19 710 LYS A N 1
ATOM 5438 C CA . LYS A 1 710 ? -26.265 24.141 -6.999 1.00 94.19 710 LYS A CA 1
ATOM 5439 C C . LYS A 1 710 ? -26.015 24.029 -5.487 1.00 94.19 710 LYS A C 1
ATOM 5441 O O . LYS A 1 710 ? -25.809 25.043 -4.828 1.00 94.19 710 LYS A O 1
ATOM 5446 N N . GLY A 1 711 ? -26.071 22.816 -4.934 1.00 93.38 711 GLY A N 1
ATOM 5447 C CA . GLY A 1 711 ? -25.904 22.555 -3.505 1.00 93.38 711 GLY A CA 1
ATOM 5448 C C . GLY A 1 711 ? -24.445 22.459 -3.057 1.00 93.38 711 GLY A C 1
ATOM 5449 O O . GLY A 1 711 ? -24.174 22.613 -1.866 1.00 93.38 711 GLY A O 1
ATOM 5450 N N . PHE A 1 712 ? -23.498 22.227 -3.970 1.00 96.19 712 PHE A N 1
ATOM 5451 C CA . PHE A 1 712 ? -22.094 22.031 -3.608 1.00 96.19 712 PHE A CA 1
ATOM 5452 C C . PHE A 1 712 ? -21.475 23.336 -3.076 1.00 96.19 712 PHE A C 1
ATOM 5454 O O . PHE A 1 712 ? -21.405 24.335 -3.790 1.00 96.19 712 PHE A O 1
ATOM 5461 N N . GLY A 1 713 ? -21.026 23.342 -1.817 1.00 92.38 713 GLY A N 1
ATOM 5462 C CA . GLY A 1 713 ? -20.521 24.534 -1.120 1.00 92.38 713 GLY A CA 1
ATOM 5463 C C . GLY A 1 713 ? -21.544 25.227 -0.207 1.00 92.38 713 GLY A C 1
ATOM 5464 O O . GLY A 1 713 ? -21.210 26.235 0.426 1.00 92.38 713 GLY A O 1
ATOM 5465 N N . THR A 1 714 ? -22.778 24.714 -0.121 1.00 94.69 714 THR A N 1
ATOM 5466 C CA . THR A 1 714 ? -23.841 25.229 0.771 1.00 94.69 714 THR A CA 1
ATOM 5467 C C . THR A 1 714 ? -23.868 24.566 2.149 1.00 94.69 714 THR A C 1
ATOM 5469 O O . THR A 1 714 ? -24.484 25.099 3.068 1.00 94.69 714 THR A O 1
ATOM 5472 N N . SER A 1 715 ? -23.241 23.396 2.310 1.00 94.94 715 SER A N 1
ATOM 5473 C CA . SER A 1 715 ? -23.300 22.549 3.511 1.00 94.94 715 SER A CA 1
ATOM 5474 C C . SER A 1 715 ? -24.699 22.112 3.955 1.00 94.94 715 SER A C 1
ATOM 5476 O O . SER A 1 715 ? -24.843 21.676 5.098 1.00 94.94 715 SER A O 1
ATOM 5478 N N . ALA A 1 716 ? -25.732 22.227 3.114 1.00 93.50 716 ALA A N 1
ATOM 5479 C CA . ALA A 1 716 ? -27.122 22.081 3.556 1.00 93.50 716 ALA A CA 1
ATOM 5480 C C . ALA A 1 716 ? -27.433 20.691 4.155 1.00 93.50 716 ALA A C 1
ATOM 5482 O O . ALA A 1 716 ? -28.007 20.592 5.243 1.00 93.50 716 ALA A O 1
ATOM 5483 N N . THR A 1 717 ? -27.001 19.612 3.497 1.00 95.19 717 THR A N 1
ATOM 5484 C CA . THR A 1 717 ? -27.283 18.223 3.905 1.00 95.19 717 THR A CA 1
ATOM 5485 C C . THR A 1 717 ? -26.030 17.502 4.433 1.00 95.19 717 THR A C 1
ATOM 5487 O O . THR A 1 717 ? -24.915 17.981 4.205 1.00 95.19 717 THR A O 1
ATOM 5490 N N . PRO A 1 718 ? -26.164 16.377 5.168 1.00 94.81 718 PRO A N 1
ATOM 5491 C CA . PRO A 1 718 ? -25.017 15.568 5.596 1.00 94.81 718 PRO A CA 1
ATOM 5492 C C . PRO A 1 718 ? -24.129 15.124 4.427 1.00 94.81 718 PRO A C 1
ATOM 5494 O O . PRO A 1 718 ? -22.910 15.242 4.508 1.00 94.81 718 PRO A O 1
ATOM 5497 N N . GLU A 1 719 ? -24.740 14.699 3.323 1.00 93.69 719 GLU A N 1
ATOM 5498 C CA . GLU A 1 719 ? -24.049 14.257 2.102 1.00 93.69 719 GLU A CA 1
ATOM 5499 C C . GLU A 1 719 ? -23.233 15.399 1.482 1.00 93.69 719 GLU A C 1
ATOM 5501 O O . GLU A 1 719 ? -22.064 15.217 1.154 1.00 93.69 719 GLU A O 1
ATOM 5506 N N . LEU A 1 720 ? -23.810 16.605 1.393 1.00 96.31 720 LEU A N 1
ATOM 5507 C CA . LEU A 1 720 ? -23.084 17.793 0.933 1.00 96.31 720 LEU A CA 1
ATOM 5508 C C . LEU A 1 720 ? -21.918 18.148 1.863 1.00 96.31 720 LEU A C 1
ATOM 5510 O O . LEU A 1 720 ? -20.858 18.526 1.379 1.00 96.31 720 LEU A O 1
ATOM 5514 N N . ARG A 1 721 ? -22.066 17.985 3.184 1.00 96.75 721 ARG A N 1
ATOM 5515 C CA . ARG A 1 721 ? -20.965 18.214 4.138 1.00 96.75 721 ARG A CA 1
ATOM 5516 C C . ARG A 1 721 ? -19.839 17.186 3.998 1.00 96.75 721 ARG A C 1
ATOM 5518 O O . ARG A 1 721 ? -18.684 17.586 4.063 1.00 96.75 721 ARG A O 1
ATOM 5525 N N . LEU A 1 722 ? -20.165 15.916 3.746 1.00 96.31 722 LEU A N 1
ATOM 5526 C CA . LEU A 1 722 ? -19.189 14.846 3.494 1.00 96.31 722 LEU A CA 1
ATOM 5527 C C . LEU A 1 722 ? -18.427 15.052 2.169 1.00 96.31 722 LEU A C 1
ATOM 5529 O O . LEU A 1 722 ? -17.227 14.799 2.087 1.00 96.31 722 LEU A O 1
ATOM 5533 N N . LEU A 1 723 ? -19.103 15.564 1.138 1.00 97.00 723 LEU A N 1
ATOM 5534 C CA . LEU A 1 723 ? -18.471 15.936 -0.132 1.00 97.00 723 LEU A CA 1
ATOM 5535 C C . LEU A 1 723 ? -17.628 17.219 -0.015 1.00 97.00 723 LEU A C 1
ATOM 5537 O O . LEU A 1 723 ? -16.555 17.313 -0.606 1.00 97.00 723 LEU A O 1
ATOM 5541 N N . GLU A 1 724 ? -18.067 18.190 0.787 1.00 97.31 724 GLU A N 1
ATOM 5542 C CA . GLU A 1 724 ? -17.312 19.416 1.089 1.00 97.31 724 GLU A CA 1
ATOM 5543 C C . GLU A 1 724 ? -16.120 19.196 2.039 1.00 97.31 724 GLU A C 1
ATOM 5545 O O . GLU A 1 724 ? -15.308 20.108 2.189 1.00 97.31 724 GLU A O 1
ATOM 5550 N N . SER A 1 725 ? -15.979 18.019 2.661 1.00 96.56 725 SER A N 1
ATOM 5551 C CA . SER A 1 725 ? -14.763 17.622 3.393 1.00 96.56 725 SER A CA 1
ATOM 5552 C C . SER A 1 725 ? -13.676 16.987 2.515 1.00 96.56 725 SER A C 1
ATOM 5554 O O . SER A 1 725 ? -12.637 16.593 3.036 1.00 96.56 725 SER A O 1
ATOM 5556 N N . ALA A 1 726 ? -13.872 16.903 1.193 1.00 97.38 726 ALA A N 1
ATOM 5557 C CA . ALA A 1 726 ? -12.844 16.423 0.272 1.00 97.38 726 ALA A CA 1
ATOM 5558 C C . ALA A 1 726 ? -11.550 17.267 0.382 1.00 97.38 726 ALA A C 1
ATOM 5560 O O . ALA A 1 726 ? -11.633 18.489 0.222 1.00 97.38 726 ALA A O 1
ATOM 5561 N N . PRO A 1 727 ? -10.347 16.677 0.561 1.00 96.19 727 PRO A N 1
ATOM 5562 C CA . PRO A 1 727 ? -9.113 17.444 0.805 1.00 96.19 727 PRO A CA 1
ATOM 5563 C C . PRO A 1 727 ? -8.711 18.422 -0.307 1.00 96.19 727 PRO A C 1
ATOM 5565 O O . PRO A 1 727 ? -7.915 19.332 -0.087 1.00 96.19 727 PRO A O 1
ATOM 5568 N N . TRP A 1 728 ? -9.250 18.244 -1.515 1.00 97.50 728 TRP A N 1
ATOM 5569 C CA . TRP A 1 728 ? -9.036 19.144 -2.645 1.00 97.50 728 TRP A CA 1
ATOM 5570 C C . TRP A 1 728 ? -9.996 20.344 -2.684 1.00 97.50 728 TRP A C 1
ATOM 5572 O O . TRP A 1 728 ? -9.701 21.314 -3.386 1.00 97.50 728 TRP A O 1
ATOM 5582 N N . TYR A 1 729 ? -11.125 20.313 -1.964 1.00 98.25 729 TYR A N 1
ATOM 5583 C CA . TYR A 1 729 ? -12.135 21.370 -2.019 1.00 98.25 729 TYR A CA 1
ATOM 5584 C C . TYR A 1 729 ? -11.777 22.560 -1.119 1.00 98.25 729 TYR A C 1
ATOM 5586 O O . TYR A 1 729 ? -11.926 22.550 0.102 1.00 98.25 729 TYR A O 1
ATOM 5594 N N . GLN A 1 730 ? -11.342 23.651 -1.746 1.00 97.31 730 GLN A N 1
ATOM 5595 C CA . GLN A 1 730 ? -10.929 24.870 -1.059 1.00 97.31 730 GLN A CA 1
ATOM 5596 C C . GLN A 1 730 ? -12.134 25.795 -0.855 1.00 97.31 730 GLN A C 1
ATOM 5598 O O . GLN A 1 730 ? -12.359 26.753 -1.593 1.00 97.31 730 GLN A O 1
ATOM 5603 N N . LYS A 1 731 ? -12.922 25.528 0.189 1.00 94.56 731 LYS A N 1
ATOM 5604 C CA . LYS A 1 731 ? -14.139 26.289 0.536 1.00 94.56 731 LYS A CA 1
ATOM 5605 C C . LYS A 1 731 ? -13.927 27.802 0.712 1.00 94.56 731 LYS A C 1
ATOM 5607 O O . LYS A 1 731 ? -14.836 28.590 0.451 1.00 94.56 731 LYS A O 1
ATOM 5612 N N . SER A 1 732 ? -12.718 28.223 1.090 1.00 95.88 732 SER A N 1
ATOM 5613 C CA . SER A 1 732 ? -12.285 29.630 1.153 1.00 95.88 732 SER A CA 1
ATOM 5614 C C . SER A 1 732 ? -12.363 30.365 -0.193 1.00 95.88 732 SER A C 1
ATOM 5616 O O . SER A 1 732 ? -12.486 31.590 -0.222 1.00 95.88 732 SER A O 1
ATOM 5618 N N . LEU A 1 733 ? -12.373 29.644 -1.317 1.00 96.50 733 LEU A N 1
ATOM 5619 C CA . LEU A 1 733 ? -12.541 30.230 -2.644 1.00 96.50 733 LEU A CA 1
ATOM 5620 C C . LEU A 1 733 ? -13.926 30.880 -2.833 1.00 96.50 733 LEU A C 1
ATOM 5622 O O . LEU A 1 733 ? -14.029 31.806 -3.634 1.00 96.50 733 LEU A O 1
ATOM 5626 N N . LYS A 1 734 ? -14.961 30.490 -2.061 1.00 95.00 734 LYS A N 1
ATOM 5627 C CA . LYS A 1 734 ? -16.274 31.175 -2.060 1.00 95.00 734 LYS A CA 1
ATOM 5628 C C . LYS A 1 734 ? -16.137 32.651 -1.662 1.00 95.00 734 LYS A C 1
ATOM 5630 O O . LYS A 1 734 ? -16.595 33.536 -2.382 1.00 95.00 734 LYS A O 1
ATOM 5635 N N . SER A 1 735 ? -15.491 32.930 -0.527 1.00 92.94 735 SER A N 1
ATOM 5636 C CA . SER A 1 735 ? -15.301 34.301 -0.028 1.00 92.94 735 SER A CA 1
ATOM 5637 C C . SER A 1 735 ? -14.230 35.064 -0.807 1.00 92.94 735 SER A C 1
ATOM 5639 O O . SER A 1 735 ? -14.344 36.283 -0.963 1.00 92.94 735 SER A O 1
ATOM 5641 N N . GLN A 1 736 ? -13.239 34.368 -1.378 1.00 95.31 736 GLN A N 1
ATOM 5642 C CA . GLN A 1 736 ? -12.309 34.984 -2.324 1.00 95.31 736 GLN A CA 1
ATOM 5643 C C . GLN A 1 736 ? -13.033 35.460 -3.596 1.00 95.31 736 GLN A C 1
ATOM 5645 O O . GLN A 1 736 ? -12.807 36.593 -4.017 1.00 95.31 736 GLN A O 1
ATOM 5650 N N . PHE A 1 737 ? -13.938 34.660 -4.175 1.00 95.62 737 PHE A N 1
ATOM 5651 C CA . PHE A 1 737 ? -14.724 35.069 -5.346 1.00 95.62 737 PHE A CA 1
ATOM 5652 C C . PHE A 1 737 ? -15.612 36.272 -5.048 1.00 95.62 737 PHE A C 1
ATOM 5654 O O . PHE A 1 737 ? -15.516 37.277 -5.745 1.00 95.62 737 PHE A O 1
ATOM 5661 N N . ALA A 1 738 ? -16.387 36.211 -3.960 1.00 91.38 738 ALA A N 1
ATOM 5662 C CA . ALA A 1 738 ? -17.236 37.319 -3.525 1.00 91.38 738 ALA A CA 1
ATOM 5663 C C . ALA A 1 738 ? -16.450 38.630 -3.330 1.00 91.38 738 ALA A C 1
ATOM 5665 O O . ALA A 1 738 ? -16.976 39.704 -3.603 1.00 91.38 738 ALA A O 1
ATOM 5666 N N . SER A 1 739 ? -15.178 38.541 -2.917 1.00 93.06 739 SER A N 1
ATOM 5667 C CA . SER A 1 739 ? -14.278 39.697 -2.833 1.00 93.06 739 SER A CA 1
ATOM 5668 C C . SER A 1 739 ? -13.872 40.207 -4.223 1.00 93.06 739 SER A C 1
ATOM 5670 O O . SER A 1 739 ? -13.987 41.403 -4.489 1.00 93.06 739 SER A O 1
ATOM 5672 N N . LEU A 1 740 ? -13.442 39.313 -5.122 1.00 92.00 740 LEU A N 1
ATOM 5673 C CA . LEU A 1 740 ? -13.016 39.641 -6.493 1.00 92.00 740 LEU A CA 1
ATOM 5674 C C . LEU A 1 740 ? -14.141 40.275 -7.326 1.00 92.00 740 LEU A C 1
ATOM 5676 O O . LEU A 1 740 ? -13.904 41.243 -8.044 1.00 92.00 740 LEU A O 1
ATOM 5680 N N . THR A 1 741 ? -15.370 39.770 -7.204 1.00 93.06 741 THR A N 1
ATOM 5681 C CA . THR A 1 741 ? -16.535 40.229 -7.977 1.00 93.06 741 THR A CA 1
ATOM 5682 C C . THR A 1 741 ? -17.371 41.287 -7.251 1.00 93.06 741 THR A C 1
ATOM 5684 O O . THR A 1 741 ? -18.527 41.498 -7.613 1.00 93.06 741 THR A O 1
ATOM 5687 N N . SER A 1 742 ? -16.822 41.981 -6.244 1.00 88.19 742 SER A N 1
ATOM 5688 C CA . SER A 1 742 ? -17.556 42.997 -5.458 1.00 88.19 742 SER A CA 1
ATOM 5689 C C . SER A 1 742 ? -18.196 44.093 -6.326 1.00 88.19 742 SER A C 1
ATOM 5691 O O . SER A 1 742 ? -19.283 44.574 -6.012 1.00 88.19 742 SER A O 1
ATOM 5693 N N . ALA A 1 743 ? -17.541 44.458 -7.434 1.00 87.50 743 ALA A N 1
ATOM 5694 C CA . ALA A 1 743 ? -18.011 45.456 -8.398 1.00 87.50 743 ALA A CA 1
ATOM 5695 C C . ALA A 1 743 ? -18.746 44.861 -9.621 1.00 87.50 743 ALA A C 1
ATOM 5697 O O . ALA A 1 743 ? -19.182 45.613 -10.490 1.00 87.50 743 ALA A O 1
ATOM 5698 N N . GLU A 1 744 ? -18.888 43.533 -9.719 1.00 90.56 744 GLU A N 1
ATOM 5699 C CA . GLU A 1 744 ? -19.608 42.883 -10.820 1.00 90.56 744 GLU A CA 1
ATOM 5700 C C . GLU A 1 744 ? -21.067 42.599 -10.418 1.00 90.56 744 GLU A C 1
ATOM 5702 O O . GLU A 1 744 ? -21.371 42.073 -9.340 1.00 90.56 744 GLU A O 1
ATOM 5707 N N . ASN A 1 745 ? -22.006 42.961 -11.296 1.00 90.69 745 ASN A N 1
ATOM 5708 C CA . ASN A 1 745 ? -23.429 42.717 -11.081 1.00 90.69 745 ASN A CA 1
ATOM 5709 C C . ASN A 1 745 ? -23.827 41.339 -11.629 1.00 90.69 745 ASN A C 1
ATOM 5711 O O . ASN A 1 745 ? -24.404 41.243 -12.710 1.00 90.69 745 ASN A O 1
ATOM 5715 N N . LEU A 1 746 ? -23.456 40.299 -10.881 1.00 91.94 746 LEU A N 1
ATOM 5716 C CA . LEU A 1 746 ? -23.850 38.911 -11.142 1.00 91.94 746 LEU A CA 1
ATOM 5717 C C . LEU A 1 746 ? -25.339 38.691 -10.838 1.00 91.94 746 LEU A C 1
ATOM 5719 O O . LEU A 1 746 ? -25.874 39.336 -9.930 1.00 91.94 746 LEU A O 1
ATOM 5723 N N . ASP A 1 747 ? -25.965 37.767 -11.564 1.00 92.44 747 ASP A N 1
ATOM 5724 C CA . ASP A 1 747 ? -27.386 37.425 -11.449 1.00 92.44 747 ASP A CA 1
ATOM 5725 C C . ASP A 1 747 ? -27.671 36.576 -10.190 1.00 92.44 747 ASP A C 1
ATOM 5727 O O . ASP A 1 747 ? -28.614 36.870 -9.456 1.00 92.44 747 ASP A O 1
ATOM 5731 N N . ASP A 1 748 ? -26.819 35.590 -9.876 1.00 94.62 748 ASP A N 1
ATOM 5732 C CA . ASP A 1 748 ? -26.785 34.884 -8.585 1.00 94.62 748 ASP A CA 1
ATOM 5733 C C . ASP A 1 748 ? -25.351 34.820 -8.028 1.00 94.62 748 ASP A C 1
ATOM 5735 O O . ASP A 1 748 ? -24.518 33.985 -8.393 1.00 94.62 748 ASP A O 1
ATOM 5739 N N . LYS A 1 749 ? -25.071 35.718 -7.077 1.00 93.06 749 LYS A N 1
ATOM 5740 C CA . LYS A 1 749 ? -23.752 35.867 -6.445 1.00 93.06 749 LYS A CA 1
ATOM 5741 C C . LYS A 1 749 ? -23.340 34.675 -5.578 1.00 93.06 749 LYS A C 1
ATOM 5743 O O . LYS A 1 749 ? -22.141 34.411 -5.490 1.00 93.06 749 LYS A O 1
ATOM 5748 N N . GLU A 1 750 ? -24.271 33.963 -4.937 1.00 93.19 750 GLU A N 1
ATOM 5749 C CA . GLU A 1 750 ? -23.901 32.796 -4.122 1.00 93.19 750 GLU A CA 1
ATOM 5750 C C . GLU A 1 750 ? -23.704 31.557 -4.996 1.00 93.19 750 GLU A C 1
ATOM 5752 O O . GLU A 1 750 ? -22.722 30.833 -4.811 1.00 93.19 750 GLU A O 1
ATOM 5757 N N . LEU A 1 751 ? -24.558 31.347 -5.998 1.00 95.19 751 LEU A N 1
ATOM 5758 C CA . LEU A 1 751 ? -24.393 30.247 -6.941 1.00 95.19 751 LEU A CA 1
ATOM 5759 C C . LEU A 1 751 ? -23.110 30.403 -7.763 1.00 95.19 751 LEU A C 1
ATOM 5761 O O . LEU A 1 751 ? -22.340 29.449 -7.876 1.00 95.19 751 LEU A O 1
ATOM 5765 N N . ALA A 1 752 ? -22.807 31.611 -8.247 1.00 95.62 752 ALA A N 1
ATOM 5766 C CA . ALA A 1 752 ? -21.541 31.897 -8.917 1.00 95.62 752 ALA A CA 1
ATOM 5767 C C . ALA A 1 752 ? -20.326 31.643 -8.000 1.00 95.62 752 ALA A C 1
ATOM 5769 O O . ALA A 1 752 ? -19.344 31.049 -8.445 1.00 95.62 752 ALA A O 1
ATOM 5770 N N . ALA A 1 753 ? -20.399 31.998 -6.710 1.00 96.00 753 ALA A N 1
ATOM 5771 C CA . ALA A 1 753 ? -19.337 31.710 -5.739 1.00 96.00 753 ALA A CA 1
ATOM 5772 C C . ALA A 1 753 ? -19.178 30.206 -5.438 1.00 96.00 753 ALA A C 1
ATOM 5774 O O . ALA A 1 753 ? -18.047 29.725 -5.336 1.00 96.00 753 ALA A O 1
ATOM 5775 N N . ASN A 1 754 ? -20.280 29.454 -5.334 1.00 96.38 754 ASN A N 1
ATOM 5776 C CA . ASN A 1 754 ? -20.276 27.991 -5.195 1.00 96.38 754 ASN A CA 1
ATOM 5777 C C . ASN A 1 754 ? -19.592 27.330 -6.398 1.00 96.38 754 ASN A C 1
ATOM 5779 O O . ASN A 1 754 ? -18.635 26.569 -6.238 1.00 96.38 754 ASN A O 1
ATOM 5783 N N . VAL A 1 755 ? -20.045 27.673 -7.608 1.00 97.38 755 VAL A N 1
ATOM 5784 C CA . VAL A 1 755 ? -19.542 27.115 -8.869 1.00 97.38 755 VAL A CA 1
ATOM 5785 C C . VAL A 1 755 ? -18.083 27.504 -9.108 1.00 97.38 755 VAL A C 1
ATOM 5787 O O . VAL A 1 755 ? -17.285 26.650 -9.494 1.00 97.38 755 VAL A O 1
ATOM 5790 N N . PHE A 1 756 ? -17.688 28.744 -8.802 1.00 98.06 756 PHE A N 1
ATOM 5791 C CA . PHE A 1 756 ? -16.284 29.157 -8.829 1.00 98.06 756 PHE A CA 1
ATOM 5792 C C . PHE A 1 756 ? -15.423 28.343 -7.865 1.00 98.06 756 PHE A C 1
ATOM 5794 O O . PHE A 1 756 ? -14.361 27.867 -8.264 1.00 98.06 756 PHE A O 1
ATOM 5801 N N . ALA A 1 757 ? -15.853 28.177 -6.610 1.00 97.62 757 ALA A N 1
ATOM 5802 C CA . ALA A 1 757 ? -15.084 27.439 -5.613 1.00 97.62 757 ALA A CA 1
ATOM 5803 C C . ALA A 1 757 ? -14.927 25.966 -6.011 1.00 97.62 757 ALA A C 1
ATOM 5805 O O . ALA A 1 757 ? -13.830 25.420 -5.904 1.00 97.62 757 ALA A O 1
ATOM 5806 N N . TYR A 1 758 ? -15.992 25.347 -6.526 1.00 98.12 758 TYR A N 1
ATOM 5807 C CA . TYR A 1 758 ? -15.984 23.982 -7.050 1.00 98.12 758 TYR A CA 1
ATOM 5808 C C . TYR A 1 758 ? -15.026 23.822 -8.241 1.00 98.12 758 TYR A C 1
ATOM 5810 O O . TYR A 1 758 ? -14.074 23.043 -8.168 1.00 98.12 758 TYR A O 1
ATOM 5818 N N . LEU A 1 759 ? -15.226 24.604 -9.310 1.00 98.06 759 LEU A N 1
ATOM 5819 C CA . LEU A 1 759 ? -14.407 24.531 -10.523 1.00 98.06 759 LEU A CA 1
ATOM 5820 C C . LEU A 1 759 ? -12.942 24.849 -10.236 1.00 98.06 759 LEU A C 1
ATOM 5822 O O . LEU A 1 759 ? -12.065 24.081 -10.618 1.00 98.06 759 LEU A O 1
ATOM 5826 N N . THR A 1 760 ? -12.667 25.939 -9.519 1.00 98.19 760 THR A N 1
ATOM 5827 C CA . THR A 1 760 ? -11.294 26.325 -9.177 1.00 98.19 760 THR A CA 1
ATOM 5828 C C . THR A 1 760 ? -10.617 25.243 -8.340 1.00 98.19 760 THR A C 1
ATOM 5830 O O . THR A 1 760 ? -9.471 24.915 -8.621 1.00 98.19 760 THR A O 1
ATOM 5833 N N . SER A 1 761 ? -11.308 24.625 -7.375 1.00 98.38 761 SER A N 1
ATOM 5834 C CA . SER A 1 761 ? -10.741 23.516 -6.592 1.00 98.38 761 SER A CA 1
ATOM 5835 C C . SER A 1 761 ? -10.339 22.331 -7.477 1.00 98.38 761 SER A C 1
ATOM 5837 O O . SER A 1 761 ? -9.225 21.826 -7.346 1.00 98.38 761 SER A O 1
ATOM 5839 N N . ILE A 1 762 ? -11.193 21.936 -8.431 1.00 98.38 762 ILE A N 1
ATOM 5840 C CA . ILE A 1 762 ? -10.873 20.878 -9.403 1.00 98.38 762 ILE A CA 1
ATOM 5841 C C . ILE A 1 762 ? -9.684 21.285 -10.278 1.00 98.38 762 ILE A C 1
ATOM 5843 O O . ILE A 1 762 ? -8.735 20.521 -10.396 1.00 98.38 762 ILE A O 1
ATOM 5847 N N . TYR A 1 763 ? -9.676 22.495 -10.840 1.00 98.38 763 TYR A N 1
ATOM 5848 C CA . TYR A 1 763 ? -8.599 22.952 -11.725 1.00 98.38 763 TYR A CA 1
ATOM 5849 C C . TYR A 1 763 ? -7.257 23.005 -10.968 1.00 98.38 763 TYR A C 1
ATOM 5851 O O . TYR A 1 763 ? -6.246 22.503 -11.459 1.00 98.38 763 TYR A O 1
ATOM 5859 N N . LEU A 1 764 ? -7.246 23.548 -9.745 1.00 98.38 764 LEU A N 1
ATOM 5860 C CA . LEU A 1 764 ? -6.060 23.592 -8.885 1.00 98.38 764 LEU A CA 1
ATOM 5861 C C . LEU A 1 764 ? -5.561 22.192 -8.513 1.00 98.38 764 LEU A C 1
ATOM 5863 O O . LEU A 1 764 ? -4.350 21.971 -8.536 1.00 98.38 764 LEU A O 1
ATOM 5867 N N . LYS A 1 765 ? -6.461 21.250 -8.199 1.00 98.50 765 LYS A N 1
ATOM 5868 C CA . LYS A 1 765 ? -6.095 19.865 -7.872 1.00 98.50 765 LYS A CA 1
ATOM 5869 C C . LYS A 1 765 ? -5.609 19.093 -9.095 1.00 98.50 765 LYS A C 1
ATOM 5871 O O . LYS A 1 765 ? -4.650 18.339 -8.987 1.00 98.50 765 LYS A O 1
ATOM 5876 N N . THR A 1 766 ? -6.182 19.311 -10.275 1.00 98.19 766 THR A N 1
ATOM 5877 C CA . THR A 1 766 ? -5.670 18.718 -11.518 1.00 98.19 766 THR A CA 1
ATOM 5878 C C . THR A 1 766 ? -4.269 19.228 -11.842 1.00 98.19 766 THR A C 1
ATOM 5880 O O . THR A 1 766 ? -3.423 18.425 -12.217 1.00 98.19 766 THR A O 1
ATOM 5883 N N . ALA A 1 767 ? -3.984 20.518 -11.634 1.00 98.06 767 ALA A N 1
ATOM 5884 C CA . ALA A 1 767 ? -2.631 21.058 -11.775 1.00 98.06 767 ALA A CA 1
ATOM 5885 C C . ALA A 1 767 ? -1.657 20.497 -10.714 1.00 98.06 767 ALA A C 1
ATOM 5887 O O . ALA A 1 767 ? -0.536 20.128 -11.060 1.00 98.06 767 ALA A O 1
ATOM 5888 N N . GLU A 1 768 ? -2.089 20.346 -9.454 1.00 98.38 768 GLU A N 1
ATOM 5889 C CA . GLU A 1 768 ? -1.315 19.676 -8.393 1.00 98.38 768 GLU A CA 1
ATOM 5890 C C . GLU A 1 768 ? -0.947 18.241 -8.802 1.00 98.38 768 GLU A C 1
ATOM 5892 O O . GLU A 1 768 ? 0.220 17.856 -8.762 1.00 98.38 768 GLU A O 1
ATOM 5897 N N . LEU A 1 769 ? -1.936 17.456 -9.237 1.00 97.56 769 LEU A N 1
ATOM 5898 C CA . LEU A 1 769 ? -1.764 16.054 -9.610 1.00 97.56 769 LEU A CA 1
ATOM 5899 C C . LEU A 1 769 ? -0.942 15.899 -10.894 1.00 97.56 769 LEU A C 1
ATOM 5901 O O . LEU A 1 769 ? -0.071 15.034 -10.946 1.00 97.56 769 LEU A O 1
ATOM 5905 N N . ALA A 1 770 ? -1.141 16.762 -11.892 1.00 97.06 770 ALA A N 1
ATOM 5906 C CA . ALA A 1 770 ? -0.312 16.791 -13.094 1.00 97.06 770 ALA A CA 1
ATOM 5907 C C . ALA A 1 770 ? 1.157 17.080 -12.755 1.00 97.06 770 ALA A C 1
ATOM 5909 O O . ALA A 1 770 ? 2.044 16.394 -13.266 1.00 97.06 770 ALA A O 1
ATOM 5910 N N . LYS A 1 771 ? 1.414 18.008 -11.821 1.00 97.06 771 LYS A N 1
ATOM 5911 C CA . LYS A 1 771 ? 2.765 18.325 -11.339 1.00 97.06 771 LYS A CA 1
ATOM 5912 C C . LYS A 1 771 ? 3.371 17.233 -10.445 1.00 97.06 771 LYS A C 1
ATOM 5914 O O . LYS A 1 771 ? 4.573 17.005 -10.497 1.00 97.06 771 LYS A O 1
ATOM 5919 N N . LYS A 1 772 ? 2.556 16.537 -9.647 1.00 96.38 772 LYS A N 1
ATOM 5920 C CA . LYS A 1 772 ? 2.978 15.465 -8.723 1.00 96.38 772 LYS A CA 1
ATOM 5921 C C . LYS A 1 772 ? 3.274 14.136 -9.427 1.00 96.38 772 LYS A C 1
ATOM 5923 O O . LYS A 1 772 ? 4.204 13.429 -9.049 1.00 96.38 772 LYS A O 1
ATOM 5928 N N . PHE A 1 773 ? 2.477 13.791 -10.436 1.00 96.06 773 PHE A N 1
ATOM 5929 C CA . PHE A 1 773 ? 2.538 12.499 -11.127 1.00 96.06 773 PHE A CA 1
ATOM 5930 C C . PHE A 1 773 ? 3.127 12.581 -12.551 1.00 96.06 773 PHE A C 1
ATOM 5932 O O . PHE A 1 773 ? 3.288 11.552 -13.210 1.00 96.06 773 PHE A O 1
ATOM 5939 N N . GLY A 1 774 ? 3.461 13.788 -13.026 1.00 96.19 774 GLY A N 1
ATOM 5940 C CA . GLY A 1 774 ? 4.001 14.034 -14.365 1.00 96.19 774 GLY A CA 1
ATOM 5941 C C . GLY A 1 774 ? 3.012 13.647 -15.464 1.00 96.19 774 GLY A C 1
ATOM 5942 O O . GLY A 1 774 ? 3.308 12.802 -16.305 1.00 96.19 774 GLY A O 1
ATOM 5943 N N . ILE A 1 775 ? 1.809 14.224 -15.421 1.00 96.62 775 ILE A N 1
ATOM 5944 C CA . ILE A 1 775 ? 0.706 13.878 -16.330 1.00 96.62 775 ILE A CA 1
ATOM 5945 C C . ILE A 1 775 ? 0.649 14.878 -17.486 1.00 96.62 775 ILE A C 1
ATOM 5947 O O . ILE A 1 775 ? 0.458 16.064 -17.248 1.00 96.62 775 ILE A O 1
ATOM 5951 N N . TYR A 1 776 ? 0.721 14.404 -18.729 1.00 97.00 776 TYR A N 1
ATOM 5952 C CA . TYR A 1 776 ? 0.459 15.229 -19.912 1.00 97.00 776 TYR A CA 1
ATOM 5953 C C . TYR A 1 776 ? -0.994 15.740 -19.913 1.00 97.00 776 TYR A C 1
ATOM 5955 O O . TYR A 1 776 ? -1.931 14.938 -19.898 1.00 97.00 776 TYR A O 1
ATOM 5963 N N . ILE A 1 777 ? -1.186 17.064 -19.945 1.00 95.38 777 ILE A N 1
ATOM 5964 C CA . ILE A 1 777 ? -2.504 17.725 -20.005 1.00 95.38 777 ILE A CA 1
ATOM 5965 C C . ILE A 1 777 ? -2.521 18.663 -21.214 1.00 95.38 777 ILE A C 1
ATOM 5967 O O . ILE A 1 777 ? -1.807 19.663 -21.220 1.00 95.38 777 ILE A O 1
ATOM 5971 N N . ASN A 1 778 ? -3.338 18.365 -22.230 1.00 95.56 778 ASN A N 1
ATOM 5972 C CA . ASN A 1 778 ? -3.303 19.041 -23.537 1.00 95.56 778 ASN A CA 1
ATOM 5973 C C . ASN A 1 778 ? -1.863 19.153 -24.088 1.00 95.56 778 ASN A C 1
ATOM 5975 O O . ASN A 1 778 ? -1.241 18.134 -24.371 1.00 95.56 778 ASN A O 1
ATOM 5979 N N . GLU A 1 779 ? -1.337 20.370 -24.238 1.00 95.56 779 GLU A N 1
ATOM 5980 C CA . GLU A 1 779 ? 0.003 20.670 -24.759 1.00 95.56 779 GLU A CA 1
ATOM 5981 C C . GLU A 1 779 ? 1.058 20.787 -23.639 1.00 95.56 779 GLU A C 1
ATOM 5983 O O . GLU A 1 779 ? 2.214 21.100 -23.919 1.00 95.56 779 GLU A O 1
ATOM 5988 N N . TRP A 1 780 ? 0.684 20.602 -22.365 1.00 97.44 780 TRP A N 1
ATOM 5989 C CA . TRP A 1 780 ? 1.630 20.674 -21.252 1.00 97.44 780 TRP A CA 1
ATOM 5990 C C . TRP A 1 780 ? 2.440 19.384 -21.141 1.00 97.44 780 TRP A C 1
ATOM 5992 O O . TRP A 1 780 ? 1.914 18.330 -20.773 1.00 97.44 780 TRP A O 1
ATOM 6002 N N . ASP A 1 781 ? 3.733 19.505 -21.432 1.00 95.69 781 ASP A N 1
ATOM 6003 C CA . ASP A 1 781 ? 4.732 18.469 -21.210 1.00 95.69 781 ASP A CA 1
ATOM 6004 C C . ASP A 1 781 ? 5.346 18.605 -19.800 1.00 95.69 781 ASP A C 1
ATOM 6006 O O . ASP A 1 781 ? 6.069 19.578 -19.558 1.00 95.69 781 ASP A O 1
ATOM 6010 N N . PRO A 1 782 ? 5.135 17.653 -18.872 1.00 93.75 782 PRO A N 1
ATOM 6011 C CA . PRO A 1 782 ? 5.781 17.657 -17.557 1.00 93.75 782 PRO A CA 1
ATOM 6012 C C . PRO A 1 782 ? 7.317 17.666 -17.630 1.00 93.75 782 PRO A C 1
ATOM 6014 O O . PRO A 1 782 ? 7.957 18.268 -16.764 1.00 93.75 782 PRO A O 1
ATOM 6017 N N . MET A 1 783 ? 7.930 17.100 -18.679 1.00 91.00 783 MET A N 1
ATOM 6018 C CA . MET A 1 783 ? 9.390 17.126 -18.852 1.00 91.00 783 MET A CA 1
ATOM 6019 C C . MET A 1 783 ? 9.914 18.549 -19.108 1.00 91.00 783 MET A C 1
ATOM 6021 O O . MET A 1 783 ? 11.041 18.867 -18.718 1.00 91.00 783 MET A O 1
ATOM 6025 N N . SER A 1 784 ? 9.087 19.443 -19.666 1.00 90.19 784 SER A N 1
ATOM 6026 C CA . SER A 1 784 ? 9.423 20.866 -19.835 1.00 90.19 784 SER A CA 1
ATOM 6027 C C . SER A 1 784 ? 9.524 21.634 -18.505 1.00 90.19 784 SER A C 1
ATOM 6029 O O . SER A 1 784 ? 10.232 22.637 -18.432 1.00 90.19 784 SER A O 1
ATOM 6031 N N . GLU A 1 785 ? 8.914 21.114 -17.432 1.00 92.56 785 GLU A N 1
ATOM 6032 C CA . GLU A 1 785 ? 9.081 21.554 -16.035 1.00 92.56 785 GLU A CA 1
ATOM 6033 C C . GLU A 1 785 ? 9.954 20.581 -15.207 1.00 92.56 785 GLU A C 1
ATOM 6035 O O . GLU A 1 785 ? 9.935 20.617 -13.978 1.00 92.56 785 GLU A O 1
ATOM 6040 N N . GLN A 1 786 ? 10.735 19.719 -15.874 1.00 92.75 786 GLN A N 1
ATOM 6041 C CA . GLN A 1 786 ? 11.678 18.754 -15.280 1.00 92.75 786 GLN A CA 1
ATOM 6042 C C . GLN A 1 786 ? 11.009 17.706 -14.364 1.00 92.75 786 GLN A C 1
ATOM 6044 O O . GLN A 1 786 ? 11.648 17.127 -13.484 1.00 92.75 786 GLN A O 1
ATOM 6049 N N . ILE A 1 787 ? 9.724 17.427 -14.588 1.00 91.50 787 ILE A N 1
ATOM 6050 C CA . ILE A 1 787 ? 8.942 16.439 -13.842 1.00 91.50 787 ILE A CA 1
ATOM 6051 C C . ILE A 1 787 ? 8.904 15.142 -14.644 1.00 91.50 787 ILE A C 1
ATOM 6053 O O . ILE A 1 787 ? 8.279 15.076 -15.700 1.00 91.50 787 ILE A O 1
ATOM 6057 N N . THR A 1 788 ? 9.527 14.086 -14.126 1.00 90.88 788 THR A N 1
ATOM 6058 C CA . THR A 1 788 ? 9.472 12.756 -14.744 1.00 90.88 788 THR A CA 1
ATOM 6059 C C . THR A 1 788 ? 8.053 12.170 -14.656 1.00 90.88 788 THR A C 1
ATOM 6061 O O . THR A 1 788 ? 7.548 11.999 -13.537 1.00 90.88 788 THR A O 1
ATOM 6064 N N . PRO A 1 789 ? 7.416 11.797 -15.786 1.00 94.75 789 PRO A N 1
ATOM 6065 C CA . PRO A 1 789 ? 6.161 11.052 -15.793 1.00 94.75 789 PRO A CA 1
ATOM 6066 C C . PRO A 1 789 ? 6.249 9.777 -14.960 1.00 94.75 789 PRO A C 1
ATOM 6068 O O . PRO A 1 789 ? 7.127 8.940 -15.172 1.00 94.75 789 PRO A O 1
ATOM 6071 N N . ASN A 1 790 ? 5.327 9.624 -14.011 1.00 92.56 790 ASN A N 1
ATOM 6072 C CA . ASN A 1 790 ? 5.225 8.431 -13.172 1.00 92.56 790 ASN A CA 1
ATOM 6073 C C . ASN A 1 790 ? 3.796 7.854 -13.099 1.00 92.56 790 ASN A C 1
ATOM 6075 O O . ASN A 1 790 ? 3.591 6.801 -12.489 1.00 92.56 790 ASN A O 1
ATOM 6079 N N . ALA A 1 791 ? 2.820 8.474 -13.774 1.00 90.44 791 ALA A N 1
ATOM 6080 C CA . ALA A 1 791 ? 1.467 7.952 -13.975 1.00 90.44 791 ALA A CA 1
ATOM 6081 C C . ALA A 1 791 ? 1.060 7.906 -15.454 1.00 90.44 791 ALA A C 1
ATOM 6083 O O . ALA A 1 791 ? 1.479 8.737 -16.255 1.00 90.44 791 ALA A O 1
ATOM 6084 N N . ASN A 1 792 ? 0.180 6.963 -15.797 1.00 87.75 792 ASN A N 1
ATOM 6085 C CA . ASN A 1 792 ? -0.238 6.698 -17.181 1.00 87.75 792 ASN A CA 1
ATOM 6086 C C . ASN A 1 792 ? -1.287 7.691 -17.730 1.00 87.75 792 ASN A C 1
ATOM 6088 O O . ASN A 1 792 ? -1.748 7.534 -18.859 1.00 87.75 792 ASN A O 1
ATOM 6092 N N . GLY A 1 793 ? -1.712 8.679 -16.937 1.00 90.62 793 GLY A N 1
ATOM 6093 C CA . GLY A 1 793 ? -2.774 9.628 -17.283 1.00 90.62 793 GLY A CA 1
ATOM 6094 C C . GLY A 1 793 ? -3.629 10.019 -16.075 1.00 90.62 793 GLY A C 1
ATOM 6095 O O . GLY A 1 793 ? -3.452 9.489 -14.979 1.00 90.62 793 GLY A O 1
ATOM 6096 N N . LEU A 1 794 ? -4.623 10.890 -16.286 1.00 90.44 794 LEU A N 1
ATOM 6097 C CA . LEU A 1 794 ? -5.651 11.210 -15.277 1.00 90.44 794 LEU A CA 1
ATOM 6098 C C . LEU A 1 794 ? -6.481 9.985 -14.839 1.00 90.44 794 LEU A C 1
ATOM 6100 O O . LEU A 1 794 ? -7.075 9.981 -13.765 1.00 90.44 794 LEU A O 1
ATOM 6104 N N . THR A 1 795 ? -6.526 8.942 -15.670 1.00 89.69 795 THR A N 1
ATOM 6105 C CA . THR A 1 795 ? -7.220 7.672 -15.415 1.00 89.69 795 THR A CA 1
ATOM 6106 C C . THR A 1 795 ? -6.393 6.646 -14.636 1.00 89.69 795 THR A C 1
ATOM 6108 O O . THR A 1 795 ? -6.931 5.591 -14.303 1.00 89.69 795 THR A O 1
ATOM 6111 N N . ASP A 1 796 ? -5.114 6.912 -14.343 1.00 87.25 796 ASP A N 1
ATOM 6112 C CA . ASP A 1 796 ? -4.262 6.005 -13.562 1.00 87.25 796 ASP A CA 1
ATOM 6113 C C . ASP A 1 796 ? -4.860 5.796 -12.149 1.00 87.25 796 ASP A C 1
ATOM 6115 O O . ASP A 1 796 ? -5.183 6.787 -11.481 1.00 87.25 796 ASP A O 1
ATOM 6119 N N . PRO A 1 797 ? -5.009 4.548 -11.656 1.00 85.38 797 PRO A N 1
ATOM 6120 C CA . PRO A 1 797 ? -5.625 4.272 -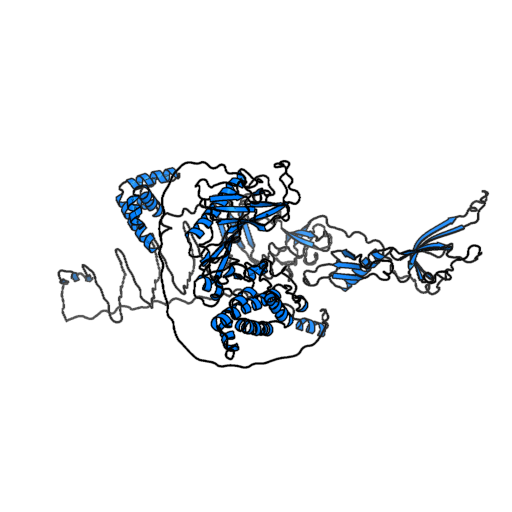10.358 1.00 85.38 797 PRO A CA 1
ATOM 6121 C C . PRO A 1 797 ? -5.028 5.055 -9.183 1.00 85.38 797 PRO A C 1
ATOM 6123 O O . PRO A 1 797 ? -5.773 5.463 -8.292 1.00 85.38 797 PRO A O 1
ATOM 6126 N N . LYS A 1 798 ? -3.718 5.345 -9.172 1.00 87.69 798 LYS A N 1
ATOM 6127 C CA . LYS A 1 798 ? -3.116 6.136 -8.078 1.00 87.69 798 LYS A CA 1
ATOM 6128 C C . LYS A 1 798 ? -3.420 7.632 -8.185 1.00 87.69 798 LYS A C 1
ATOM 6130 O O . LYS A 1 798 ? -3.500 8.305 -7.161 1.00 87.69 798 LYS A O 1
ATOM 6135 N N . VAL A 1 799 ? -3.657 8.138 -9.398 1.00 92.44 799 VAL A N 1
ATOM 6136 C CA . VAL A 1 799 ? -4.116 9.516 -9.632 1.00 92.44 799 VAL A CA 1
ATOM 6137 C C . VAL A 1 799 ? -5.578 9.645 -9.221 1.00 92.44 799 VAL A C 1
ATOM 6139 O O . VAL A 1 799 ? -5.905 10.575 -8.489 1.00 92.44 799 VAL A O 1
ATOM 6142 N N . LYS A 1 800 ? -6.432 8.674 -9.585 1.00 92.56 800 LYS A N 1
ATOM 6143 C CA . LYS A 1 800 ? -7.804 8.564 -9.060 1.00 92.56 800 LYS A CA 1
ATOM 6144 C C . LYS A 1 800 ? -7.824 8.558 -7.529 1.00 92.56 800 LYS A C 1
ATOM 6146 O O . LYS A 1 800 ? -8.513 9.375 -6.927 1.00 92.56 800 LYS A O 1
ATOM 6151 N N . ASN A 1 801 ? -7.050 7.670 -6.900 1.00 92.19 801 ASN A N 1
ATOM 6152 C CA . ASN A 1 801 ? -6.993 7.544 -5.440 1.00 92.19 801 ASN A CA 1
ATOM 6153 C C . ASN A 1 801 ? -6.501 8.835 -4.759 1.00 92.19 801 ASN A C 1
ATOM 6155 O O . ASN A 1 801 ? -6.993 9.167 -3.689 1.00 92.19 801 ASN A O 1
ATOM 6159 N N . ALA A 1 802 ? -5.618 9.612 -5.396 1.00 94.62 802 ALA A N 1
ATOM 6160 C CA . ALA A 1 802 ? -5.135 10.901 -4.886 1.00 94.62 802 ALA A CA 1
ATOM 6161 C C . ALA A 1 802 ? -6.161 12.064 -4.943 1.00 94.62 802 ALA A C 1
ATOM 6163 O O . ALA A 1 802 ? -5.826 13.187 -4.549 1.00 94.62 802 ALA A O 1
ATOM 6164 N N . TRP A 1 803 ? -7.393 11.814 -5.408 1.00 97.19 803 TRP A N 1
ATOM 6165 C CA . TRP A 1 803 ? -8.554 12.683 -5.162 1.00 97.19 803 TRP A CA 1
ATOM 6166 C C . TRP A 1 803 ? -9.331 12.318 -3.890 1.00 97.19 803 TRP A C 1
ATOM 6168 O O . TRP A 1 803 ? -10.028 13.184 -3.368 1.00 97.19 803 TRP A O 1
ATOM 6178 N N . GLU A 1 804 ? -9.238 11.067 -3.418 1.00 94.69 804 GLU A N 1
ATOM 6179 C CA . GLU A 1 804 ? -10.054 10.430 -2.362 1.00 94.69 804 GLU A CA 1
ATOM 6180 C C . GLU A 1 804 ? -11.567 10.412 -2.657 1.00 94.69 804 GLU A C 1
ATOM 6182 O O . GLU A 1 804 ? -12.160 9.345 -2.824 1.00 94.69 804 GLU A O 1
ATOM 6187 N N . ILE A 1 805 ? -12.175 11.589 -2.797 1.00 97.50 805 ILE A N 1
ATOM 6188 C CA . ILE A 1 805 ? -13.533 11.827 -3.295 1.00 97.50 805 ILE A CA 1
ATOM 6189 C C . ILE A 1 805 ? -13.394 12.324 -4.741 1.00 97.50 805 ILE A C 1
ATOM 6191 O O . ILE A 1 805 ? -13.188 13.514 -4.982 1.00 97.50 805 ILE A O 1
ATOM 6195 N N . LEU A 1 806 ? -13.433 11.411 -5.713 1.00 97.75 806 LEU A N 1
ATOM 6196 C CA . LEU A 1 806 ? -13.133 11.686 -7.122 1.00 97.75 806 LEU A CA 1
ATOM 6197 C C . LEU A 1 806 ? -14.355 12.263 -7.866 1.00 97.75 806 LEU A C 1
ATOM 6199 O O . LEU A 1 806 ? -15.366 11.568 -7.969 1.00 97.75 806 LEU A O 1
ATOM 6203 N N . PRO A 1 807 ? -14.292 13.469 -8.465 1.00 97.88 807 PRO A N 1
ATOM 6204 C CA . PRO A 1 807 ? -15.374 13.979 -9.309 1.00 97.88 807 PRO A CA 1
ATOM 6205 C C . PRO A 1 807 ? -15.622 13.101 -10.546 1.00 97.88 807 PRO A C 1
ATOM 6207 O O . PRO A 1 807 ? -14.702 12.786 -11.304 1.00 97.88 807 PRO A O 1
ATOM 6210 N N . ARG A 1 808 ? -16.886 12.733 -10.781 1.00 96.81 808 ARG A N 1
ATOM 6211 C CA . ARG A 1 808 ? -17.327 11.875 -11.897 1.00 96.81 808 ARG A CA 1
ATOM 6212 C C . ARG A 1 808 ? -18.211 12.563 -12.921 1.00 96.81 808 ARG A C 1
ATOM 6214 O O . ARG A 1 808 ? -18.470 11.963 -13.957 1.00 96.81 808 ARG A O 1
ATOM 6221 N N . THR A 1 809 ? -18.627 13.800 -12.685 1.00 95.62 809 THR A N 1
ATOM 6222 C CA . THR A 1 809 ? -19.321 14.621 -13.686 1.00 95.62 809 THR A CA 1
ATOM 6223 C C . THR A 1 809 ? -18.363 15.657 -14.268 1.00 95.62 809 THR A C 1
ATOM 6225 O O . THR A 1 809 ? -17.659 16.350 -13.530 1.00 95.62 809 THR A O 1
ATOM 6228 N N . LYS A 1 810 ? -18.360 15.774 -15.597 1.00 96.31 810 LYS A N 1
ATOM 6229 C CA . LYS A 1 810 ? -17.565 16.715 -16.391 1.00 96.31 810 LYS A CA 1
ATOM 6230 C C . LYS A 1 810 ? -17.648 18.140 -15.833 1.00 96.31 810 LYS A C 1
ATOM 6232 O O . LYS A 1 810 ? -18.748 18.696 -15.814 1.00 96.31 810 LYS A O 1
ATOM 6237 N N . PRO A 1 811 ? -16.526 18.782 -15.454 1.00 96.56 811 PRO A N 1
ATOM 6238 C CA . PRO A 1 811 ? -16.557 20.098 -14.821 1.00 96.56 811 PRO A CA 1
ATOM 6239 C C . PRO A 1 811 ? -17.305 21.163 -15.631 1.00 96.56 811 PRO A C 1
ATOM 6241 O O . PRO A 1 811 ? -18.092 21.908 -15.056 1.00 96.56 811 PRO A O 1
ATOM 6244 N N . SER A 1 812 ? -17.166 21.201 -16.963 1.00 94.81 812 SER A N 1
ATOM 6245 C CA . SER A 1 812 ? -17.859 22.206 -17.786 1.00 94.81 812 SER A CA 1
ATOM 6246 C C . SER A 1 812 ? -19.393 22.141 -17.718 1.00 94.81 812 SER A C 1
ATOM 6248 O O . SER A 1 812 ? -20.037 23.165 -17.936 1.00 94.81 812 SER A O 1
ATOM 6250 N N . LYS A 1 813 ? -19.994 21.001 -17.333 1.00 95.06 813 LYS A N 1
ATOM 6251 C CA . LYS A 1 813 ? -21.452 20.878 -17.148 1.00 95.06 813 LYS A CA 1
ATOM 6252 C C . LYS A 1 813 ? -21.988 21.852 -16.098 1.00 95.06 813 LYS A C 1
ATOM 6254 O O . LYS A 1 813 ? -23.070 22.392 -16.286 1.00 95.06 813 LYS A O 1
ATOM 6259 N N . ILE A 1 814 ? -21.244 22.129 -15.022 1.00 95.00 814 ILE A N 1
ATOM 6260 C CA . ILE A 1 814 ? -21.721 23.017 -13.946 1.00 95.00 814 ILE A CA 1
ATOM 6261 C C . ILE A 1 814 ? -21.768 24.501 -14.353 1.00 95.00 814 ILE A C 1
ATOM 6263 O O . ILE A 1 814 ? -22.344 25.326 -13.653 1.00 95.00 814 ILE A O 1
ATOM 6267 N N . VAL A 1 815 ? -21.233 24.854 -15.524 1.00 93.44 815 VAL A N 1
ATOM 6268 C CA . VAL A 1 815 ? -21.411 26.191 -16.108 1.00 93.44 815 VAL A CA 1
ATOM 6269 C C . VAL A 1 815 ? -22.850 26.380 -16.627 1.00 93.44 815 VAL A C 1
ATOM 6271 O O . VAL A 1 815 ? -23.323 27.509 -16.711 1.00 93.44 815 VAL A O 1
ATOM 6274 N N . GLU A 1 816 ? -23.581 25.295 -16.915 1.00 93.31 816 GLU A N 1
ATOM 6275 C CA . GLU A 1 816 ? -24.963 25.330 -17.426 1.00 93.31 816 GLU A CA 1
ATOM 6276 C C . GLU A 1 816 ? -26.010 25.738 -16.375 1.00 93.31 816 GLU A C 1
ATOM 6278 O O . GLU A 1 816 ? -27.106 26.143 -16.750 1.00 93.31 816 GLU A O 1
ATOM 6283 N N . ILE A 1 817 ? -25.689 25.658 -15.076 1.00 95.06 817 ILE A N 1
ATOM 6284 C CA . ILE A 1 817 ? -26.580 26.124 -13.994 1.00 95.06 817 ILE A CA 1
ATOM 6285 C C . ILE A 1 817 ? -26.403 27.615 -13.659 1.00 95.06 817 ILE A C 1
ATOM 6287 O O . ILE A 1 817 ? -27.064 28.118 -12.756 1.00 95.06 817 ILE A O 1
ATOM 6291 N N . LEU A 1 818 ? -25.516 28.323 -14.365 1.00 95.00 818 LEU A N 1
ATOM 6292 C CA . LEU A 1 818 ? -25.306 29.765 -14.229 1.00 95.00 818 LEU A CA 1
ATOM 6293 C C . LEU A 1 818 ? -25.942 30.534 -15.391 1.00 95.00 818 LEU A C 1
ATOM 6295 O O . LEU A 1 818 ? -26.134 30.012 -16.491 1.00 95.00 818 LEU A O 1
ATOM 6299 N N . SER A 1 819 ? -26.190 31.828 -15.180 1.00 95.12 819 SER A N 1
ATOM 6300 C CA . SER A 1 819 ? -26.506 32.732 -16.286 1.00 95.12 819 SER A CA 1
ATOM 6301 C C . SER A 1 819 ? -25.316 32.853 -17.253 1.00 95.12 819 SER A C 1
ATOM 6303 O O . SER A 1 819 ? -24.157 32.637 -16.895 1.00 95.12 819 SER A O 1
ATOM 6305 N N . LYS A 1 820 ? -25.570 33.292 -18.493 1.00 92.75 820 LYS A N 1
ATOM 6306 C CA . LYS A 1 820 ? -24.505 33.580 -19.475 1.00 92.75 820 LYS A CA 1
ATOM 6307 C C . LYS A 1 820 ? -23.608 34.768 -19.072 1.00 92.75 820 LYS A C 1
ATOM 6309 O O . LYS A 1 820 ? -22.544 34.947 -19.672 1.00 92.75 820 LYS A O 1
ATOM 6314 N N . SER A 1 821 ? -24.032 35.579 -18.100 1.00 92.81 821 SER A N 1
ATOM 6315 C CA . SER A 1 821 ? -23.215 36.618 -17.464 1.00 92.81 821 SER A CA 1
ATOM 6316 C C . SER A 1 821 ? -22.297 35.984 -16.417 1.00 92.81 821 SER A C 1
ATOM 6318 O O . SER A 1 821 ? -21.072 36.041 -16.535 1.00 92.81 821 SER A O 1
ATOM 6320 N N . ASP A 1 822 ? -22.889 35.259 -15.472 1.00 94.50 822 ASP A N 1
ATOM 6321 C CA . ASP A 1 822 ? -22.203 34.680 -14.316 1.00 94.50 822 ASP A CA 1
ATOM 6322 C C . ASP A 1 822 ? -21.211 33.592 -14.724 1.00 94.50 822 ASP A C 1
ATOM 6324 O O . ASP A 1 822 ? -20.083 33.566 -14.238 1.00 94.50 822 ASP A O 1
ATOM 6328 N N . ALA A 1 823 ? -21.567 32.765 -15.708 1.00 93.50 823 ALA A N 1
ATOM 6329 C CA . ALA A 1 823 ? -20.666 31.811 -16.347 1.00 93.50 823 ALA A CA 1
ATOM 6330 C C . ALA A 1 823 ? -19.376 32.477 -16.859 1.00 93.50 823 ALA A C 1
ATOM 6332 O O . ALA A 1 823 ? -18.280 31.947 -16.673 1.00 93.50 823 ALA A O 1
ATOM 6333 N N . LYS A 1 824 ? -19.479 33.663 -17.479 1.00 93.31 824 LYS A N 1
ATOM 6334 C CA . LYS A 1 824 ? -18.302 34.416 -17.940 1.00 93.31 824 LYS A CA 1
ATOM 6335 C C . LYS A 1 824 ? -17.512 34.989 -16.771 1.00 93.31 824 LYS A C 1
ATOM 6337 O O . LYS A 1 824 ? -16.286 34.916 -16.804 1.00 93.31 824 LYS A O 1
ATOM 6342 N N . ALA A 1 825 ? -18.186 35.545 -15.764 1.00 92.56 825 ALA A N 1
ATOM 6343 C CA . ALA A 1 825 ? -17.541 36.096 -14.575 1.00 92.56 825 ALA A CA 1
ATOM 6344 C C . ALA A 1 825 ? -16.762 35.022 -13.801 1.00 92.56 825 ALA A C 1
ATOM 6346 O O . ALA A 1 825 ? -15.597 35.230 -13.467 1.00 92.56 825 ALA A O 1
ATOM 6347 N N . VAL A 1 826 ? -17.353 33.844 -13.594 1.00 95.75 826 VAL A N 1
ATOM 6348 C CA . VAL A 1 826 ? -16.689 32.688 -12.979 1.00 95.75 826 VAL A CA 1
ATOM 6349 C C . VAL A 1 826 ? -15.471 32.271 -13.803 1.00 95.75 826 VAL A C 1
ATOM 6351 O O . VAL A 1 826 ? -14.352 32.333 -13.296 1.00 95.75 826 VAL A O 1
ATOM 6354 N N . MET A 1 827 ? -15.647 31.929 -15.085 1.00 93.62 827 MET A N 1
ATOM 6355 C CA . MET A 1 827 ? -14.549 31.424 -15.926 1.00 93.62 827 MET A CA 1
ATOM 6356 C C . MET A 1 827 ? -13.395 32.432 -16.074 1.00 93.62 827 MET A C 1
ATOM 6358 O O . MET A 1 827 ? -12.230 32.038 -16.026 1.00 93.62 827 MET A O 1
ATOM 6362 N N . LYS A 1 828 ? -13.694 33.736 -16.168 1.00 93.62 828 LYS A N 1
ATOM 6363 C CA . LYS A 1 828 ? -12.707 34.833 -16.183 1.00 93.62 828 LYS A CA 1
ATOM 6364 C C . LYS A 1 828 ? -11.780 34.810 -14.961 1.00 93.62 828 LYS A C 1
ATOM 6366 O O . LYS A 1 828 ? -10.588 35.076 -15.102 1.00 93.62 828 LYS A O 1
ATOM 6371 N N . HIS A 1 829 ? -12.305 34.498 -13.776 1.00 96.38 829 HIS A N 1
ATOM 6372 C CA . HIS A 1 829 ? -11.543 34.551 -12.525 1.00 96.38 829 HIS A CA 1
ATOM 6373 C C . HIS A 1 829 ? -10.821 33.241 -12.168 1.00 96.38 829 HIS A C 1
ATOM 6375 O O . HIS A 1 829 ? -9.949 33.270 -11.299 1.00 96.38 829 HIS A O 1
ATOM 6381 N N . ILE A 1 830 ? -11.123 32.109 -12.821 1.00 96.00 830 ILE A N 1
ATOM 6382 C CA . ILE A 1 830 ? -10.428 30.833 -12.551 1.00 96.00 830 ILE A CA 1
ATOM 6383 C C . ILE A 1 830 ? -8.972 30.884 -13.040 1.00 96.00 830 ILE A C 1
ATOM 6385 O O . ILE A 1 830 ? -8.072 30.467 -12.310 1.00 96.00 830 ILE A O 1
ATOM 6389 N N . LYS A 1 831 ? -8.701 31.417 -14.244 1.00 91.44 831 LYS A N 1
ATOM 6390 C CA . LYS A 1 831 ? -7.336 31.401 -14.811 1.00 91.44 831 LYS A CA 1
ATOM 6391 C C . LYS A 1 831 ? -6.295 32.095 -13.903 1.00 91.44 831 LYS A C 1
ATOM 6393 O O . LYS A 1 831 ? -5.276 31.459 -13.629 1.00 91.44 831 LYS A O 1
ATOM 6398 N N . PRO A 1 832 ? -6.551 33.291 -13.324 1.00 95.38 832 PRO A N 1
ATOM 6399 C CA . PRO A 1 832 ? -5.645 33.905 -12.347 1.00 95.38 832 PRO A CA 1
ATOM 6400 C C . PRO A 1 832 ? -5.326 33.044 -11.113 1.00 95.38 832 PRO A C 1
ATOM 6402 O O . PRO A 1 832 ? -4.242 33.175 -10.553 1.00 95.38 832 PRO A O 1
ATOM 6405 N N . GLN A 1 833 ? -6.231 32.157 -10.680 1.00 96.88 833 GLN A N 1
ATOM 6406 C CA . GLN A 1 833 ? -5.994 31.279 -9.523 1.00 96.88 833 GLN A CA 1
ATOM 6407 C C . GLN A 1 833 ? -4.999 30.158 -9.834 1.00 96.88 833 GLN A C 1
ATOM 6409 O O . GLN A 1 833 ? -4.221 29.779 -8.958 1.00 96.88 833 GLN A O 1
ATOM 6414 N N . LEU A 1 834 ? -5.008 29.646 -11.069 1.00 94.31 834 LEU A N 1
ATOM 6415 C CA . LEU A 1 834 ? -3.970 28.743 -11.566 1.00 94.31 834 LEU A CA 1
ATOM 6416 C C . LEU A 1 834 ? -2.641 29.496 -11.720 1.00 94.31 834 LEU A C 1
ATOM 6418 O O . LEU A 1 834 ? -1.638 29.084 -11.143 1.00 94.31 834 LEU A O 1
ATOM 6422 N N . GLN A 1 835 ? -2.658 30.641 -12.412 1.00 95.19 835 GLN A N 1
ATOM 6423 C CA . GLN A 1 835 ? -1.462 31.441 -12.722 1.00 95.19 835 GLN A CA 1
ATOM 6424 C C . GLN A 1 835 ? -0.724 31.962 -11.474 1.00 95.19 835 GLN A C 1
ATOM 6426 O O . GLN A 1 835 ? 0.474 32.216 -11.538 1.00 95.19 835 GLN A O 1
ATOM 6431 N N . SER A 1 836 ? -1.404 32.114 -10.332 1.00 94.25 836 SER A N 1
ATOM 6432 C CA . SER A 1 836 ? -0.779 32.514 -9.060 1.00 94.25 836 SER A CA 1
ATOM 6433 C C . SER A 1 836 ? -0.136 31.363 -8.271 1.00 94.25 836 SER A C 1
ATOM 6435 O O . SER A 1 836 ? 0.408 31.600 -7.193 1.00 94.25 836 SER A O 1
ATOM 6437 N N . ARG A 1 837 ? -0.216 30.121 -8.771 1.00 96.00 837 ARG A N 1
ATOM 6438 C CA . ARG A 1 837 ? 0.254 28.895 -8.091 1.00 96.00 837 ARG A CA 1
ATOM 6439 C C . ARG A 1 837 ? 1.072 27.958 -8.992 1.00 96.00 837 ARG A C 1
ATOM 6441 O O . ARG A 1 837 ? 1.885 27.189 -8.486 1.00 96.00 837 ARG A O 1
ATOM 6448 N N . TYR A 1 838 ? 0.867 28.017 -10.306 1.00 97.19 838 TYR A N 1
ATOM 6449 C CA . TYR A 1 838 ? 1.465 27.138 -11.314 1.00 97.19 838 TYR A CA 1
ATOM 6450 C C . TYR A 1 838 ? 2.027 27.948 -12.489 1.00 97.19 838 TYR A C 1
ATOM 6452 O O . TYR A 1 838 ? 1.725 29.131 -12.637 1.00 97.19 838 TYR A O 1
ATOM 6460 N N . SER A 1 839 ? 2.837 27.317 -13.348 1.00 96.38 839 SER A N 1
ATOM 6461 C CA . SER A 1 839 ? 3.387 27.979 -14.539 1.00 96.38 839 SER A CA 1
ATOM 6462 C C . SER A 1 839 ? 2.279 28.470 -15.479 1.00 96.38 839 SER A C 1
ATOM 6464 O O . SER A 1 839 ? 1.170 27.929 -15.485 1.00 96.38 839 SER A O 1
ATOM 6466 N N . GLU A 1 840 ? 2.573 29.454 -16.332 1.00 94.69 840 GLU A N 1
ATOM 6467 C CA . GLU A 1 840 ? 1.632 29.890 -17.376 1.00 94.69 840 GLU A CA 1
ATOM 6468 C C . GLU A 1 840 ? 1.266 28.735 -18.326 1.00 94.69 840 GLU A C 1
ATOM 6470 O O . GLU A 1 840 ? 0.114 28.630 -18.740 1.00 94.69 840 GLU A O 1
ATOM 6475 N N . SER A 1 841 ? 2.209 27.828 -18.617 1.00 95.38 841 SER A N 1
ATOM 6476 C CA . SER A 1 841 ? 1.981 26.674 -19.497 1.00 95.38 841 SER A CA 1
ATOM 6477 C C . SER A 1 841 ? 1.001 25.667 -18.886 1.00 95.38 841 SER A C 1
ATOM 6479 O O . SER A 1 841 ? 0.007 25.312 -19.526 1.00 95.38 841 SER A O 1
ATOM 6481 N N . LEU A 1 842 ? 1.216 25.261 -17.628 1.00 96.62 842 LEU A N 1
ATOM 6482 C CA . LEU A 1 842 ? 0.309 24.363 -16.904 1.00 96.62 842 LEU A CA 1
ATOM 6483 C C . LEU A 1 842 ? -1.056 25.033 -16.682 1.00 96.62 842 LEU A C 1
ATOM 6485 O O . LEU A 1 842 ? -2.098 24.418 -16.905 1.00 96.62 842 LEU A O 1
ATOM 6489 N N . SER A 1 843 ? -1.057 26.321 -16.328 1.00 97.00 843 SER A N 1
ATOM 6490 C CA . SER A 1 843 ? -2.272 27.113 -16.101 1.00 97.00 843 SER A CA 1
ATOM 6491 C C . SER A 1 843 ? -3.123 27.266 -17.361 1.00 97.00 843 SER A C 1
ATOM 6493 O O . SER A 1 843 ? -4.335 27.067 -17.301 1.00 97.00 843 SER A O 1
ATOM 6495 N N . LYS A 1 844 ? -2.510 27.587 -18.511 1.00 96.50 844 LYS A N 1
ATOM 6496 C CA . LYS A 1 844 ? -3.183 27.628 -19.820 1.00 96.50 844 LYS A CA 1
ATOM 6497 C C . LYS A 1 844 ? -3.797 26.267 -20.135 1.00 96.50 844 LYS A C 1
ATOM 6499 O O . LYS A 1 844 ? -4.979 26.197 -20.452 1.00 96.50 844 LYS A O 1
ATOM 6504 N N . ASN A 1 845 ? -3.009 25.198 -20.041 1.00 97.75 845 ASN A N 1
ATOM 6505 C CA . ASN A 1 845 ? -3.426 23.874 -20.490 1.00 97.75 845 ASN A CA 1
ATOM 6506 C C . ASN A 1 845 ? -4.512 23.244 -19.613 1.00 97.75 845 ASN A C 1
ATOM 6508 O O . ASN A 1 845 ? -5.484 22.734 -20.161 1.00 97.75 845 ASN A O 1
ATOM 6512 N N . VAL A 1 846 ? -4.414 23.329 -18.283 1.00 97.69 846 VAL A N 1
ATOM 6513 C CA . VAL A 1 846 ? -5.462 22.828 -17.371 1.00 97.69 846 VAL A CA 1
ATOM 6514 C C . VAL A 1 846 ? -6.756 23.632 -17.519 1.00 97.69 846 VAL A C 1
ATOM 6516 O O . VAL A 1 846 ? -7.839 23.047 -17.531 1.00 97.69 846 VAL A O 1
ATOM 6519 N N . PHE A 1 847 ? -6.663 24.957 -17.691 1.00 97.56 847 PHE A N 1
ATOM 6520 C CA . PHE A 1 847 ? -7.838 25.792 -17.947 1.00 97.56 847 PHE A CA 1
ATOM 6521 C C . PHE A 1 847 ? -8.516 25.427 -19.276 1.00 97.56 847 PHE A C 1
ATOM 6523 O O . PHE A 1 847 ? -9.722 25.190 -19.300 1.00 97.56 847 PHE A O 1
ATOM 6530 N N . GLN A 1 848 ? -7.737 25.320 -20.358 1.00 96.31 848 GLN A N 1
ATOM 6531 C CA . GLN A 1 848 ? -8.230 24.957 -21.689 1.00 96.31 848 GLN A CA 1
ATOM 6532 C C . GLN A 1 848 ? -8.841 23.547 -21.701 1.00 96.31 848 GLN A C 1
ATOM 6534 O O . GLN A 1 848 ? -9.942 23.365 -22.212 1.00 96.31 848 GLN A O 1
ATOM 6539 N N . TYR A 1 849 ? -8.176 22.568 -21.074 1.00 97.12 849 TYR A N 1
ATOM 6540 C CA . TYR A 1 849 ? -8.634 21.178 -20.988 1.00 97.12 849 TYR A CA 1
ATOM 6541 C C . TYR A 1 849 ? -10.065 21.080 -20.457 1.00 97.12 849 TYR A C 1
ATOM 6543 O O . TYR A 1 849 ? -10.920 20.461 -21.086 1.00 97.12 849 TYR A O 1
ATOM 6551 N N . PHE A 1 850 ? -10.359 21.728 -19.329 1.00 97.06 850 PHE A N 1
ATOM 6552 C CA . PHE A 1 850 ? -11.707 21.709 -18.765 1.00 97.06 850 PHE A CA 1
ATOM 6553 C C . PHE A 1 850 ? -12.679 22.670 -19.457 1.00 97.06 850 PHE A C 1
ATOM 6555 O O . PHE A 1 850 ? -13.874 22.371 -19.488 1.00 97.06 850 PHE A O 1
ATOM 6562 N N . GLN A 1 851 ? -12.206 23.774 -20.046 1.00 93.38 851 GLN A N 1
ATOM 6563 C CA . GLN A 1 851 ? -13.040 24.663 -20.860 1.00 93.38 851 GLN A CA 1
ATOM 6564 C C . GLN A 1 851 ? -13.610 23.938 -22.090 1.00 93.38 851 GLN A C 1
ATOM 6566 O O . GLN A 1 851 ? -14.804 24.059 -22.364 1.00 93.38 851 GLN A O 1
ATOM 6571 N N . ASP A 1 852 ? -12.796 23.122 -22.763 1.00 93.38 852 ASP A N 1
ATOM 6572 C CA . ASP A 1 852 ? -13.200 22.303 -23.916 1.00 93.38 852 ASP A CA 1
ATOM 6573 C C . ASP A 1 852 ? -13.975 21.031 -23.508 1.00 93.38 852 ASP A C 1
ATOM 6575 O O . ASP A 1 852 ? -14.346 20.204 -24.342 1.00 93.38 852 ASP A O 1
ATOM 6579 N N . GLY A 1 853 ? -14.266 20.868 -22.212 1.00 91.94 853 GLY A N 1
ATOM 6580 C CA . GLY A 1 853 ? -15.039 19.749 -21.685 1.00 91.94 853 GLY A CA 1
ATOM 6581 C C . GLY A 1 853 ? -14.236 18.465 -21.484 1.00 91.94 853 GLY A C 1
ATOM 6582 O O . GLY A 1 853 ? -14.789 17.375 -21.649 1.00 91.94 853 GLY A O 1
ATOM 6583 N N . GLY A 1 854 ? -12.963 18.573 -21.111 1.00 92.81 854 GLY A N 1
ATOM 6584 C CA . GLY A 1 854 ? -12.179 17.482 -20.535 1.00 92.81 854 GLY A CA 1
ATOM 6585 C C . GLY A 1 854 ? -12.815 16.896 -19.267 1.00 92.81 854 GLY A C 1
ATOM 6586 O O . GLY A 1 854 ? -13.646 17.524 -18.608 1.00 92.81 854 GLY A O 1
ATOM 6587 N N . GLU A 1 855 ? -12.436 15.664 -18.939 1.00 95.38 855 GLU A N 1
ATOM 6588 C CA . GLU A 1 855 ? -12.996 14.881 -17.831 1.00 95.38 855 GLU A CA 1
ATOM 6589 C C . GLU A 1 855 ? -11.971 14.743 -16.702 1.00 95.38 855 GLU A C 1
ATOM 6591 O O . GLU A 1 855 ? -10.773 14.675 -16.960 1.00 95.38 855 GLU A O 1
ATOM 6596 N N . VAL A 1 856 ? -12.405 14.633 -15.444 1.00 94.56 856 VAL A N 1
ATOM 6597 C CA . VAL A 1 856 ? -11.450 14.537 -14.321 1.00 94.56 856 VAL A CA 1
ATOM 6598 C C . VAL A 1 856 ? -10.691 13.200 -14.301 1.00 94.56 856 VAL A C 1
ATOM 6600 O O . VAL A 1 856 ? -9.509 13.191 -13.968 1.00 94.56 856 VAL A O 1
ATOM 6603 N N . ALA A 1 857 ? -11.332 12.086 -14.684 1.00 89.81 857 ALA A N 1
ATOM 6604 C CA . ALA A 1 857 ? -10.701 10.760 -14.744 1.00 89.81 857 ALA A CA 1
ATOM 6605 C C . ALA A 1 857 ? -11.459 9.777 -15.667 1.00 89.81 857 ALA A C 1
ATOM 6607 O O . ALA A 1 857 ? -12.080 8.815 -15.210 1.00 89.81 857 ALA A O 1
ATOM 6608 N N . GLY A 1 858 ? -11.402 10.003 -16.983 1.00 84.56 858 GLY A N 1
ATOM 6609 C CA . GLY A 1 858 ? -12.088 9.159 -17.975 1.00 84.56 858 GLY A CA 1
ATOM 6610 C C . GLY A 1 858 ? -13.581 9.482 -18.101 1.00 84.56 858 GLY A C 1
ATOM 6611 O O . GLY A 1 858 ? -14.015 10.543 -17.674 1.00 84.56 858 GLY A O 1
ATOM 6612 N N . HIS A 1 859 ? -14.376 8.603 -18.720 1.00 85.12 859 HIS A N 1
ATOM 6613 C CA . HIS A 1 859 ? -15.769 8.921 -19.072 1.00 85.12 859 HIS A CA 1
ATOM 6614 C C . HIS A 1 859 ? -16.607 9.360 -17.853 1.00 85.12 859 HIS A C 1
ATOM 6616 O O . HIS A 1 859 ? -16.663 8.659 -16.833 1.00 85.12 859 HIS A O 1
ATOM 6622 N N . GLY A 1 860 ? -17.227 10.539 -17.959 1.00 84.25 860 GLY A N 1
ATOM 6623 C CA . GLY A 1 860 ? -18.023 11.150 -16.898 1.00 84.25 860 GLY A CA 1
ATOM 6624 C C . GLY A 1 860 ? -19.512 10.803 -16.968 1.00 84.25 860 GLY A C 1
ATOM 6625 O O . GLY A 1 860 ? -20.088 10.641 -18.045 1.00 84.25 860 GLY A O 1
ATOM 6626 N N . ILE A 1 861 ? -20.161 10.735 -15.805 1.00 92.12 861 ILE A N 1
ATOM 6627 C CA . ILE A 1 861 ? -21.613 10.586 -15.682 1.00 92.12 861 ILE A CA 1
ATOM 6628 C C . ILE A 1 861 ? -22.231 11.984 -15.820 1.00 92.12 861 ILE A C 1
ATOM 6630 O O . ILE A 1 861 ? -22.361 12.745 -14.859 1.00 92.12 861 ILE A O 1
ATOM 6634 N N . ASN A 1 862 ? -22.536 12.334 -17.070 1.00 94.06 862 ASN A N 1
ATOM 6635 C CA . ASN A 1 862 ? -22.789 13.711 -17.520 1.00 94.06 862 ASN A CA 1
ATOM 6636 C C . ASN A 1 862 ? -24.261 14.011 -17.858 1.00 94.06 862 ASN A C 1
ATOM 6638 O O . ASN A 1 862 ? -24.588 15.126 -18.266 1.00 94.06 862 ASN A O 1
ATOM 6642 N N . ASN A 1 863 ? -25.129 13.008 -17.728 1.00 94.00 863 ASN A N 1
ATOM 6643 C CA . ASN A 1 863 ? -26.563 13.043 -18.028 1.00 94.00 863 ASN A CA 1
ATOM 6644 C C . ASN A 1 863 ? -27.448 12.875 -16.777 1.00 94.00 863 ASN A C 1
ATOM 6646 O O . ASN A 1 863 ? -28.664 12.759 -16.908 1.00 94.00 863 ASN A O 1
ATOM 6650 N N . ALA A 1 864 ? -26.847 12.830 -15.585 1.00 94.12 864 ALA A N 1
ATOM 6651 C CA . ALA A 1 864 ? -27.564 12.706 -14.325 1.00 94.12 864 ALA A CA 1
ATOM 6652 C C . ALA A 1 864 ? -28.192 14.044 -13.898 1.00 94.12 864 ALA A C 1
ATOM 6654 O O . ALA A 1 864 ? -27.621 15.120 -14.091 1.00 94.12 864 ALA A O 1
ATOM 6655 N N . THR A 1 865 ? -29.375 13.963 -13.297 1.00 96.31 865 THR A N 1
ATOM 6656 C CA . THR A 1 865 ? -30.199 15.107 -12.902 1.00 96.31 865 THR A CA 1
ATOM 6657 C C . THR A 1 865 ? -30.909 14.856 -11.577 1.00 96.31 865 THR A C 1
ATOM 6659 O O . THR A 1 865 ? -31.066 13.707 -11.157 1.00 96.31 865 THR A O 1
ATOM 6662 N N . VAL A 1 866 ? -31.356 15.927 -10.925 1.00 94.88 866 VAL A N 1
ATOM 6663 C CA . VAL A 1 866 ? -32.166 15.864 -9.704 1.00 94.88 866 VAL A CA 1
ATOM 6664 C C . VAL A 1 866 ? -33.289 16.907 -9.675 1.00 94.88 866 VAL A C 1
ATOM 6666 O O . VAL A 1 866 ? -33.373 17.755 -10.561 1.00 94.88 866 VAL A O 1
ATOM 6669 N N . GLY A 1 867 ? -34.162 16.852 -8.665 1.00 92.44 867 GLY A N 1
ATOM 6670 C CA . GLY A 1 867 ? -35.221 17.843 -8.434 1.00 92.44 867 GLY A CA 1
ATOM 6671 C C . GLY A 1 867 ? -36.573 17.434 -9.025 1.00 92.44 867 GLY A C 1
ATOM 6672 O O . GLY A 1 867 ? -37.060 16.338 -8.759 1.00 92.44 867 GLY A O 1
ATOM 6673 N N . ASP A 1 868 ? -37.212 18.320 -9.795 1.00 91.19 868 ASP A N 1
ATOM 6674 C CA . ASP A 1 868 ? -38.458 18.000 -10.510 1.00 91.19 868 ASP A CA 1
ATOM 6675 C C . ASP A 1 868 ? -38.154 17.283 -11.833 1.00 91.19 868 ASP A C 1
ATOM 6677 O O . ASP A 1 868 ? -37.316 17.720 -12.619 1.00 91.19 868 ASP A O 1
ATOM 6681 N N . LYS A 1 869 ? -38.899 16.214 -12.124 1.00 89.75 869 LYS A N 1
ATOM 6682 C CA . LYS A 1 869 ? -38.839 15.471 -13.391 1.00 89.75 869 LYS A CA 1
ATOM 6683 C C . LYS A 1 869 ? -39.198 16.329 -14.610 1.00 89.75 869 LYS A C 1
ATOM 6685 O O . LYS A 1 869 ? -38.758 16.009 -15.711 1.00 89.75 869 LYS A O 1
ATOM 6690 N N . HIS A 1 870 ? -39.975 17.400 -14.431 1.00 88.88 870 HIS A N 1
ATOM 6691 C CA . HIS A 1 870 ? -40.396 18.306 -15.509 1.00 88.88 870 HIS A CA 1
ATOM 6692 C C . HIS A 1 870 ? -39.476 19.523 -15.683 1.00 88.88 870 HIS A C 1
ATOM 6694 O O . HIS A 1 870 ? -39.491 20.151 -16.740 1.00 88.88 870 HIS A O 1
ATOM 6700 N N . SER A 1 871 ? -38.659 19.835 -14.674 1.00 90.56 871 SER A N 1
ATOM 6701 C CA . SER A 1 871 ? -37.647 20.897 -14.702 1.00 90.56 871 SER A CA 1
ATOM 6702 C C . SER A 1 871 ? -36.346 20.394 -14.051 1.00 90.56 871 SER A C 1
ATOM 6704 O O . SER A 1 871 ? -35.962 20.891 -12.988 1.00 90.56 871 SER A O 1
ATOM 6706 N N . PRO A 1 872 ? -35.691 19.377 -14.645 1.00 94.12 872 PRO A N 1
ATOM 6707 C CA . PRO A 1 872 ? -34.580 18.672 -14.017 1.00 94.12 872 PRO A CA 1
ATOM 6708 C C . PRO A 1 872 ? -33.338 19.554 -13.877 1.00 94.12 872 PRO A C 1
ATOM 6710 O O . PRO A 1 872 ? -32.884 20.188 -14.829 1.00 94.12 872 PRO A O 1
ATOM 6713 N N . GLU A 1 873 ? -32.752 19.541 -12.685 1.00 94.00 873 GLU A N 1
ATOM 6714 C CA . GLU A 1 873 ? -31.529 20.266 -12.348 1.00 94.00 873 GLU A CA 1
ATOM 6715 C C . GLU A 1 873 ? -30.303 19.365 -12.538 1.00 94.00 873 GLU A C 1
ATOM 6717 O O . GLU A 1 873 ? -30.394 18.148 -12.384 1.00 94.00 873 GLU A O 1
ATOM 6722 N N . LEU A 1 874 ? -29.133 19.933 -12.843 1.00 96.69 874 LEU A N 1
ATOM 6723 C CA . LEU A 1 874 ? -27.905 19.147 -13.005 1.00 96.69 874 LEU A CA 1
ATOM 6724 C C . LEU A 1 874 ? -27.525 18.422 -11.701 1.00 96.69 874 LEU A C 1
ATOM 6726 O O . LEU A 1 874 ? -27.410 19.052 -10.644 1.00 96.69 874 LEU A O 1
ATOM 6730 N N . ALA A 1 875 ? -27.236 17.123 -11.799 1.00 96.50 875 ALA A N 1
ATOM 6731 C CA . ALA A 1 875 ? -26.540 16.387 -10.751 1.00 96.50 875 ALA A CA 1
ATOM 6732 C C . ALA A 1 875 ? -25.029 16.367 -11.022 1.00 96.50 875 ALA A C 1
ATOM 6734 O O . ALA A 1 875 ? -24.598 16.216 -12.165 1.00 96.50 875 ALA A O 1
ATOM 6735 N N . VAL A 1 876 ? -24.228 16.469 -9.963 1.00 96.94 876 VAL A N 1
ATOM 6736 C CA . VAL A 1 876 ? -22.787 16.173 -9.986 1.00 96.94 876 VAL A CA 1
ATOM 6737 C C . VAL A 1 876 ? -22.511 14.964 -9.102 1.00 96.94 876 VAL A C 1
ATOM 6739 O O . VAL A 1 876 ? -23.049 14.863 -7.998 1.00 96.94 876 VAL A O 1
ATOM 6742 N N . LEU A 1 877 ? -21.723 14.023 -9.622 1.00 97.88 877 LEU A N 1
ATOM 6743 C CA . LEU A 1 877 ? -21.426 12.747 -8.973 1.00 97.88 877 LEU A CA 1
ATOM 6744 C C . LEU A 1 877 ? -19.973 12.678 -8.496 1.00 97.88 877 LEU A C 1
ATOM 6746 O O . LEU A 1 877 ? -19.077 13.222 -9.145 1.00 97.88 877 LEU A O 1
ATOM 6750 N N . PHE A 1 878 ? -19.748 11.956 -7.397 1.00 97.75 878 PHE A N 1
ATOM 6751 C CA . PHE A 1 878 ? -18.443 11.761 -6.764 1.00 97.75 878 PHE A CA 1
ATOM 6752 C C . PHE A 1 878 ? -18.244 10.311 -6.324 1.00 97.75 878 PHE A C 1
ATOM 6754 O O . PHE A 1 878 ? -19.084 9.763 -5.618 1.00 97.75 878 PHE A O 1
ATOM 6761 N N . GLU A 1 879 ? -17.120 9.721 -6.720 1.00 97.12 879 GLU A N 1
ATOM 6762 C CA . GLU A 1 879 ? -16.695 8.343 -6.450 1.00 97.12 879 GLU A CA 1
ATOM 6763 C C . GLU A 1 879 ? -15.747 8.350 -5.239 1.00 97.12 879 GLU A C 1
ATOM 6765 O O . GLU A 1 879 ? -14.606 8.810 -5.327 1.00 97.12 879 GLU A O 1
ATOM 6770 N N . PHE A 1 880 ? -16.226 7.872 -4.090 1.00 96.88 880 PHE A N 1
ATOM 6771 C CA . PHE A 1 880 ? -15.414 7.639 -2.896 1.00 96.88 880 PHE A CA 1
ATOM 6772 C C . PHE A 1 880 ? -14.502 6.437 -3.156 1.00 96.88 880 PHE A C 1
ATOM 6774 O O . PHE A 1 880 ? -14.957 5.291 -3.168 1.00 96.88 880 PHE A O 1
ATOM 6781 N N . ARG A 1 881 ? -13.210 6.714 -3.369 1.00 91.31 881 ARG A N 1
ATOM 6782 C CA . ARG A 1 881 ? -12.169 5.720 -3.692 1.00 91.31 881 ARG A CA 1
ATOM 6783 C C . ARG A 1 881 ? -11.884 4.753 -2.536 1.00 91.31 881 ARG A C 1
ATOM 6785 O O . ARG A 1 881 ? -11.429 3.643 -2.784 1.00 91.31 881 ARG A O 1
ATOM 6792 N N . THR A 1 882 ? -12.205 5.176 -1.315 1.00 89.94 882 THR A N 1
ATOM 6793 C CA . THR A 1 882 ? -12.326 4.360 -0.100 1.00 89.94 882 THR A CA 1
ATOM 6794 C C . THR A 1 882 ? -13.620 4.787 0.592 1.00 89.94 882 THR A C 1
ATOM 6796 O O . THR A 1 882 ? -13.830 5.986 0.781 1.00 89.94 882 THR A O 1
ATOM 6799 N N . VAL A 1 883 ? -14.505 3.855 0.961 1.00 91.25 883 VAL A N 1
ATOM 6800 C CA . VAL A 1 883 ? -15.835 4.218 1.492 1.00 91.25 883 VAL A CA 1
ATOM 6801 C C . VAL A 1 883 ? -15.776 4.571 2.991 1.00 91.25 883 VAL A C 1
ATOM 6803 O O . VAL A 1 883 ? -15.481 3.687 3.804 1.00 91.25 883 VAL A O 1
ATOM 6806 N N . PRO A 1 884 ? -16.089 5.827 3.380 1.00 91.12 884 PRO A N 1
ATOM 6807 C CA . PRO A 1 884 ? -15.959 6.313 4.754 1.00 91.12 884 PRO A CA 1
ATOM 6808 C C . PRO A 1 884 ? -17.071 5.780 5.670 1.00 91.12 884 PRO A C 1
ATOM 6810 O O . PRO A 1 884 ? -18.090 5.261 5.206 1.00 91.12 884 PRO A O 1
ATOM 6813 N N . ASN A 1 885 ? -16.889 5.925 6.986 1.00 89.69 885 ASN A N 1
ATOM 6814 C CA . ASN A 1 885 ? -17.770 5.366 8.024 1.00 89.69 885 ASN A CA 1
ATOM 6815 C C . ASN A 1 885 ? -19.245 5.779 7.871 1.00 89.69 885 ASN A C 1
ATOM 6817 O O . ASN A 1 885 ? -20.146 4.978 8.113 1.00 89.69 885 ASN A O 1
ATOM 6821 N N . GLU A 1 886 ? -19.494 6.996 7.401 1.00 94.12 886 GLU A N 1
ATOM 6822 C CA . GLU A 1 886 ? -20.808 7.565 7.098 1.00 94.12 886 GLU A CA 1
ATOM 6823 C C . GLU A 1 886 ? -21.562 6.771 6.016 1.00 94.12 886 GLU A C 1
ATOM 6825 O O . GLU A 1 886 ? -22.792 6.699 6.037 1.00 94.12 886 GLU A O 1
ATOM 6830 N N . LEU A 1 887 ? -20.828 6.152 5.084 1.00 94.38 887 LEU A N 1
ATOM 6831 C CA . LEU A 1 887 ? -21.360 5.394 3.948 1.00 94.38 887 LEU A CA 1
ATOM 6832 C C . LEU A 1 887 ? -21.224 3.864 4.115 1.00 94.38 887 LEU A C 1
ATOM 6834 O O . LEU A 1 887 ? -21.814 3.095 3.355 1.00 94.38 887 LEU A O 1
ATOM 6838 N N . GLN A 1 888 ? -20.540 3.395 5.165 1.00 90.44 888 GLN A N 1
ATOM 6839 C CA . GLN A 1 888 ? -20.376 1.972 5.510 1.00 90.44 888 GLN A CA 1
ATOM 6840 C C . GLN A 1 888 ? -21.691 1.218 5.806 1.00 90.44 888 GLN A C 1
ATOM 6842 O O . GLN A 1 888 ? -21.681 -0.007 5.934 1.00 90.44 888 GLN A O 1
ATOM 6847 N N . SER A 1 889 ? -22.821 1.917 5.936 1.00 91.69 889 SER A N 1
ATOM 6848 C CA . SER A 1 889 ? -24.164 1.344 6.119 1.00 91.69 889 SER A CA 1
ATOM 6849 C C . SER A 1 889 ? -24.847 0.933 4.803 1.00 91.69 889 SER A C 1
ATOM 6851 O O . SER A 1 889 ? -25.730 0.066 4.818 1.00 91.69 889 SER A O 1
ATOM 6853 N N . TYR A 1 890 ? -24.421 1.515 3.675 1.00 93.06 890 TYR A N 1
ATOM 6854 C CA . TYR A 1 890 ? -24.966 1.274 2.332 1.00 93.06 890 TYR A CA 1
ATOM 6855 C C . TYR A 1 890 ? -24.310 0.078 1.627 1.00 93.06 890 TYR A C 1
ATOM 6857 O O . TYR A 1 890 ? -24.883 -0.473 0.691 1.00 93.06 890 TYR A O 1
ATOM 6865 N N . LEU A 1 891 ? -23.131 -0.350 2.087 1.00 92.69 891 LEU A N 1
ATOM 6866 C CA . LEU A 1 891 ? -22.402 -1.495 1.542 1.00 92.69 891 LEU A CA 1
ATOM 6867 C C . LEU A 1 891 ? -22.909 -2.836 2.106 1.00 92.69 891 LEU A C 1
ATOM 6869 O O . LEU A 1 891 ? -23.254 -2.915 3.290 1.00 92.69 891 LEU A O 1
ATOM 6873 N N . PRO A 1 892 ? -22.918 -3.921 1.307 1.00 90.38 892 PRO A N 1
ATOM 6874 C CA . PRO A 1 892 ? -23.052 -5.274 1.832 1.00 90.38 892 PRO A CA 1
ATOM 6875 C C . PRO A 1 892 ? -21.792 -5.655 2.614 1.00 90.38 892 PRO A C 1
ATOM 6877 O O . PRO A 1 892 ? -20.679 -5.254 2.267 1.00 90.38 892 PRO A O 1
ATOM 6880 N N . LYS A 1 893 ? -21.964 -6.466 3.657 1.00 84.19 893 LYS A N 1
ATOM 6881 C CA . LYS A 1 893 ? -20.866 -6.978 4.479 1.00 84.19 893 LYS A CA 1
ATOM 6882 C C . LYS A 1 893 ? -20.975 -8.489 4.520 1.00 84.19 893 LYS A C 1
ATOM 6884 O O . LYS A 1 893 ? -21.980 -9.010 4.992 1.00 84.19 893 LYS A O 1
ATOM 6889 N N . THR A 1 894 ? -19.973 -9.170 3.973 1.00 68.50 894 THR A N 1
ATOM 6890 C CA . THR A 1 894 ? -19.907 -10.632 4.024 1.00 68.50 894 THR A CA 1
ATOM 6891 C C . THR A 1 894 ? -19.825 -11.065 5.482 1.00 68.50 894 THR A C 1
ATOM 6893 O O . THR A 1 894 ? -18.981 -10.546 6.216 1.00 68.50 894 THR A O 1
ATOM 6896 N N . GLU A 1 895 ? -20.671 -12.000 5.917 1.00 50.56 895 GLU A N 1
ATOM 6897 C CA . GLU A 1 895 ? -20.491 -12.601 7.239 1.00 50.56 895 GLU A CA 1
ATOM 6898 C C . GLU A 1 895 ? -19.150 -13.340 7.266 1.00 50.56 895 GLU A C 1
ATOM 6900 O O . GLU A 1 895 ? -18.848 -14.156 6.394 1.00 50.56 895 GLU A O 1
ATOM 6905 N N . SER A 1 896 ? -18.315 -13.016 8.253 1.00 36.03 896 SER A N 1
ATOM 6906 C CA . SER A 1 896 ? -17.036 -13.694 8.429 1.00 36.03 896 SER A CA 1
ATOM 6907 C C . SER A 1 896 ? -17.287 -15.147 8.829 1.00 36.03 896 SER A C 1
ATOM 6909 O O . SER A 1 896 ? -18.048 -15.414 9.757 1.00 36.03 896 SER A O 1
ATOM 6911 N N . THR A 1 897 ? -16.631 -16.100 8.166 1.00 31.88 897 THR A N 1
ATOM 6912 C CA . THR A 1 897 ? -16.768 -17.531 8.490 1.00 31.88 897 THR A CA 1
ATOM 6913 C C . THR A 1 897 ? -16.137 -17.907 9.833 1.00 31.88 897 THR A C 1
ATOM 6915 O O . THR A 1 897 ? -16.456 -18.960 10.389 1.00 31.88 897 THR A O 1
ATOM 6918 N N . THR A 1 898 ? -15.349 -17.014 10.445 1.00 29.72 898 THR A N 1
ATOM 6919 C CA . THR A 1 898 ? -15.229 -16.989 11.906 1.00 29.72 898 THR A CA 1
ATOM 6920 C C . THR A 1 898 ? -16.589 -16.669 12.518 1.00 29.72 898 THR A C 1
ATOM 6922 O O . THR A 1 898 ? -16.987 -15.507 12.576 1.00 29.72 898 THR A O 1
ATOM 6925 N N . LYS A 1 899 ? -17.260 -17.693 13.065 1.00 30.95 899 LYS A N 1
ATOM 6926 C CA . LYS A 1 899 ? -18.365 -17.521 14.018 1.00 30.95 899 LYS A CA 1
ATOM 6927 C C . LYS A 1 899 ? -17.882 -16.765 15.264 1.00 30.95 899 LYS A C 1
ATOM 6929 O O . LYS A 1 899 ? -17.669 -17.348 16.326 1.00 30.95 899 LYS A O 1
ATOM 6934 N N . SER A 1 900 ? -17.810 -15.442 15.175 1.00 31.72 900 SER A N 1
ATOM 6935 C CA . SER A 1 900 ? -18.301 -14.627 16.274 1.00 31.72 900 SER A CA 1
ATOM 6936 C C . SER A 1 900 ? -19.793 -14.918 16.375 1.00 31.72 900 SER A C 1
ATOM 6938 O O . SER A 1 900 ? -20.583 -14.394 15.591 1.00 31.72 900 SER A O 1
ATOM 6940 N N . GLU A 1 901 ? -20.187 -15.789 17.306 1.00 37.66 901 GLU A N 1
ATOM 6941 C CA . GLU A 1 901 ? -21.583 -15.823 17.730 1.00 37.66 901 GLU A CA 1
ATOM 6942 C C . GLU A 1 901 ? -21.959 -14.395 18.124 1.00 37.66 901 GLU A C 1
ATOM 6944 O O . GLU A 1 901 ? -21.403 -13.851 19.084 1.00 37.66 901 GLU A O 1
ATOM 6949 N N . VAL A 1 902 ? -22.872 -13.775 17.369 1.00 43.34 902 VAL A N 1
ATOM 6950 C CA . VAL A 1 902 ? -23.477 -12.501 17.758 1.00 43.34 902 VAL A CA 1
ATOM 6951 C C . VAL A 1 902 ? -24.366 -12.812 18.951 1.00 43.34 902 VAL A C 1
ATOM 6953 O O . VAL A 1 902 ? -25.547 -13.141 18.833 1.00 43.34 902 VAL A O 1
ATOM 6956 N N . LYS A 1 903 ? -23.714 -12.797 20.112 1.00 68.56 903 LYS A N 1
ATOM 6957 C CA . LYS A 1 903 ? -24.269 -12.964 21.447 1.00 68.56 903 LYS A CA 1
ATOM 6958 C C . LYS A 1 903 ? -25.594 -12.218 21.512 1.00 68.56 903 LYS A C 1
ATOM 6960 O O . LYS A 1 903 ? -25.666 -11.044 21.163 1.00 68.56 903 LYS A O 1
ATOM 6965 N N . LEU A 1 904 ? -26.649 -12.902 21.952 1.00 76.12 904 LEU A N 1
ATOM 6966 C CA . LEU A 1 904 ? -28.030 -12.419 21.863 1.00 76.12 904 LEU A CA 1
ATOM 6967 C C . LEU A 1 904 ? -28.269 -11.049 22.540 1.00 76.12 904 LEU A C 1
ATOM 6969 O O . LEU A 1 904 ? -29.264 -10.384 22.259 1.00 76.12 904 LEU A O 1
ATOM 6973 N N . LEU A 1 905 ? -27.365 -10.624 23.423 1.00 80.38 905 LEU A N 1
ATOM 6974 C CA . LEU A 1 905 ? -27.379 -9.331 24.103 1.00 80.38 905 LEU A CA 1
ATOM 6975 C C . LEU A 1 905 ? -26.556 -8.231 23.403 1.00 80.38 905 LEU A C 1
ATOM 6977 O O . LEU A 1 905 ? -26.732 -7.057 23.725 1.00 80.38 905 LEU A O 1
ATOM 6981 N N . ASP A 1 906 ? -25.683 -8.572 22.451 1.00 76.88 906 ASP A N 1
ATOM 6982 C CA . ASP A 1 906 ? -24.792 -7.612 21.784 1.00 76.88 906 ASP A CA 1
ATOM 6983 C C . ASP A 1 906 ? -25.522 -6.695 20.787 1.00 76.88 906 ASP A C 1
ATOM 6985 O O . ASP A 1 906 ? -25.040 -5.603 20.496 1.00 76.88 906 ASP A O 1
ATOM 6989 N N . GLN A 1 907 ? -26.732 -7.074 20.360 1.00 74.94 907 GLN A N 1
ATOM 6990 C CA . GLN A 1 907 ? -27.642 -6.238 19.561 1.00 74.94 907 GLN A CA 1
ATOM 6991 C C . GLN A 1 907 ? -28.221 -5.022 20.316 1.00 74.94 907 GLN A C 1
ATOM 6993 O O . GLN A 1 907 ? -28.821 -4.151 19.690 1.00 74.94 907 GLN A O 1
ATOM 6998 N N . PHE A 1 908 ? -28.082 -4.956 21.647 1.00 80.44 908 PHE A N 1
ATOM 6999 C CA . PHE A 1 908 ? -28.601 -3.852 22.461 1.00 80.44 908 PHE A CA 1
ATOM 7000 C C . PHE A 1 908 ? -27.502 -2.848 22.821 1.00 80.44 908 PHE A C 1
ATOM 7002 O O . PHE A 1 908 ? -26.378 -3.234 23.165 1.00 80.44 908 PHE A O 1
ATOM 7009 N N . ASP A 1 909 ? -27.854 -1.560 22.822 1.00 81.62 909 ASP A N 1
ATOM 7010 C CA . ASP A 1 909 ? -27.009 -0.487 23.355 1.00 81.62 909 ASP A CA 1
ATOM 7011 C C . ASP A 1 909 ? -26.687 -0.711 24.851 1.00 81.62 909 ASP A C 1
ATOM 7013 O O . ASP A 1 909 ? -27.428 -1.424 25.534 1.00 81.62 909 ASP A O 1
ATOM 7017 N N . PRO A 1 910 ? -25.613 -0.116 25.405 1.00 73.69 910 PRO A N 1
ATOM 7018 C CA . PRO A 1 910 ? -25.187 -0.390 26.781 1.00 73.69 910 PRO A CA 1
ATOM 7019 C C . PRO A 1 910 ? -26.247 -0.123 27.865 1.00 73.69 910 PRO A C 1
ATOM 7021 O O . PRO A 1 910 ? -26.224 -0.783 28.907 1.00 73.69 910 PRO A O 1
ATOM 7024 N N . MET A 1 911 ? -27.186 0.804 27.636 1.00 74.38 911 MET A N 1
ATOM 7025 C CA . MET A 1 911 ? -28.258 1.123 28.584 1.00 74.38 911 MET A CA 1
ATOM 7026 C C . MET A 1 911 ? -29.383 0.086 28.510 1.00 74.38 911 MET A C 1
ATOM 7028 O O . MET A 1 911 ? -29.698 -0.530 29.532 1.00 74.38 911 MET A O 1
ATOM 7032 N N . LYS A 1 912 ? -29.944 -0.188 27.319 1.00 81.94 912 LYS A N 1
ATOM 7033 C CA . LYS A 1 912 ? -30.958 -1.250 27.153 1.00 81.94 912 LYS A CA 1
ATOM 7034 C C . LYS A 1 912 ? -30.409 -2.618 27.547 1.00 81.94 912 LYS A C 1
ATOM 7036 O O . LYS A 1 912 ? -31.083 -3.354 28.264 1.00 81.94 912 LYS A O 1
ATOM 7041 N N . ARG A 1 913 ? -29.175 -2.945 27.153 1.00 88.94 913 ARG A N 1
ATOM 7042 C CA . ARG A 1 913 ? -28.508 -4.225 27.454 1.00 88.94 913 ARG A CA 1
ATOM 7043 C C . ARG A 1 913 ? -28.501 -4.532 28.949 1.00 88.94 913 ARG A C 1
ATOM 7045 O O . ARG A 1 913 ? -28.807 -5.655 29.340 1.00 88.94 913 ARG A O 1
ATOM 7052 N N . LYS A 1 914 ? -28.203 -3.536 29.791 1.00 84.81 914 LYS A N 1
ATOM 7053 C CA . LYS A 1 914 ? -28.186 -3.687 31.253 1.00 84.81 914 LYS A CA 1
ATOM 7054 C C . LYS A 1 914 ? -29.574 -4.012 31.817 1.00 84.81 914 LYS A C 1
ATOM 7056 O O . LYS A 1 914 ? -29.691 -4.907 32.651 1.00 84.81 914 LYS A O 1
ATOM 7061 N N . THR A 1 915 ? -30.615 -3.346 31.319 1.00 86.38 915 THR A N 1
ATOM 7062 C CA . THR A 1 915 ? -32.018 -3.609 31.688 1.00 86.38 915 THR A CA 1
ATOM 7063 C C . THR A 1 915 ? -32.471 -5.002 31.243 1.00 86.38 915 THR A C 1
ATOM 7065 O O . THR A 1 915 ? -33.017 -5.756 32.050 1.00 86.38 915 THR A O 1
ATOM 7068 N N . VAL A 1 916 ? -32.174 -5.383 29.994 1.00 87.94 916 VAL A N 1
ATOM 7069 C CA . VAL A 1 916 ? -32.481 -6.712 29.435 1.00 87.94 916 VAL A CA 1
ATOM 7070 C C . VAL A 1 916 ? -31.825 -7.817 30.267 1.00 87.94 916 VAL A C 1
ATOM 7072 O O . VAL A 1 916 ? -32.498 -8.774 30.642 1.00 87.94 916 VAL A O 1
ATOM 7075 N N . ILE A 1 917 ? -30.543 -7.670 30.627 1.00 91.12 917 ILE A N 1
ATOM 7076 C CA . ILE A 1 917 ? -29.823 -8.633 31.479 1.00 91.12 917 ILE A CA 1
ATOM 7077 C C . ILE A 1 917 ? -30.514 -8.803 32.837 1.00 91.12 917 ILE A C 1
ATOM 7079 O O . ILE A 1 917 ? -30.732 -9.935 33.262 1.00 91.12 917 ILE A O 1
ATOM 7083 N N . GLN A 1 918 ? -30.906 -7.711 33.501 1.00 89.75 918 GLN A N 1
ATOM 7084 C CA . GLN A 1 918 ? -31.571 -7.777 34.809 1.00 89.75 918 GLN A CA 1
ATOM 7085 C C . GLN A 1 918 ? -32.933 -8.487 34.748 1.00 89.75 918 GLN A C 1
ATOM 7087 O O . GLN A 1 918 ? -33.261 -9.276 35.637 1.00 89.75 918 GLN A O 1
ATOM 7092 N N . GLN A 1 919 ? -33.719 -8.254 33.694 1.00 90.19 919 GLN A N 1
ATOM 7093 C CA . GLN A 1 919 ? -35.019 -8.908 33.510 1.00 90.19 919 GLN A CA 1
ATOM 7094 C C . GLN A 1 919 ? -34.867 -10.396 33.147 1.00 90.19 919 GLN A C 1
ATOM 7096 O O . GLN A 1 919 ? -35.532 -11.247 33.741 1.00 90.19 919 GLN A O 1
ATOM 7101 N N . VAL A 1 920 ? -33.933 -10.729 32.250 1.00 92.38 920 VAL A N 1
ATOM 7102 C CA . VAL A 1 920 ? -33.550 -12.113 31.912 1.00 92.38 920 VAL A CA 1
ATOM 7103 C C . VAL A 1 920 ? -33.075 -12.881 33.147 1.00 92.38 920 VAL A C 1
ATOM 7105 O O . VAL A 1 920 ? -33.493 -14.017 33.368 1.00 92.38 920 VAL A O 1
ATOM 7108 N N . GLU A 1 921 ? -32.220 -12.274 33.970 1.00 91.81 921 GLU A N 1
ATOM 7109 C CA . GLU A 1 921 ? -31.687 -12.919 35.169 1.00 91.81 921 GLU A CA 1
ATOM 7110 C C . GLU A 1 921 ? -32.775 -13.154 36.222 1.00 91.81 921 GLU A C 1
ATOM 7112 O O . GLU A 1 921 ? -32.812 -14.230 36.817 1.00 91.81 921 GLU A O 1
ATOM 7117 N N . SER A 1 922 ? -33.727 -12.228 36.382 1.00 90.25 922 SER A N 1
ATOM 7118 C CA . SER A 1 922 ? -34.915 -12.441 37.221 1.00 90.25 922 SER A CA 1
ATOM 7119 C C . SER A 1 922 ? -35.728 -13.666 36.772 1.00 90.25 922 SER A C 1
ATOM 7121 O O . SER A 1 922 ? -36.067 -14.521 37.594 1.00 90.25 922 SER A O 1
ATOM 7123 N N . LEU A 1 923 ? -35.989 -13.818 35.467 1.00 90.12 923 LEU A N 1
ATOM 7124 C CA . LEU A 1 923 ? -36.695 -14.992 34.933 1.00 90.12 923 LEU A CA 1
ATOM 7125 C C . LEU A 1 923 ? -35.916 -16.296 35.145 1.00 90.12 923 LEU A C 1
ATOM 7127 O O . LEU A 1 923 ? -36.508 -17.309 35.517 1.00 90.12 923 LEU A O 1
ATOM 7131 N N . VAL A 1 924 ? -34.594 -16.279 34.950 1.00 91.44 924 VAL A N 1
ATOM 7132 C CA . VAL A 1 924 ? -33.742 -17.458 35.167 1.00 91.44 924 VAL A CA 1
ATOM 7133 C C . VAL A 1 924 ? -33.652 -17.832 36.647 1.00 91.44 924 VAL A C 1
ATOM 7135 O O . VAL A 1 924 ? -33.701 -19.016 36.968 1.00 91.44 924 VAL A O 1
ATOM 7138 N N . GLN A 1 925 ? -33.585 -16.882 37.582 1.00 89.31 925 GLN A N 1
ATOM 7139 C CA . GLN A 1 925 ? -33.628 -17.227 39.009 1.00 89.31 925 GLN A CA 1
ATOM 7140 C C . GLN A 1 925 ? -34.956 -17.910 39.366 1.00 89.31 925 GLN A C 1
ATOM 7142 O O . GLN A 1 925 ? -34.952 -19.006 39.935 1.00 89.31 925 GLN A O 1
ATOM 7147 N N . ASN A 1 926 ? -36.077 -17.336 38.923 1.00 88.38 926 ASN A N 1
ATOM 7148 C CA . ASN A 1 926 ? -37.430 -17.824 39.202 1.00 88.38 926 ASN A CA 1
ATOM 7149 C C . ASN A 1 926 ? -37.824 -19.126 38.463 1.00 88.38 926 ASN A C 1
ATOM 7151 O O . ASN A 1 926 ? -38.897 -19.665 38.719 1.00 88.38 926 ASN A O 1
ATOM 7155 N N . SER A 1 927 ? -36.975 -19.686 37.592 1.00 87.00 927 SER A N 1
ATOM 7156 C CA . SER A 1 927 ? -37.303 -20.854 36.749 1.00 87.00 927 SER A CA 1
ATOM 7157 C C . SER A 1 927 ? -37.430 -22.210 37.469 1.00 87.00 927 SER A C 1
ATOM 7159 O O . SER A 1 927 ? -37.609 -23.231 36.802 1.00 87.00 927 SER A O 1
ATOM 7161 N N . GLY A 1 928 ? -37.191 -22.285 38.785 1.00 86.12 928 GLY A N 1
ATOM 7162 C CA . GLY A 1 928 ? -36.900 -23.562 39.463 1.00 86.12 928 GLY A CA 1
ATOM 7163 C C . GLY A 1 928 ? -35.746 -24.315 38.778 1.00 86.12 928 GLY A C 1
ATOM 7164 O O . GLY A 1 928 ? -34.892 -23.676 38.159 1.00 86.12 928 GLY A O 1
ATOM 7165 N N . ASP A 1 929 ? -35.747 -25.650 38.816 1.00 88.12 929 ASP A N 1
ATOM 7166 C CA . ASP A 1 929 ? -34.721 -26.498 38.175 1.00 88.12 929 ASP A CA 1
ATOM 7167 C C . ASP A 1 929 ? -34.696 -26.436 36.631 1.00 88.12 929 ASP A C 1
ATOM 7169 O O . ASP A 1 929 ? -33.850 -27.082 36.010 1.00 88.12 929 ASP A O 1
ATOM 7173 N N . ALA A 1 930 ? -35.657 -25.768 35.978 1.00 88.38 930 ALA A N 1
ATOM 7174 C CA . ALA A 1 930 ? -35.846 -25.878 34.528 1.00 88.38 930 ALA A CA 1
ATOM 7175 C C . ALA A 1 930 ? -34.632 -25.363 33.736 1.00 88.38 930 ALA A C 1
ATOM 7177 O O . ALA A 1 930 ? -34.163 -26.041 32.821 1.00 88.38 930 ALA A O 1
ATOM 7178 N N . PHE A 1 931 ? -34.082 -24.211 34.138 1.00 93.06 931 PHE A N 1
ATOM 7179 C CA . PHE A 1 931 ? -32.847 -23.680 33.564 1.00 93.06 931 PHE A CA 1
ATOM 7180 C C . PHE A 1 931 ? -31.654 -24.606 33.822 1.00 93.06 931 PHE A C 1
ATOM 7182 O O . PHE A 1 931 ? -30.889 -24.891 32.905 1.00 93.06 931 PHE A O 1
ATOM 7189 N N . ASP A 1 932 ? -31.491 -25.102 35.053 1.00 91.12 932 ASP A N 1
ATOM 7190 C CA . ASP A 1 932 ? -30.335 -25.928 35.408 1.00 91.12 932 ASP A CA 1
ATOM 7191 C C . ASP A 1 932 ? -30.332 -27.258 34.635 1.00 91.12 932 ASP A C 1
ATOM 7193 O O . ASP A 1 932 ? -29.275 -27.681 34.169 1.00 91.12 932 ASP A O 1
ATOM 7197 N N . LYS A 1 933 ? -31.504 -27.875 34.411 1.00 91.12 933 LYS A N 1
ATOM 7198 C CA . LYS A 1 933 ? -31.661 -29.081 33.573 1.00 91.12 933 LYS A CA 1
ATOM 7199 C C . LYS A 1 933 ? -31.333 -28.808 32.103 1.00 91.12 933 LYS A C 1
ATOM 7201 O O . LYS A 1 933 ? -30.540 -29.551 31.532 1.00 91.12 933 LYS A O 1
ATOM 7206 N N . TRP A 1 934 ? -31.868 -27.729 31.520 1.00 93.44 934 TRP A N 1
ATOM 7207 C CA . TRP A 1 934 ? -31.513 -27.313 30.155 1.00 93.44 934 TRP A CA 1
ATOM 7208 C C . TRP A 1 934 ? -30.009 -27.052 30.019 1.00 93.44 934 TRP A C 1
ATOM 7210 O O . TRP A 1 934 ? -29.399 -27.488 29.048 1.00 93.44 934 TRP A O 1
ATOM 7220 N N . TYR A 1 935 ? -29.384 -26.407 31.008 1.00 93.19 935 TYR A N 1
ATOM 7221 C CA . TYR A 1 935 ? -27.968 -26.061 30.936 1.00 93.19 935 TYR A CA 1
ATOM 7222 C C . TYR A 1 935 ? -27.039 -27.280 31.027 1.00 93.19 935 TYR A C 1
ATOM 7224 O O . TYR A 1 935 ? -26.008 -27.271 30.360 1.00 93.19 935 TYR A O 1
ATOM 7232 N N . GLN A 1 936 ? -27.386 -28.345 31.770 1.00 90.62 936 GLN A N 1
ATOM 7233 C CA . GLN A 1 936 ? -26.629 -29.605 31.649 1.00 90.62 936 GLN A CA 1
ATOM 7234 C C . GLN A 1 936 ? -26.777 -30.179 30.234 1.00 90.62 936 GLN A C 1
ATOM 7236 O O . GLN A 1 936 ? -25.771 -30.427 29.587 1.00 90.62 936 GLN A O 1
ATOM 7241 N N . SER A 1 937 ? -28.004 -30.290 29.705 1.00 87.38 937 SER A N 1
ATOM 7242 C CA . SER A 1 937 ? -28.244 -30.840 28.359 1.00 87.38 937 SER A CA 1
ATOM 7243 C C . SER A 1 937 ? -27.537 -30.048 27.250 1.00 87.38 937 SER A C 1
ATOM 7245 O O . SER A 1 937 ? -26.978 -30.634 26.325 1.00 87.38 937 SER A O 1
ATOM 7247 N N . TYR A 1 938 ? -27.501 -28.718 27.371 1.00 87.06 938 TYR A N 1
ATOM 7248 C CA . TYR A 1 938 ? -26.707 -27.833 26.520 1.00 87.06 938 TYR A CA 1
ATOM 7249 C C . TYR A 1 938 ? -25.210 -28.164 26.622 1.00 87.06 938 TYR A C 1
ATOM 7251 O O . TYR A 1 938 ? -24.545 -28.328 25.602 1.00 87.06 938 TYR A O 1
ATOM 7259 N N . ARG A 1 939 ? -24.666 -28.312 27.836 1.00 89.25 939 ARG A N 1
ATOM 7260 C CA . ARG A 1 939 ? -23.250 -28.658 28.046 1.00 89.25 939 ARG A CA 1
ATOM 7261 C C . ARG A 1 939 ? -22.894 -30.038 27.505 1.00 89.25 939 ARG A C 1
ATOM 7263 O O . ARG A 1 939 ? -21.886 -30.148 26.812 1.00 89.25 939 ARG A O 1
ATOM 7270 N N . ASP A 1 940 ? -23.739 -31.036 27.739 1.00 85.19 940 ASP A N 1
ATOM 7271 C CA . ASP A 1 940 ? -23.573 -32.399 27.231 1.00 85.19 940 ASP A CA 1
ATOM 7272 C C . ASP A 1 940 ? -23.553 -32.407 25.690 1.00 85.19 940 ASP A C 1
ATOM 7274 O O . ASP A 1 940 ? -22.659 -33.001 25.090 1.00 85.19 940 ASP A O 1
ATOM 7278 N N . SER A 1 941 ? -24.450 -31.652 25.035 1.00 81.31 941 SER A N 1
ATOM 7279 C CA . SER A 1 941 ? -24.462 -31.484 23.566 1.00 81.31 941 SER A CA 1
ATOM 7280 C C . SER A 1 941 ? -23.205 -30.809 22.992 1.00 81.31 941 SER A C 1
ATOM 7282 O O . SER A 1 941 ? -22.900 -30.967 21.812 1.00 81.31 941 SER A O 1
ATOM 7284 N N . MET A 1 942 ? -22.449 -30.101 23.837 1.00 76.94 942 MET A N 1
ATOM 7285 C CA . MET A 1 942 ? -21.190 -29.421 23.515 1.00 76.94 942 MET A CA 1
ATOM 7286 C C . MET A 1 942 ? -19.958 -30.169 24.066 1.00 76.94 942 MET A C 1
ATOM 7288 O O . MET A 1 942 ? -18.870 -29.594 24.113 1.00 76.94 942 MET A O 1
ATOM 7292 N N . ASN A 1 943 ? -20.114 -31.429 24.501 1.00 84.12 943 ASN A N 1
ATOM 7293 C CA . ASN A 1 943 ? -19.080 -32.263 25.135 1.00 84.12 943 ASN A CA 1
ATOM 7294 C C . ASN A 1 943 ? -18.395 -31.615 26.363 1.00 84.12 943 ASN A C 1
ATOM 7296 O O . ASN A 1 943 ? -17.210 -31.836 26.617 1.00 84.12 943 ASN A O 1
ATOM 7300 N N . GLN A 1 944 ? -19.122 -30.806 27.141 1.00 76.00 944 GLN A N 1
ATOM 7301 C CA . GLN A 1 944 ? -18.599 -30.128 28.333 1.00 76.00 944 GLN A CA 1
ATOM 7302 C C . GLN A 1 944 ? -19.077 -30.800 29.633 1.00 76.00 944 GLN A C 1
ATOM 7304 O O . GLN A 1 944 ? -20.253 -31.134 29.742 1.00 76.00 944 GLN A O 1
ATOM 7309 N N . PRO A 1 945 ? -18.224 -30.939 30.669 1.00 79.69 945 PRO A N 1
ATOM 7310 C CA . PRO A 1 945 ? -18.583 -31.662 31.892 1.00 79.69 945 PRO A CA 1
ATOM 7311 C C . PRO A 1 945 ? -19.699 -30.965 32.700 1.00 79.69 945 PRO A C 1
ATOM 7313 O O . PRO A 1 945 ? -19.765 -29.728 32.706 1.00 79.69 945 PRO A O 1
ATOM 7316 N N . PRO A 1 946 ? -20.546 -31.719 33.428 1.00 85.31 946 PRO A N 1
ATOM 7317 C CA . PRO A 1 946 ? -21.688 -31.180 34.170 1.00 85.31 946 PRO A CA 1
ATOM 7318 C C . PRO A 1 946 ? -21.265 -30.323 35.372 1.00 85.31 946 PRO A C 1
ATOM 7320 O O . PRO A 1 946 ? -20.217 -30.543 35.984 1.00 85.31 946 PRO A O 1
ATOM 7323 N N . VAL A 1 947 ? -22.095 -29.341 35.744 1.00 88.88 947 VAL A N 1
ATOM 7324 C CA . VAL A 1 947 ? -21.748 -28.321 36.758 1.00 88.88 947 VAL A CA 1
ATOM 7325 C C . VAL A 1 947 ? -22.789 -28.184 37.870 1.00 88.88 947 VAL A C 1
ATOM 7327 O O . VAL A 1 947 ? -23.988 -28.172 37.620 1.00 88.88 947 VAL A O 1
ATOM 7330 N N . LYS A 1 948 ? -22.349 -28.020 39.126 1.00 79.25 948 LYS A N 1
ATOM 7331 C CA . LYS A 1 948 ? -23.250 -28.014 40.301 1.00 79.25 948 LYS A CA 1
ATOM 7332 C C . LYS A 1 948 ? -24.067 -26.728 40.520 1.00 79.25 948 LYS A C 1
ATOM 7334 O O . LYS A 1 948 ? -24.937 -26.731 41.378 1.00 79.25 948 LYS A O 1
ATOM 7339 N N . ASN A 1 949 ? -23.791 -25.642 39.793 1.00 84.69 949 ASN A N 1
ATOM 7340 C CA . ASN A 1 949 ? -24.444 -24.333 39.970 1.00 84.69 949 ASN A CA 1
ATOM 7341 C C . ASN A 1 949 ? -24.731 -23.668 38.610 1.00 84.69 949 ASN A C 1
ATOM 7343 O O . ASN A 1 949 ? -24.174 -22.613 38.299 1.00 84.69 949 ASN A O 1
ATOM 7347 N N . ALA A 1 950 ? -25.553 -24.299 37.770 1.00 86.25 950 ALA A N 1
ATOM 7348 C CA . ALA A 1 950 ? -25.754 -23.879 36.383 1.00 86.25 950 ALA A CA 1
ATOM 7349 C C . ALA A 1 950 ? -26.241 -22.419 36.249 1.00 86.25 950 ALA A C 1
ATOM 7351 O O . ALA A 1 950 ? -25.614 -21.652 35.519 1.00 86.25 950 ALA A O 1
ATOM 7352 N N . LYS A 1 951 ? -27.231 -21.966 37.035 1.00 88.56 951 LYS A N 1
ATOM 7353 C CA . LYS A 1 951 ? -27.644 -20.538 37.083 1.00 88.56 951 LYS A CA 1
ATOM 7354 C C . LYS A 1 951 ? -26.525 -19.532 37.402 1.00 88.56 951 LYS A C 1
ATOM 7356 O O . LYS A 1 951 ? -26.618 -18.377 36.983 1.00 88.56 951 LYS A O 1
ATOM 7361 N N . LYS A 1 952 ? -25.476 -19.928 38.136 1.00 85.75 952 LYS A N 1
ATOM 7362 C CA . LYS A 1 952 ? -24.319 -19.060 38.442 1.00 85.75 952 LYS A CA 1
ATOM 7363 C C . LYS A 1 952 ? -23.245 -19.111 37.349 1.00 85.75 952 LYS A C 1
ATOM 7365 O O . LYS A 1 952 ? -22.560 -18.120 37.136 1.00 85.75 952 LYS A O 1
ATOM 7370 N N . ILE A 1 953 ? -23.091 -20.259 36.692 1.00 84.00 953 ILE A N 1
ATOM 7371 C CA . ILE A 1 953 ? -22.009 -20.540 35.732 1.00 84.00 953 ILE A CA 1
ATOM 7372 C C . ILE A 1 953 ? -22.401 -20.151 34.297 1.00 84.00 953 ILE A C 1
ATOM 7374 O O . ILE A 1 953 ? -21.537 -19.810 33.493 1.00 84.00 953 ILE A O 1
ATOM 7378 N N . ALA A 1 954 ? -23.695 -20.149 33.972 1.00 86.50 954 ALA A N 1
ATOM 7379 C CA . ALA A 1 954 ? -24.181 -19.704 32.676 1.00 86.50 954 ALA A CA 1
ATOM 7380 C C . ALA A 1 954 ? -24.005 -18.192 32.471 1.00 86.50 954 ALA A C 1
ATOM 7382 O O . ALA A 1 954 ? -24.442 -17.375 33.288 1.00 86.50 954 ALA A O 1
ATOM 7383 N N . SER A 1 955 ? -23.431 -17.827 31.324 1.00 89.38 955 SER A N 1
ATOM 7384 C CA . SER A 1 955 ? -23.298 -16.435 30.892 1.00 89.38 955 SER A CA 1
ATOM 7385 C C . SER A 1 955 ? -24.661 -15.774 30.658 1.00 89.38 955 SER A C 1
ATOM 7387 O O . SER A 1 955 ? -25.655 -16.441 30.354 1.00 89.38 955 SER A O 1
ATOM 7389 N N . ALA A 1 956 ? -24.703 -14.440 30.714 1.00 86.00 956 ALA A N 1
ATOM 7390 C CA . ALA A 1 956 ? -25.918 -13.669 30.441 1.00 86.00 956 ALA A CA 1
ATOM 7391 C C . ALA A 1 956 ? -26.544 -13.987 29.065 1.00 86.00 956 ALA A C 1
ATOM 7393 O O . ALA A 1 956 ? -27.763 -13.958 28.922 1.00 86.00 956 ALA A O 1
ATOM 7394 N N . ASN A 1 957 ? -25.735 -14.364 28.068 1.00 86.69 957 ASN A N 1
ATOM 7395 C CA . ASN A 1 957 ? -26.227 -14.743 26.742 1.00 86.69 957 ASN A CA 1
ATOM 7396 C C . ASN A 1 957 ? -26.896 -16.121 26.718 1.00 86.69 957 ASN A C 1
ATOM 7398 O O . ASN A 1 957 ? -27.943 -16.260 26.100 1.00 86.69 957 ASN A O 1
ATOM 7402 N N . GLN A 1 958 ? -26.364 -17.108 27.444 1.00 89.06 958 GLN A N 1
ATOM 7403 C CA . GLN A 1 958 ? -27.011 -18.420 27.597 1.00 89.06 958 GLN A CA 1
ATOM 7404 C C . GLN A 1 958 ? -28.318 -18.303 28.399 1.00 89.06 958 GLN A C 1
ATOM 7406 O O . GLN A 1 958 ? -29.314 -18.937 28.062 1.00 89.06 958 GLN A O 1
ATOM 7411 N N . LYS A 1 959 ? -28.346 -17.422 29.409 1.00 92.00 959 LYS A N 1
ATOM 7412 C CA . LYS A 1 959 ? -29.569 -17.039 30.135 1.00 92.00 959 LYS A CA 1
ATOM 7413 C C . LYS A 1 959 ? -30.609 -16.407 29.201 1.00 92.00 959 LYS A C 1
ATOM 7415 O O . LYS A 1 959 ? -31.763 -16.826 29.197 1.00 92.00 959 LYS A O 1
ATOM 7420 N N . ALA A 1 960 ? -30.196 -15.445 28.374 1.00 89.62 960 ALA A N 1
ATOM 7421 C CA . ALA A 1 960 ? -31.066 -14.770 27.411 1.00 89.62 960 ALA A CA 1
ATOM 7422 C C . ALA A 1 960 ? -31.583 -15.722 26.320 1.00 89.62 960 ALA A C 1
ATOM 7424 O O . ALA A 1 960 ? -32.759 -15.668 25.965 1.00 89.62 960 ALA A O 1
ATOM 7425 N N . GLN A 1 961 ? -30.732 -16.625 25.825 1.00 88.81 961 GLN A N 1
ATOM 7426 C CA . GLN A 1 961 ? -31.103 -17.651 24.854 1.00 88.81 961 GLN A CA 1
ATOM 7427 C C . GLN A 1 961 ? -32.166 -18.596 25.418 1.00 88.81 961 GLN A C 1
ATOM 7429 O O . GLN A 1 961 ? -33.201 -18.781 24.780 1.00 88.81 961 GLN A O 1
ATOM 7434 N N . TRP A 1 962 ? -31.978 -19.109 26.639 1.00 92.44 962 TRP A N 1
ATOM 7435 C CA . TRP A 1 962 ? -32.990 -19.943 27.289 1.00 92.44 962 TRP A CA 1
ATOM 7436 C C . TRP A 1 962 ? -34.335 -19.217 27.425 1.00 92.44 962 TRP A C 1
ATOM 7438 O O . TRP A 1 962 ? -35.369 -19.782 27.071 1.00 92.44 962 TRP A O 1
ATOM 7448 N N . VAL A 1 963 ? -34.331 -17.948 27.859 1.00 90.81 963 VAL A N 1
ATOM 7449 C CA . VAL A 1 963 ? -35.549 -17.119 27.954 1.00 90.81 963 VAL A CA 1
ATOM 7450 C C . VAL A 1 963 ? -36.204 -16.915 26.581 1.00 90.81 963 VAL A C 1
ATOM 7452 O O . VAL A 1 963 ? -37.423 -17.033 26.479 1.00 90.81 963 VAL A O 1
ATOM 7455 N N . LYS A 1 964 ? -35.430 -16.668 25.517 1.00 88.88 964 LYS A N 1
ATOM 7456 C CA . LYS A 1 964 ? -35.938 -16.544 24.138 1.00 88.88 964 LYS A CA 1
ATOM 7457 C C . LYS A 1 964 ? -36.578 -17.837 23.624 1.00 88.88 964 LYS A C 1
ATOM 7459 O O . LYS A 1 964 ? -37.592 -17.770 22.937 1.00 88.88 964 LYS A O 1
ATOM 7464 N N . GLU A 1 965 ? -35.989 -18.989 23.935 1.00 87.69 965 GLU A N 1
ATOM 7465 C CA . GLU A 1 965 ? -36.457 -20.307 23.485 1.00 87.69 965 GLU A CA 1
ATOM 7466 C C . GLU A 1 965 ? -37.674 -20.808 24.281 1.00 87.69 965 GLU A C 1
ATOM 7468 O O . GLU A 1 965 ? -38.617 -21.332 23.692 1.00 87.69 965 GLU A O 1
ATOM 7473 N N . HIS A 1 966 ? -37.677 -20.632 25.607 1.00 86.94 966 HIS A N 1
ATOM 7474 C CA . HIS A 1 966 ? -38.649 -21.263 26.512 1.00 86.94 966 HIS A CA 1
ATOM 7475 C C . HIS A 1 966 ? -39.747 -20.301 26.992 1.00 86.94 966 HIS A C 1
ATOM 7477 O O . HIS A 1 966 ? -40.877 -20.731 27.213 1.00 86.94 966 HIS A O 1
ATOM 7483 N N . ASN A 1 967 ? -39.451 -18.998 27.083 1.00 88.06 967 ASN A N 1
ATOM 7484 C CA . ASN A 1 967 ? -40.389 -17.940 27.478 1.00 88.06 967 ASN A CA 1
ATOM 7485 C C . ASN A 1 967 ? -40.542 -16.859 26.374 1.00 88.06 967 ASN A C 1
ATOM 7487 O O . ASN A 1 967 ? -40.434 -15.664 26.671 1.00 88.06 967 ASN A O 1
ATOM 7491 N N . PRO A 1 968 ? -40.808 -17.215 25.096 1.00 85.69 968 PRO A N 1
ATOM 7492 C CA . PRO A 1 968 ? -40.719 -16.282 23.965 1.00 85.69 968 PRO A CA 1
ATOM 7493 C C . PRO A 1 968 ? -41.641 -15.056 24.075 1.00 85.69 968 PRO A C 1
ATOM 7495 O O . PRO A 1 968 ? -41.285 -13.985 23.590 1.00 85.69 968 PRO A O 1
ATOM 7498 N N . GLN A 1 969 ? -42.801 -15.172 24.732 1.00 84.75 969 GLN A N 1
ATOM 7499 C CA . GLN A 1 969 ? -43.699 -14.031 24.965 1.00 84.75 969 GLN A CA 1
ATOM 7500 C C . GLN A 1 969 ? -43.103 -13.001 25.935 1.00 84.75 969 GLN A C 1
ATOM 7502 O O . GLN A 1 969 ? -43.255 -11.800 25.721 1.00 84.75 969 GLN A O 1
ATOM 7507 N N . GLU A 1 970 ? -42.394 -13.454 26.972 1.00 83.44 970 GLU A N 1
ATOM 7508 C CA . GLU A 1 970 ? -41.748 -12.559 27.936 1.00 83.44 970 GLU A CA 1
ATOM 7509 C C . GLU A 1 970 ? -40.451 -11.985 27.360 1.00 83.44 970 GLU A C 1
ATOM 7511 O O . GLU A 1 970 ? -40.172 -10.805 27.542 1.00 83.44 970 GLU A O 1
ATOM 7516 N N . TRP A 1 971 ? -39.717 -12.766 26.557 1.00 89.94 971 TRP A N 1
ATOM 7517 C CA . TRP A 1 971 ? -38.608 -12.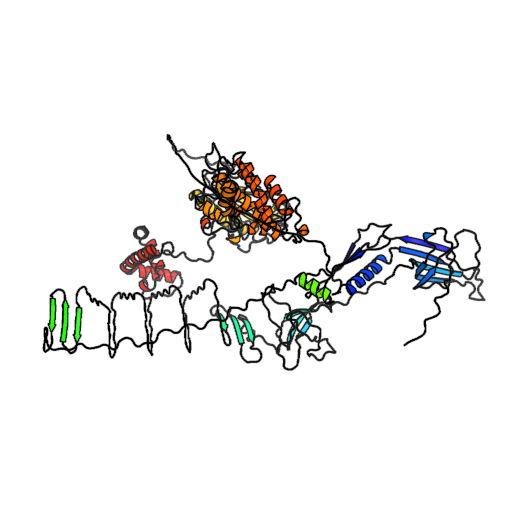247 25.752 1.00 89.94 971 TRP A CA 1
ATOM 7518 C C . TRP A 1 971 ? -39.050 -11.069 24.867 1.00 89.94 971 TRP A C 1
ATOM 7520 O O . TRP A 1 971 ? -38.391 -10.035 24.866 1.00 89.94 971 TRP A O 1
ATOM 7530 N N . GLN A 1 972 ? -40.198 -11.169 24.185 1.00 86.38 972 GLN A N 1
ATOM 7531 C CA . GLN A 1 972 ? -40.741 -10.065 23.377 1.00 86.38 972 GLN A CA 1
ATOM 7532 C C . GLN A 1 972 ? -41.143 -8.829 24.206 1.00 86.38 972 GLN A C 1
ATOM 7534 O O . GLN A 1 972 ? -41.076 -7.718 23.687 1.00 86.38 972 GLN A O 1
ATOM 7539 N N . ARG A 1 973 ? -41.512 -8.979 25.489 1.00 84.25 973 ARG A N 1
ATOM 7540 C CA . ARG A 1 973 ? -41.733 -7.832 26.396 1.00 84.25 973 ARG A CA 1
ATOM 7541 C C . ARG A 1 973 ? -40.434 -7.186 26.873 1.00 84.25 973 ARG A C 1
ATOM 7543 O O . ARG A 1 973 ? -40.399 -5.976 27.048 1.00 84.25 973 ARG A O 1
ATOM 7550 N N . ILE A 1 974 ? -39.393 -7.985 27.096 1.00 84.19 974 ILE A N 1
ATOM 7551 C CA . ILE A 1 974 ? -38.091 -7.531 27.611 1.00 84.19 974 ILE A CA 1
ATOM 7552 C C . ILE A 1 974 ? -37.324 -6.687 26.577 1.00 84.19 974 ILE A C 1
ATOM 7554 O O . ILE A 1 974 ? -36.543 -5.813 26.949 1.00 84.19 974 ILE A O 1
ATOM 7558 N N . ILE A 1 975 ? -37.527 -6.942 25.280 1.00 85.88 975 ILE A N 1
ATOM 7559 C CA . ILE A 1 975 ? -36.760 -6.305 24.193 1.00 85.88 975 ILE A CA 1
ATOM 7560 C C . ILE A 1 975 ? -37.432 -5.071 23.559 1.00 85.88 975 ILE A C 1
ATOM 7562 O O . ILE A 1 975 ? -36.821 -4.448 22.687 1.00 85.88 975 ILE A O 1
ATOM 7566 N N . ALA A 1 976 ? -38.652 -4.722 23.983 1.00 77.12 976 ALA A N 1
ATOM 7567 C CA . ALA A 1 976 ? -39.418 -3.568 23.496 1.00 77.12 976 ALA A CA 1
ATOM 7568 C C . ALA A 1 976 ? -38.981 -2.256 24.183 1.00 77.12 976 ALA A C 1
ATOM 7570 O O . ALA A 1 976 ? -38.287 -1.443 23.520 1.00 77.12 976 ALA A O 1
#

pLDDT: mean 85.24, std 17.97, range [23.78, 98.5]

Foldseek 3Di:
DDDDDDDDPPDFDEAEEDPDPPDDDPDKHWDDKDKDADAWAQKEWAFAADPVCHVDTLIEMDGDPPQPVHDNPRYDYDPPCPDDDVVVSNVSRVLVVLARCQPRIKMKTKIQDPPDDAQDKHAYDPDPPVVNRAIKGWNDKDKDWDDQPPDVPDPRPDDTGIMMITMIGGPPGDHDDDDDDADFAPWKAKWFFAEAPPFFADADPQLFTATDGPPPPDDPRHRVHDDGAAEDFPFDDQVDDDDDHHTGGWMFIWTAVVRHPVRIHTDGGDADPPRDDPDDPPVQVQKDKDWDADGPDGDIWIWMWRRPPPPTDTDGDDPDDDDDDDPDDDDDDDDDDDDDDDPDDDDDDDPDDDDDDDPDDDDDDDPDDDDDDDPDDDDDDDPPDDDDDDPPDDDDDDPPDDDDDDPAKDWDDDPNWIWMQGPVGIDGDDPDDDDPDDDDDDDDDDDDDDDDDDDDDDDDDPDDDRDDPCDPVNLVVCVVVVHPHDDDDDDDDDDYYDDDDDDDDDDDDDDDDDDDDDDDDDDDDDDDDDDDDPDDDQDAPDDADQEAQFKKKKKKFWKPWKKKKFAPPDDQFFKFKAWLVGHTFWTKGFDAWLAQADDAPVRDDPDDRPRITIGIIMTITRMDHPPPPPSLVLSLVQVLQVLVVLLVCQAPPAFAFDDFDADPVRTMTMGGNHRRMGMHTHSNHDPHHPSDRMFTDLLRMKMKMKGFLLCQLVCPDPVSVVLCPFPLQDSVQLVVLCGVCNVPDFPDSNSLSRLLSVLLSLLQLLLVLCQVQVADFPPDGNVVVPRDHRAPHLQGLVNQVVRQWFWQEQSVLSLVVGDPRSSCSSLVPSLVSCVVPHPNRSSVRSSVCSNVRHGSHPHGPHSHFHRDPVDTGDMIMIMRSRQDPVCVVSHHHHDDPPPPPCQPLVPDDPVLSVQLLVLLLVCLVVVPCPQLVVQQVVCVVVVHDRDDCSSVPDDSSSSLVCCCVPVVVVNVVSND

Sequence (976 aa):
MRLWWSEALADRSHSPTASLAGGAIDTPYIHGLTYHTQAEVSEVQLKDYSFKKPAYSFLQTVQGTELGYQQTRYQHFDAPGRYKDDVNGEAFSQIRLDYLRRHAHTAAGQSNEPLLRAGYKFDLQEHLDPAMNRDWVVVSINHQGEQPQALQEDGGSGATTYSNQFSLIPGHLHWRAEPQPKPQVDGPMIATVVGPEGEEIFCDEHGRVKIHFPWDRYSNGNEQSSCWVRVSQGWAGSQYGFIAIPRIGHEVIVSFLNGDPDQPIITGRTYHATNTPPYTLPEHKTKTVLRTETHQGEGFNELSFEDQAGKEQIYLHAQKDFDGLIENDHTTVIRHDQHLTVENDQFTEIKHNQHLTVEGESREAVTGEQVLSIEGSLHVKAGKVWVNEAGTEIHVKAGQKVVIEAGSEITVKAGGSFVKVDPAGVHLSGALVNLNSGGSAGSGSGFGGAMPALPGGLEPAVTLAPPQTISYQALLQAEQANVPAVKVCPLAAQEAMPAVNSIAPPPPPPIAPPMAPPQPIMNPQPTANAQPNLGRSTKATPDFPTHFPKSSIGIENELAGLVVAMPANSAQKFGYVKSAQGDALFMLTKDMNQGSYQRPPSLQDGKNYQNWQTHTVELVSYPCEMDDKAAVETRKQAMLWLATHFTTHIDQSNHQPLAPIQSEDGRFVIEITNAKHVIAAGNGISAESQGQTITMTPSGQQATVGVAAKGFGTSATPELRLLESAPWYQKSLKSQFASLTSAENLDDKELAANVFAYLTSIYLKTAELAKKFGIYINEWDPMSEQITPNANGLTDPKVKNAWEILPRTKPSKIVEILSKSDAKAVMKHIKPQLQSRYSESLSKNVFQYFQDGGEVAGHGINNATVGDKHSPELAVLFEFRTVPNELQSYLPKTESTTKSEVKLLDQFDPMKRKTVIQQVESLVQNSGDAFDKWYQSYRDSMNQPPVKNAKKIASANQKAQWVKEHNPQEWQRIIA

=== Feature glossary ===
Annotated list of the representations used here:

Nearest PDB structures. The Foldseek neighbor list gives the closest experimentally determined structures in the PDB, ranked by structural alignment. TM-score near 1 means near-identical fold; near 0.3 means only rough topology match. This is how one finds what a novel AlphaFold prediction most resembles in the solved-structure universe.

Foldseek 3Di. Foldseek's 3Di representation compresses backbone geometry into a per-residue letter drawn from a learned twenty-state alphabet. It captures the tertiary interaction pattern around each residue — which residues are packed against it in space, regardless of where they are in sequence.

Radius of gyration, Cα contacts, bounding box. Radius of gyration (Rg) is the root-mean-square distance of Cα atoms from their centroid — a single number for overall size and compactness. A globular domain of N residues has Rg ≈ 2.2·N^0.38 Å; an extended or disordered chain has a much larger Rg. The Cα contact count is the number of residue pairs whose Cα atoms are within 8 Å and are more than four positions apart in sequence — a standard proxy for tertiary packing density. The bounding box is the smallest axis-aligned box enclosing all Cα atoms.

InterPro / GO / CATH / organism. The annotation block draws on four external resources. InterPro: which protein families and domains the sequence belongs to. GO: standardized terms for what the protein does, what process it participates in, and where in the cell it acts. CATH: which structural fold it has in the CATH hierarchy. Organism: the species of origin.

mmCIF coordinates. The mmCIF block holds the 3D Cartesian coordinates of each backbone atom (N, Cα, C, O) in ångströms. mmCIF is the PDB's canonical archive format — a tagged-loop text representation of the atomic model.

pLDDT. pLDDT is the predicted lDDT-Cα score: AlphaFold's confidence that the local environment of each residue (all inter-atomic distances within 15 Å) is correctly placed. It is a per-residue number between 0 and 100, with higher meaning more reliable.

Backbone torsions (φ/ψ). φ (phi) and ψ (psi) are the two rotatable backbone dihedrals per residue: φ is the C(i-1)–N–Cα–C torsion, ψ is the N–Cα–C–N(i+1) torsion, both in degrees on (−180°, 180°]. α-helical residues cluster near (−60°, −45°); β-strand residues near (−120°, +130°). A Ramachandran plot is simply a scatter of (φ, ψ) for every residue.

B-factor. For experimental (PDB) structures, the B-factor (temperature factor) quantifies the positional spread of each atom in the crystal — a combination of thermal vibration and static disorder — in units of Å². High B-factors mark flexible loops or poorly resolved regions; low B-factors mark the rigid, well-ordered core.

Secondary structure (3-state, P-SEA). SS3 is a coarse helix/strand/coil call (letters a/b/c) made by the P-SEA algorithm from inter-Cα distances and dihedrals. It is less detailed than DSSP but needs only Cα positions.

Predicted aligned error. Predicted aligned error is AlphaFold's pairwise confidence. Unlike pLDDT (per-residue), PAE is per-residue-pair and captures whether two parts of the structure are correctly placed relative to each other. Units are ångströms of expected positional error.

Solvent-accessible surface area. Solvent-accessible surface area (SASA) is the area in Å² traced out by the centre of a 1.4 Å probe sphere (a water molecule) rolled over the protein's van der Waals surface (Shrake–Rupley / Lee–Richards construction). Buried residues have near-zero SASA; fully exposed residues can exceed 200 Å². The total SASA scales roughly with the number of surface residues.

Secondary structure (8-state, DSSP). The SS8 string is DSSP's per-residue secondary-structure call. α-helix (H) means an i→i+4 H-bond ladder; β-strand (E) means the residue participates in a β-sheet; 3₁₀ (G) and π (I) are tighter and wider helices; T/S are turns/bends; '-' is loop.

Rendered structure images. Structure images are PyMOL renders from six orthogonal camera directions. Cartoon representation draws helices as coils and strands as arrows; sticks shows the backbone as bonds; surface shows the solvent-excluded envelope. Rainbow coloring maps sequence position to hue (blue→red, N→C); chain coloring assigns a distinct color per polypeptide.

Sequence. The amino-acid sequence is the protein's primary structure: the linear order of residues from the N-terminus to the C-terminus, written in one-letter code. Everything else here — the 3D coordinates, the secondary structure, the domain annotations — is ultimately a consequence of this string.

Contact-map, Ramachandran, and PAE plots. Three diagnostic plots accompany the record. The Cα contact map visualizes the tertiary structure as a 2D adjacency matrix (8 Å cutoff, sequence-local contacts suppressed). The Ramachandran plot shows the distribution of backbone (φ, ψ) torsions, with points in the α and β basins reflecting secondary structure content. The PAE plot shows AlphaFold's inter-residue confidence as a color matrix.